Protein 2XR1 (pdb70)

Foldseek 3Di:
DVVVQVVVQVVLVVPDDPPFHFDGWFQFAQEIETEGQCVVVCVVDVVSQVVVCVVVVGHYDYAYDVVQADDVVVLVVLLCVLFDPQQAWDDWFQDLSHLAIEIEGQNQDRCCPDPSVNQVVSCVNGVRRYDYDYHFPFDQPLVVVLRVLCVVCVVVLRVLRRVLRVQQPDDDDDPDWFWWKAWQDFFLFAAQGWMWIDIPFAIEIEFGAFGAFQDRVDGGNCPDPSCPPVCRHLEYEFQAQDRRGHQCVLVSVVNPHRAAYEFAPLSLSSNLLVNQLVQVQCVVVVHDRSDDNVSSSSRSSRYDHDHAPDFGRSHNFWTWGWDFFQQWQRGTWIWIQGHPNPAIEIENPFHAQPAAPWAHHGDQEDPDHAEYEYEQAQLAPPWDADDRVVLLLVVLVVALEEAEAALTFLVVSVLQSVLVCCVVCSPVAAQEEEERNNLSSVSSCSVCLVSTDPVVSVVSSSPDPRYDYDYVVVLVVQPRHYYYWDDLQPQDGSSVVVCVPPQPDQVYEYERAADHTYRTPSVCVVVPDQDVPGGNYHYDYSHHGSSGYHNVRVLVSQLPRPPRYQEYEYGNHNNNSRQNNFVVCCPPVVRHYYTDDRRDMGIPD/DCVVVVQVVLQVVLVVQDDPPFDFDGWAQFFLEIETEGQCLLVCLVDVCSQVSSCVVVVGHYYYAYDDVPVLPVQLVVLFAAWDDWFAASQAIETEHQGQVRCDPVNQSVSCVRRVRRYDYDYHQPFDQPLVVVLRVLCVVCVVVLRVLRRVLRVQQPDDDDDPDWFWWKAWQDFFLFAAQGWMWIDIPFAIEIEFGAFGAFQDRVDGGNCPDPSCPPVCRHLEYEFQAQDRRGHQCVLVSVVNPHRAAYEFAVLRLSSNLVVNVLVQVVCVVVVHDRSDDNVSSSSRSSRYDYDHAPDWGRSHNFWTWGWHFFQQWQRGTWIWIQGHPNPAIEIENPFHAQPAAPWAHHGDQEDPDHAEYEYEQAQQFPPWDADDRVVLLLVVLVVLQQLQVLWAAEEEEAALIFQVVSVQQSVQVCCVVVSHPQAAEEEEDNNLSSVSSCSVCLVRTDPVPSVCSPRVPDPRYDYDHPPVVLVVCQVDPTYHYYYFDDLLPQDGCSVVVCVRRQPDQSYEYERQADHTYRTQNNCVVVPDQAGPCGDGGNYHYDYSHHGRSGYHNVRSLVSQQVRPPRYQEYEYGNHNNNSRASNFVVCCPPVVRHYYTDDNRDMDIPD

Secondary structure (DSSP, 8-state):
-HHHHHHHHHHHHHHSPTT-----EEEETTEEEEEES-HHHHHH-THHHHHHHHHHTS-EEEEE-GGGPPPHHHHHHHHHHHS-GGG-EEEEEE-TTTSEEEEEESSHHHHH-SSSHHHHHHHHHH-SEEEEEEPPSS--HHHHHHHHHHHHTHHHHHHHHHHHHHHHTSPP--S----EEEEEE-SSSSB--EEEEE-SS-EEEE--PPB-SS-SS----TTSTTT-SGGG--EEE--SS-HHHHTTHHHHHHTT--S-EEE-HHHHHHHHHHHHHHHHHHHHHT----S-HHHHHHHHHTEEE--TT--EEEETTEEEEEEE-SSSTT-EEEEEEETTTTEEEEE--S--SS--SS-PPPP-B-S--SEEEEE-TT-STT-----HHHHHHHHHHH--EEEE--TTTHHHHHHHHHHHHHHHTSS----EEEESSHHHHHHHHHH-GGGS-HHHHHH--TT-TTEEEE--HHHHH----EEEES-TTSSSSHHHHHHHHHSS-TT-EEEE-S---TT-HHHHHHTT--------SEEEE----S-S--HHHHHHHHHT-BS--SEEEEESS-HHHHHHHHHHHHHHH--EEEE--TT-EEE--/-TTHHHHHHHHHHHHTTSPTT-----EEEETTEEEEEES-HHHHHH-THHHHHHHHHHTS-EEEEE---HHHHHHHHHH---EEEEEE---EEEEEESSHHHH--HHHHHHHHHH-SEEEEEEPPSS--HHHHHHHHHHHHTHHHHHHHHHHHHHHHTSPP--S----EEEEEE-SSSSS--EEEEE-SS-EEEE--PPP-SS-SS----TTSTTT-SGGG--EEE--SS-HHHHTTHHHHHHTT--S-EEE-HHHHHHHHHHHHHHHHHHHHHT----S-THHHHHHHHTEEE--TT--EEEETTEEEEEEE-SSSTT-EEEEEEETTTTEEEEE--S---S--SS-PPPP-B-S--SEEEEE-TT-STT-----HHHHHHHHHHHHHHHHHTT--EEEE--TTTHHHHHHHHHHHHHHTTSS-S--EEEESSHHHHHHHHHH-GGGS-HHHHHH--GGG-TTEEEE-SHHHHHHHHHS--S-EEEES-TTSSSSHHHHHHHHHTT-TT-EEEE-S---TT-HHHHHHTT--EE---EE--SEEEE----S-S--HHHHHHHHHT-BS--SEEEEESS-HHHHHHHHHHHHHHH--EEEE--TT-EEE--

Organism: Methanosarcina mazei (strain ATCC BAA-159 / DSM 3647 / Goe1 / Go1 / JCM 11833 / OCM 88) (NCBI:txid192952)

Solvent-accessible surface area: 49130 Å² total; per-residue (Å²): 84,132,112,88,13,94,94,34,56,103,126,3,74,182,92,20,62,108,50,19,75,10,22,76,6,23,18,7,1,11,54,3,0,0,11,0,80,56,20,154,57,13,76,109,62,22,86,20,25,138,81,11,20,172,139,52,84,30,88,17,32,34,27,3,7,78,170,57,40,27,77,24,120,87,0,54,57,31,0,104,136,42,7,58,100,110,1,65,41,73,33,45,28,7,20,11,40,39,1,51,0,32,0,17,0,92,113,38,52,70,0,69,23,90,176,7,62,26,34,153,75,0,34,173,90,2,8,11,69,6,35,29,69,168,30,23,76,15,193,9,177,12,13,56,70,6,57,123,51,4,78,131,34,59,180,82,2,82,93,20,10,38,83,8,0,77,79,9,46,79,158,75,128,47,115,75,114,12,1,6,4,3,1,0,0,0,5,60,38,16,0,18,2,0,6,5,0,7,2,36,19,0,42,0,0,2,4,0,0,12,14,30,8,94,63,49,94,97,35,1,35,0,120,5,23,4,0,79,73,7,107,26,2,10,0,0,0,0,1,0,0,22,45,16,2,0,0,5,0,0,8,0,8,109,80,43,2,112,11,4,0,0,0,0,27,0,0,35,8,0,0,10,6,13,1,73,24,48,15,96,42,6,57,94,74,65,86,64,88,31,1,134,64,43,52,3,31,47,1,8,34,6,0,17,38,8,72,47,134,52,69,1,22,2,3,38,24,1,65,0,15,1,23,23,0,2,5,4,0,1,0,1,0,0,9,0,55,2,17,153,25,66,11,4,0,0,6,0,9,2,0,10,34,60,61,19,96,2,10,68,50,3,45,14,150,8,120,100,3,27,0,0,2,2,0,0,19,12,0,34,68,129,21,122,24,63,58,59,81,94,2,22,67,80,0,20,161,33,49,40,9,6,0,1,0,60,6,1,15,7,0,0,23,0,0,6,12,1,11,54,0,36,180,134,46,93,13,122,137,34,78,1,19,1,16,10,50,0,59,30,0,0,1,0,1,7,26,24,56,109,20,9,14,124,105,5,61,93,116,55,57,9,120,46,111,21,16,44,68,19,102,127,147,49,29,120,96,77,111,108,21,4,9,0,0,14,21,0,8,1,52,7,9,28,0,45,100,16,39,85,73,46,10,81,48,98,93,17,19,14,0,0,1,2,36,8,7,87,35,2,73,0,74,114,19,45,118,65,145,66,83,133,54,135,30,67,24,86,62,64,68,2,36,10,8,6,9,5,0,2,26,146,10,1,14,26,0,5,75,159,8,37,53,125,4,117,60,2,6,0,9,1,0,52,106,108,0,0,72,21,6,5,65,22,1,109,80,138,16,109,8,82,8,82,10,6,32,10,0,17,2,5,46,13,77,90,121,28,101,65,50,12,104,92,33,55,92,104,2,70,168,69,24,64,106,49,21,75,9,42,81,7,29,13,6,0,8,56,3,1,0,13,0,127,50,15,32,77,10,47,109,63,54,99,8,33,57,106,2,27,72,119,28,96,44,65,16,30,22,45,30,62,148,101,91,83,16,33,63,54,18,58,90,67,75,64,105,48,70,38,74,34,20,79,45,12,48,7,34,10,27,0,110,40,35,60,132,19,96,73,88,49,26,46,65,29,3,78,81,34,23,60,27,21,87,29,65,157,30,24,62,17,116,9,98,12,12,120,78,6,57,99,50,22,76,129,35,105,87,85,34,76,91,20,26,40,84,7,0,73,81,8,51,76,145,73,129,48,207,76,116,11,1,6,3,4,1,0,0,0,5,61,40,19,0,16,1,0,6,4,0,6,3,36,20,0,42,0,0,3,5,0,0,12,16,39,5,103,63,59,95,98,36,1,36,0,119,7,28,2,0,78,72,7,104,28,2,8,0,0,0,1,1,1,0,25,46,17,2,0,0,5,0,0,8,1,7,111,79,46,2,116,11,4,0,0,0,2,26,0,0,41,8,0,0,10,9,15,1,76,30,49,16,68,48,5,52,151,80,65,91,66,88,31,2,69,65,44,49,4,29,47,2,8,34,6,0,16,44,4,65,46,137,52,74,0,38,2,5,36,24,2,77,0,13,1,22,21,0,2,6,4,0,0,0,1,0,0,9,0,55,3,18,153,26,66,12,2,0,0,5,0,7,3,0,10,40,51,108,11,68,3,11,60,53,4,46,17,74,12,121,98,3,27,0,0,1,1,0,0,17,12,0,31,56,127,22,125,21,59,63,73,88,95,2,26,69,74,0,18,95,8,0,65,77,0,16,121,99,45,0,5,0,0,0,2,0,64,7,1,16,8,0,0,19,0,0,5,3,0,17,40,0,13,156,124,66,76,4,44,154,18,38,0,46,0,0,12,50,0,62,32,0,0,1,0,1,8,34,23,46,136,16,8,2,108,85,8,112,92,96,36,68,12,4,94,32,162,10,13,79,68,7,75,59,96,141,41,24,53,142,14,24,124,81,84,126,48,2,1,0,0,0,16,31,0,10,1,42,10,10,15,0,22,71,0,6,39,52,8,4,87,48,90,39,9,0,0,0,0,1,2,43,8,9,87,40,4,31,0,73,95,4,55,118,48,127,103,76,2,58,135,134,108,123,4,88,4,59,54,60,68,1,35,13,7,8,11,5,0,3,27,118,7,1,31,32,0,5,120,123,6,116,55,123,4,121,60,1,6,1,8,1,0,57,102,145,0,0,72,24,5,5,64,17,2,111,104,90,13,108,7,81,8,80,11,6,29,11,0,19,1,4,43,13,73

B-factor: mean 58.13, std 24.33, range [17.88, 179.25]

Radius of gyration: 37.44 Å; Cα contacts (8 Å, |Δi|>4): 2713; chains: 2; bounding box: 102×64×112 Å

GO terms:
  GO:0008270 zinc ion binding (F, IDA)
  GO:0042802 identical protein binding (F, IDA)

CATH classification: 3.30.300.230 (+3 more: 3.30.300.20, 3.60.15.10, 3.40.50.10890)

Nearest PDB structures (foldseek):
  2xr1-assembly1_B  TM=1.002E+00  e=0.000E+00  Methanosarcina mazei
  2xr1-assembly2_A  TM=9.668E-01  e=0.000E+00  Methanosarcina mazei
  6m8q-assembly1_A  TM=8.955E-01  e=3.936E-41  Homo sapiens
  6q5a-assembly1_A  TM=8.930E-01  e=1.666E-39  Cryptosporidium hominis
  8rc4-assembly1_k  TM=8.995E-01  e=3.456E-38  Homo sapiens

Structure (mmCIF, N/CA/C/O backbone):
data_2XR1
#
_entry.id   2XR1
#
_cell.length_a   77.660
_cell.length_b   97.720
_cell.length_c   90.720
_cell.angle_alpha   90.00
_cell.angle_beta   98.26
_cell.angle_gamma   90.00
#
_symmetry.space_group_name_H-M   'P 1 21 1'
#
loop_
_entity.id
_entity.type
_entity.pdbx_description
1 polymer 'CLEAVAGE AND POLYADENYLATION SPECIFICITY FACTOR 100 KD SUBUNIT'
2 non-polymer 'ZINC ION'
3 water water
#
loop_
_atom_site.group_PDB
_atom_site.id
_atom_site.type_symbol
_atom_site.label_atom_id
_atom_site.label_alt_id
_atom_site.label_comp_id
_atom_site.label_asym_id
_atom_site.label_entity_id
_atom_site.label_seq_id
_atom_site.pdbx_PDB_ins_code
_atom_site.Cartn_x
_atom_site.Cartn_y
_atom_site.Cartn_z
_atom_site.occupancy
_atom_site.B_iso_or_equiv
_atom_site.auth_seq_id
_atom_site.auth_comp_id
_atom_site.auth_asym_id
_atom_site.auth_atom_id
_atom_site.pdbx_PDB_model_num
ATOM 1 N N . ILE A 1 6 ? 10.489 19.618 -18.054 1.00 88.25 3 ILE A N 1
ATOM 2 C CA . ILE A 1 6 ? 9.690 18.464 -18.580 1.00 81.98 3 ILE A CA 1
ATOM 3 C C . ILE A 1 6 ? 9.782 18.405 -20.092 1.00 78.49 3 ILE A C 1
ATOM 4 O O . ILE A 1 6 ? 9.905 17.320 -20.661 1.00 75.57 3 ILE A O 1
ATOM 6 N N . GLU A 1 7 ? 9.697 19.579 -20.730 1.00 79.03 4 GLU A N 1
ATOM 7 C CA . GLU A 1 7 ? 9.991 19.745 -22.155 1.00 77.27 4 GLU A CA 1
ATOM 8 C C . GLU A 1 7 ? 11.200 18.900 -22.555 1.00 78.48 4 GLU A C 1
ATOM 9 O O . GLU A 1 7 ? 11.168 18.208 -23.578 1.00 75.73 4 GLU A O 1
ATOM 15 N N . ASP A 1 8 ? 12.250 18.956 -21.734 1.00 83.21 5 ASP A N 1
ATOM 16 C CA . ASP A 1 8 ? 13.512 18.251 -21.996 1.00 85.82 5 ASP A CA 1
ATOM 17 C C . ASP A 1 8 ? 13.398 16.725 -22.005 1.00 82.34 5 ASP A C 1
ATOM 18 O O . ASP A 1 8 ? 14.211 16.060 -22.649 1.00 83.88 5 ASP A O 1
ATOM 23 N N . VAL A 1 9 ? 12.442 16.170 -21.254 1.00 78.79 6 VAL A N 1
ATOM 24 C CA . VAL A 1 9 ? 12.240 14.716 -21.221 1.00 75.97 6 VAL A CA 1
ATOM 25 C C . VAL A 1 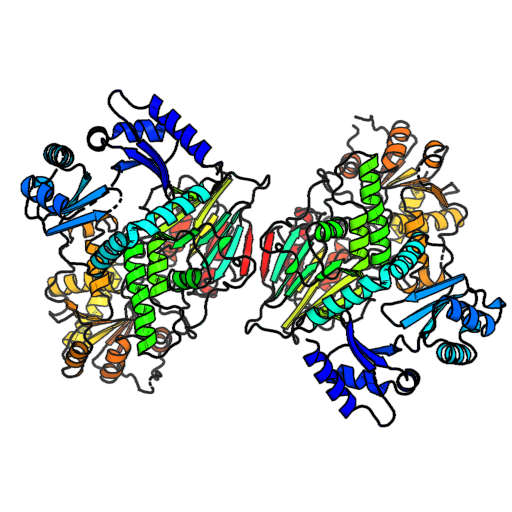9 ? 11.389 14.297 -22.414 1.00 70.66 6 VAL A C 1
ATOM 26 O O . VAL A 1 9 ? 11.465 13.153 -22.861 1.00 69.71 6 VAL A O 1
ATOM 30 N N . LEU A 1 10 ? 10.567 15.229 -22.900 1.00 67.55 7 LEU A N 1
ATOM 31 C CA . LEU A 1 10 ? 9.798 15.035 -24.109 1.00 63.12 7 LEU A CA 1
ATOM 32 C C . LEU A 1 10 ? 10.687 15.096 -25.352 1.00 64.55 7 LEU A C 1
ATOM 33 O O . LEU A 1 10 ? 10.449 14.375 -26.317 1.00 61.97 7 LEU A O 1
ATOM 38 N N . LEU A 1 11 ? 11.707 15.956 -25.330 1.00 69.23 8 LEU A N 1
ATOM 39 C CA . LEU A 1 11 ? 12.708 15.983 -26.408 1.00 72.02 8 LEU A CA 1
ATOM 40 C C . LEU A 1 11 ? 13.471 14.666 -26.432 1.00 73.67 8 LEU A C 1
ATOM 41 O O . LEU A 1 11 ? 13.655 14.055 -27.497 1.00 72.78 8 LEU A O 1
ATOM 46 N N . ASP A 1 12 ? 13.905 14.228 -25.252 1.00 76.31 9 ASP A N 1
ATOM 47 C CA . ASP A 1 12 ? 14.626 12.970 -25.151 1.00 79.11 9 ASP A CA 1
ATOM 48 C C . ASP A 1 12 ? 13.783 11.812 -25.688 1.00 74.92 9 ASP A C 1
ATOM 49 O O . ASP A 1 12 ? 14.304 10.873 -26.285 1.00 76.78 9 ASP A O 1
ATOM 54 N N . LEU A 1 13 ? 12.478 11.874 -25.510 1.00 70.30 10 LEU A N 1
ATOM 55 C CA . LEU A 1 13 ? 11.648 10.859 -26.135 1.00 67.10 10 LEU A CA 1
ATOM 56 C C . LEU A 1 13 ? 11.651 11.057 -27.656 1.00 65.83 10 LEU A C 1
ATOM 57 O O . LEU A 1 13 ? 11.941 10.121 -28.410 1.00 66.69 10 LEU A O 1
ATOM 62 N N . LYS A 1 14 ? 11.375 12.284 -28.087 1.00 64.45 11 LYS A N 1
ATOM 63 C CA . LYS A 1 14 ? 11.325 12.616 -29.504 1.00 63.93 11 LYS A CA 1
ATOM 64 C C . LYS A 1 14 ? 12.589 12.135 -30.233 1.00 68.63 11 LYS A C 1
ATOM 65 O O . LYS A 1 14 ? 12.528 11.235 -31.076 1.00 68.45 11 LYS A O 1
ATOM 71 N N . HIS A 1 15 ? 13.731 12.721 -29.881 1.00 73.58 12 HIS A N 1
ATOM 72 C CA . HIS A 1 15 ? 15.012 12.332 -30.453 1.00 78.80 12 HIS A CA 1
ATOM 73 C C . HIS A 1 15 ? 15.213 10.823 -30.414 1.00 79.98 12 HIS A C 1
ATOM 74 O O . HIS A 1 15 ? 15.797 10.262 -31.328 1.00 83.18 12 HIS A O 1
ATOM 81 N N . LYS A 1 16 ? 14.741 10.170 -29.355 1.00 78.61 13 LYS A N 1
ATOM 82 C CA . LYS A 1 16 ? 14.861 8.714 -29.236 1.00 80.38 13 LYS A CA 1
ATOM 83 C C . LYS A 1 16 ? 14.033 8.011 -30.306 1.00 77.46 13 LYS A C 1
ATOM 84 O O . LYS A 1 16 ? 14.526 7.151 -31.016 1.00 80.76 13 LYS A O 1
ATOM 90 N N . ILE A 1 17 ? 12.771 8.394 -30.420 1.00 72.15 14 ILE A N 1
ATOM 91 C CA . ILE A 1 17 ? 11.881 7.775 -31.375 1.00 69.51 14 ILE A CA 1
ATOM 92 C C . ILE A 1 17 ? 12.384 8.009 -32.783 1.00 71.59 14 ILE A C 1
ATOM 93 O O . ILE A 1 17 ? 12.251 7.135 -33.632 1.00 73.26 14 ILE A O 1
ATOM 98 N N . GLU A 1 18 ? 12.983 9.175 -33.030 1.00 72.66 15 GLU A N 1
ATOM 99 C CA . GLU A 1 18 ? 13.468 9.526 -34.372 1.00 74.81 15 GLU A CA 1
ATOM 100 C C . GLU A 1 18 ? 14.614 8.611 -34.803 1.00 80.64 15 GLU A C 1
ATOM 101 O O . GLU A 1 18 ? 14.807 8.367 -35.988 1.00 82.53 15 GLU A O 1
ATOM 107 N N . LYS A 1 19 ? 15.336 8.068 -33.827 1.00 83.99 16 LYS A N 1
ATOM 108 C CA . LYS A 1 19 ? 16.427 7.126 -34.095 1.00 90.59 16 LYS A CA 1
ATOM 109 C C . LYS A 1 19 ? 15.940 5.762 -34.610 1.00 90.79 16 LYS A C 1
ATOM 110 O O . LYS A 1 19 ? 16.653 5.096 -35.355 1.00 95.83 16 LYS A O 1
ATOM 116 N N . ASN A 1 20 ? 14.742 5.345 -34.203 1.00 85.87 17 ASN A N 1
ATOM 117 C CA . ASN A 1 20 ? 14.209 4.037 -34.621 1.00 86.54 17 ASN A CA 1
ATOM 118 C C . ASN A 1 20 ? 13.122 4.102 -35.702 1.00 82.12 17 ASN A C 1
ATOM 119 O O . ASN A 1 20 ? 12.786 3.083 -36.297 1.00 83.98 17 ASN A O 1
ATOM 124 N N . LEU A 1 21 ? 12.572 5.286 -35.965 1.00 76.42 18 LEU A N 1
ATOM 125 C CA . LEU A 1 21 ? 11.623 5.414 -37.071 1.00 72.98 18 LEU A CA 1
ATOM 126 C C . LEU A 1 21 ? 12.295 4.932 -38.369 1.00 77.18 18 LEU A C 1
ATOM 127 O O . LEU A 1 21 ? 13.508 5.087 -38.549 1.00 81.57 18 LEU A O 1
ATOM 132 N N . PRO A 1 22 ? 11.515 4.303 -39.259 1.00 76.33 19 PRO A N 1
ATOM 133 C CA . PRO A 1 22 ? 12.082 3.978 -40.558 1.00 80.86 19 PRO A CA 1
ATOM 134 C C . PRO A 1 22 ? 12.330 5.214 -41.421 1.00 79.61 19 PRO A C 1
ATOM 135 O O . PRO A 1 22 ? 11.695 6.255 -41.219 1.00 74.22 19 PRO A O 1
ATOM 139 N N . ALA A 1 23 ? 13.248 5.088 -42.376 1.00 84.90 20 ALA A N 1
ATOM 140 C CA . ALA A 1 23 ? 13.513 6.147 -43.351 1.00 85.56 20 ALA A CA 1
ATOM 141 C C . ALA A 1 23 ? 12.199 6.657 -43.937 1.00 80.72 20 ALA A C 1
ATOM 142 O O . ALA A 1 23 ? 11.280 5.878 -44.203 1.00 79.19 20 ALA A O 1
ATOM 144 N N . GLY A 1 24 ? 12.102 7.973 -44.101 1.00 78.74 21 GLY A N 1
ATOM 145 C CA . GLY A 1 24 ? 10.926 8.589 -44.711 1.00 75.08 21 GLY A CA 1
ATOM 146 C C . GLY A 1 24 ? 9.846 9.037 -43.744 1.00 68.99 21 GLY A C 1
ATOM 147 O O . GLY A 1 24 ? 9.025 9.873 -44.105 1.00 66.74 21 GLY A O 1
ATOM 148 N N . VAL A 1 25 ? 9.852 8.509 -42.519 1.00 67.28 22 VAL A N 1
ATOM 149 C CA . VAL A 1 25 ? 8.792 8.762 -41.552 1.00 62.01 22 VAL A CA 1
ATOM 150 C C . VAL A 1 25 ? 9.238 9.791 -40.496 1.00 60.67 22 VAL A C 1
ATOM 151 O O . VAL A 1 25 ? 10.262 9.627 -39.832 1.00 63.27 22 VAL A O 1
ATOM 155 N N . THR A 1 26 ? 8.470 10.860 -40.345 1.00 57.38 23 THR A N 1
ATOM 156 C CA . THR A 1 26 ? 8.857 11.917 -39.426 1.00 56.66 23 THR A CA 1
ATOM 157 C C . THR A 1 26 ? 7.740 12.227 -38.466 1.00 52.05 23 THR A C 1
ATOM 158 O O . THR A 1 26 ? 6.576 11.928 -38.714 1.00 49.84 23 THR A O 1
ATOM 162 N N . ILE A 1 27 ? 8.117 12.802 -37.338 1.00 51.93 24 ILE A N 1
ATOM 163 C CA . ILE A 1 27 ? 7.162 13.330 -36.383 1.00 48.30 24 ILE A CA 1
ATOM 164 C C . ILE A 1 27 ? 7.546 14.784 -36.115 1.00 49.86 24 ILE A C 1
ATOM 165 O O . ILE A 1 27 ? 8.708 15.170 -36.282 1.00 53.03 24 ILE A O 1
ATOM 170 N N . THR A 1 28 ? 6.563 15.582 -35.717 1.00 47.90 25 THR A N 1
ATOM 171 C CA . THR A 1 28 ? 6.801 16.957 -35.322 1.00 49.73 25 THR A CA 1
ATOM 172 C C . THR A 1 28 ? 6.934 17.004 -33.784 1.00 50.53 25 THR A C 1
ATOM 173 O O . THR A 1 28 ? 8.024 17.234 -33.283 1.00 54.47 25 THR A O 1
ATOM 177 N N . ASP A 1 29 ? 5.848 16.764 -33.041 1.00 47.77 26 ASP A N 1
ATOM 178 C CA . ASP A 1 29 ? 5.855 16.906 -31.580 1.00 48.53 26 ASP A CA 1
ATOM 179 C C . ASP A 1 29 ? 5.447 15.648 -30.847 1.00 46.07 26 ASP A C 1
ATOM 180 O O . ASP A 1 29 ? 4.721 14.808 -31.381 1.00 43.44 26 ASP A O 1
ATOM 185 N N . VAL A 1 30 ? 5.924 15.548 -29.607 1.00 47.09 27 VAL A N 1
ATOM 186 C CA . VAL A 1 30 ? 5.615 14.438 -28.725 1.00 46.28 27 VAL A CA 1
ATOM 187 C C . VAL A 1 30 ? 5.062 15.001 -27.396 1.00 46.51 27 VAL A C 1
ATOM 188 O O . VAL A 1 30 ? 5.747 15.736 -26.696 1.00 49.37 27 VAL A O 1
ATOM 192 N N . GLU A 1 31 ? 3.813 14.650 -27.088 1.00 44.27 28 GLU A N 1
ATOM 193 C CA . GLU A 1 31 ? 3.078 15.125 -25.922 1.00 44.51 28 GLU A CA 1
ATOM 194 C C . GLU A 1 31 ? 2.441 13.943 -25.200 1.00 43.45 28 GLU A C 1
ATOM 195 O O . GLU A 1 31 ? 2.007 12.982 -25.821 1.00 42.28 28 GLU A O 1
ATOM 201 N N . PHE A 1 32 ? 2.379 14.030 -23.883 1.00 45.02 29 PHE A N 1
ATOM 202 C CA . PHE A 1 32 ? 1.528 13.187 -23.080 1.00 44.94 29 PHE A CA 1
ATOM 203 C C . PHE A 1 32 ? 0.180 13.845 -23.066 1.00 44.19 29 PHE A C 1
ATOM 204 O O . PHE A 1 32 ? 0.084 14.937 -22.564 1.00 45.85 29 PHE A O 1
ATOM 212 N N . GLU A 1 33 ? -0.850 13.218 -23.611 1.00 42.86 30 GLU A N 1
ATOM 213 C CA . GLU A 1 33 ? -2.212 13.745 -23.523 1.00 43.01 30 GLU A CA 1
ATOM 214 C C . GLU A 1 33 ? -3.075 12.708 -22.823 1.00 43.97 30 GLU A C 1
ATOM 215 O O . GLU A 1 33 ? -3.311 11.635 -23.362 1.00 42.80 30 GLU A O 1
ATOM 221 N N . GLY A 1 34 ? -3.533 13.037 -21.616 1.00 46.45 31 GLY A N 1
ATOM 222 C CA . GLY A 1 34 ? -4.231 12.090 -20.771 1.00 48.69 31 GLY A CA 1
ATOM 223 C C . GLY A 1 34 ? -3.370 10.873 -20.588 1.00 49.44 31 GLY A C 1
ATOM 224 O O . GLY A 1 34 ? -2.181 10.989 -20.393 1.00 48.52 31 GLY A O 1
ATOM 225 N N . PRO A 1 35 ? -3.952 9.685 -20.678 1.00 51.66 32 PRO A N 1
ATOM 226 C CA . PRO A 1 35 ? -3.170 8.472 -20.481 1.00 53.90 32 PRO A CA 1
ATOM 227 C C . PRO A 1 35 ? -2.191 8.088 -21.593 1.00 52.13 32 PRO A C 1
ATOM 228 O O . PRO A 1 35 ? -1.379 7.189 -21.399 1.00 54.24 32 PRO A O 1
ATOM 232 N N . GLN A 1 36 ? -2.255 8.753 -22.730 1.00 49.48 33 GLN A N 1
ATOM 233 C CA . GLN A 1 36 ? -1.446 8.379 -23.865 1.00 48.49 33 GLN A CA 1
ATOM 234 C C . GLN A 1 36 ? -0.211 9.224 -24.087 1.00 47.03 33 GLN A C 1
ATOM 235 O O . GLN A 1 36 ? -0.158 10.386 -23.713 1.00 46.42 33 GLN A O 1
ATOM 241 N N . LEU A 1 37 ? 0.778 8.623 -24.738 1.00 47.49 34 LEU A N 1
ATOM 242 C CA . LEU A 1 37 ? 1.849 9.368 -25.384 1.00 46.16 34 LEU A CA 1
ATOM 243 C C . LEU A 1 37 ? 1.350 9.586 -26.799 1.00 43.67 34 LEU A C 1
ATOM 244 O O . LEU A 1 37 ? 0.867 8.649 -27.435 1.00 43.19 34 LEU A O 1
ATOM 249 N N . VAL A 1 38 ? 1.448 10.818 -27.285 1.00 42.12 35 VAL A N 1
ATOM 250 C CA . VAL A 1 38 ? 0.944 11.139 -28.609 1.00 40.54 35 VAL A CA 1
ATOM 251 C C . VAL A 1 38 ? 2.039 11.687 -29.489 1.00 40.43 35 VAL A C 1
ATOM 252 O O . VAL A 1 38 ? 2.715 12.607 -29.117 1.00 41.12 35 VAL A O 1
ATOM 256 N N . LEU A 1 39 ? 2.216 11.084 -30.650 1.00 40.89 36 LEU A N 1
ATOM 257 C CA . LEU A 1 39 ? 3.138 11.574 -31.674 1.00 41.45 36 LEU A CA 1
ATOM 258 C C . LEU A 1 39 ? 2.358 12.348 -32.712 1.00 39.91 36 LEU A C 1
ATOM 259 O O . LEU A 1 39 ? 1.444 11.792 -33.343 1.00 38.10 36 LEU A O 1
ATOM 264 N N . TYR A 1 40 ? 2.754 13.608 -32.921 1.00 40.13 37 TYR A N 1
ATOM 265 C CA . TYR A 1 40 ? 2.208 14.417 -33.998 1.00 39.63 37 TYR A CA 1
ATOM 266 C C . TYR A 1 40 ? 3.055 14.274 -35.258 1.00 41.11 37 TYR A C 1
ATOM 267 O O . TYR A 1 40 ? 4.279 14.154 -35.187 1.00 43.43 37 TYR A O 1
ATOM 276 N N . THR A 1 41 ? 2.393 14.281 -36.411 1.00 40.30 38 THR A N 1
ATOM 277 C CA . THR A 1 41 ? 3.047 14.066 -37.692 1.00 41.13 38 THR A CA 1
ATOM 278 C C . THR A 1 41 ? 2.375 14.851 -38.820 1.00 41.82 38 THR A C 1
ATOM 279 O O . THR A 1 41 ? 1.135 15.021 -38.846 1.00 39.76 38 THR A O 1
ATOM 283 N N . GLU A 1 42 ? 3.189 15.307 -39.765 1.00 44.76 39 GLU A N 1
ATOM 284 C CA . GLU A 1 42 ? 2.677 15.950 -40.973 1.00 46.43 39 GLU A CA 1
ATOM 285 C C . GLU A 1 42 ? 2.456 14.924 -42.091 1.00 47.39 39 GLU A C 1
ATOM 286 O O . GLU A 1 42 ? 2.010 15.276 -43.206 1.00 48.33 39 GLU A O 1
ATOM 292 N N . GLU A 1 43 ? 2.746 13.661 -41.780 1.00 47.60 40 GLU A N 1
ATOM 293 C CA . GLU A 1 43 ? 2.641 12.567 -42.756 1.00 49.96 40 GLU A CA 1
ATOM 294 C C . GLU A 1 43 ? 1.863 11.387 -42.183 1.00 48.30 40 GLU A C 1
ATOM 295 O O . GLU A 1 43 ? 2.337 10.261 -42.243 1.00 49.79 40 GLU A O 1
ATOM 301 N N . PRO A 1 44 ? 0.654 11.646 -41.654 1.00 45.89 41 PRO A N 1
ATOM 302 C CA . PRO A 1 44 ? -0.167 10.594 -41.073 1.00 45.67 41 PRO A CA 1
ATOM 303 C C . PRO A 1 44 ? -0.378 9.402 -41.967 1.00 48.62 41 PRO A C 1
ATOM 304 O O . PRO A 1 44 ? -0.481 8.287 -41.463 1.00 50.46 41 PRO A O 1
ATOM 308 N N . ARG A 1 45 ? -0.439 9.611 -43.274 1.00 50.78 42 ARG A N 1
ATOM 309 C CA . ARG A 1 45 ? -0.683 8.512 -44.213 1.00 54.55 42 ARG A CA 1
ATOM 310 C C . ARG A 1 45 ? 0.310 7.399 -43.985 1.00 57.04 42 ARG A C 1
ATOM 311 O O . ARG A 1 45 ? -0.056 6.217 -44.024 1.00 59.39 42 ARG A O 1
ATOM 319 N N . LYS A 1 46 ? 1.558 7.780 -43.703 1.00 57.00 43 LYS A N 1
ATOM 320 C CA . LYS A 1 46 ? 2.640 6.809 -43.510 1.00 59.83 43 LYS A CA 1
ATOM 321 C C . LYS A 1 46 ? 2.426 5.956 -42.282 1.00 59.44 43 LYS A C 1
ATOM 322 O O . LYS A 1 46 ? 2.866 4.794 -42.253 1.00 63.23 43 LYS A O 1
ATOM 328 N N . PHE A 1 47 ? 1.748 6.510 -41.275 1.00 55.52 44 PHE A N 1
ATOM 329 C CA . PHE A 1 47 ? 1.368 5.708 -40.111 1.00 55.56 44 PHE A CA 1
ATOM 330 C C . PHE A 1 47 ? 0.077 4.903 -40.328 1.00 57.73 44 PHE A C 1
ATOM 331 O O . PHE A 1 47 ? -0.158 3.916 -39.643 1.00 59.97 44 PHE A O 1
ATOM 339 N N . ALA A 1 48 ? -0.775 5.340 -41.250 1.00 58.23 45 ALA A N 1
ATOM 340 C CA . ALA A 1 48 ? -1.962 4.561 -41.603 1.00 60.99 45 ALA A CA 1
ATOM 341 C C . ALA A 1 48 ? -1.563 3.314 -42.386 1.00 66.50 45 ALA A C 1
ATOM 342 O O . ALA A 1 48 ? -2.207 2.270 -42.253 1.00 70.28 45 ALA A O 1
ATOM 344 N N . ASP A 1 49 ? -0.506 3.421 -43.197 1.00 68.21 46 ASP A N 1
ATOM 345 C CA . ASP A 1 49 ? -0.053 2.298 -44.058 1.00 74.08 46 ASP A CA 1
ATOM 346 C C . ASP A 1 49 ? 0.683 1.204 -43.292 1.00 76.84 46 ASP A C 1
ATOM 347 O O . ASP A 1 49 ? 0.462 0.031 -43.545 1.00 81.68 46 ASP A O 1
ATOM 352 N N . ASP A 1 50 ? 1.567 1.620 -42.379 1.00 74.20 47 ASP A N 1
ATOM 353 C CA . ASP A 1 50 ? 2.352 0.719 -41.524 1.00 76.78 47 ASP A CA 1
ATOM 354 C C . ASP A 1 50 ? 1.930 0.895 -40.069 1.00 72.45 47 ASP A C 1
ATOM 355 O O . ASP A 1 50 ? 2.365 1.820 -39.397 1.00 67.91 47 ASP A O 1
ATOM 360 N N . GLY A 1 51 ? 1.077 -0.007 -39.597 1.00 73.93 48 GLY A N 1
ATOM 361 C CA . GLY A 1 51 ? 0.641 0.010 -38.209 1.00 70.91 48 GLY A CA 1
ATOM 362 C C . GLY A 1 51 ? 1.724 -0.493 -37.287 1.00 71.97 48 GLY A C 1
ATOM 363 O O . GLY A 1 51 ? 1.699 -0.212 -36.114 1.00 68.95 48 GLY A O 1
ATOM 364 N N . ASN A 1 52 ? 2.683 -1.240 -37.828 1.00 76.69 49 ASN A N 1
ATOM 365 C CA . ASN A 1 52 ? 3.780 -1.808 -37.027 1.00 79.64 49 ASN A CA 1
ATOM 366 C C . ASN A 1 52 ? 4.674 -0.760 -36.366 1.00 75.40 49 ASN A C 1
ATOM 367 O O . ASN A 1 52 ? 5.366 -1.066 -35.407 1.00 77.48 49 ASN A O 1
ATOM 372 N N . ILE A 1 53 ? 4.670 0.465 -36.875 1.00 70.44 50 ILE A N 1
ATOM 373 C CA . ILE A 1 53 ? 5.544 1.486 -36.342 1.00 67.39 50 ILE A CA 1
ATOM 374 C C . ILE A 1 53 ? 5.141 1.831 -34.859 1.00 65.15 50 ILE A C 1
ATOM 375 O O . ILE A 1 53 ? 5.942 1.615 -33.933 1.00 66.82 50 ILE A O 1
ATOM 380 N N . ILE A 1 54 ? 3.911 2.343 -34.649 1.00 61.70 51 ILE A N 1
ATOM 381 C CA . ILE A 1 54 ? 3.344 2.648 -33.320 1.00 59.83 51 ILE A CA 1
ATOM 382 C C . ILE A 1 54 ? 3.163 1.450 -32.364 1.00 64.01 51 ILE A C 1
ATOM 383 O O . ILE A 1 54 ? 3.456 1.563 -31.159 1.00 63.50 51 ILE A O 1
ATOM 388 N N . ARG A 1 55 ? 2.659 0.328 -32.890 1.00 68.05 52 ARG A N 1
ATOM 389 C CA . ARG A 1 55 ? 2.358 -0.873 -32.076 1.00 72.54 52 ARG A CA 1
ATOM 390 C C . ARG A 1 55 ? 3.596 -1.445 -31.466 1.00 75.98 52 ARG A C 1
ATOM 391 O O . ARG A 1 55 ? 3.562 -2.010 -30.379 1.00 78.56 52 ARG A O 1
ATOM 399 N N . ASN A 1 56 ? 4.697 -1.310 -32.180 1.00 76.94 53 ASN A N 1
ATOM 400 C CA . ASN A 1 56 ? 5.962 -1.718 -31.631 1.00 80.88 53 ASN A CA 1
ATOM 401 C C . ASN A 1 56 ? 6.488 -0.779 -30.549 1.00 78.01 53 ASN A C 1
ATOM 402 O O . ASN A 1 56 ? 6.972 -1.260 -29.509 1.00 80.99 53 ASN A O 1
ATOM 407 N N . LEU A 1 57 ? 6.360 0.531 -30.790 1.00 73.01 54 LEU A N 1
ATOM 408 C CA . LEU A 1 57 ? 6.863 1.579 -29.893 1.00 70.84 54 LEU A CA 1
ATOM 409 C C . LEU A 1 57 ? 6.140 1.498 -28.543 1.00 70.62 54 LEU A C 1
ATOM 410 O O . LEU A 1 57 ? 6.751 1.589 -27.478 1.00 71.62 54 LEU A O 1
ATOM 415 N N . ALA A 1 58 ? 4.829 1.287 -28.616 1.00 70.05 55 ALA A N 1
ATOM 416 C CA . ALA A 1 58 ? 3.980 1.103 -27.447 1.00 70.85 55 ALA A CA 1
ATOM 417 C C . ALA A 1 58 ? 4.473 -0.040 -26.577 1.00 77.08 55 ALA A C 1
ATOM 418 O O . ALA A 1 58 ? 4.727 0.135 -25.385 1.00 78.12 55 ALA A O 1
ATOM 420 N N . LYS A 1 59 ? 4.603 -1.213 -27.186 1.00 82.26 56 LYS A N 1
ATOM 421 C CA . LYS A 1 59 ? 5.040 -2.402 -26.472 1.00 89.01 56 LYS A CA 1
ATOM 422 C C . LYS A 1 59 ? 6.468 -2.243 -25.953 1.00 90.82 56 LYS A C 1
ATOM 423 O O . LYS A 1 59 ? 6.840 -2.870 -24.944 1.00 94.97 56 LYS A O 1
ATOM 429 N N . GLU A 1 60 ? 7.258 -1.415 -26.649 1.00 88.05 57 GLU A N 1
ATOM 430 C CA . GLU A 1 60 ? 8.641 -1.127 -26.246 1.00 89.96 57 GLU A CA 1
ATOM 431 C C . GLU A 1 60 ? 8.695 -0.244 -24.994 1.00 87.65 57 GLU A C 1
ATOM 432 O O . GLU A 1 60 ? 9.453 -0.539 -24.067 1.00 91.36 57 GLU A O 1
ATOM 438 N N . LEU A 1 61 ? 7.886 0.820 -24.970 1.00 82.05 58 LEU A N 1
ATOM 439 C CA . LEU A 1 61 ? 7.849 1.771 -23.843 1.00 79.94 58 LEU A CA 1
ATOM 440 C C . LEU A 1 61 ? 6.817 1.417 -22.744 1.00 80.76 58 LEU A C 1
ATOM 441 O O . LEU A 1 61 ? 6.687 2.148 -21.761 1.00 79.97 58 LEU A O 1
ATOM 446 N N . ARG A 1 62 ? 6.086 0.312 -22.921 1.00 83.33 59 ARG A N 1
ATOM 447 C CA . ARG A 1 62 ? 5.070 -0.174 -21.955 1.00 85.39 59 ARG A CA 1
ATOM 448 C C . ARG A 1 62 ? 3.767 0.680 -21.856 1.00 81.21 59 ARG A C 1
ATOM 449 O O . ARG A 1 62 ? 2.914 0.432 -20.987 1.00 83.24 59 ARG A O 1
ATOM 451 N N . THR A 1 63 ? 3.597 1.633 -22.776 1.00 76.07 60 THR A N 1
ATOM 452 C CA . THR A 1 63 ? 2.554 2.666 -22.672 1.00 72.00 60 THR A CA 1
ATOM 453 C C . THR A 1 63 ? 1.752 2.809 -23.973 1.00 68.39 60 THR A C 1
ATOM 454 O O . THR A 1 63 ? 2.324 2.702 -25.057 1.00 67.53 60 THR A O 1
ATOM 458 N N . ARG A 1 64 ? 0.451 3.096 -23.865 1.00 66.28 61 ARG A N 1
ATOM 459 C CA . ARG A 1 64 ? -0.369 3.383 -25.048 1.00 63.15 61 ARG A CA 1
ATOM 460 C C . ARG A 1 64 ? 0.237 4.509 -25.861 1.00 58.47 61 ARG A C 1
ATOM 461 O O . ARG A 1 64 ? 0.727 5.488 -25.303 1.00 57.12 61 ARG A O 1
ATOM 469 N N . ILE A 1 65 ? 0.229 4.353 -27.183 1.00 56.49 62 ILE A N 1
ATOM 470 C CA . ILE A 1 65 ? 0.667 5.417 -28.072 1.00 51.87 62 ILE A CA 1
ATOM 471 C C . ILE A 1 65 ? -0.337 5.566 -29.174 1.00 49.64 62 ILE A C 1
ATOM 472 O O . ILE A 1 65 ? -0.752 4.590 -29.760 1.00 51.43 62 ILE A O 1
ATOM 477 N N . ALA A 1 66 ? -0.743 6.805 -29.429 1.00 46.04 63 ALA A N 1
ATOM 478 C CA . ALA A 1 66 ? -1.484 7.150 -30.622 1.00 44.45 63 ALA A CA 1
ATOM 479 C C . ALA A 1 66 ? -0.688 8.159 -31.433 1.00 42.69 63 ALA A C 1
ATOM 480 O O . ALA A 1 66 ? 0.015 9.011 -30.892 1.00 41.71 63 ALA A O 1
ATOM 482 N N . MET A 1 67 ? -0.820 8.093 -32.748 1.00 43.28 64 MET A N 1
ATOM 483 C CA . MET A 1 67 ? -0.292 9.153 -33.592 1.00 41.84 64 MET A CA 1
ATOM 484 C C . MET A 1 67 ? -1.433 10.060 -33.984 1.00 39.72 64 MET A C 1
ATOM 485 O O . MET A 1 67 ? -2.545 9.597 -34.081 1.00 39.97 64 MET A O 1
ATOM 490 N N . ARG A 1 68 ? -1.168 11.351 -34.198 1.00 38.55 65 ARG A N 1
ATOM 491 C CA . ARG A 1 68 ? -2.195 12.227 -34.767 1.00 37.81 65 ARG A CA 1
ATOM 492 C C . ARG A 1 68 ? -1.637 13.290 -35.656 1.00 37.46 65 ARG A C 1
ATOM 493 O O . ARG A 1 68 ? -0.440 13.597 -35.615 1.00 37.89 65 ARG A O 1
ATOM 501 N N . PRO A 1 69 ? -2.504 13.823 -36.520 1.00 37.15 66 PRO A N 1
ATOM 502 C CA . PRO A 1 69 ? -2.039 14.794 -37.488 1.00 37.69 66 PRO A CA 1
ATOM 503 C C . PRO A 1 69 ? -1.627 16.044 -36.819 1.00 38.24 66 PRO A C 1
ATOM 504 O O . PRO A 1 69 ? -2.309 16.482 -35.918 1.00 37.48 66 PRO A O 1
ATOM 508 N N . ASP A 1 70 ? -0.501 16.603 -37.255 1.00 40.39 67 ASP A N 1
ATOM 509 C CA . ASP A 1 70 ? -0.110 17.932 -36.858 1.00 42.04 67 ASP A CA 1
ATOM 510 C C . ASP A 1 70 ? -1.259 18.836 -37.253 1.00 42.88 67 ASP A C 1
ATOM 511 O O . ASP A 1 70 ? -1.726 18.760 -38.383 1.00 43.23 67 ASP A O 1
ATOM 516 N N . PRO A 1 71 ? -1.723 19.696 -36.331 1.00 44.07 68 PRO A N 1
ATOM 517 C CA . PRO A 1 71 ? -2.764 20.666 -36.657 1.00 45.39 68 PRO A CA 1
ATOM 518 C C . PRO A 1 71 ? -2.492 21.437 -37.936 1.00 46.85 68 PRO A C 1
ATOM 519 O O . PRO A 1 71 ? -3.427 21.808 -38.610 1.00 47.76 68 PRO A O 1
ATOM 523 N N . ARG A 1 72 ? -1.230 21.643 -38.279 1.00 47.54 69 ARG A N 1
ATOM 524 C CA . ARG A 1 72 ? -0.891 22.348 -39.508 1.00 50.23 69 ARG A CA 1
ATOM 525 C C . ARG A 1 72 ? -1.381 21.645 -40.778 1.00 48.80 69 ARG A C 1
ATOM 526 O O . ARG A 1 72 ? -1.522 22.274 -41.832 1.00 50.76 69 ARG A O 1
ATOM 534 N N . VAL A 1 73 ? -1.669 20.355 -40.675 1.00 45.60 70 VAL A N 1
ATOM 535 C CA . VAL A 1 73 ? -2.226 19.617 -41.819 1.00 45.33 70 VAL A CA 1
ATOM 536 C C . VAL A 1 73 ? -3.689 19.255 -41.607 1.00 43.65 70 VAL A C 1
ATOM 537 O O . VAL A 1 73 ? -4.230 18.399 -42.289 1.00 43.12 70 VAL A O 1
ATOM 541 N N . LEU A 1 74 ? -4.333 19.915 -40.652 1.00 43.37 71 LEU A N 1
ATOM 542 C CA . LEU A 1 74 ? -5.748 19.647 -40.363 1.00 42.36 71 LEU A CA 1
ATOM 543 C C . LEU A 1 74 ? -6.566 20.750 -40.962 1.00 44.59 71 LEU A C 1
ATOM 544 O O . LEU A 1 74 ? -6.265 21.892 -40.712 1.00 46.87 71 LEU A O 1
ATOM 549 N N . ALA A 1 75 ? -7.592 20.432 -41.746 1.00 45.41 72 ALA A N 1
ATOM 550 C CA . ALA A 1 75 ? -8.498 21.480 -42.245 1.00 47.87 72 ALA A CA 1
ATOM 551 C C . ALA A 1 75 ? -9.378 21.975 -41.102 1.00 48.32 72 ALA A C 1
ATOM 552 O O . ALA A 1 75 ? -9.551 21.303 -40.087 1.00 45.26 72 ALA A O 1
ATOM 554 N N . THR A 1 76 ? -9.891 23.183 -41.260 1.00 52.11 73 THR A N 1
ATOM 555 C CA . THR A 1 76 ? -10.847 23.730 -40.316 1.00 54.16 73 THR A CA 1
ATOM 556 C C . THR A 1 76 ? -12.124 22.924 -40.486 1.00 55.19 73 THR A C 1
ATOM 557 O O . THR A 1 76 ? -12.405 22.395 -41.559 1.00 54.27 73 THR A O 1
ATOM 561 N N . PRO A 1 77 ? -12.904 22.798 -39.419 1.00 52.06 74 PRO A N 1
ATOM 562 C CA . PRO A 1 77 ? -14.158 22.054 -39.583 1.00 52.57 74 PRO A CA 1
ATOM 563 C C . PRO A 1 77 ? -15.038 22.510 -40.749 1.00 54.25 74 PRO A C 1
ATOM 564 O O . PRO A 1 77 ? -15.589 21.675 -41.445 1.00 54.69 74 PRO A O 1
ATOM 568 N N . GLU A 1 78 ? -15.131 23.815 -40.982 1.00 56.10 75 GLU A N 1
ATOM 569 C CA . GLU A 1 78 ? -16.095 24.361 -41.948 1.00 57.94 75 GLU A CA 1
ATOM 570 C C . GLU A 1 78 ? -15.650 24.049 -43.381 1.00 58.56 75 GLU A C 1
ATOM 571 O O . GLU A 1 78 ? -16.488 23.832 -44.256 1.00 60.46 75 GLU A O 1
ATOM 577 N N . ASP A 1 79 ? -14.343 24.020 -43.617 1.00 57.85 76 ASP A N 1
ATOM 578 C CA . ASP A 1 79 ? -13.801 23.603 -44.907 1.00 58.47 76 ASP A CA 1
ATOM 579 C C . ASP A 1 79 ? -13.819 22.077 -45.070 1.00 56.95 76 ASP A C 1
ATOM 580 O O . ASP A 1 79 ? -13.905 21.569 -46.182 1.00 57.57 76 ASP A O 1
ATOM 585 N N . SER A 1 80 ? -13.732 21.354 -43.955 1.00 55.03 77 SER A N 1
ATOM 586 C CA . SER A 1 80 ? -13.848 19.892 -43.947 1.00 54.03 77 SER A CA 1
ATOM 587 C C . SER A 1 80 ? -15.256 19.423 -44.300 1.00 54.11 77 SER A C 1
ATOM 588 O O . SER A 1 80 ? -15.424 18.472 -45.081 1.00 54.09 77 SER A O 1
ATOM 591 N N . ILE A 1 81 ? -16.252 20.102 -43.711 1.00 53.88 78 ILE A N 1
ATOM 592 C CA . ILE A 1 81 ? -17.666 19.883 -44.011 1.00 54.48 78 ILE A CA 1
ATOM 593 C C . ILE A 1 81 ? -17.939 20.061 -45.494 1.00 56.36 78 ILE A C 1
ATOM 594 O O . ILE A 1 81 ? -18.629 19.229 -46.090 1.00 56.63 78 ILE A O 1
ATOM 599 N N . SER A 1 82 ? -17.358 21.112 -46.083 1.00 57.26 79 SER A N 1
ATOM 600 C CA . SER A 1 82 ? -17.555 21.403 -47.503 1.00 59.47 79 SER A CA 1
ATOM 601 C C . SER A 1 82 ? -16.801 20.416 -48.370 1.00 59.21 79 SER A C 1
ATOM 602 O O . SER A 1 82 ? -17.332 19.963 -49.368 1.00 60.92 79 SER A O 1
ATOM 605 N N . ILE A 1 83 ? -15.563 20.092 -48.011 1.00 58.06 80 ILE A N 1
ATOM 606 C CA . ILE A 1 83 ? -14.795 19.096 -48.773 1.00 58.55 80 ILE A CA 1
ATOM 607 C C . ILE A 1 83 ? -15.468 17.714 -48.709 1.00 58.70 80 ILE A C 1
ATOM 608 O O . ILE A 1 83 ? -15.583 17.025 -49.731 1.00 60.00 80 ILE A O 1
ATOM 613 N N . ILE A 1 84 ? -15.928 17.323 -47.520 1.00 57.58 81 ILE A N 1
ATOM 614 C CA . ILE A 1 84 ? -16.682 16.070 -47.373 1.00 58.16 81 ILE A CA 1
ATOM 615 C C . ILE A 1 84 ? -17.956 16.084 -48.242 1.00 60.05 81 ILE A C 1
ATOM 616 O O . ILE A 1 84 ? -18.274 15.083 -48.891 1.00 61.08 81 ILE A O 1
ATOM 621 N N . GLU A 1 85 ? -18.661 17.215 -48.266 1.00 60.80 82 GLU A N 1
ATOM 622 C CA . GLU A 1 85 ? -19.959 17.291 -48.952 1.00 63.23 82 GLU A CA 1
ATOM 623 C C . GLU A 1 85 ? -19.852 17.212 -50.462 1.00 65.24 82 GLU A C 1
ATOM 624 O O . GLU A 1 85 ? -20.791 16.744 -51.107 1.00 67.21 82 GLU A O 1
ATOM 630 N N . GLU A 1 86 ? -18.728 17.672 -51.020 1.00 65.47 83 GLU A N 1
ATOM 631 C CA . GLU A 1 86 ? -18.427 17.474 -52.460 1.00 67.71 83 GLU A CA 1
ATOM 632 C C . GLU A 1 86 ? -18.098 16.001 -52.683 1.00 67.53 83 GLU A C 1
ATOM 633 O O . GLU A 1 86 ? -18.689 15.352 -53.557 1.00 69.50 83 GLU A O 1
ATOM 639 N N . VAL A 1 87 ? -17.163 15.478 -51.881 1.00 65.45 84 VAL A N 1
ATOM 640 C CA . VAL A 1 87 ? -16.619 14.136 -52.104 1.00 65.69 84 VAL A CA 1
ATOM 641 C C . VAL A 1 87 ? -17.664 13.015 -51.956 1.00 66.42 84 VAL A C 1
ATOM 642 O O . VAL A 1 87 ? -17.642 12.040 -52.723 1.00 68.29 84 VAL A O 1
ATOM 646 N N . VAL A 1 88 ? -18.577 13.162 -50.998 1.00 65.15 85 VAL A N 1
ATOM 647 C CA . VAL A 1 88 ? -19.570 12.121 -50.713 1.00 66.32 85 VAL A CA 1
ATOM 648 C C . VAL A 1 88 ? -20.855 12.318 -51.529 1.00 68.51 85 VAL A C 1
ATOM 649 O O . VAL A 1 88 ? -21.260 13.461 -51.763 1.00 68.33 85 VAL A O 1
ATOM 653 N N . PRO A 1 89 ? -21.485 11.203 -51.980 1.00 71.18 86 PRO A N 1
ATOM 654 C CA . PRO A 1 89 ? -22.821 11.231 -52.628 1.00 73.81 86 PRO A CA 1
ATOM 655 C C . PRO A 1 89 ? -23.890 11.925 -51.782 1.00 73.76 86 PRO A C 1
ATOM 656 O O . PRO A 1 89 ? -24.026 11.614 -50.611 1.00 72.60 86 PRO A O 1
ATOM 660 N N . LYS A 1 90 ? -24.642 12.840 -52.388 1.00 75.60 87 LYS A N 1
ATOM 661 C CA . LYS A 1 90 ? -25.744 13.554 -51.717 1.00 76.46 87 LYS A CA 1
ATOM 662 C C . LYS A 1 90 ? -26.742 12.684 -50.923 1.00 77.78 87 LYS A C 1
ATOM 663 O O . LYS A 1 90 ? -27.355 13.174 -49.982 1.00 77.47 87 LYS A O 1
ATOM 665 N N . GLU A 1 91 ? -26.931 11.418 -51.305 1.00 79.84 88 GLU A N 1
ATOM 666 C CA . GLU A 1 91 ? -27.951 10.565 -50.648 1.00 81.98 88 GLU A CA 1
ATOM 667 C C . GLU A 1 91 ? -27.370 9.734 -49.506 1.00 80.11 88 GLU A C 1
ATOM 668 O O . GLU A 1 91 ? -28.062 8.866 -48.940 1.00 81.66 88 GLU A O 1
ATOM 674 N N . SER A 1 92 ? -26.098 9.983 -49.197 1.00 76.61 89 SER A N 1
ATOM 675 C CA . SER A 1 92 ? -25.488 9.484 -47.969 1.00 75.12 89 SER A CA 1
ATOM 676 C C . SER A 1 92 ? -26.245 10.025 -46.752 1.00 74.26 89 SER A C 1
ATOM 677 O O . SER A 1 92 ? -26.373 9.348 -45.723 1.00 74.00 89 SER A O 1
ATOM 680 N N . VAL A 1 93 ? -26.741 11.256 -46.903 1.00 73.71 90 VAL A N 1
ATOM 681 C CA . VAL A 1 93 ? -27.666 11.887 -45.954 1.00 73.81 90 VAL A CA 1
ATOM 682 C C . VAL A 1 93 ? -27.017 12.055 -44.594 1.00 71.28 90 VAL A C 1
ATOM 683 O O . VAL A 1 93 ? -27.395 11.394 -43.625 1.00 72.04 90 VAL A O 1
ATOM 687 N N . ILE A 1 94 ? -26.035 12.947 -44.537 1.00 68.56 91 ILE A N 1
ATOM 688 C CA . ILE A 1 94 ? -25.293 13.184 -43.316 1.00 66.50 91 ILE A CA 1
ATOM 689 C C . ILE A 1 94 ? -26.114 14.071 -42.385 1.00 67.06 91 ILE A C 1
ATOM 690 O O . ILE A 1 94 ? -26.537 15.165 -42.758 1.00 67.60 91 ILE A O 1
ATOM 695 N N . SER A 1 95 ? -26.343 13.576 -41.175 1.00 67.67 92 SER A N 1
ATOM 696 C CA . SER A 1 95 ? -27.066 14.315 -40.136 1.00 68.35 92 SER A CA 1
ATOM 697 C C . SER A 1 95 ? -26.131 15.320 -39.469 1.00 65.67 92 SER A C 1
ATOM 698 O O . SER A 1 95 ? -26.382 16.519 -39.512 1.00 66.07 92 SER A O 1
ATOM 701 N N . SER A 1 96 ? -25.041 14.835 -38.890 1.00 63.54 93 SER A N 1
ATOM 702 C CA . SER A 1 96 ? -24.168 15.689 -38.097 1.00 61.80 93 SER A CA 1
ATOM 703 C C . SER A 1 96 ? -22.684 15.418 -38.315 1.00 59.62 93 SER A C 1
ATOM 704 O O . SER A 1 96 ? -22.322 14.439 -38.956 1.00 60.00 93 SER A O 1
ATOM 707 N N . TYR A 1 97 ? -21.848 16.287 -37.742 1.00 57.72 94 TYR A N 1
ATOM 708 C CA . TYR A 1 97 ? -20.403 16.090 -37.680 1.00 56.28 94 TYR A CA 1
ATOM 709 C C . TYR A 1 97 ? -19.900 16.469 -36.285 1.00 55.94 94 TYR A C 1
ATOM 710 O O . TYR A 1 97 ? -20.418 17.396 -35.675 1.00 56.46 94 TYR A O 1
ATOM 719 N N . TYR A 1 98 ? -18.875 15.785 -35.793 1.00 55.82 95 TYR A N 1
ATOM 720 C CA . TYR A 1 98 ? -18.199 16.205 -34.568 1.00 55.82 95 TYR A CA 1
ATOM 721 C C . TYR A 1 98 ? -16.707 15.953 -34.659 1.00 55.36 95 TYR A C 1
ATOM 722 O O . TYR A 1 98 ? -16.252 14.803 -34.745 1.00 56.50 95 TYR A O 1
ATOM 731 N N . PHE A 1 99 ? -15.960 17.043 -34.607 1.00 54.57 96 PHE A N 1
ATOM 732 C CA . PHE A 1 99 ? -14.523 17.015 -34.738 1.00 54.10 96 PHE A CA 1
ATOM 733 C C . PHE A 1 99 ? -13.901 16.867 -33.355 1.00 55.10 96 PHE A C 1
ATOM 734 O O . PHE A 1 99 ? -13.657 17.861 -32.666 1.00 55.50 96 PHE A O 1
ATOM 742 N N . ASP A 1 100 ? -13.664 15.619 -32.948 1.00 56.44 97 ASP A N 1
ATOM 743 C CA . ASP A 1 100 ? -13.071 15.306 -31.651 1.00 57.29 97 ASP A CA 1
ATOM 744 C C . ASP A 1 100 ? -11.722 16.002 -31.530 1.00 56.94 97 ASP A C 1
ATOM 745 O O . ASP A 1 100 ? -10.877 15.863 -32.382 1.00 57.71 97 ASP A O 1
ATOM 750 N N . PRO A 1 101 ? -11.532 16.803 -30.496 1.00 56.66 98 PRO A N 1
ATOM 751 C CA . PRO A 1 101 ? -10.180 17.310 -30.312 1.00 56.53 98 PRO A CA 1
ATOM 752 C C . PRO A 1 101 ? -9.307 16.430 -29.419 1.00 57.40 98 PRO A C 1
ATOM 753 O O . PRO A 1 101 ? -8.137 16.749 -29.188 1.00 57.96 98 PRO A O 1
ATOM 757 N N . ASP A 1 102 ? -9.841 15.329 -28.922 1.00 57.54 99 ASP A N 1
ATOM 758 C CA . ASP A 1 102 ? -8.998 14.444 -28.159 1.00 59.70 99 ASP A CA 1
ATOM 759 C C . ASP A 1 102 ? -8.237 13.507 -29.086 1.00 60.37 99 ASP A C 1
ATOM 760 O O . ASP A 1 102 ? -7.279 12.870 -28.639 1.00 61.48 99 ASP A O 1
ATOM 765 N N . SER A 1 103 ? -8.640 13.426 -30.363 1.00 59.29 100 SER A N 1
ATOM 766 C CA . SER A 1 103 ? -8.091 12.371 -31.251 1.00 60.93 100 SER A CA 1
ATOM 767 C C . SER A 1 103 ? -7.881 12.663 -32.747 1.00 59.31 100 SER A C 1
ATOM 768 O O . SER A 1 103 ? -7.491 11.767 -33.469 1.00 61.09 100 SER A O 1
ATOM 771 N N . GLY A 1 104 ? -8.098 13.879 -33.216 1.00 56.79 101 GLY A N 1
ATOM 772 C CA . GLY A 1 104 ? -7.915 14.166 -34.634 1.00 56.19 101 GLY A CA 1
ATOM 773 C C . GLY A 1 104 ? -8.761 13.275 -35.553 1.00 56.54 101 GLY A C 1
ATOM 774 O O . GLY A 1 104 ? -8.379 12.989 -36.699 1.00 56.77 101 GLY A O 1
ATOM 775 N N . GLU A 1 105 ? -9.903 12.822 -35.033 1.00 56.43 102 GLU A N 1
ATOM 776 C CA . GLU A 1 105 ? -10.866 12.039 -35.780 1.00 56.79 102 GLU A CA 1
ATOM 777 C C . GLU A 1 105 ? -12.108 12.877 -35.921 1.00 54.04 102 GLU A C 1
ATOM 778 O O . GLU A 1 105 ? -12.405 13.677 -35.050 1.00 53.41 102 GLU A O 1
ATOM 784 N N . VAL A 1 106 ? -12.834 12.698 -37.017 1.00 53.14 103 VAL A N 1
ATOM 785 C CA . VAL A 1 106 ? -14.163 13.301 -37.180 1.00 51.51 103 VAL A CA 1
ATOM 786 C C . VAL A 1 106 ? -15.201 12.192 -37.256 1.00 52.66 103 VAL A C 1
ATOM 787 O O . VAL A 1 106 ? -15.096 11.280 -38.068 1.00 53.25 103 VAL A O 1
ATOM 791 N N . ILE A 1 107 ? -16.186 12.259 -36.369 1.00 52.87 104 ILE A N 1
ATOM 792 C CA . ILE A 1 107 ? -17.310 11.332 -36.399 1.00 54.67 104 ILE A CA 1
ATOM 793 C C . ILE A 1 107 ? -18.347 11.922 -37.320 1.00 54.27 104 ILE A C 1
ATOM 794 O O . ILE A 1 107 ? -18.761 13.058 -37.127 1.00 53.21 104 ILE A O 1
ATOM 799 N N . ILE A 1 108 ? -18.748 11.150 -38.325 1.00 55.66 105 ILE A N 1
ATOM 800 C CA . ILE A 1 108 ? -19.758 11.557 -39.288 1.00 55.89 105 ILE A CA 1
ATOM 801 C C . ILE A 1 108 ? -20.975 10.688 -39.095 1.00 58.57 105 ILE A C 1
ATOM 802 O O . ILE A 1 108 ? -20.868 9.472 -39.137 1.00 60.15 105 ILE A O 1
ATOM 807 N N . GLU A 1 109 ? -22.131 11.311 -38.884 1.00 59.78 106 GLU A N 1
ATOM 808 C CA . GLU A 1 109 ? -23.390 10.584 -38.718 1.00 62.83 106 GLU A CA 1
ATOM 809 C C . GLU A 1 109 ? -24.149 10.572 -40.032 1.00 64.02 106 GLU A C 1
ATOM 810 O O . GLU A 1 109 ? -24.510 11.632 -40.562 1.00 63.00 106 GLU A O 1
ATOM 816 N N . ALA A 1 110 ? -24.381 9.373 -40.560 1.00 66.33 107 ALA A N 1
ATOM 817 C CA . ALA A 1 110 ? -25.023 9.230 -41.864 1.00 68.22 107 ALA A CA 1
ATOM 818 C C . ALA A 1 110 ? -26.160 8.246 -41.788 1.00 71.73 107 ALA A C 1
ATOM 819 O O . ALA A 1 110 ? -26.063 7.234 -41.100 1.00 72.97 107 ALA A O 1
ATOM 821 N N . GLU A 1 111 ? -27.238 8.561 -42.500 1.00 73.78 108 GLU A N 1
ATOM 822 C CA . GLU A 1 111 ? -28.362 7.652 -42.634 1.00 77.83 108 GLU A CA 1
ATOM 823 C C . GLU A 1 111 ? -27.914 6.414 -43.404 1.00 79.40 108 GLU A C 1
ATOM 824 O O . GLU A 1 111 ? -28.257 5.302 -43.024 1.00 82.38 108 GLU A O 1
ATOM 830 N N . LYS A 1 112 ? -27.122 6.618 -44.457 1.00 78.18 109 LYS A N 1
ATOM 831 C CA . LYS A 1 112 ? -26.526 5.534 -45.247 1.00 79.69 109 LYS A CA 1
ATOM 832 C C . LYS A 1 112 ? -24.989 5.583 -45.153 1.00 76.95 109 LYS A C 1
ATOM 833 O O . LYS A 1 112 ? -24.342 6.200 -45.992 1.00 75.33 109 LYS A O 1
ATOM 839 N N . PRO A 1 113 ? -24.405 4.924 -44.133 1.00 76.94 110 PRO A N 1
ATOM 840 C CA . PRO A 1 113 ? -22.962 5.008 -43.846 1.00 74.81 110 PRO A CA 1
ATOM 841 C C . PRO A 1 113 ? -22.017 4.371 -44.862 1.00 75.73 110 PRO A C 1
ATOM 842 O O . PRO A 1 113 ? -20.860 4.769 -44.940 1.00 73.94 110 PRO A O 1
ATOM 846 N N . GLY A 1 114 ? -22.488 3.384 -45.613 1.00 79.09 111 GLY A N 1
ATOM 847 C CA . GLY A 1 114 ? -21.656 2.717 -46.603 1.00 80.52 111 GLY A CA 1
ATOM 848 C C . GLY A 1 114 ? -21.247 3.648 -47.729 1.00 78.66 111 GLY A C 1
ATOM 849 O O . GLY A 1 114 ? -20.172 3.497 -48.298 1.00 78.61 111 GLY A O 1
ATOM 850 N N . LEU A 1 115 ? -22.102 4.617 -48.046 1.00 77.47 112 LEU A N 1
ATOM 851 C CA . LEU A 1 115 ? -21.854 5.521 -49.159 1.00 76.28 112 LEU A CA 1
ATOM 852 C C . LEU A 1 115 ? -20.724 6.489 -48.852 1.00 73.05 112 LEU A C 1
ATOM 853 O O . LEU A 1 115 ? -19.984 6.899 -49.757 1.00 72.54 112 LEU A O 1
ATOM 858 N N . VAL A 1 116 ? -20.581 6.848 -47.576 1.00 70.96 113 VAL A N 1
ATOM 859 C CA . VAL A 1 116 ? -19.481 7.721 -47.154 1.00 68.13 113 VAL A CA 1
ATOM 860 C C . VAL A 1 116 ? -18.117 6.986 -47.059 1.00 68.59 113 VAL A C 1
ATOM 861 O O . VAL A 1 116 ? -17.080 7.600 -47.320 1.00 66.87 113 VAL A O 1
ATOM 865 N N . ILE A 1 117 ? -18.121 5.692 -46.711 1.00 71.03 114 ILE A N 1
ATOM 866 C CA . ILE A 1 117 ? -16.880 4.894 -46.653 1.00 72.28 114 ILE A 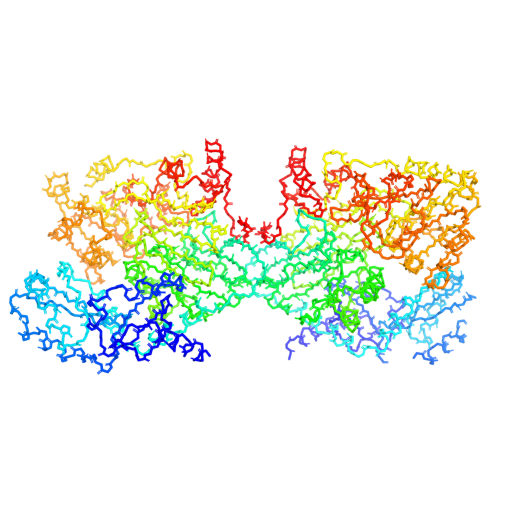CA 1
ATOM 867 C C . ILE A 1 117 ? -16.319 4.522 -48.031 1.00 74.04 114 ILE A C 1
ATOM 868 O O . ILE A 1 117 ? -15.108 4.361 -48.179 1.00 74.34 114 ILE A O 1
ATOM 873 N N . GLY A 1 118 ? -17.178 4.370 -49.034 1.00 75.61 115 GLY A N 1
ATOM 874 C CA . GLY A 1 118 ? -16.718 3.970 -50.362 1.00 77.75 115 GLY A CA 1
ATOM 875 C C . GLY A 1 118 ? -16.493 2.475 -50.464 1.00 81.87 115 GLY A C 1
ATOM 876 O O . GLY A 1 118 ? -16.840 1.727 -49.542 1.00 83.24 115 GLY A O 1
ATOM 877 N N . LYS A 1 119 ? -15.899 2.043 -51.580 1.00 84.30 116 LYS A N 1
ATOM 878 C CA . LYS A 1 119 ? -15.915 0.626 -51.970 1.00 88.79 116 LYS A CA 1
ATOM 879 C C . LYS A 1 119 ? -15.149 -0.289 -50.997 1.00 90.75 116 LYS A C 1
ATOM 880 O O . LYS A 1 119 ? -15.709 -1.293 -50.523 1.00 93.86 116 LYS A O 1
ATOM 882 N N . HIS A 1 120 ? -13.888 0.034 -50.706 1.00 89.28 117 HIS A N 1
ATOM 883 C CA . HIS A 1 120 ? -13.122 -0.722 -49.699 1.00 90.92 117 HIS A CA 1
ATOM 884 C C . HIS A 1 120 ? -12.479 0.240 -48.704 1.00 87.26 117 HIS A C 1
ATOM 885 O O . HIS A 1 120 ? -11.452 -0.065 -48.110 1.00 88.36 117 HIS A O 1
ATOM 892 N N . GLY A 1 121 ? -13.118 1.389 -48.507 1.00 83.13 118 GLY A N 1
ATOM 893 C CA . GLY A 1 121 ? -12.536 2.494 -47.768 1.00 79.43 118 GLY A CA 1
ATOM 894 C C . GLY A 1 121 ? -12.065 3.593 -48.690 1.00 77.26 118 GLY A C 1
ATOM 895 O O . GLY A 1 121 ? -11.577 4.614 -48.229 1.00 74.44 118 GLY A O 1
ATOM 896 N N . ALA A 1 122 ? -12.199 3.378 -49.996 1.00 78.85 119 ALA A N 1
ATOM 897 C CA . ALA A 1 122 ? -11.742 4.334 -50.998 1.00 77.80 119 ALA A CA 1
ATOM 898 C C . ALA A 1 122 ? -12.093 5.779 -50.637 1.00 74.36 119 ALA A C 1
ATOM 899 O O . ALA A 1 122 ? -11.217 6.648 -50.663 1.00 72.86 119 ALA A O 1
ATOM 901 N N . THR A 1 123 ? -13.363 6.031 -50.306 1.00 73.34 120 THR A N 1
ATOM 902 C CA . THR A 1 123 ? -13.851 7.407 -50.096 1.00 70.65 120 THR A CA 1
ATOM 903 C C . THR A 1 123 ? -13.395 8.026 -48.766 1.00 68.60 120 THR A C 1
ATOM 904 O O . THR A 1 123 ? -13.168 9.225 -48.673 1.00 66.38 120 THR A O 1
ATOM 908 N N . LEU A 1 124 ? -13.271 7.191 -47.748 1.00 69.65 121 LEU A N 1
ATOM 909 C CA . LEU A 1 124 ? -12.703 7.583 -46.469 1.00 68.62 121 LEU A CA 1
ATOM 910 C C . LEU A 1 124 ? -11.237 7.968 -46.615 1.00 68.69 121 LEU A C 1
ATOM 911 O O . LEU A 1 124 ? -10.711 8.802 -45.870 1.00 67.17 121 LEU A O 1
ATOM 916 N N . ARG A 1 125 ? -10.572 7.322 -47.564 1.00 71.31 122 ARG A N 1
ATOM 917 C CA . ARG A 1 125 ? -9.154 7.560 -47.842 1.00 72.25 122 ARG A CA 1
ATOM 918 C C . ARG A 1 125 ? -8.970 8.907 -48.517 1.00 69.82 122 ARG A C 1
ATOM 919 O O . ARG A 1 125 ? -8.104 9.694 -48.126 1.00 68.86 122 ARG A O 1
ATOM 927 N N . GLU A 1 126 ? -9.796 9.151 -49.531 1.00 69.27 123 GLU A N 1
ATOM 928 C CA . GLU A 1 126 ? -9.846 10.441 -50.236 1.00 67.91 123 GLU A CA 1
ATOM 929 C C . GLU A 1 126 ? -10.226 11.615 -49.307 1.00 64.75 123 GLU A C 1
ATOM 930 O O . GLU A 1 126 ? -9.739 12.733 -49.489 1.00 64.17 123 GLU A O 1
ATOM 936 N N . ILE A 1 127 ? -11.076 11.368 -48.314 1.00 63.01 124 ILE A N 1
ATOM 937 C CA . ILE A 1 127 ? -11.468 12.435 -47.406 1.00 60.43 124 ILE A CA 1
ATOM 938 C C . ILE A 1 127 ? -10.304 12.791 -46.484 1.00 59.97 124 ILE A C 1
ATOM 939 O O . ILE A 1 127 ? -9.983 13.955 -46.312 1.00 58.52 124 ILE A O 1
ATOM 944 N N . THR A 1 128 ? -9.657 11.789 -45.901 1.00 61.13 125 THR A N 1
ATOM 945 C CA . THR A 1 128 ? -8.481 12.062 -45.077 1.00 61.16 125 THR A CA 1
ATOM 946 C C . THR A 1 128 ? -7.405 12.765 -45.896 1.00 61.63 125 THR A C 1
ATOM 947 O O . THR A 1 128 ? -6.767 13.688 -45.416 1.00 60.30 125 THR A O 1
ATOM 951 N N . LYS A 1 129 ? -7.210 12.333 -47.138 1.00 63.60 126 LYS A N 1
ATOM 952 C CA . LYS A 1 129 ? -6.175 12.939 -47.991 1.00 65.10 126 LYS A CA 1
ATOM 953 C C . LYS A 1 129 ? -6.378 14.451 -48.089 1.00 63.54 126 LYS A C 1
ATOM 954 O O . LYS A 1 129 ? -5.439 15.236 -47.897 1.00 63.30 126 LYS A O 1
ATOM 960 N N . GLN A 1 130 ? -7.624 14.840 -48.354 1.00 62.21 127 GLN A N 1
ATOM 961 C CA . GLN A 1 130 ? -7.986 16.249 -48.514 1.00 61.19 127 GLN A CA 1
ATOM 962 C C . GLN A 1 130 ? -8.139 17.056 -47.215 1.00 58.94 127 GLN A C 1
ATOM 963 O O . GLN A 1 130 ? -7.933 18.272 -47.251 1.00 58.60 127 GLN A O 1
ATOM 969 N N . ILE A 1 131 ? -8.537 16.408 -46.101 1.00 57.25 128 ILE A N 1
ATOM 970 C CA . ILE A 1 131 ? -8.859 17.130 -44.848 1.00 54.84 128 ILE A CA 1
ATOM 971 C C . ILE A 1 131 ? -8.045 16.754 -43.591 1.00 55.09 128 ILE A C 1
ATOM 972 O O . ILE A 1 131 ? -8.140 17.425 -42.554 1.00 54.14 128 ILE A O 1
ATOM 977 N N . GLY A 1 132 ? -7.259 15.684 -43.666 1.00 56.78 129 GLY A N 1
ATOM 978 C CA . GLY A 1 132 ? -6.332 15.306 -42.593 1.00 57.20 129 GLY A CA 1
ATOM 979 C C . GLY A 1 132 ? -6.979 14.539 -41.463 1.00 56.61 129 GLY A C 1
ATOM 980 O O . GLY A 1 132 ? -6.479 13.492 -41.047 1.00 58.25 129 GLY A O 1
ATOM 981 N N . TRP A 1 133 ? -8.072 15.095 -40.948 1.00 54.88 130 TRP A N 1
ATOM 982 C CA . TRP A 1 133 ? -8.936 14.434 -39.972 1.00 54.22 130 TRP A CA 1
ATOM 983 C C . TRP A 1 133 ? -9.229 13.011 -40.399 1.00 55.75 130 TRP A C 1
ATOM 984 O O . TRP A 1 133 ? -9.365 12.759 -41.589 1.00 56.69 130 TRP A O 1
ATOM 995 N N . ILE A 1 134 ? -9.335 12.092 -39.439 1.00 56.70 131 ILE A N 1
ATOM 996 C CA . ILE A 1 134 ? -9.685 10.697 -39.723 1.00 58.58 131 ILE A CA 1
ATOM 997 C C . ILE A 1 134 ? -11.192 10.485 -39.551 1.00 58.02 131 ILE A C 1
ATOM 998 O O . ILE A 1 134 ? -11.704 10.640 -38.449 1.00 57.54 131 ILE A O 1
ATOM 1003 N N . PRO A 1 135 ? -11.918 10.130 -40.629 1.00 58.50 132 PRO A N 1
ATOM 1004 C CA . PRO A 1 135 ? -13.382 9.909 -40.516 1.00 58.25 132 PRO A CA 1
ATOM 1005 C C . PRO A 1 135 ? -13.806 8.566 -39.903 1.00 60.41 132 PRO A C 1
ATOM 1006 O O . PRO A 1 135 ? -13.398 7.482 -40.384 1.00 62.66 132 PRO A O 1
ATOM 1010 N N . LYS A 1 136 ? -14.625 8.641 -38.855 1.00 59.86 133 LYS A N 1
ATOM 1011 C CA . LYS A 1 136 ? -15.237 7.454 -38.248 1.00 62.04 133 LYS A CA 1
ATOM 1012 C C . LYS A 1 136 ? -16.722 7.592 -38.552 1.00 61.87 133 LYS A C 1
ATOM 1013 O O . LYS A 1 136 ? -17.388 8.476 -38.030 1.00 60.42 133 LYS A O 1
ATOM 1015 N N . VAL A 1 137 ? -17.241 6.742 -39.422 1.00 63.72 134 VAL A N 1
ATOM 1016 C CA . VAL A 1 137 ? -18.630 6.884 -39.811 1.00 64.04 134 VAL A CA 1
ATOM 1017 C C . VAL A 1 137 ? -19.522 6.014 -38.928 1.00 66.33 134 VAL A C 1
ATOM 1018 O O . VAL A 1 137 ? -19.148 4.911 -38.536 1.00 68.79 134 VAL A O 1
ATOM 1022 N N . VAL A 1 138 ? -20.700 6.546 -38.611 1.00 65.75 135 VAL A N 1
ATOM 1023 C CA . VAL A 1 138 ? -21.605 5.954 -37.638 1.00 67.58 135 VAL A CA 1
ATOM 1024 C C . VAL A 1 138 ? -23.023 6.177 -38.122 1.00 68.70 135 VAL A C 1
ATOM 1025 O O . VAL A 1 138 ? -23.316 7.195 -38.728 1.00 66.97 135 VAL A O 1
ATOM 1029 N N . ARG A 1 139 ? -23.894 5.216 -37.860 1.00 72.40 136 ARG A N 1
ATOM 1030 C CA . ARG A 1 139 ? -25.266 5.269 -38.337 1.00 74.72 136 ARG A CA 1
ATOM 1031 C C . ARG A 1 139 ? -26.035 6.287 -37.514 1.00 73.81 136 ARG A C 1
ATOM 1032 O O . ARG A 1 139 ? -25.916 6.292 -36.289 1.00 73.63 136 ARG A O 1
ATOM 1040 N N . THR A 1 140 ? -26.828 7.130 -38.182 1.00 73.88 137 THR A N 1
ATOM 1041 C CA . THR A 1 140 ? -27.538 8.225 -37.512 1.00 73.52 137 THR A CA 1
ATOM 1042 C C . THR A 1 140 ? -28.538 7.720 -36.464 1.00 76.88 137 THR A C 1
ATOM 1043 O O . THR A 1 140 ? -29.489 6.998 -36.791 1.00 80.08 137 THR A O 1
ATOM 1047 N N . PRO A 1 141 ? -28.333 8.110 -35.201 1.00 76.42 138 PRO A N 1
ATOM 1048 C CA . PRO A 1 141 ? -29.230 7.659 -34.149 1.00 79.79 138 PRO A CA 1
ATOM 1049 C C . PRO A 1 141 ? -30.688 8.109 -34.350 1.00 82.04 138 PRO A C 1
ATOM 1050 O O . PRO A 1 141 ? -30.940 9.258 -34.744 1.00 80.29 138 PRO A O 1
ATOM 1054 N N . PRO A 1 142 ? -31.640 7.198 -34.096 1.00 86.08 139 PRO A N 1
ATOM 1055 C CA . PRO A 1 142 ? -33.060 7.477 -34.313 1.00 89.14 139 PRO A CA 1
ATOM 1056 C C . PRO A 1 142 ? -33.602 8.587 -33.450 1.00 88.66 139 PRO A C 1
ATOM 1057 O O . PRO A 1 142 ? -34.292 9.473 -33.942 1.00 89.39 139 PRO A O 1
ATOM 1061 N N . ILE A 1 143 ? -33.341 8.525 -32.162 1.00 88.01 140 ILE A N 1
ATOM 1062 C CA . ILE A 1 143 ? -33.806 9.582 -31.309 1.00 87.52 140 ILE A CA 1
ATOM 1063 C C . ILE A 1 143 ? -32.708 10.612 -31.328 1.00 83.08 140 ILE A C 1
ATOM 1064 O O . ILE A 1 143 ? -31.524 10.290 -31.463 1.00 80.41 140 ILE A O 1
ATOM 1069 N N . LYS A 1 144 ? -33.107 11.863 -31.233 1.00 82.50 141 LYS A N 1
ATOM 1070 C CA . LYS A 1 144 ? -32.145 12.933 -31.215 1.00 78.68 141 LYS A CA 1
ATOM 1071 C C . LYS A 1 144 ? -31.887 13.246 -29.752 1.00 77.85 141 LYS A C 1
ATOM 1072 O O . LYS A 1 144 ? -32.820 13.570 -29.018 1.00 80.40 141 LYS A O 1
ATOM 1078 N N . SER A 1 145 ? -30.642 13.095 -29.311 1.00 74.56 142 SER A N 1
ATOM 1079 C CA . SER A 1 145 ? -30.272 13.506 -27.959 1.00 73.52 142 SER A CA 1
ATOM 1080 C C . SER A 1 145 ? -29.781 14.936 -27.961 1.00 70.51 142 SER A C 1
ATOM 1081 O O . SER A 1 145 ? -28.732 15.225 -28.480 1.00 67.47 142 SER A O 1
ATOM 1084 N N . ARG A 1 146 ? -30.553 15.815 -27.351 1.00 71.92 143 ARG A N 1
ATOM 1085 C CA . ARG A 1 146 ? -30.198 17.212 -27.208 1.00 70.49 143 ARG A CA 1
ATOM 1086 C C . ARG A 1 146 ? -28.983 17.382 -26.272 1.00 67.37 143 ARG A C 1
ATOM 1087 O O . ARG A 1 146 ? -28.207 18.327 -26.414 1.00 65.29 143 ARG A O 1
ATOM 1095 N N . THR A 1 147 ? -28.809 16.464 -25.327 1.00 67.09 144 THR A N 1
ATOM 1096 C CA . THR A 1 147 ? -27.686 16.519 -24.404 1.00 64.48 144 THR A CA 1
ATOM 1097 C C . THR A 1 147 ? -26.403 16.202 -25.134 1.00 61.05 144 THR A C 1
ATOM 1098 O O . THR A 1 147 ? -25.427 16.916 -25.004 1.00 58.78 144 THR A O 1
ATOM 1102 N N . VAL A 1 148 ? -26.400 15.118 -25.900 1.00 61.16 145 VAL A N 1
ATOM 1103 C CA . VAL A 1 148 ? -25.221 14.730 -26.663 1.00 58.96 145 VAL A CA 1
ATOM 1104 C C . VAL A 1 148 ? -24.779 15.900 -27.539 1.00 57.08 145 VAL A C 1
ATOM 1105 O O . VAL A 1 148 ? -23.595 16.227 -27.585 1.00 55.16 145 VAL A O 1
ATOM 1109 N N . LYS A 1 149 ? -25.724 16.553 -28.203 1.00 58.42 146 LYS A N 1
ATOM 1110 C CA . LYS A 1 149 ? -25.382 17.683 -29.082 1.00 57.84 146 LYS A CA 1
ATOM 1111 C C . LYS A 1 149 ? -24.859 18.883 -28.297 1.00 57.20 146 LYS A C 1
ATOM 1112 O O . LYS A 1 149 ? -23.905 19.504 -28.710 1.00 55.61 146 LYS A O 1
ATOM 1114 N N . ASN A 1 150 ? -25.470 19.208 -27.167 1.00 59.41 147 ASN A N 1
ATOM 1115 C CA . ASN A 1 150 ? -24.968 20.314 -26.338 1.00 59.72 147 ASN A CA 1
ATOM 1116 C C . ASN A 1 150 ? -23.544 20.077 -25.809 1.00 57.72 147 ASN A C 1
ATOM 1117 O O . ASN A 1 150 ? -22.731 21.000 -25.741 1.00 56.39 147 ASN A O 1
ATOM 1122 N N . ILE A 1 151 ? -23.258 18.848 -25.414 1.00 57.42 148 ILE A N 1
ATOM 1123 C CA . ILE A 1 151 ? -21.917 18.500 -24.978 1.00 56.24 148 ILE A CA 1
ATOM 1124 C C . ILE A 1 151 ? -20.907 18.673 -26.121 1.00 54.27 148 ILE A C 1
ATOM 1125 O O . ILE A 1 151 ? -19.838 19.286 -25.943 1.00 52.70 148 ILE A O 1
ATOM 1130 N N . ARG A 1 152 ? -21.237 18.145 -27.294 1.00 54.59 149 ARG A N 1
ATOM 1131 C CA . ARG A 1 152 ? -20.320 18.278 -28.460 1.00 53.31 149 ARG A CA 1
ATOM 1132 C C . ARG A 1 152 ? -20.000 19.737 -28.758 1.00 52.48 149 ARG A C 1
ATOM 1133 O O . ARG A 1 152 ? -18.843 20.104 -28.905 1.00 51.31 149 ARG A O 1
ATOM 1141 N N . GLU A 1 153 ? -21.016 20.587 -28.770 1.00 53.87 150 GLU A N 1
ATOM 1142 C CA . GLU A 1 153 ? -20.808 22.022 -29.000 1.00 54.35 150 GLU A CA 1
ATOM 1143 C C . GLU A 1 153 ? -19.973 22.711 -27.932 1.00 53.69 150 GLU A C 1
ATOM 1144 O O . GLU A 1 153 ? -19.174 23.609 -28.231 1.00 53.13 150 GLU A O 1
ATOM 1150 N N . PHE A 1 154 ? -20.189 22.302 -26.690 1.00 54.17 151 PHE A N 1
ATOM 1151 C CA . PHE A 1 154 ? -19.426 22.797 -25.546 1.00 53.70 151 PHE A CA 1
ATOM 1152 C C . PHE A 1 154 ? -17.931 22.395 -25.610 1.00 52.20 151 PHE A C 1
ATOM 1153 O O . PHE A 1 154 ? -17.044 23.194 -25.274 1.00 51.12 151 PHE A O 1
ATOM 1161 N N . MET A 1 155 ? -17.659 21.159 -26.029 1.00 51.92 152 MET A N 1
ATOM 1162 C CA . MET A 1 155 ? -16.269 20.707 -26.195 1.00 51.79 152 MET A CA 1
ATOM 1163 C C . MET A 1 155 ? -15.513 21.530 -27.284 1.00 51.24 152 MET A C 1
ATOM 1164 O O . MET A 1 155 ? -14.370 21.943 -27.097 1.00 50.96 152 MET A O 1
ATOM 1169 N N . ARG A 1 156 ? -16.166 21.772 -28.420 1.00 51.57 153 ARG A N 1
ATOM 1170 C CA . ARG A 1 156 ? -15.615 22.638 -29.459 1.00 51.42 153 ARG A CA 1
ATOM 1171 C C . ARG A 1 156 ? -15.351 24.071 -28.922 1.00 51.29 153 ARG A C 1
ATOM 1172 O O . ARG A 1 156 ? -14.293 24.650 -29.113 1.00 50.94 153 ARG A O 1
ATOM 1180 N N . ASN A 1 157 ? -16.309 24.634 -28.216 1.00 51.48 154 ASN A N 1
ATOM 1181 C CA . ASN A 1 157 ? -16.117 25.967 -27.687 1.00 52.49 154 ASN A CA 1
ATOM 1182 C C . ASN A 1 157 ? -14.981 26.114 -26.662 1.00 52.19 154 ASN A C 1
ATOM 1183 O O . ASN A 1 157 ? -14.571 27.231 -26.361 1.00 53.15 154 ASN A O 1
ATOM 1188 N N . ASN A 1 158 ? -14.488 24.994 -26.136 1.00 51.01 155 ASN A N 1
ATOM 1189 C CA . ASN A 1 158 ? -13.486 24.965 -25.072 1.00 50.46 155 ASN A CA 1
ATOM 1190 C C . ASN A 1 158 ? -12.235 24.133 -25.423 1.00 50.08 155 ASN A C 1
ATOM 1191 O O . ASN A 1 158 ? -11.531 23.645 -24.539 1.00 49.94 155 ASN A O 1
ATOM 1196 N N . LEU A 1 159 ? -11.983 23.963 -26.718 1.00 49.72 156 LEU A N 1
ATOM 1197 C CA . LEU A 1 159 ? -10.852 23.182 -27.210 1.00 50.26 156 LEU A CA 1
ATOM 1198 C C . LEU A 1 159 ? -9.475 23.563 -26.603 1.00 51.02 156 LEU A C 1
ATOM 1199 O O . LEU A 1 159 ? -8.656 22.705 -26.300 1.00 51.74 156 LEU A O 1
ATOM 1204 N N . LYS A 1 160 ? -9.204 24.834 -26.418 1.00 51.75 157 LYS A N 1
ATOM 1205 C CA . LYS A 1 160 ? -7.885 25.212 -25.921 1.00 53.01 157 LYS A CA 1
ATOM 1206 C C . LYS A 1 160 ? -7.643 24.795 -24.494 1.00 53.49 157 LYS A C 1
ATOM 1207 O O . LYS A 1 160 ? -6.561 24.330 -24.157 1.00 54.66 157 LYS A O 1
ATOM 1213 N N . GLU A 1 161 ? -8.620 25.022 -23.636 1.00 53.42 158 GLU A N 1
ATOM 1214 C CA . GLU A 1 161 ? -8.463 24.664 -22.230 1.00 54.55 158 GLU A CA 1
ATOM 1215 C C . GLU A 1 161 ? -8.389 23.150 -22.135 1.00 53.51 158 GLU A C 1
ATOM 1216 O O . GLU A 1 161 ? -7.660 22.610 -21.297 1.00 54.28 158 GLU A O 1
ATOM 1222 N N . ARG A 1 162 ? -9.139 22.478 -23.002 1.00 49.72 159 ARG A N 1
ATOM 1223 C CA . ARG A 1 162 ? -9.205 21.037 -22.994 1.00 47.63 159 ARG A CA 1
ATOM 1224 C C . ARG A 1 162 ? -7.879 20.405 -23.297 1.00 47.52 159 ARG A C 1
ATOM 1225 O O . ARG A 1 162 ? -7.440 19.511 -22.600 1.00 45.37 159 ARG A O 1
ATOM 1233 N N . LYS A 1 163 ? -7.262 20.845 -24.372 1.00 50.68 160 LYS A N 1
ATOM 1234 C CA . LYS A 1 163 ? -5.985 20.322 -24.766 1.00 51.75 160 LYS A CA 1
ATOM 1235 C C . LYS A 1 163 ? -5.011 20.542 -23.633 1.00 51.30 160 LYS A C 1
ATOM 1236 O O . LYS A 1 163 ? -4.249 19.652 -23.298 1.00 50.34 160 LYS A O 1
ATOM 1242 N N . GLU A 1 164 ? -5.066 21.704 -23.001 1.00 52.77 161 GLU A N 1
ATOM 1243 C CA . GLU A 1 164 ? -4.137 22.036 -21.917 1.00 53.45 161 GLU A CA 1
ATOM 1244 C C . GLU A 1 164 ? -4.360 21.147 -20.660 1.00 50.02 161 GLU A C 1
ATOM 1245 O O . GLU A 1 164 ? -3.403 20.698 -20.009 1.00 50.28 161 GLU A O 1
ATOM 1251 N N . ILE A 1 165 ? -5.608 20.871 -20.325 1.00 47.33 162 ILE A N 1
ATOM 1252 C CA . ILE A 1 165 ? -5.895 19.965 -19.222 1.00 44.25 162 ILE A CA 1
ATOM 1253 C C . ILE A 1 165 ? -5.418 18.525 -19.526 1.00 43.26 162 ILE A C 1
ATOM 1254 O O . ILE A 1 165 ? -4.974 17.802 -18.614 1.00 41.59 162 ILE A O 1
ATOM 1259 N N . LEU A 1 166 ? -5.536 18.094 -20.792 1.00 43.76 163 LEU A N 1
ATOM 1260 C CA . LEU A 1 166 ? -5.023 16.772 -21.165 1.00 42.88 163 LEU A CA 1
ATOM 1261 C C . LEU A 1 166 ? -3.506 16.719 -21.066 1.00 43.81 163 LEU A C 1
ATOM 1262 O O . LEU A 1 166 ? -2.928 15.694 -20.678 1.00 42.97 163 LEU A O 1
ATOM 1267 N N . LYS A 1 167 ? -2.851 17.812 -21.429 1.00 45.73 164 LYS A N 1
ATOM 1268 C CA . LYS A 1 167 ? -1.406 17.856 -21.287 1.00 47.12 164 LYS A CA 1
ATOM 1269 C C . LYS A 1 167 ? -1.043 17.702 -19.821 1.00 44.96 164 LYS A C 1
ATOM 1270 O O . LYS A 1 167 ? -0.119 16.973 -19.500 1.00 44.92 164 LYS A O 1
ATOM 1276 N N . THR A 1 168 ? -1.760 18.402 -18.947 1.00 43.29 165 THR A N 1
ATOM 1277 C CA . THR A 1 168 ? -1.357 18.495 -17.551 1.00 42.27 165 THR A CA 1
ATOM 1278 C C . THR A 1 168 ? -1.555 17.159 -16.869 1.00 38.81 165 THR A C 1
ATOM 1279 O O . THR A 1 168 ? -0.656 16.659 -16.206 1.00 38.25 165 THR A O 1
ATOM 1283 N N . VAL A 1 169 ? -2.736 16.601 -17.060 1.00 36.73 166 VAL A N 1
ATOM 1284 C CA . VAL A 1 169 ? -3.072 15.260 -16.601 1.00 34.70 166 VAL A CA 1
ATOM 1285 C C . VAL A 1 169 ? -2.102 14.216 -17.160 1.00 35.85 166 VAL A C 1
ATOM 1286 O O . VAL A 1 169 ? -1.662 13.316 -16.458 1.00 34.77 166 VAL A O 1
ATOM 1290 N N . GLY A 1 170 ? -1.758 14.350 -18.426 1.00 38.08 167 GLY A N 1
ATOM 1291 C CA . GLY A 1 170 ? -0.842 13.443 -19.044 1.00 39.91 167 GLY A CA 1
ATOM 1292 C C . GLY A 1 170 ? 0.516 13.405 -18.381 1.00 41.59 167 GLY A C 1
ATOM 1293 O O . GLY A 1 170 ? 0.976 12.337 -18.014 1.00 41.11 167 GLY A O 1
ATOM 1294 N N . ARG A 1 171 ? 1.158 14.561 -18.252 1.00 43.78 168 ARG A N 1
ATOM 1295 C CA . ARG A 1 171 ? 2.497 14.663 -17.655 1.00 46.57 168 ARG A CA 1
ATOM 1296 C C . ARG A 1 171 ? 2.549 14.149 -16.199 1.00 44.94 168 ARG A C 1
ATOM 1297 O O . ARG A 1 171 ? 3.601 13.727 -15.692 1.00 45.94 168 ARG A O 1
ATOM 1305 N N . LYS A 1 172 ? 1.410 14.211 -15.546 1.00 42.62 169 LYS A N 1
ATOM 1306 C CA . LYS A 1 172 ? 1.296 13.808 -14.176 1.00 41.90 169 LYS A CA 1
ATOM 1307 C C . LYS A 1 172 ? 1.240 12.281 -14.085 1.00 40.39 169 LYS A C 1
ATOM 1308 O O . LYS A 1 172 ? 1.893 11.688 -13.215 1.00 40.04 169 LYS A O 1
ATOM 1314 N N . ILE A 1 173 ? 0.485 11.659 -15.005 1.00 39.45 170 ILE A N 1
ATOM 1315 C CA . ILE A 1 173 ? 0.423 10.197 -15.159 1.00 37.83 170 ILE A CA 1
ATOM 1316 C C . ILE A 1 173 ? 1.790 9.586 -15.409 1.00 40.93 170 ILE A C 1
ATOM 1317 O O . ILE A 1 173 ? 2.089 8.543 -14.843 1.00 41.26 170 ILE A O 1
ATOM 1322 N N . HIS A 1 174 ? 2.622 10.263 -16.205 1.00 44.27 171 HIS A N 1
ATOM 1323 C CA . HIS A 1 174 ? 3.955 9.788 -16.606 1.00 48.08 171 HIS A CA 1
ATOM 1324 C C . HIS A 1 174 ? 5.095 10.380 -15.786 1.00 50.06 171 HIS A C 1
ATOM 1325 O O . HIS A 1 174 ? 6.241 10.365 -16.217 1.00 52.36 171 HIS A O 1
ATOM 1332 N N . ARG A 1 175 ? 4.789 10.908 -14.611 1.00 49.88 172 ARG A N 1
ATOM 1333 C CA . ARG A 1 175 ? 5.846 11.254 -13.670 1.00 52.47 172 ARG A CA 1
ATOM 1334 C C . ARG A 1 175 ? 6.507 9.936 -13.234 1.00 54.30 172 ARG A C 1
ATOM 1335 O O . ARG A 1 175 ? 5.882 8.873 -13.319 1.00 53.00 172 ARG A O 1
ATOM 1343 N N . GLU A 1 176 ? 7.747 10.003 -12.776 1.00 58.42 173 GLU A N 1
ATOM 1344 C CA . GLU A 1 176 ? 8.453 8.803 -12.350 1.00 61.34 173 GLU A CA 1
ATOM 1345 C C . GLU A 1 176 ? 8.094 8.448 -10.893 1.00 60.93 173 GLU A C 1
ATOM 1346 O O . GLU A 1 176 ? 7.688 9.336 -10.104 1.00 60.49 173 GLU A O 1
ATOM 1352 N N . CYS A 1 177 ? 8.201 7.144 -10.572 1.00 61.56 174 CYS A N 1
ATOM 1353 C CA . CYS A 1 177 ? 7.924 6.607 -9.227 1.00 60.87 174 CYS A CA 1
ATOM 1354 C C . CYS A 1 177 ? 9.009 7.095 -8.278 1.00 63.13 174 CYS A C 1
ATOM 1355 O O . CYS A 1 177 ? 10.131 7.345 -8.719 1.00 66.41 174 CYS A O 1
ATOM 1358 N N . THR A 1 178 ? 8.679 7.258 -6.996 1.00 62.04 175 THR A N 1
ATOM 1359 C CA . THR A 1 178 ? 9.648 7.778 -6.013 1.00 64.65 175 THR A CA 1
ATOM 1360 C C . THR A 1 178 ? 9.716 7.060 -4.664 1.00 64.24 175 THR A C 1
ATOM 1361 O O . THR A 1 178 ? 10.576 7.382 -3.847 1.00 66.80 175 THR A O 1
ATOM 1365 N N . SER A 1 179 ? 8.849 6.090 -4.421 1.00 61.32 176 SER A N 1
ATOM 1366 C CA . SER A 1 179 ? 8.942 5.345 -3.177 1.00 61.23 176 SER A CA 1
ATOM 1367 C C . SER A 1 179 ? 9.592 3.980 -3.356 1.00 62.41 176 SER A C 1
ATOM 1368 O O . SER A 1 179 ? 9.353 3.279 -4.338 1.00 61.62 176 SER A O 1
ATOM 1371 N N . LYS A 1 180 ? 10.400 3.617 -2.368 1.00 64.46 177 LYS A N 1
ATOM 1372 C CA . LYS A 1 180 ? 10.902 2.263 -2.219 1.00 65.93 177 LYS A CA 1
ATOM 1373 C C . LYS A 1 180 ? 9.953 1.371 -1.399 1.00 63.69 177 LYS A C 1
ATOM 1374 O O . LYS A 1 180 ? 10.357 0.288 -0.974 1.00 65.38 177 LYS A O 1
ATOM 1376 N N . ASP A 1 181 ? 8.707 1.816 -1.182 1.00 59.64 178 ASP A N 1
ATOM 1377 C CA . ASP A 1 181 ? 7.729 1.047 -0.415 1.00 57.45 178 ASP A CA 1
ATOM 1378 C C . ASP A 1 181 ? 6.683 0.567 -1.389 1.00 54.16 178 ASP A C 1
ATOM 1379 O O . ASP A 1 181 ? 6.459 1.194 -2.424 1.00 53.16 178 ASP A O 1
ATOM 1384 N N . GLN A 1 182 ? 6.046 -0.552 -1.056 1.00 52.47 179 GLN A N 1
ATOM 1385 C CA . GLN A 1 182 ? 4.852 -0.979 -1.754 1.00 49.52 179 GLN A CA 1
ATOM 1386 C C . GLN A 1 182 ? 3.781 -1.381 -0.765 1.00 46.55 179 GLN A C 1
ATOM 1387 O O . GLN A 1 182 ? 4.026 -2.104 0.213 1.00 48.79 179 GLN A O 1
ATOM 1393 N N . TRP A 1 183 ? 2.612 -0.795 -0.976 1.00 41.62 180 TRP A N 1
ATOM 1394 C CA . TRP A 1 183 ? 1.411 -1.186 -0.290 1.00 37.91 180 TRP A CA 1
ATOM 1395 C C . TRP A 1 183 ? 0.220 -0.626 -1.060 1.00 35.01 180 TRP A C 1
ATOM 1396 O O . TRP A 1 183 ? 0.324 0.333 -1.824 1.00 33.88 180 TRP A O 1
ATOM 1407 N N . VAL A 1 184 ? -0.923 -1.228 -0.801 1.00 33.52 181 VAL A N 1
ATOM 1408 C CA . VAL A 1 184 ? -2.178 -0.783 -1.313 1.00 31.32 181 VAL A CA 1
ATOM 1409 C C . VAL A 1 184 ? -3.160 -0.775 -0.138 1.00 31.11 181 VAL A C 1
ATOM 1410 O O . VAL A 1 184 ? -3.153 -1.689 0.679 1.00 31.82 181 VAL A O 1
ATOM 1414 N N . ARG A 1 185 ? -4.011 0.246 -0.085 1.00 29.84 182 ARG A N 1
ATOM 1415 C CA . ARG A 1 185 ? -5.108 0.272 0.847 1.00 29.46 182 ARG A CA 1
ATOM 1416 C C . ARG A 1 185 ? -6.327 1.050 0.325 1.00 28.35 182 ARG A C 1
ATOM 1417 O O . ARG A 1 185 ? -6.215 1.774 -0.645 1.00 27.51 182 ARG A O 1
ATOM 1425 N N . VAL A 1 186 ? -7.490 0.833 0.949 1.00 29.05 183 VAL A N 1
ATOM 1426 C CA . VAL A 1 186 ? -8.753 1.439 0.557 1.00 28.76 183 VAL A CA 1
ATOM 1427 C C . VAL A 1 186 ? -9.336 2.112 1.750 1.00 30.11 183 VAL A C 1
ATOM 1428 O O . VAL A 1 186 ? -9.493 1.461 2.804 1.00 31.41 183 VAL A O 1
ATOM 1432 N N . THR A 1 187 ? -9.620 3.413 1.628 1.00 30.62 184 THR A N 1
ATOM 1433 C CA . THR A 1 187 ? -10.343 4.153 2.675 1.00 32.23 184 THR A CA 1
ATOM 1434 C C . THR A 1 187 ? -11.765 4.404 2.193 1.00 32.11 184 THR A C 1
ATOM 1435 O O . THR A 1 187 ? -11.972 4.765 1.044 1.00 31.89 184 THR A O 1
ATOM 1439 N N . ALA A 1 188 ? -12.740 4.226 3.068 1.00 33.19 185 ALA A N 1
ATOM 1440 C CA . ALA A 1 188 ? -14.134 4.482 2.728 1.00 33.41 185 ALA A CA 1
ATOM 1441 C C . ALA A 1 188 ? -14.547 5.865 3.241 1.00 34.23 185 ALA A C 1
ATOM 1442 O O . ALA A 1 188 ? -14.315 6.192 4.389 1.00 35.08 185 ALA A O 1
ATOM 1444 N N . LEU A 1 189 ? -15.183 6.657 2.388 1.00 33.82 186 LEU A N 1
ATOM 1445 C CA . LEU A 1 189 ? -15.620 8.003 2.751 1.00 34.98 186 LEU A CA 1
ATOM 1446 C C . LEU A 1 189 ? -17.132 8.183 2.692 1.00 36.46 186 LEU A C 1
ATOM 1447 O O . LEU A 1 189 ? -17.646 9.231 3.078 1.00 38.35 186 LEU A O 1
ATOM 1452 N N . GLY A 1 190 ? -17.836 7.151 2.228 1.00 36.14 187 GLY A N 1
ATOM 1453 C CA . GLY A 1 190 ? -19.298 7.093 2.266 1.00 37.67 187 GLY A CA 1
ATOM 1454 C C . GLY A 1 190 ? -19.722 5.845 1.492 1.00 37.73 187 GLY A C 1
ATOM 1455 O O . GLY A 1 190 ? -18.925 5.313 0.726 1.00 36.48 187 GLY A O 1
ATOM 1456 N N . GLY A 1 191 ? -20.959 5.386 1.682 1.00 39.44 188 GLY A N 1
ATOM 1457 C CA . GLY A 1 191 ? -21.482 4.230 0.959 1.00 39.93 188 GLY A CA 1
ATOM 1458 C C . GLY A 1 191 ? -21.272 2.899 1.649 1.00 40.85 188 GLY A C 1
ATOM 1459 O O . GLY A 1 191 ? -21.306 1.857 1.005 1.00 40.10 188 GLY A O 1
ATOM 1460 N N . CYS A 1 192 ? -21.027 2.946 2.958 1.00 42.24 189 CYS A N 1
ATOM 1461 C CA . CYS A 1 192 ? -20.733 1.772 3.730 1.00 43.41 189 CYS A CA 1
ATOM 1462 C C . CYS A 1 192 ? -21.768 1.627 4.834 1.00 45.84 189 CYS A C 1
ATOM 1463 O O . CYS A 1 192 ? -22.055 2.566 5.578 1.00 47.25 189 CYS A O 1
ATOM 1466 N N . LYS A 1 193 ? -22.360 0.443 4.908 1.00 46.99 190 LYS A N 1
ATOM 1467 C CA . LYS A 1 193 ? -23.467 0.187 5.804 1.00 49.65 190 LYS A CA 1
ATOM 1468 C C . LYS A 1 193 ? -24.584 1.173 5.533 1.00 50.00 190 LYS A C 1
ATOM 1469 O O . LYS A 1 193 ? -25.384 1.459 6.387 1.00 52.71 190 LYS A O 1
ATOM 1475 N N . GLU A 1 194 ? -24.631 1.669 4.311 1.00 48.19 191 GLU A N 1
ATOM 1476 C CA . GLU A 1 194 ? -25.680 2.568 3.866 1.00 49.13 191 GLU A CA 1
ATOM 1477 C C . GLU A 1 194 ? -25.735 2.457 2.356 1.00 47.81 191 GLU A C 1
ATOM 1478 O O . GLU A 1 194 ? -24.774 2.041 1.712 1.00 45.38 191 GLU A O 1
ATOM 1484 N N . VAL A 1 195 ? -26.887 2.779 1.802 1.00 50.32 192 VAL A N 1
ATOM 1485 C CA . VAL A 1 195 ? -27.016 3.077 0.388 1.00 50.07 192 VAL A CA 1
ATOM 1486 C C . VAL A 1 195 ? -26.882 4.588 0.317 1.00 49.51 192 VAL A C 1
ATOM 1487 O O . VAL A 1 195 ? -27.528 5.310 1.106 1.00 53.70 192 VAL A O 1
ATOM 1491 N N . GLY A 1 196 ? -26.070 5.097 -0.586 1.00 46.57 193 GLY A N 1
ATOM 1492 C CA . GLY A 1 196 ? -25.926 6.541 -0.684 1.00 45.69 193 GLY A CA 1
ATOM 1493 C C . GLY A 1 196 ? -24.495 6.984 -0.423 1.00 43.22 193 GLY A C 1
ATOM 1494 O O . GLY A 1 196 ? -23.760 6.366 0.341 1.00 41.64 193 GLY A O 1
ATOM 1495 N N . ARG A 1 197 ? -24.137 8.056 -1.120 1.00 42.37 194 ARG A N 1
ATOM 1496 C CA . ARG A 1 197 ? -22.879 8.791 -1.036 1.00 40.50 194 ARG A CA 1
ATOM 1497 C C . ARG A 1 197 ? -21.664 7.927 -1.090 1.00 38.62 194 ARG A C 1
ATOM 1498 O O . ARG A 1 197 ? -20.692 8.192 -0.424 1.00 37.37 194 ARG A O 1
ATOM 1506 N N . SER A 1 198 ? -21.720 6.928 -1.958 1.00 38.63 195 SER A N 1
ATOM 1507 C CA . SER A 1 198 ? -20.550 6.134 -2.313 1.00 37.39 195 SER A CA 1
ATOM 1508 C C . SER A 1 198 ? -19.415 7.046 -2.634 1.00 35.97 195 SER A C 1
ATOM 1509 O O . SER A 1 198 ? -19.606 8.036 -3.331 1.00 36.31 195 SER A O 1
ATOM 1512 N N . CYS A 1 199 ? -18.234 6.684 -2.138 1.00 35.12 196 CYS A N 1
ATOM 1513 C CA . CYS A 1 199 ? -16.990 7.427 -2.347 1.00 33.66 196 CYS A CA 1
ATOM 1514 C C . CYS A 1 199 ? -15.895 6.628 -1.620 1.00 32.86 196 CYS A C 1
ATOM 1515 O O . CYS A 1 199 ? -15.994 6.437 -0.416 1.00 34.03 196 CYS A O 1
ATOM 1518 N N . PHE A 1 200 ? -14.900 6.129 -2.354 1.00 31.21 197 PHE A N 1
ATOM 1519 C CA . PHE A 1 200 ? -13.832 5.280 -1.809 1.00 30.64 197 PHE A CA 1
ATOM 1520 C C . PHE A 1 200 ? -12.475 5.810 -2.261 1.00 30.06 197 PHE A C 1
ATOM 1521 O O . PHE A 1 200 ? -12.376 6.350 -3.330 1.00 29.75 197 PHE A O 1
ATOM 1529 N N . LEU A 1 201 ? -11.436 5.683 -1.456 1.00 30.43 198 LEU A N 1
ATOM 1530 C CA . LEU A 1 201 ? -10.105 6.112 -1.878 1.00 29.81 198 LEU A CA 1
ATOM 1531 C C . LEU A 1 201 ? -9.204 4.884 -1.974 1.00 29.78 198 LEU A C 1
ATOM 1532 O O . LEU A 1 201 ? -9.053 4.131 -1.000 1.00 30.73 198 LEU A O 1
ATOM 1537 N N . LEU A 1 202 ? -8.631 4.656 -3.147 1.00 28.91 199 LEU A N 1
ATOM 1538 C CA . LEU A 1 202 ? -7.661 3.579 -3.350 1.00 28.82 199 LEU A CA 1
ATOM 1539 C C . LEU A 1 202 ? -6.332 4.270 -3.386 1.00 28.64 199 LEU A C 1
ATOM 1540 O O . LEU A 1 202 ? -6.153 5.236 -4.178 1.00 28.38 199 LEU A O 1
ATOM 1545 N N . SER A 1 203 ? -5.403 3.816 -2.549 1.00 28.35 200 SER A N 1
ATOM 1546 C CA . SER A 1 203 ? -4.140 4.507 -2.453 1.00 29.05 200 SER A CA 1
ATOM 1547 C C . SER A 1 203 ? -2.922 3.612 -2.435 1.00 29.97 200 SER A C 1
ATOM 1548 O O . SER A 1 203 ? -2.964 2.456 -2.022 1.00 30.59 200 SER A O 1
ATOM 1551 N N . THR A 1 204 ? -1.827 4.174 -2.915 1.00 30.11 201 THR A N 1
ATOM 1552 C CA . THR A 1 204 ? -0.550 3.502 -2.912 1.00 31.33 201 THR A CA 1
ATOM 1553 C C . THR A 1 204 ? 0.401 4.558 -2.464 1.00 32.03 201 THR A C 1
ATOM 1554 O O . THR A 1 204 ? -0.017 5.671 -2.251 1.00 30.93 201 THR A O 1
ATOM 1558 N N . PRO A 1 205 ? 1.681 4.223 -2.310 1.00 33.81 202 PRO A N 1
ATOM 1559 C CA . PRO A 1 205 ? 2.605 5.266 -1.929 1.00 35.75 202 PRO A CA 1
ATOM 1560 C C . PRO A 1 205 ? 2.764 6.388 -2.978 1.00 35.79 202 PRO A C 1
ATOM 1561 O O . PRO A 1 205 ? 3.173 7.466 -2.632 1.00 36.56 202 PRO A O 1
ATOM 1565 N N . GLU A 1 206 ? 2.459 6.102 -4.231 1.00 36.17 203 GLU A N 1
ATOM 1566 C CA . GLU A 1 206 ? 2.564 7.058 -5.320 1.00 37.56 203 GLU A CA 1
ATOM 1567 C C . GLU A 1 206 ? 1.228 7.660 -5.695 1.00 35.63 203 GLU A C 1
ATOM 1568 O O . GLU A 1 206 ? 1.178 8.741 -6.286 1.00 35.68 203 GLU A O 1
ATOM 1574 N N . SER A 1 207 ? 0.133 6.987 -5.359 1.00 34.15 204 SER A N 1
ATOM 1575 C CA . SER A 1 207 ? -1.117 7.349 -5.991 1.00 33.15 204 SER A CA 1
ATOM 1576 C C . SER A 1 207 ? -2.319 7.289 -5.126 1.00 31.47 204 SER A C 1
ATOM 1577 O O . SER A 1 207 ? -2.407 6.502 -4.228 1.00 31.26 204 SER A O 1
ATOM 1580 N N . ARG A 1 208 ? -3.244 8.175 -5.420 1.00 31.60 205 ARG A N 1
ATOM 1581 C CA . ARG A 1 208 ? -4.515 8.251 -4.725 1.00 31.47 205 ARG A CA 1
ATOM 1582 C C . ARG A 1 208 ? -5.570 8.378 -5.800 1.00 30.48 205 ARG A C 1
ATOM 1583 O O . ARG A 1 208 ? -5.489 9.267 -6.623 1.00 30.60 205 ARG A O 1
ATOM 1591 N N . ILE A 1 209 ? -6.509 7.438 -5.791 1.00 29.70 206 ILE A N 1
ATOM 1592 C CA . ILE A 1 209 ? -7.603 7.358 -6.735 1.00 28.82 206 ILE A CA 1
ATOM 1593 C C . ILE A 1 209 ? -8.923 7.354 -5.948 1.00 28.60 206 ILE A C 1
ATOM 1594 O O . ILE A 1 209 ? -9.105 6.615 -5.015 1.00 27.86 206 ILE A O 1
ATOM 1599 N N . LEU A 1 210 ? -9.858 8.184 -6.363 1.00 29.38 207 LEU A N 1
ATOM 1600 C CA . LEU A 1 210 ? -11.170 8.269 -5.750 1.00 29.54 207 LEU A CA 1
ATOM 1601 C C . LEU A 1 210 ? -12.149 7.489 -6.618 1.00 29.76 207 LEU A C 1
ATOM 1602 O O . LEU A 1 210 ? -12.293 7.728 -7.797 1.00 31.23 207 LEU A O 1
ATOM 1607 N N . ILE A 1 211 ? -12.798 6.504 -6.085 1.00 30.16 208 ILE A N 1
ATOM 1608 C CA . ILE A 1 211 ? -13.804 5.864 -6.863 1.00 31.31 208 ILE A CA 1
ATOM 1609 C C . ILE A 1 211 ? -15.150 6.366 -6.378 1.00 32.09 208 ILE A C 1
ATOM 1610 O O . ILE A 1 211 ? -15.472 6.190 -5.230 1.00 32.78 208 ILE A O 1
ATOM 1615 N N . ASP A 1 212 ? -15.891 7.013 -7.263 1.00 32.52 209 ASP A N 1
ATOM 1616 C CA . ASP A 1 212 ? -17.219 7.584 -6.990 1.00 34.18 209 ASP A CA 1
ATOM 1617 C C . ASP A 1 212 ? -17.210 8.758 -6.005 1.00 34.44 209 ASP A C 1
ATOM 1618 O O . ASP A 1 212 ? -16.284 8.928 -5.209 1.00 34.42 209 ASP A O 1
ATOM 1623 N N . CYS A 1 213 ? -18.242 9.589 -6.087 1.00 35.26 210 CYS A N 1
ATOM 1624 C CA . CYS A 1 213 ? -18.443 10.621 -5.099 1.00 35.96 210 CYS A CA 1
ATOM 1625 C C . CYS A 1 213 ? -19.878 11.087 -5.077 1.00 37.39 210 CYS A C 1
ATOM 1626 O O . CYS A 1 213 ? -20.195 12.153 -5.591 1.00 38.39 210 CYS A O 1
ATOM 1629 N N . GLY A 1 214 ? -20.737 10.307 -4.428 1.00 37.78 211 GLY A N 1
ATOM 1630 C CA . GLY A 1 214 ? -22.190 10.411 -4.623 1.00 38.89 211 GLY A CA 1
ATOM 1631 C C . GLY A 1 214 ? -22.892 11.346 -3.671 1.00 40.32 211 GLY A C 1
ATOM 1632 O O . GLY A 1 214 ? -22.309 11.738 -2.674 1.00 40.15 211 GLY A O 1
ATOM 1633 N N . VAL A 1 215 ? -24.148 11.685 -3.986 1.00 41.80 212 VAL A N 1
ATOM 1634 C CA . VAL A 1 215 ? -25.033 12.377 -3.055 1.00 44.28 212 VAL A CA 1
ATOM 1635 C C . VAL A 1 215 ? -25.661 11.348 -2.121 1.00 45.26 212 VAL A C 1
ATOM 1636 O O . VAL A 1 215 ? -25.671 10.171 -2.440 1.00 44.06 212 VAL A O 1
ATOM 1640 N N . ASN A 1 216 ? -26.182 11.795 -0.984 1.00 47.68 213 ASN A N 1
ATOM 1641 C CA . ASN A 1 216 ? -26.869 10.901 -0.070 1.00 50.03 213 ASN A CA 1
ATOM 1642 C C . ASN A 1 216 ? -28.252 10.588 -0.604 1.00 53.42 213 ASN A C 1
ATOM 1643 O O . ASN A 1 216 ? -28.842 11.376 -1.340 1.00 55.22 213 ASN A O 1
ATOM 1648 N N . VAL A 1 217 ? -28.722 9.401 -0.234 1.00 55.05 214 VAL A N 1
ATOM 1649 C CA . VAL A 1 217 ? -30.046 8.904 -0.526 1.00 58.22 214 VAL A CA 1
ATOM 1650 C C . VAL A 1 217 ? -30.610 8.602 0.837 1.00 60.77 214 VAL A C 1
ATOM 1651 O O . VAL A 1 217 ? -30.021 7.797 1.565 1.00 59.94 214 VAL A O 1
ATOM 1655 N N . GLY A 1 218 ? -31.707 9.253 1.214 1.00 64.24 215 GLY A N 1
ATOM 1656 C CA . GLY A 1 218 ? -32.306 9.004 2.524 1.00 67.60 215 GLY A CA 1
ATOM 1657 C C . GLY A 1 218 ? -32.941 10.232 3.154 1.00 71.11 215 GLY A C 1
ATOM 1658 O O . GLY A 1 218 ? -33.303 11.189 2.452 1.00 72.32 215 GLY A O 1
ATOM 1659 N N . SER A 1 219 ? -33.074 10.209 4.480 1.00 73.33 216 SER A N 1
ATOM 1660 C CA . SER A 1 219 ? -33.761 11.291 5.195 1.00 77.14 216 SER A CA 1
ATOM 1661 C C . SER A 1 219 ? -33.140 12.655 4.904 1.00 76.38 216 SER A C 1
ATOM 1662 O O . SER A 1 219 ? -33.851 13.605 4.520 1.00 78.61 216 SER A O 1
ATOM 1665 N N . ASP A 1 220 ? -31.818 12.744 5.069 1.00 73.34 217 ASP A N 1
ATOM 1666 C CA . ASP A 1 220 ? -31.110 14.014 4.893 1.00 72.63 217 ASP A CA 1
ATOM 1667 C C . ASP A 1 220 ? -30.357 14.064 3.567 1.00 69.37 217 ASP A C 1
ATOM 1668 O O . ASP A 1 220 ? -29.390 13.318 3.350 1.00 65.65 217 ASP A O 1
ATOM 1673 N N . GLU A 1 221 ? -30.800 14.981 2.707 1.00 70.86 218 GLU A N 1
ATOM 1674 C CA . GLU A 1 221 ? -30.240 15.152 1.361 1.00 68.69 218 GLU A CA 1
ATOM 1675 C C . GLU A 1 221 ? -28.896 15.859 1.373 1.00 65.92 218 GLU A C 1
ATOM 1676 O O . GLU A 1 221 ? -28.058 15.585 0.523 1.00 63.41 218 GLU A O 1
ATOM 1682 N N . ASN A 1 222 ? -28.694 16.766 2.325 1.00 67.23 219 ASN A N 1
ATOM 1683 C CA . ASN A 1 222 ? -27.470 17.588 2.358 1.00 65.62 219 ASN A CA 1
ATOM 1684 C C . ASN A 1 222 ? -26.196 16.786 2.668 1.00 62.11 219 ASN A C 1
ATOM 1685 O O . ASN A 1 222 ? -25.104 17.192 2.243 1.00 61.06 219 ASN A O 1
ATOM 1690 N N . MET A 1 223 ? -26.347 15.660 3.379 1.00 60.67 220 MET A N 1
ATOM 1691 C CA . MET A 1 223 ? -25.246 14.772 3.756 1.00 57.27 220 MET A CA 1
ATOM 1692 C C . MET A 1 223 ? -24.309 14.395 2.576 1.00 52.89 220 MET A C 1
ATOM 1693 O O . MET A 1 223 ? -24.726 13.901 1.531 1.00 52.18 220 MET A O 1
ATOM 1698 N N . THR A 1 224 ? -23.028 14.663 2.745 1.00 49.70 221 THR A N 1
ATOM 1699 C CA . THR A 1 224 ? -22.054 14.319 1.739 1.00 45.40 221 THR A CA 1
ATOM 1700 C C . THR A 1 224 ? -21.205 13.194 2.270 1.00 42.22 221 THR A C 1
ATOM 1701 O O . THR A 1 224 ? -21.261 12.878 3.437 1.00 42.49 221 THR A O 1
ATOM 1705 N N . PRO A 1 225 ? -20.377 12.599 1.410 1.00 39.13 222 PRO A N 1
ATOM 1706 C CA . PRO A 1 225 ? -19.251 11.817 1.934 1.00 37.33 222 PRO A CA 1
ATOM 1707 C C . PRO A 1 225 ? -18.291 12.679 2.787 1.00 37.80 222 PRO A C 1
ATOM 1708 O O . PRO A 1 225 ? -18.258 13.901 2.648 1.00 38.09 222 PRO A O 1
ATOM 1712 N N . TYR A 1 226 ? -17.529 12.037 3.654 1.00 37.73 223 TYR A N 1
ATOM 1713 C CA . TYR A 1 226 ? -16.549 12.724 4.471 1.00 39.27 223 TYR A CA 1
ATOM 1714 C C . TYR A 1 226 ? -15.374 13.201 3.603 1.00 38.17 223 TYR A C 1
ATOM 1715 O O . TYR A 1 226 ? -14.311 12.632 3.641 1.00 37.07 223 TYR A O 1
ATOM 1724 N N . LEU A 1 227 ? -15.577 14.286 2.863 1.00 39.06 224 LEU A N 1
ATOM 1725 C CA . LEU A 1 227 ? -14.544 14.833 2.010 1.00 38.80 224 LEU A CA 1
ATOM 1726 C C . LEU A 1 227 ? -13.574 15.780 2.706 1.00 40.58 224 LEU A C 1
ATOM 1727 O O . LEU A 1 227 ? -12.724 16.337 2.044 1.00 41.03 224 LEU A O 1
ATOM 1732 N N . TYR A 1 228 ? -13.673 15.998 4.005 1.00 41.82 225 TYR A N 1
ATOM 1733 C CA . TYR A 1 228 ? -12.879 17.064 4.599 1.00 43.80 225 TYR A CA 1
ATOM 1734 C C . TYR A 1 228 ? -11.715 16.501 5.433 1.00 43.42 225 TYR A C 1
ATOM 1735 O O . TYR A 1 228 ? -11.052 17.192 6.140 1.00 45.95 225 TYR A O 1
ATOM 1752 N N . VAL A 1 229 ? -11.433 15.229 5.285 1.00 41.46 226 VAL A N 1
ATOM 1753 C CA . VAL A 1 229 ? -10.453 14.536 6.122 1.00 40.79 226 VAL A CA 1
ATOM 1754 C C . VAL A 1 229 ? -9.081 14.524 5.473 1.00 40.50 226 VAL A C 1
ATOM 1755 O O . VAL A 1 229 ? -8.977 14.574 4.261 1.00 39.20 226 VAL A O 1
ATOM 1759 N N . PRO A 1 230 ? -8.017 14.386 6.276 1.00 42.37 227 PRO A N 1
ATOM 1760 C CA . PRO A 1 230 ? -6.651 14.380 5.758 1.00 42.56 227 PRO A CA 1
ATOM 1761 C C . PRO A 1 230 ? -6.389 13.479 4.523 1.00 41.27 227 PRO A C 1
ATOM 1762 O O . PRO A 1 230 ? -5.520 13.803 3.725 1.00 42.15 227 PRO A O 1
ATOM 1766 N N . GLU A 1 231 ? -7.132 12.389 4.344 1.00 40.03 228 GLU A N 1
ATOM 1767 C CA . GLU A 1 231 ? -6.898 11.461 3.241 1.00 38.83 228 GLU A CA 1
ATOM 1768 C C . GLU A 1 231 ? -7.421 12.009 1.914 1.00 39.24 228 GLU A C 1
ATOM 1769 O O . GLU A 1 231 ? -7.158 11.459 0.849 1.00 38.88 228 GLU A O 1
ATOM 1775 N N . VAL A 1 232 ? -8.225 13.047 1.959 1.00 41.28 229 VAL A N 1
ATOM 1776 C CA . VAL A 1 232 ? -8.742 13.632 0.737 1.00 41.51 229 VAL A CA 1
ATOM 1777 C C . VAL A 1 232 ? -8.321 15.105 0.539 1.00 44.21 229 VAL A C 1
ATOM 1778 O O . VAL A 1 232 ? -8.132 15.551 -0.587 1.00 43.96 229 VAL A O 1
ATOM 1782 N N . PHE A 1 233 ? -8.159 15.848 1.620 1.00 47.56 230 PHE A N 1
ATOM 1783 C CA . PHE A 1 233 ? -7.573 17.199 1.555 1.00 50.95 230 PHE A CA 1
ATOM 1784 C C . PHE A 1 233 ? -6.059 17.166 1.821 1.00 52.31 230 PHE A C 1
ATOM 1785 O O . PHE A 1 233 ? -5.648 16.692 2.881 1.00 54.07 230 PHE A O 1
ATOM 1793 N N . PRO A 1 234 ? -5.238 17.755 0.912 1.00 52.36 231 PRO A N 1
ATOM 1794 C CA . PRO A 1 234 ? -5.685 18.651 -0.165 1.00 51.22 231 PRO A CA 1
ATOM 1795 C C . PRO A 1 234 ? -6.038 17.893 -1.419 1.00 47.55 231 PRO A C 1
ATOM 1796 O O . PRO A 1 234 ? -5.348 16.960 -1.788 1.00 45.76 231 PRO A O 1
ATOM 1800 N N . LEU A 1 235 ? -7.128 18.297 -2.050 1.00 46.62 232 LEU A N 1
ATOM 1801 C CA . LEU A 1 235 ? -7.636 17.637 -3.242 1.00 44.55 232 LEU A CA 1
ATOM 1802 C C . LEU A 1 235 ? -6.677 17.533 -4.428 1.00 44.12 232 LEU A C 1
ATOM 1803 O O . LEU A 1 235 ? -6.894 16.687 -5.297 1.00 43.19 232 LEU A O 1
ATOM 1808 N N . ASN A 1 236 ? -5.645 18.365 -4.485 1.00 45.63 233 ASN A N 1
ATOM 1809 C CA . ASN A 1 236 ? -4.589 18.190 -5.494 1.00 46.47 233 ASN A CA 1
ATOM 1810 C C . ASN A 1 236 ? -3.795 16.864 -5.341 1.00 45.16 233 ASN A C 1
ATOM 1811 O O . ASN A 1 236 ? -3.191 16.351 -6.281 1.00 45.43 233 ASN A O 1
ATOM 1816 N N . GLN A 1 237 ? -3.831 16.269 -4.166 1.00 44.41 234 GLN A N 1
ATOM 1817 C CA . GLN A 1 237 ? -3.174 14.989 -3.989 1.00 43.20 234 GLN A CA 1
ATOM 1818 C C . GLN A 1 237 ? -3.890 13.842 -4.732 1.00 39.95 234 GLN A C 1
ATOM 1819 O O . GLN A 1 237 ? -3.378 12.705 -4.771 1.00 39.07 234 GLN A O 1
ATOM 1825 N N . ILE A 1 238 ? -5.067 14.122 -5.296 1.00 37.33 235 ILE A N 1
ATOM 1826 C CA . ILE A 1 238 ? -5.828 13.085 -5.947 1.00 34.75 235 ILE A CA 1
ATOM 1827 C C . ILE A 1 238 ? -5.463 12.965 -7.431 1.00 34.58 235 ILE A C 1
ATOM 1828 O O . ILE A 1 238 ? -5.705 13.881 -8.213 1.00 35.24 235 ILE A O 1
ATOM 1833 N N . ASP A 1 239 ? -4.909 11.819 -7.808 1.00 33.49 236 ASP A N 1
ATOM 1834 C CA . ASP A 1 239 ? -4.544 11.571 -9.189 1.00 34.17 236 ASP A CA 1
ATOM 1835 C C . ASP A 1 239 ? -5.748 11.501 -10.120 1.00 32.76 236 ASP A C 1
ATOM 1836 O O . ASP A 1 239 ? -5.673 12.039 -11.232 1.00 33.01 236 ASP A O 1
ATOM 1841 N N . ALA A 1 240 ? -6.834 10.841 -9.677 1.00 30.35 237 ALA A N 1
ATOM 1842 C CA . ALA A 1 240 ? -7.993 10.623 -10.532 1.00 29.70 237 ALA A CA 1
ATOM 1843 C C . ALA A 1 240 ? -9.299 10.313 -9.789 1.00 28.76 237 ALA A C 1
ATOM 1844 O O . ALA A 1 240 ? -9.287 9.818 -8.638 1.00 28.71 237 ALA A O 1
ATOM 1846 N N . VAL A 1 241 ? -10.420 10.615 -10.444 1.00 28.07 238 VAL A N 1
ATOM 1847 C CA . VAL A 1 241 ? -11.729 10.268 -9.921 1.00 27.91 238 VAL A CA 1
ATOM 1848 C C . VAL A 1 241 ? -12.289 9.285 -10.928 1.00 28.94 238 VAL A C 1
ATOM 1849 O O . VAL A 1 241 ? -12.202 9.512 -12.118 1.00 30.01 238 VAL A O 1
ATOM 1853 N N . ILE A 1 242 ? -12.792 8.152 -10.473 1.00 29.33 239 ILE A N 1
ATOM 1854 C CA . ILE A 1 242 ? -13.489 7.250 -11.360 1.00 30.48 239 ILE A CA 1
ATOM 1855 C C . ILE A 1 242 ? -14.984 7.248 -10.999 1.00 31.21 239 ILE A C 1
ATOM 1856 O O . ILE A 1 242 ? -15.349 7.165 -9.823 1.00 32.33 239 ILE A O 1
ATOM 1861 N N . VAL A 1 243 ? -15.825 7.358 -12.019 1.00 31.56 240 VAL A N 1
ATOM 1862 C CA . VAL A 1 243 ? -17.269 7.292 -11.877 1.00 31.90 240 VAL A CA 1
ATOM 1863 C C . VAL A 1 243 ? -17.777 5.993 -12.514 1.00 32.74 240 VAL A C 1
ATOM 1864 O O . VAL A 1 243 ? -17.752 5.812 -13.731 1.00 33.97 240 VAL A O 1
ATOM 1868 N N . THR A 1 244 ? -18.225 5.092 -11.676 1.00 32.75 241 THR A N 1
ATOM 1869 C CA . THR A 1 244 ? -18.586 3.747 -12.070 1.00 33.75 241 THR A CA 1
ATOM 1870 C C . THR A 1 244 ? -19.836 3.747 -12.956 1.00 35.65 241 THR A C 1
ATOM 1871 O O . THR A 1 244 ? -19.918 3.004 -13.938 1.00 37.37 241 THR A O 1
ATOM 1875 N N . HIS A 1 245 ? -20.812 4.571 -12.611 1.00 35.78 242 HIS A N 1
ATOM 1876 C CA . HIS A 1 245 ? -22.002 4.719 -13.434 1.00 37.60 242 HIS A CA 1
ATOM 1877 C C . HIS A 1 245 ? -22.714 6.023 -13.094 1.00 37.73 242 HIS A C 1
ATOM 1878 O O . HIS A 1 245 ? -22.324 6.733 -12.180 1.00 36.34 242 HIS A O 1
ATOM 1885 N N . ALA A 1 246 ? -23.749 6.348 -13.848 1.00 39.86 243 ALA A N 1
ATOM 1886 C CA . ALA A 1 246 ? -24.239 7.714 -13.887 1.00 40.72 243 ALA A CA 1
ATOM 1887 C C . ALA A 1 246 ? -25.193 8.075 -12.750 1.00 41.80 243 ALA A C 1
ATOM 1888 O O . ALA A 1 246 ? -25.577 9.227 -12.608 1.00 43.26 243 ALA A O 1
ATOM 1890 N N . HIS A 1 247 ? -25.588 7.108 -11.940 1.00 42.21 244 HIS A N 1
ATOM 1891 C CA . HIS A 1 247 ? -26.533 7.386 -10.866 1.00 43.19 244 HIS A CA 1
ATOM 1892 C C . HIS A 1 247 ? -26.011 8.470 -9.925 1.00 41.91 244 HIS A C 1
ATOM 1893 O O . HIS A 1 247 ? -24.833 8.478 -9.566 1.00 39.35 244 HIS A O 1
ATOM 1900 N N . LEU A 1 248 ? -26.915 9.350 -9.505 1.00 43.62 245 LEU A N 1
ATOM 1901 C CA . LEU A 1 248 ? -26.580 10.456 -8.614 1.00 43.40 245 LEU A CA 1
ATOM 1902 C C . LEU A 1 248 ? -25.877 10.044 -7.328 1.00 41.96 245 LEU A C 1
ATOM 1903 O O . LEU A 1 248 ? -25.041 10.780 -6.813 1.00 40.85 245 LEU A O 1
ATOM 1908 N N . ASP A 1 249 ? -26.218 8.866 -6.827 1.00 42.59 246 ASP A N 1
ATOM 1909 C CA . ASP A 1 249 ? -25.616 8.349 -5.614 1.00 41.43 246 ASP A CA 1
ATOM 1910 C C . ASP A 1 249 ? -24.231 7.849 -5.893 1.00 38.30 246 ASP A C 1
ATOM 1911 O O . ASP A 1 249 ? -23.639 7.294 -5.029 1.00 37.60 246 ASP A O 1
ATOM 1916 N N . HIS A 1 250 ? -23.685 8.084 -7.081 1.00 37.53 247 HIS A N 1
ATOM 1917 C CA . HIS A 1 250 ? -22.253 7.772 -7.361 1.00 35.03 247 HIS A CA 1
ATOM 1918 C C . HIS A 1 250 ? -21.439 8.856 -7.997 1.00 34.46 247 HIS A C 1
ATOM 1919 O O . HIS A 1 250 ? -20.216 8.802 -7.873 1.00 33.67 247 HIS A O 1
ATOM 1926 N N . GLN A 1 251 ? -22.085 9.796 -8.708 1.00 35.75 248 GLN A N 1
ATOM 1927 C CA . GLN A 1 251 ? -21.403 10.912 -9.400 1.00 34.95 248 GLN A CA 1
ATOM 1928 C C . GLN A 1 251 ? -21.861 12.286 -8.932 1.00 36.38 248 GLN A C 1
ATOM 1929 O O . GLN A 1 251 ? -21.243 13.294 -9.269 1.00 36.38 248 GLN A O 1
ATOM 1935 N N . GLY A 1 252 ? -22.957 12.337 -8.183 1.00 37.52 249 GLY A N 1
ATOM 1936 C CA . GLY A 1 252 ? -23.640 13.590 -7.950 1.00 39.25 249 GLY A CA 1
ATOM 1937 C C . GLY A 1 252 ? -22.875 14.702 -7.271 1.00 38.80 249 GLY A C 1
ATOM 1938 O O . GLY A 1 252 ? -23.280 15.846 -7.376 1.00 40.30 249 GLY A O 1
ATOM 1939 N N . LEU A 1 253 ? -21.809 14.378 -6.549 1.00 37.14 250 LEU A N 1
ATOM 1940 C CA . LEU A 1 253 ? -21.001 15.387 -5.876 1.00 37.10 250 LEU A CA 1
ATOM 1941 C C . LEU A 1 253 ? -19.632 15.488 -6.457 1.00 35.04 250 LEU A C 1
ATOM 1942 O O . LEU A 1 253 ? -18.777 16.204 -5.918 1.00 35.52 250 LEU A O 1
ATOM 1947 N N . VAL A 1 254 ? -19.402 14.807 -7.568 1.00 33.12 251 VAL A N 1
ATOM 1948 C CA . VAL A 1 254 ? -18.161 15.009 -8.289 1.00 31.27 251 VAL A CA 1
ATOM 1949 C C . VAL A 1 254 ? -17.946 16.471 -8.587 1.00 32.84 251 VAL A C 1
ATOM 1950 O O . VAL A 1 254 ? -16.855 16.930 -8.459 1.00 33.99 251 VAL A O 1
ATOM 1954 N N . PRO A 1 255 ? -18.978 17.226 -8.949 1.00 35.33 252 PRO A N 1
ATOM 1955 C CA . PRO A 1 255 ? -18.670 18.637 -9.166 1.00 37.56 252 PRO A CA 1
ATOM 1956 C C . PRO A 1 255 ? -18.304 19.399 -7.924 1.00 38.91 252 PRO A C 1
ATOM 1957 O O . PRO A 1 255 ? -17.691 20.432 -8.066 1.00 41.55 252 PRO A O 1
ATOM 1961 N N . LEU A 1 256 ? -18.656 18.904 -6.737 1.00 38.97 253 LEU A N 1
ATOM 1962 C CA . LEU A 1 256 ? -18.247 19.534 -5.468 1.00 40.11 253 LEU A CA 1
ATOM 1963 C C . LEU A 1 256 ? -16.732 19.473 -5.308 1.00 39.21 253 LEU A C 1
ATOM 1964 O O . LEU A 1 256 ? -16.137 20.400 -4.817 1.00 40.08 253 LEU A O 1
ATOM 1969 N N . LEU A 1 257 ? -16.121 18.374 -5.750 1.00 37.93 254 LEU A N 1
ATOM 1970 C CA . LEU A 1 257 ? -14.679 18.220 -5.754 1.00 37.46 254 LEU A CA 1
ATOM 1971 C C . LEU A 1 257 ? -14.026 19.393 -6.517 1.00 39.24 254 LEU A C 1
ATOM 1972 O O . LEU A 1 257 ? -13.098 20.048 -6.031 1.00 40.06 254 LEU A O 1
ATOM 1977 N N . PHE A 1 258 ? -14.564 19.699 -7.694 1.00 39.61 255 PHE A N 1
ATOM 1978 C CA . PHE A 1 258 ? -14.038 20.797 -8.464 1.00 40.69 255 PHE A CA 1
ATOM 1979 C C . PHE A 1 258 ? -14.273 22.141 -7.811 1.00 43.76 255 PHE A C 1
ATOM 1980 O O . PHE A 1 258 ? -13.437 23.045 -7.927 1.00 45.16 255 PHE A O 1
ATOM 1988 N N . LYS A 1 259 ? -15.416 22.291 -7.152 1.00 45.14 256 LYS A N 1
ATOM 1989 C CA . LYS A 1 259 ? -15.692 23.507 -6.415 1.00 48.25 256 LYS A CA 1
ATOM 1990 C C . LYS A 1 259 ? -14.612 23.732 -5.366 1.00 48.60 256 LYS A C 1
ATOM 1991 O O . LYS A 1 259 ? -14.175 24.857 -5.167 1.00 50.82 256 LYS A O 1
ATOM 1997 N N . TYR A 1 260 ? -14.188 22.645 -4.727 1.00 46.72 257 TYR A N 1
ATOM 1998 C CA . TYR A 1 260 ? -13.190 22.674 -3.669 1.00 47.24 257 TYR A CA 1
ATOM 1999 C C . TYR A 1 260 ? -11.754 22.514 -4.157 1.00 46.24 257 TYR A C 1
ATOM 2000 O O . TYR A 1 260 ? -10.900 22.160 -3.353 1.00 46.29 257 TYR A O 1
ATOM 2009 N N . GLY A 1 261 ? -11.498 22.696 -5.462 1.00 45.45 258 GLY A N 1
ATOM 2010 C CA . GLY A 1 261 ? -10.130 22.823 -6.001 1.00 45.00 258 GLY A CA 1
ATOM 2011 C C . GLY A 1 261 ? -9.475 21.586 -6.609 1.00 42.08 258 GLY A C 1
ATOM 2012 O O . GLY A 1 261 ? -8.263 21.569 -6.842 1.00 42.08 258 GLY A O 1
ATOM 2013 N N . TYR A 1 262 ? -10.247 20.540 -6.866 1.00 39.31 259 TYR A N 1
ATOM 2014 C CA . TYR A 1 262 ? -9.746 19.424 -7.674 1.00 36.94 259 TYR A CA 1
ATOM 2015 C C . TYR A 1 262 ? -9.588 19.831 -9.117 1.00 37.68 259 TYR A C 1
ATOM 2016 O O . TYR A 1 262 ? -10.434 20.519 -9.664 1.00 38.28 259 TYR A O 1
ATOM 2025 N N . GLU A 1 263 ? -8.501 19.394 -9.729 1.00 38.11 260 GLU A N 1
ATOM 2026 C CA . GLU A 1 263 ? -8.201 19.752 -11.092 1.00 40.21 260 GLU A CA 1
ATOM 2027 C C . GLU A 1 263 ? -7.648 18.608 -11.985 1.00 38.76 260 GLU A C 1
ATOM 2028 O O . GLU A 1 263 ? -7.110 18.854 -13.088 1.00 40.58 260 GLU A O 1
ATOM 2034 N N . GLY A 1 264 ? -7.809 17.381 -11.537 1.00 36.24 261 GLY A N 1
ATOM 2035 C CA . GLY A 1 264 ? -7.421 16.234 -12.319 1.00 35.45 261 GLY A CA 1
ATOM 2036 C C . GLY A 1 264 ? -8.590 15.666 -13.104 1.00 34.62 261 GLY A C 1
ATOM 2037 O O . GLY A 1 264 ? -9.648 16.274 -13.172 1.00 35.99 261 GLY A O 1
ATOM 2038 N N . PRO A 1 265 ? -8.421 14.481 -13.680 1.00 33.11 262 PRO A N 1
ATOM 2039 C CA . PRO A 1 265 ? -9.409 13.861 -14.537 1.00 32.81 262 PRO A CA 1
ATOM 2040 C C . PRO A 1 265 ? -10.526 13.148 -13.810 1.00 31.61 262 PRO A C 1
ATOM 2041 O O . PRO A 1 265 ? -10.374 12.770 -12.666 1.00 30.96 262 PRO A O 1
ATOM 2045 N N . VAL A 1 266 ? -11.649 12.971 -14.508 1.00 31.92 263 VAL A N 1
ATOM 2046 C CA . VAL A 1 266 ? -12.742 12.098 -14.082 1.00 30.29 263 VAL A CA 1
ATOM 2047 C C . VAL A 1 266 ? -12.797 11.058 -15.188 1.00 30.92 263 VAL A C 1
ATOM 2048 O O . VAL A 1 266 ? -12.909 11.445 -16.390 1.00 32.45 263 VAL A O 1
ATOM 2052 N N . TYR A 1 267 ? -12.661 9.771 -14.834 1.00 29.96 264 TYR A N 1
ATOM 2053 C CA . TYR A 1 267 ? -12.716 8.686 -15.848 1.00 30.58 264 TYR A CA 1
ATOM 2054 C C . TYR A 1 267 ? -14.003 7.906 -15.737 1.00 31.14 264 TYR A C 1
ATOM 2055 O O . TYR A 1 267 ? -14.379 7.522 -14.649 1.00 30.94 264 TYR A O 1
ATOM 2064 N N . CYS A 1 268 ? -14.667 7.665 -16.850 1.00 32.39 265 CYS A N 1
ATOM 2065 C CA . CYS A 1 268 ? -15.896 6.886 -16.882 1.00 33.83 265 CYS A CA 1
ATOM 2066 C C . CYS A 1 268 ? -16.176 6.437 -18.311 1.00 35.98 265 CYS A C 1
ATOM 2067 O O . CYS A 1 268 ? -15.465 6.852 -19.238 1.00 37.01 265 CYS A O 1
ATOM 2070 N N . THR A 1 269 ? -17.230 5.651 -18.519 1.00 37.44 266 THR A N 1
ATOM 2071 C CA . THR A 1 269 ? -17.571 5.188 -19.878 1.00 39.79 266 THR A CA 1
ATOM 2072 C C . THR A 1 269 ? -18.257 6.315 -20.656 1.00 40.45 266 THR A C 1
ATOM 2073 O O . THR A 1 269 ? -18.741 7.279 -20.053 1.00 40.80 266 THR A O 1
ATOM 2077 N N . PRO A 1 270 ? -18.297 6.224 -21.989 1.00 41.57 267 PRO A N 1
ATOM 2078 C CA . PRO A 1 270 ? -18.894 7.341 -22.739 1.00 42.54 267 PRO A CA 1
ATOM 2079 C C . PRO A 1 270 ? -20.379 7.621 -22.424 1.00 43.69 267 PRO A C 1
ATOM 2080 O O . PRO A 1 270 ? -20.788 8.780 -22.336 1.00 44.63 267 PRO A O 1
ATOM 2084 N N . PRO A 1 271 ? -21.190 6.572 -22.267 1.00 44.45 268 PRO A N 1
ATOM 2085 C CA . PRO A 1 271 ? -22.558 6.842 -21.913 1.00 45.74 268 PRO A CA 1
ATOM 2086 C C . PRO A 1 271 ? -22.700 7.441 -20.510 1.00 44.54 268 PRO A C 1
ATOM 2087 O O . PRO A 1 271 ? -23.557 8.305 -20.331 1.00 46.46 268 PRO A O 1
ATOM 2091 N N . THR A 1 272 ? -21.893 6.998 -19.542 1.00 41.91 269 THR A N 1
ATOM 2092 C CA . THR A 1 272 ? -21.884 7.605 -18.232 1.00 40.92 269 THR A CA 1
ATOM 2093 C C . THR A 1 272 ? -21.637 9.116 -18.356 1.00 42.22 269 THR A C 1
ATOM 2094 O O . THR A 1 272 ? -22.280 9.939 -17.710 1.00 43.15 269 THR A O 1
ATOM 2098 N N . ARG A 1 273 ? -20.701 9.487 -19.205 1.00 43.16 270 ARG A N 1
ATOM 2099 C CA . ARG A 1 273 ? -20.370 10.885 -19.343 1.00 43.86 270 ARG A CA 1
ATOM 2100 C C . ARG A 1 273 ? -21.631 11.681 -19.624 1.00 45.59 270 ARG A C 1
ATOM 2101 O O . ARG A 1 273 ? -21.983 12.622 -18.904 1.00 45.80 270 ARG A O 1
ATOM 2109 N N . ASP A 1 274 ? -22.349 11.239 -20.650 1.00 47.18 271 ASP A N 1
ATOM 2110 C CA . ASP A 1 274 ? -23.543 11.927 -21.130 1.00 48.99 271 ASP A CA 1
ATOM 2111 C C . ASP A 1 274 ? -24.645 11.959 -20.090 1.00 48.19 271 ASP A C 1
ATOM 2112 O O . ASP A 1 274 ? -25.299 12.969 -19.912 1.00 48.92 271 ASP A O 1
ATOM 2117 N N . LEU A 1 275 ? -24.842 10.843 -19.399 1.00 46.87 272 LEU A N 1
ATOM 2118 C CA . LEU A 1 275 ? -25.895 10.715 -18.360 1.00 46.58 272 LEU A CA 1
ATOM 2119 C C . LEU A 1 275 ? -25.574 11.536 -17.132 1.00 45.37 272 LEU A C 1
ATOM 2120 O O . LEU A 1 275 ? -26.438 12.216 -16.575 1.00 47.00 272 LEU A O 1
ATOM 2125 N N . MET A 1 276 ? -24.306 11.508 -16.750 1.00 43.49 273 MET A N 1
ATOM 2126 C CA . MET A 1 276 ? -23.808 12.319 -15.647 1.00 42.57 273 MET A CA 1
ATOM 2127 C C . MET A 1 276 ? -24.111 13.791 -15.820 1.00 44.11 273 MET A C 1
ATOM 2128 O O . MET A 1 276 ? -24.541 14.441 -14.864 1.00 45.34 273 MET A O 1
ATOM 2133 N N . VAL A 1 277 ? -23.861 14.336 -17.011 1.00 44.60 274 VAL A N 1
ATOM 2134 C CA . VAL A 1 277 ? -24.107 15.754 -17.250 1.00 45.56 274 VAL A CA 1
ATOM 2135 C C . VAL A 1 277 ? -25.587 16.022 -17.182 1.00 47.29 274 VAL A C 1
ATOM 2136 O O . VAL A 1 277 ? -26.013 16.990 -16.570 1.00 47.82 274 VAL A O 1
ATOM 2140 N N . LEU A 1 278 ? -26.370 15.150 -17.792 1.00 48.05 275 LEU A N 1
ATOM 2141 C CA . LEU A 1 278 ? -27.828 15.302 -17.780 1.00 50.81 275 LEU A CA 1
ATOM 2142 C C . LEU A 1 278 ? -28.339 15.343 -16.355 1.00 50.68 275 LEU A C 1
ATOM 2143 O O . LEU A 1 278 ? -28.988 16.303 -15.958 1.00 52.58 275 LEU A O 1
ATOM 2148 N N . LEU A 1 279 ? -28.027 14.300 -15.593 1.00 48.43 276 LEU A N 1
ATOM 2149 C CA . LEU A 1 279 ? -28.523 14.173 -14.236 1.00 49.04 276 LEU A CA 1
ATOM 2150 C C . LEU A 1 279 ? -28.011 15.232 -13.266 1.00 48.43 276 LEU A C 1
ATOM 2151 O O . LEU A 1 279 ? -28.702 15.593 -12.340 1.00 49.69 276 LEU A O 1
ATOM 2156 N N . GLN A 1 280 ? -26.790 15.714 -13.460 1.00 47.33 277 GLN A N 1
ATOM 2157 C CA . GLN A 1 280 ? -26.234 16.746 -12.590 1.00 47.19 277 GLN A CA 1
ATOM 2158 C C . GLN A 1 280 ? -26.902 18.089 -12.812 1.00 50.80 277 GLN A C 1
ATOM 2159 O O . GLN A 1 280 ? -27.238 18.765 -11.856 1.00 52.61 277 GLN A O 1
ATOM 2165 N N . LEU A 1 281 ? -27.089 18.494 -14.067 1.00 52.76 278 LEU A N 1
ATOM 2166 C CA . LEU A 1 281 ? -27.721 19.769 -14.344 1.00 55.90 278 LEU A CA 1
ATOM 2167 C C . LEU A 1 281 ? -29.116 19.710 -13.790 1.00 58.58 278 LEU A C 1
ATOM 2168 O O . LEU A 1 281 ? -29.590 20.669 -13.191 1.00 61.60 278 LEU A O 1
ATOM 2173 N N . ASP A 1 282 ? -29.767 18.566 -13.962 1.00 58.69 279 ASP A N 1
ATOM 2174 C CA . ASP A 1 282 ? -31.134 18.382 -13.479 1.00 61.35 279 ASP A CA 1
ATOM 2175 C C . ASP A 1 282 ? -31.202 18.414 -11.962 1.00 61.20 279 ASP A C 1
ATOM 2176 O O . ASP A 1 282 ? -32.078 19.034 -11.398 1.00 63.51 279 ASP A O 1
ATOM 2181 N N . TYR A 1 283 ? -30.248 17.760 -11.306 1.00 58.72 280 TYR A N 1
ATOM 2182 C CA . TYR A 1 283 ? -30.212 17.732 -9.859 1.00 59.12 280 TYR A CA 1
ATOM 2183 C C . TYR A 1 283 ? -30.281 19.161 -9.326 1.00 61.50 280 TYR A C 1
ATOM 2184 O O . TYR A 1 283 ? -31.222 19.512 -8.580 1.00 64.36 280 TYR A O 1
ATOM 2193 N N . ILE A 1 284 ? -29.328 19.999 -9.740 1.00 60.56 281 ILE A N 1
ATOM 2194 C CA . ILE A 1 284 ? -29.261 21.357 -9.190 1.00 62.74 281 ILE A CA 1
ATOM 2195 C C . ILE A 1 284 ? -30.410 22.246 -9.652 1.00 67.06 281 ILE A C 1
ATOM 2196 O O . ILE A 1 284 ? -30.778 23.193 -8.960 1.00 70.17 281 ILE A O 1
ATOM 2201 N N . ASP A 1 285 ? -30.990 21.941 -10.803 1.00 67.97 282 ASP A N 1
ATOM 2202 C CA . ASP A 1 285 ? -32.098 22.739 -11.293 1.00 72.35 282 ASP A CA 1
ATOM 2203 C C . ASP A 1 285 ? -33.339 22.478 -10.437 1.00 74.94 282 ASP A C 1
ATOM 2204 O O . ASP A 1 285 ? -33.979 23.406 -9.948 1.00 78.38 282 ASP A O 1
ATOM 2209 N N . VAL A 1 286 ? -33.657 21.202 -10.260 1.00 73.85 283 VAL A N 1
ATOM 2210 C CA . VAL A 1 286 ? -34.754 20.768 -9.388 1.00 76.35 283 VAL A CA 1
ATOM 2211 C C . VAL A 1 286 ? -34.576 21.227 -7.941 1.00 76.87 283 VAL A C 1
ATOM 2212 O O . VAL A 1 286 ? -35.526 21.617 -7.291 1.00 80.59 283 VAL A O 1
ATOM 2216 N N . ALA A 1 287 ? -33.352 21.174 -7.445 1.00 73.96 284 ALA A N 1
ATOM 2217 C CA . ALA A 1 287 ? -33.059 21.611 -6.089 1.00 74.57 284 ALA A CA 1
ATOM 2218 C C . ALA A 1 287 ? -33.387 23.082 -5.904 1.00 78.43 284 ALA A C 1
ATOM 2219 O O . ALA A 1 287 ? -33.803 23.489 -4.818 1.00 81.34 284 ALA A O 1
ATOM 2221 N N . ALA A 1 288 ? -33.219 23.875 -6.962 1.00 79.39 285 ALA A N 1
ATOM 2222 C CA . ALA A 1 288 ? -33.557 25.303 -6.924 1.00 83.35 285 ALA A CA 1
ATOM 2223 C C . ALA A 1 288 ? -35.050 25.516 -6.820 1.00 88.20 285 ALA A C 1
ATOM 2224 O O . ALA A 1 288 ? -35.495 26.295 -5.993 1.00 91.76 285 ALA A O 1
ATOM 2226 N N . LYS A 1 289 ? -35.811 24.819 -7.661 1.00 88.95 286 LYS A N 1
ATOM 2227 C CA . LYS A 1 289 ? -37.256 25.018 -7.766 1.00 93.89 286 LYS A CA 1
ATOM 2228 C C . LYS A 1 289 ? -37.973 24.519 -6.505 1.00 95.80 286 LYS A C 1
ATOM 2229 O O . LYS A 1 289 ? -38.908 25.146 -6.016 1.00 99.70 286 LYS A O 1
ATOM 2231 N N . GLU A 1 290 ? -37.502 23.396 -5.975 1.00 92.79 287 GLU A N 1
ATOM 2232 C CA . GLU A 1 290 ? -38.094 22.796 -4.784 1.00 94.65 287 GLU A CA 1
ATOM 2233 C C . GLU A 1 290 ? -37.632 23.494 -3.502 1.00 95.43 287 GLU A C 1
ATOM 2234 O O . GLU A 1 290 ? -38.293 23.407 -2.477 1.00 98.22 287 GLU A O 1
ATOM 2240 N N . GLY A 1 291 ? -36.509 24.200 -3.566 1.00 93.40 288 GLY A N 1
ATOM 2241 C CA . GLY A 1 291 ? -36.092 25.071 -2.464 1.00 94.75 288 GLY A CA 1
ATOM 2242 C C . GLY A 1 291 ? -35.176 24.415 -1.454 1.00 91.34 288 GLY A C 1
ATOM 2243 O O . GLY A 1 291 ? -35.157 24.799 -0.288 1.00 93.28 288 GLY A O 1
ATOM 2244 N N . LYS A 1 292 ? -34.400 23.439 -1.912 1.00 86.51 289 LYS A N 1
ATOM 2245 C CA . LYS A 1 292 ? -33.463 22.721 -1.060 1.00 83.14 289 LYS A CA 1
ATOM 2246 C C . LYS A 1 292 ? -32.083 23.353 -1.238 1.00 80.41 289 LYS A C 1
ATOM 2247 O O . LYS A 1 292 ? -31.948 24.330 -1.980 1.00 81.30 289 LYS A O 1
ATOM 2253 N N . LYS A 1 293 ? -31.078 22.820 -0.543 1.00 77.11 290 LYS A N 1
ATOM 2254 C CA . LYS A 1 293 ? -29.727 23.355 -0.631 1.00 74.49 290 LYS A CA 1
ATOM 2255 C C . LYS A 1 293 ? -29.122 22.914 -1.965 1.00 70.42 290 LYS A C 1
ATOM 2256 O O . LYS A 1 293 ? -29.293 21.771 -2.379 1.00 68.48 290 LYS A O 1
ATOM 2258 N N . ILE A 1 294 ? -28.412 23.838 -2.610 1.00 69.31 291 ILE A N 1
ATOM 2259 C CA . ILE A 1 294 ? -27.784 23.649 -3.916 1.00 65.71 291 ILE A CA 1
ATOM 2260 C C . ILE A 1 294 ? -26.285 23.503 -3.633 1.00 62.22 291 ILE A C 1
ATOM 2261 O O . ILE A 1 294 ? -25.658 24.444 -3.184 1.00 63.29 291 ILE A O 1
ATOM 2266 N N . PRO A 1 295 ? -25.705 22.320 -3.857 1.00 58.37 292 PRO A N 1
ATOM 2267 C CA . PRO A 1 295 ? -24.304 22.124 -3.432 1.00 55.89 292 PRO A CA 1
ATOM 2268 C C . PRO A 1 295 ? -23.252 22.775 -4.333 1.00 54.82 292 PRO A C 1
ATOM 2269 O O . PRO A 1 295 ? -22.192 23.191 -3.847 1.00 54.33 292 PRO A O 1
ATOM 2273 N N . TYR A 1 296 ? -23.543 22.849 -5.628 1.00 54.47 293 TYR A N 1
ATOM 2274 C CA . TYR A 1 296 ? -22.710 23.582 -6.574 1.00 53.92 293 TYR A CA 1
ATOM 2275 C C . TYR A 1 296 ? -23.565 24.242 -7.643 1.00 56.05 293 TYR A C 1
ATOM 2276 O O . TYR A 1 296 ? -24.746 23.896 -7.802 1.00 56.75 293 TYR A O 1
ATOM 2285 N N . GLU A 1 297 ? -22.955 25.185 -8.373 1.00 56.56 294 GLU A N 1
ATOM 2286 C CA . GLU A 1 297 ? -23.614 25.823 -9.517 1.00 58.32 294 GLU A CA 1
ATOM 2287 C C . GLU A 1 297 ? -23.303 25.084 -10.819 1.00 55.07 294 GLU A C 1
ATOM 2288 O O . GLU A 1 297 ? -22.484 24.202 -10.852 1.00 51.41 294 GLU A O 1
ATOM 2294 N N . SER A 1 298 ? -24.001 25.432 -11.887 1.00 56.76 295 SER A N 1
ATOM 2295 C CA . SER A 1 298 ? -23.872 24.730 -13.186 1.00 54.79 295 SER A CA 1
ATOM 2296 C C . SER A 1 298 ? -22.498 24.866 -13.789 1.00 52.77 295 SER A C 1
ATOM 2297 O O . SER A 1 298 ? -22.060 23.976 -14.503 1.00 50.37 295 SER A O 1
ATOM 2300 N N . GLY A 1 299 ? -21.824 25.976 -13.498 1.00 53.90 296 GLY A N 1
ATOM 2301 C CA . GLY A 1 299 ? -20.427 26.155 -13.889 1.00 52.72 296 GLY A CA 1
ATOM 2302 C C . GLY A 1 299 ? -19.490 25.039 -13.471 1.00 49.07 296 GLY A C 1
ATOM 2303 O O . GLY A 1 299 ? -18.480 24.824 -14.112 1.00 47.29 296 GLY A O 1
ATOM 2304 N N . MET A 1 300 ? -19.822 24.354 -12.385 1.00 48.21 297 MET A N 1
ATOM 2305 C CA . MET A 1 300 ? -19.018 23.238 -11.890 1.00 46.05 297 MET A CA 1
ATOM 2306 C C . MET A 1 300 ? -19.274 21.934 -12.635 1.00 43.83 297 MET A C 1
ATOM 2307 O O . MET A 1 300 ? -18.411 21.045 -12.691 1.00 40.76 297 MET A O 1
ATOM 2312 N N . VAL A 1 301 ? -20.455 21.830 -13.222 1.00 45.07 298 VAL A N 1
ATOM 2313 C CA . VAL A 1 301 ? -20.747 20.727 -14.114 1.00 43.88 298 VAL A CA 1
ATOM 2314 C C . VAL A 1 301 ? -19.967 20.930 -15.400 1.00 43.85 298 VAL A C 1
ATOM 2315 O O . VAL A 1 301 ? -19.409 19.972 -15.940 1.00 43.08 298 VAL A O 1
ATOM 2319 N N . ALA A 1 302 ? -19.903 22.163 -15.888 1.00 45.17 299 ALA A N 1
ATOM 2320 C CA . ALA A 1 302 ? -19.046 22.454 -17.029 1.00 45.48 299 ALA A CA 1
ATOM 2321 C C . ALA A 1 302 ? -17.587 22.046 -16.737 1.00 43.66 299 ALA A C 1
ATOM 2322 O O . ALA A 1 302 ? -16.934 21.386 -17.576 1.00 42.61 299 ALA A O 1
ATOM 2324 N N . LYS A 1 303 ? -17.081 22.439 -15.569 1.00 43.24 300 LYS A N 1
ATOM 2325 C CA . LYS A 1 303 ? -15.685 22.224 -15.254 1.00 42.40 300 LYS A CA 1
ATOM 2326 C C . LYS A 1 303 ? -15.438 20.750 -15.213 1.00 39.87 300 LYS A C 1
ATOM 2327 O O . LYS A 1 303 ? -14.445 20.295 -15.746 1.00 38.81 300 LYS A O 1
ATOM 2333 N N . THR A 1 304 ? -16.393 19.997 -14.663 1.00 39.29 301 THR A N 1
ATOM 2334 C CA . THR A 1 304 ? -16.279 18.545 -14.585 1.00 37.15 301 THR A CA 1
ATOM 2335 C C . THR A 1 304 ? -16.223 17.924 -15.973 1.00 37.49 301 THR A C 1
ATOM 2336 O O . THR A 1 304 ? -15.503 16.965 -16.224 1.00 36.86 301 THR A O 1
ATOM 2340 N N . LEU A 1 305 ? -17.000 18.457 -16.886 1.00 38.96 302 LEU A N 1
ATOM 2341 C CA . LEU A 1 305 ? -17.076 17.853 -18.195 1.00 39.30 302 LEU A CA 1
ATOM 2342 C C . LEU A 1 305 ? -15.777 18.114 -18.948 1.00 40.10 302 LEU A C 1
ATOM 2343 O O . LEU A 1 305 ? -15.310 17.243 -19.675 1.00 39.70 302 LEU A O 1
ATOM 2348 N N . LYS A 1 306 ? -15.188 19.301 -18.749 1.00 41.53 303 LYS A N 1
ATOM 2349 C CA . LYS A 1 306 ? -13.887 19.633 -19.342 1.00 41.66 303 LYS A CA 1
ATOM 2350 C C . LYS A 1 306 ? -12.820 18.714 -18.859 1.00 39.21 303 LYS A C 1
ATOM 2351 O O . LYS A 1 306 ? -11.840 18.544 -19.549 1.00 39.96 303 LYS A O 1
ATOM 2357 N N . HIS A 1 307 ? -12.994 18.142 -17.670 1.00 36.94 304 HIS A N 1
ATOM 2358 C CA . HIS A 1 307 ? -12.028 17.231 -17.131 1.00 34.62 304 HIS A CA 1
ATOM 2359 C C . HIS A 1 307 ? -12.391 15.762 -17.279 1.00 34.00 304 HIS A C 1
ATOM 2360 O O . HIS A 1 307 ? -11.692 14.905 -16.733 1.00 33.08 304 HIS A O 1
ATOM 2367 N N . THR A 1 308 ? -13.488 15.442 -17.968 1.00 34.80 305 THR A N 1
ATOM 2368 C CA . THR A 1 308 ? -13.913 14.061 -18.077 1.00 34.45 305 THR A CA 1
ATOM 2369 C C . THR A 1 308 ? -13.209 13.378 -19.230 1.00 34.72 305 THR A C 1
ATOM 2370 O O . THR A 1 308 ? -13.145 13.922 -20.320 1.00 36.41 305 THR A O 1
ATOM 2374 N N . ILE A 1 309 ? -12.693 12.176 -19.000 1.00 34.02 306 ILE A N 1
ATOM 2375 C CA . ILE A 1 309 ? -12.017 11.414 -20.058 1.00 35.31 306 ILE A CA 1
ATOM 2376 C C . ILE A 1 309 ? -12.647 10.040 -20.295 1.00 35.77 306 ILE A C 1
ATOM 2377 O O . ILE A 1 309 ? -12.423 9.104 -19.541 1.00 35.55 306 ILE A O 1
ATOM 2382 N N . PRO A 1 310 ? -13.450 9.901 -21.341 1.00 38.03 307 PRO A N 1
ATOM 2383 C CA . PRO A 1 310 ? -14.164 8.642 -21.474 1.00 38.55 307 PRO A CA 1
ATOM 2384 C C . PRO A 1 310 ? -13.278 7.471 -21.914 1.00 38.75 307 PRO A C 1
ATOM 2385 O O . PRO A 1 310 ? -12.383 7.653 -22.705 1.00 39.83 307 PRO A O 1
ATOM 2389 N N . LEU A 1 311 ? -13.537 6.297 -21.350 1.00 37.94 308 LEU A N 1
ATOM 2390 C CA . LEU A 1 311 ? -12.869 5.069 -21.710 1.00 38.35 308 LEU A CA 1
ATOM 2391 C C . LEU A 1 311 ? -13.893 4.009 -22.004 1.00 39.49 308 LEU A C 1
ATOM 2392 O O . LEU A 1 311 ? -14.874 3.877 -21.317 1.00 38.72 308 LEU A O 1
ATOM 2397 N N . ASP A 1 312 ? -13.661 3.245 -23.046 1.00 42.23 309 ASP A N 1
ATOM 2398 C CA . ASP A 1 312 ? -14.564 2.169 -23.387 1.00 43.82 309 ASP A CA 1
ATOM 2399 C C . ASP A 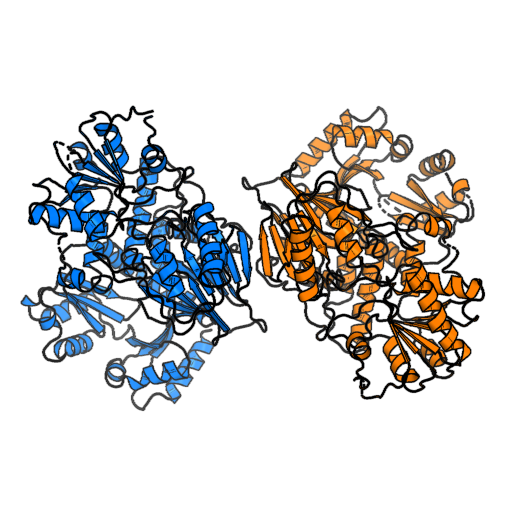1 312 ? -14.213 0.974 -22.526 1.00 43.08 309 ASP A C 1
ATOM 2400 O O . ASP A 1 312 ? -13.134 0.893 -21.990 1.00 41.97 309 ASP A O 1
ATOM 2405 N N . TYR A 1 313 ? -15.149 0.049 -22.392 1.00 44.35 310 TYR A N 1
ATOM 2406 C CA . TYR A 1 313 ? -14.876 -1.265 -21.829 1.00 44.70 310 TYR A CA 1
ATOM 2407 C C . TYR A 1 313 ? -13.647 -1.961 -22.411 1.00 46.48 310 TYR A C 1
ATOM 2408 O O . TYR A 1 313 ? -13.398 -1.907 -23.593 1.00 48.48 310 TYR A O 1
ATOM 2417 N N . GLU A 1 314 ? -12.889 -2.636 -21.570 1.00 46.78 311 GLU A N 1
ATOM 2418 C CA . GLU A 1 314 ? -11.752 -3.462 -22.001 1.00 49.83 311 GLU A CA 1
ATOM 2419 C C . GLU A 1 314 ? -10.529 -2.686 -22.493 1.00 49.87 311 GLU A C 1
ATOM 2420 O O . GLU A 1 314 ? -9.556 -3.285 -22.939 1.00 51.81 311 GLU A O 1
ATOM 2426 N N . GLU A 1 315 ? -10.579 -1.362 -22.368 1.00 48.71 312 GLU A N 1
ATOM 2427 C CA . GLU A 1 315 ? -9.484 -0.462 -22.725 1.00 48.73 312 GLU A CA 1
ATOM 2428 C C . GLU A 1 315 ? -8.565 -0.354 -21.483 1.00 45.70 312 GLU A C 1
ATOM 2429 O O . GLU A 1 315 ? -8.911 0.292 -20.524 1.00 43.86 312 GLU A O 1
ATOM 2435 N N . VAL A 1 316 ? -7.434 -1.050 -21.470 1.00 45.77 313 VAL A N 1
ATOM 2436 C CA . VAL A 1 316 ? -6.470 -0.943 -20.371 1.00 43.60 313 VAL A CA 1
ATOM 2437 C C . VAL A 1 316 ? -5.692 0.360 -20.399 1.00 42.50 313 VAL A C 1
ATOM 2438 O O . VAL A 1 316 ? -4.908 0.595 -21.307 1.00 43.63 313 VAL A O 1
ATOM 2442 N N . THR A 1 317 ? -5.826 1.136 -19.327 1.00 40.09 314 THR A N 1
ATOM 2443 C CA . THR A 1 317 ? -5.542 2.554 -19.344 1.00 38.98 314 THR A CA 1
ATOM 2444 C C . THR A 1 317 ? -4.679 2.883 -18.167 1.00 37.60 314 THR A C 1
ATOM 2445 O O . THR A 1 317 ? -5.109 2.653 -17.043 1.00 34.85 314 THR A O 1
ATOM 2449 N N . ASP A 1 318 ? -3.455 3.365 -18.414 1.00 38.89 315 ASP A N 1
ATOM 2450 C CA . ASP A 1 318 ? -2.564 3.881 -17.335 1.00 38.68 315 ASP A CA 1
ATOM 2451 C C . ASP A 1 318 ? -3.151 5.168 -16.756 1.00 36.67 315 ASP A C 1
ATOM 2452 O O . ASP A 1 318 ? -3.158 6.156 -17.458 1.00 37.86 315 ASP A O 1
ATOM 2457 N N . ILE A 1 319 ? -3.672 5.152 -15.513 1.00 34.36 316 ILE A N 1
ATOM 2458 C CA . ILE A 1 319 ? -4.228 6.362 -14.887 1.00 32.41 316 ILE A CA 1
ATOM 2459 C C . ILE A 1 319 ? -3.276 6.975 -13.866 1.00 32.16 316 ILE A C 1
ATOM 2460 O O . ILE A 1 319 ? -3.522 8.041 -13.324 1.00 30.76 316 ILE A O 1
ATOM 2465 N N . ALA A 1 320 ? -2.168 6.294 -13.624 1.00 33.25 317 ALA A N 1
ATOM 2466 C CA . ALA A 1 320 ? -1.198 6.715 -12.619 1.00 33.14 317 ALA A CA 1
ATOM 2467 C C . ALA A 1 320 ? 0.079 5.922 -12.847 1.00 34.69 317 ALA A C 1
ATOM 2468 O O . ALA A 1 320 ? 0.052 4.914 -13.545 1.00 35.07 317 ALA A O 1
ATOM 2470 N N . PRO A 1 321 ? 1.213 6.390 -12.292 1.00 36.51 318 PRO A N 1
ATOM 2471 C CA . PRO A 1 321 ? 2.484 5.730 -12.566 1.00 38.12 318 PRO A CA 1
ATOM 2472 C C . PRO A 1 321 ? 2.454 4.249 -12.265 1.00 38.08 318 PRO A C 1
ATOM 2473 O O . PRO A 1 321 ? 3.224 3.501 -12.839 1.00 39.65 318 PRO A O 1
ATOM 2477 N N . ASP A 1 322 ? 1.569 3.829 -11.363 1.00 36.71 319 ASP A N 1
ATOM 2478 C CA . ASP A 1 322 ? 1.545 2.439 -10.916 1.00 37.34 319 ASP A CA 1
ATOM 2479 C C . ASP A 1 322 ? 0.147 1.829 -10.902 1.00 35.04 319 ASP A C 1
ATOM 2480 O O . ASP A 1 322 ? -0.069 0.809 -10.271 1.00 35.04 319 ASP A O 1
ATOM 2485 N N . ILE A 1 323 ? -0.791 2.421 -11.618 1.00 33.52 320 ILE A N 1
ATOM 2486 C CA . ILE A 1 323 ? -2.147 1.895 -11.633 1.00 32.32 320 ILE A CA 1
ATOM 2487 C C . ILE A 1 323 ? -2.630 1.852 -13.071 1.00 32.78 320 ILE A C 1
ATOM 2488 O O . ILE A 1 323 ? -2.494 2.843 -13.817 1.00 32.88 320 ILE A O 1
ATOM 2493 N N . LYS A 1 324 ? -3.157 0.697 -13.472 1.00 33.35 321 LYS A N 1
ATOM 2494 C CA . LYS A 1 324 ? -3.850 0.555 -14.750 1.00 34.38 321 LYS A CA 1
ATOM 2495 C C . LYS A 1 324 ? -5.291 0.187 -14.474 1.00 33.29 321 LYS A C 1
ATOM 2496 O O . LYS A 1 324 ? -5.556 -0.698 -13.634 1.00 32.89 321 LYS A O 1
ATOM 2502 N N . LEU A 1 325 ? -6.199 0.850 -15.195 1.00 32.59 322 LEU A N 1
ATOM 2503 C CA . LEU A 1 325 ? -7.625 0.680 -15.035 1.00 32.18 322 LEU A CA 1
ATOM 2504 C C . LEU A 1 325 ? -8.287 0.049 -16.253 1.00 34.37 322 LEU A C 1
ATOM 2505 O O . LEU A 1 325 ? -8.011 0.446 -17.374 1.00 35.16 322 LEU A O 1
ATOM 2510 N N . THR A 1 326 ? -9.198 -0.893 -16.020 1.00 35.82 323 THR A N 1
ATOM 2511 C CA . THR A 1 326 ? -10.040 -1.465 -17.065 1.00 37.87 323 THR A CA 1
ATOM 2512 C C . THR A 1 326 ? -11.501 -1.549 -16.616 1.00 37.92 323 THR A C 1
ATOM 2513 O O . THR A 1 326 ? -11.836 -2.150 -15.584 1.00 37.36 323 THR A O 1
ATOM 2517 N N . PHE A 1 327 ? -12.378 -0.981 -17.424 1.00 38.60 324 PHE A N 1
ATOM 2518 C CA . PHE A 1 327 ? -13.791 -1.092 -17.203 1.00 38.83 324 PHE A CA 1
ATOM 2519 C C . PHE A 1 327 ? -14.313 -2.347 -17.894 1.00 41.92 324 PHE A C 1
ATOM 2520 O O . PHE A 1 327 ? -13.803 -2.762 -18.926 1.00 43.60 324 PHE A O 1
ATOM 2528 N N . HIS A 1 328 ? -15.345 -2.945 -17.298 1.00 42.93 325 HIS A N 1
ATOM 2529 C CA . HIS A 1 328 ? -16.063 -4.063 -17.882 1.00 45.09 325 HIS A CA 1
ATOM 2530 C C . HIS A 1 328 ? -17.542 -3.911 -17.622 1.00 45.58 325 HIS A C 1
ATOM 2531 O O . HIS A 1 328 ? -17.947 -3.163 -16.753 1.00 43.84 325 HIS A O 1
ATOM 2538 N N . ASN A 1 329 ? -18.364 -4.638 -18.364 1.00 48.71 326 ASN A N 1
ATOM 2539 C CA . ASN A 1 329 ? -19.805 -4.441 -18.293 1.00 49.70 326 ASN A CA 1
ATOM 2540 C C . ASN A 1 329 ? -20.326 -4.805 -16.941 1.00 48.86 326 ASN A C 1
ATOM 2541 O O . ASN A 1 329 ? -19.968 -5.838 -16.420 1.00 49.74 326 ASN A O 1
ATOM 2546 N N . ALA A 1 330 ? -21.172 -3.965 -16.369 1.00 47.77 327 ALA A N 1
ATOM 2547 C CA . ALA A 1 330 ? -21.683 -4.207 -15.044 1.00 47.25 327 ALA A CA 1
ATOM 2548 C C . ALA A 1 330 ? -23.108 -4.756 -15.093 1.00 50.29 327 ALA A C 1
ATOM 2549 O O . ALA A 1 330 ? -23.516 -5.489 -14.188 1.00 51.94 327 ALA A O 1
ATOM 2551 N N . GLY A 1 331 ? -23.859 -4.401 -16.130 1.00 51.95 328 GLY A N 1
ATOM 2552 C CA . GLY A 1 331 ? -25.228 -4.887 -16.313 1.00 55.20 328 GLY A CA 1
ATOM 2553 C C . GLY A 1 331 ? -26.301 -4.112 -15.562 1.00 55.34 328 GLY A C 1
ATOM 2554 O O . GLY A 1 331 ? -27.447 -4.548 -15.507 1.00 58.62 328 GLY A O 1
ATOM 2555 N N . HIS A 1 332 ? -25.940 -2.953 -15.007 1.00 52.61 329 HIS A N 1
ATOM 2556 C CA . HIS A 1 332 ? -26.805 -2.208 -14.066 1.00 52.18 329 HIS A CA 1
ATOM 2557 C C . HIS A 1 332 ? -27.565 -1.125 -14.815 1.00 52.68 329 HIS A C 1
ATOM 2558 O O . HIS A 1 332 ? -28.780 -1.144 -14.871 1.00 56.22 329 HIS A O 1
ATOM 2565 N N . ILE A 1 333 ? -26.848 -0.190 -15.413 1.00 50.03 330 ILE A N 1
ATOM 2566 C CA . ILE A 1 333 ? -27.458 0.760 -16.341 1.00 50.42 330 ILE A CA 1
ATOM 2567 C C . ILE A 1 333 ? -26.498 1.054 -17.492 1.00 49.69 330 ILE A C 1
ATOM 2568 O O . ILE A 1 333 ? -25.310 0.694 -17.461 1.00 48.20 330 ILE A O 1
ATOM 2573 N N . LEU A 1 334 ? -27.032 1.737 -18.497 1.00 50.68 331 LEU A N 1
ATOM 2574 C CA . LEU A 1 334 ? -26.301 2.049 -19.690 1.00 49.72 331 LEU A CA 1
ATOM 2575 C C . LEU A 1 334 ? -24.979 2.638 -19.280 1.00 46.35 331 LEU A C 1
ATOM 2576 O O . LEU A 1 334 ? -24.925 3.709 -18.683 1.00 45.21 331 LEU A O 1
ATOM 2581 N N . GLY A 1 335 ? -23.915 1.913 -19.601 1.00 45.65 332 GLY A N 1
ATOM 2582 C CA . GLY A 1 335 ? -22.559 2.376 -19.371 1.00 42.91 332 GLY A CA 1
ATOM 2583 C C . GLY A 1 335 ? -22.003 2.005 -18.009 1.00 40.74 332 GLY A C 1
ATOM 2584 O O . GLY A 1 335 ? -20.881 2.356 -17.699 1.00 38.91 332 GLY A O 1
ATOM 2585 N N . SER A 1 336 ? -22.766 1.273 -17.191 1.00 41.61 333 SER A N 1
ATOM 2586 C CA . SER A 1 336 ? -22.297 0.934 -15.861 1.00 40.05 333 SER A CA 1
ATOM 2587 C C . SER A 1 336 ? -21.068 0.076 -15.961 1.00 40.21 333 SER A C 1
ATOM 2588 O O . SER A 1 336 ? -20.985 -0.801 -16.820 1.00 41.61 333 SER A O 1
ATOM 2591 N N . ALA A 1 337 ? -20.097 0.343 -15.092 1.00 39.33 334 ALA A N 1
ATOM 2592 C CA . ALA A 1 337 ? -18.840 -0.372 -15.183 1.00 39.75 334 ALA A CA 1
ATOM 2593 C C . ALA A 1 337 ? -18.482 -1.098 -13.883 1.00 39.46 334 ALA A C 1
ATOM 2594 O O . ALA A 1 337 ? -18.878 -0.707 -12.800 1.00 38.54 334 ALA A O 1
ATOM 2596 N N . ILE A 1 338 ? -17.779 -2.210 -14.062 1.00 40.97 335 ILE A N 1
ATOM 2597 C CA . ILE A 1 338 ? -17.020 -2.885 -13.036 1.00 40.93 335 ILE A CA 1
ATOM 2598 C C . ILE A 1 338 ? -15.614 -2.393 -13.239 1.00 39.06 335 ILE A C 1
ATOM 2599 O O . ILE A 1 338 ? -15.143 -2.381 -14.358 1.00 40.13 335 ILE A O 1
ATOM 2604 N N . SER A 1 339 ? -14.958 -1.955 -12.175 1.00 37.38 336 SER A N 1
ATOM 2605 C CA . SER A 1 339 ? -13.660 -1.305 -12.294 1.00 35.83 336 SER A CA 1
ATOM 2606 C C . SER A 1 339 ? -12.558 -2.202 -11.796 1.00 35.10 336 SER A C 1
ATOM 2607 O O . SER A 1 339 ? -12.522 -2.573 -10.648 1.00 35.14 336 SER A O 1
ATOM 2610 N N . HIS A 1 340 ? -11.680 -2.586 -12.705 1.00 35.24 337 HIS A N 1
ATOM 2611 C CA . HIS A 1 340 ? -10.527 -3.401 -12.371 1.00 34.96 337 HIS A CA 1
ATOM 2612 C C . HIS A 1 340 ? -9.264 -2.527 -12.331 1.00 33.54 337 HIS A C 1
ATOM 2613 O O . HIS A 1 340 ? -8.950 -1.825 -13.312 1.00 32.99 337 HIS A O 1
ATOM 2620 N N . PHE A 1 341 ? -8.564 -2.582 -11.199 1.00 32.30 338 PHE A N 1
ATOM 2621 C CA . PHE A 1 341 ? -7.331 -1.848 -11.005 1.00 32.08 338 PHE A CA 1
ATOM 2622 C C . PHE A 1 341 ? -6.116 -2.784 -10.836 1.00 33.94 338 PHE A C 1
ATOM 2623 O O . PHE A 1 341 ? -6.038 -3.616 -9.916 1.00 34.43 338 PHE A O 1
ATOM 2631 N N . HIS A 1 342 ? -5.162 -2.621 -11.735 1.00 35.20 339 HIS A N 1
ATOM 2632 C CA . HIS A 1 342 ? -3.971 -3.419 -11.749 1.00 37.32 339 HIS A CA 1
ATOM 2633 C C . HIS A 1 342 ? -2.870 -2.538 -11.178 1.00 36.28 339 HIS A C 1
ATOM 2634 O O . HIS A 1 342 ? -2.491 -1.541 -11.778 1.00 35.99 339 HIS A O 1
ATOM 2641 N N . ILE A 1 343 ? -2.362 -2.913 -10.015 1.00 35.84 340 ILE A N 1
ATOM 2642 C CA . ILE A 1 343 ? -1.443 -2.071 -9.298 1.00 34.86 340 ILE A CA 1
ATOM 2643 C C . ILE A 1 343 ? -0.059 -2.622 -9.457 1.00 37.10 340 ILE A C 1
ATOM 2644 O O . ILE A 1 343 ? 0.162 -3.778 -9.219 1.00 37.48 340 ILE A O 1
ATOM 2649 N N . GLY A 1 344 ? 0.874 -1.777 -9.858 1.00 39.06 341 GLY A N 1
ATOM 2650 C CA . GLY A 1 344 ? 2.278 -2.178 -10.008 1.00 42.94 341 GLY A CA 1
ATOM 2651 C C . GLY A 1 344 ? 2.487 -3.110 -11.183 1.00 46.13 341 GLY A C 1
ATOM 2652 O O . GLY A 1 344 ? 1.656 -3.167 -12.105 1.00 45.38 341 GLY A O 1
ATOM 2653 N N . ASP A 1 345 ? 3.614 -3.820 -11.161 1.00 50.38 342 ASP A N 1
ATOM 2654 C CA . ASP A 1 345 ? 3.856 -4.911 -12.118 1.00 54.06 342 ASP A CA 1
ATOM 2655 C C . ASP A 1 345 ? 3.361 -6.143 -11.404 1.00 54.03 342 ASP A C 1
ATOM 2656 O O . ASP A 1 345 ? 4.148 -6.906 -10.826 1.00 56.87 342 ASP A O 1
ATOM 2661 N N . GLY A 1 346 ? 2.042 -6.304 -11.398 1.00 51.52 343 GLY A N 1
ATOM 2662 C CA . GLY A 1 346 ? 1.424 -7.457 -10.760 1.00 51.70 343 GLY A CA 1
ATOM 2663 C C . GLY A 1 346 ? 1.514 -7.472 -9.249 1.00 50.38 343 GLY A C 1
ATOM 2664 O O . GLY A 1 346 ? 1.470 -8.531 -8.646 1.00 52.08 343 GLY A O 1
ATOM 2665 N N . LEU A 1 347 ? 1.617 -6.312 -8.616 1.00 47.90 344 LEU A N 1
ATOM 2666 C CA . LEU A 1 347 ? 1.619 -6.284 -7.142 1.00 46.86 344 LEU A CA 1
ATOM 2667 C C . LEU A 1 347 ? 0.278 -6.724 -6.571 1.00 44.74 344 LEU A C 1
ATOM 2668 O O . LEU A 1 347 ? 0.245 -7.573 -5.678 1.00 45.60 344 LEU A O 1
ATOM 2673 N N . HIS A 1 348 ? -0.810 -6.168 -7.104 1.00 41.36 345 HIS A N 1
ATOM 2674 C CA . HIS A 1 348 ? -2.127 -6.485 -6.619 1.00 39.56 345 HIS A CA 1
ATOM 2675 C C . HIS A 1 348 ? -3.165 -6.069 -7.633 1.00 37.75 345 HIS A C 1
ATOM 2676 O O . HIS A 1 348 ? -2.967 -5.132 -8.407 1.00 35.75 345 HIS A O 1
ATOM 2683 N N . ASN A 1 349 ? -4.294 -6.771 -7.610 1.00 37.62 346 ASN A N 1
ATOM 2684 C CA . ASN A 1 349 ? -5.417 -6.431 -8.469 1.00 36.32 346 ASN A CA 1
ATOM 2685 C C . ASN A 1 349 ? -6.655 -6.378 -7.600 1.00 35.54 346 ASN A C 1
ATOM 2686 O O . ASN A 1 349 ? -6.942 -7.316 -6.889 1.00 36.03 346 ASN A O 1
ATOM 2691 N N . VAL A 1 350 ? -7.379 -5.268 -7.667 1.00 34.15 347 VAL A N 1
ATOM 2692 C CA . VAL A 1 350 ? -8.585 -5.098 -6.876 1.00 33.90 347 VAL A CA 1
ATOM 2693 C C . VAL A 1 350 ? -9.708 -4.679 -7.818 1.00 33.96 347 VAL A C 1
ATOM 2694 O O . VAL A 1 350 ? -9.524 -3.751 -8.612 1.00 33.40 347 VAL A O 1
ATOM 2698 N N . VAL A 1 351 ? -10.864 -5.342 -7.705 1.00 34.25 348 VAL A N 1
ATOM 2699 C CA . VAL A 1 351 ? -12.034 -4.937 -8.430 1.00 34.17 348 VAL A CA 1
ATOM 2700 C C . VAL A 1 351 ? -13.053 -4.225 -7.559 1.00 33.21 348 VAL A C 1
ATOM 2701 O O . VAL A 1 351 ? -13.396 -4.694 -6.473 1.00 33.62 348 VAL A O 1
ATOM 2705 N N . PHE A 1 352 ? -13.524 -3.075 -8.038 1.00 32.57 349 PHE A N 1
ATOM 2706 C CA . PHE A 1 352 ? -14.667 -2.391 -7.444 1.00 33.07 349 PHE A CA 1
ATOM 2707 C C . PHE A 1 352 ? -15.858 -2.631 -8.337 1.00 34.58 349 PHE A C 1
ATOM 2708 O O . PHE A 1 352 ? -15.851 -2.237 -9.473 1.00 35.39 349 PHE A O 1
ATOM 2716 N N . THR A 1 353 ? -16.892 -3.276 -7.838 1.00 36.35 350 THR A N 1
ATOM 2717 C CA . THR A 1 353 ? -17.945 -3.675 -8.723 1.00 38.30 350 THR A CA 1
ATOM 2718 C C . THR A 1 353 ? -18.854 -2.548 -9.091 1.00 37.78 350 THR A C 1
ATOM 2719 O O . THR A 1 353 ? -19.513 -2.631 -10.113 1.00 39.57 350 THR A O 1
ATOM 2723 N N . GLY A 1 354 ? -18.930 -1.515 -8.261 1.00 36.34 351 GLY A N 1
ATOM 2724 C CA . GLY A 1 354 ? -20.021 -0.555 -8.389 1.00 36.45 351 GLY A CA 1
ATOM 2725 C C . GLY A 1 354 ? -21.341 -1.298 -8.255 1.00 38.53 351 GLY A C 1
ATOM 2726 O O . GLY A 1 354 ? -21.413 -2.371 -7.622 1.00 39.80 351 GLY A O 1
ATOM 2727 N N . ASP A 1 355 ? -22.395 -0.747 -8.837 1.00 38.83 352 ASP A N 1
ATOM 2728 C CA . ASP A 1 355 ? -23.687 -1.433 -8.828 1.00 41.57 352 ASP A CA 1
ATOM 2729 C C . ASP A 1 355 ? -23.670 -2.367 -10.032 1.00 42.78 352 ASP A C 1
ATOM 2730 O O . ASP A 1 355 ? -23.124 -1.999 -11.083 1.00 42.66 352 ASP A O 1
ATOM 2735 N N . TYR A 1 356 ? -24.193 -3.584 -9.877 1.00 44.63 353 TYR A N 1
ATOM 2736 C CA . TYR A 1 356 ? -24.138 -4.584 -10.962 1.00 46.63 353 TYR A CA 1
ATOM 2737 C C . TYR A 1 356 ? -25.237 -5.638 -10.972 1.00 50.26 353 TYR A C 1
ATOM 2738 O O . TYR A 1 356 ? -25.919 -5.854 -9.993 1.00 52.41 353 TYR A O 1
ATOM 2747 N N . LYS A 1 357 ? -25.386 -6.321 -12.094 1.00 52.55 354 LYS A N 1
ATOM 2748 C CA . LYS A 1 357 ? -26.414 -7.356 -12.226 1.00 56.48 354 LYS A CA 1
ATOM 2749 C C . LYS A 1 357 ? -25.886 -8.580 -12.985 1.00 57.95 354 LYS A C 1
ATOM 2750 O O . LYS A 1 357 ? -25.621 -8.505 -14.160 1.00 57.29 354 LYS A O 1
ATOM 2756 N N . TYR A 1 358 ? -25.727 -9.701 -12.286 1.00 59.76 355 TYR A N 1
ATOM 2757 C CA . TYR A 1 358 ? -25.146 -10.895 -12.873 1.00 61.96 355 TYR A CA 1
ATOM 2758 C C . TYR A 1 358 ? -26.219 -11.717 -13.520 1.00 67.05 355 TYR A C 1
ATOM 2759 O O . TYR A 1 358 ? -26.446 -12.831 -13.119 1.00 69.80 355 TYR A O 1
ATOM 2768 N N . GLU A 1 359 ? -26.859 -11.162 -14.544 1.00 69.47 356 GLU A N 1
ATOM 2769 C CA . GLU A 1 359 ? -27.898 -11.853 -15.310 1.00 75.17 356 GLU A CA 1
ATOM 2770 C C . GLU A 1 359 ? -28.197 -11.017 -16.544 1.00 75.60 356 GLU A C 1
ATOM 2771 O O . GLU A 1 359 ? -28.189 -9.802 -16.463 1.00 73.16 356 GLU A O 1
ATOM 2777 N N . LYS A 1 360 ? -28.467 -11.662 -17.675 1.00 80.17 357 LYS A N 1
ATOM 2778 C CA . LYS A 1 360 ? -28.838 -10.945 -18.898 1.00 81.48 357 LYS A CA 1
ATOM 2779 C C . LYS A 1 360 ? -30.253 -10.404 -18.717 1.00 83.47 357 LYS A C 1
ATOM 2780 O O . LYS A 1 360 ? -31.158 -11.149 -18.346 1.00 87.26 357 LYS A O 1
ATOM 2782 N N . THR A 1 361 ? -30.438 -9.111 -18.959 1.00 81.34 358 THR A N 1
ATOM 2783 C CA . THR A 1 361 ? -31.738 -8.475 -18.781 1.00 82.91 358 THR A CA 1
ATOM 2784 C C . THR A 1 361 ? -32.199 -7.943 -20.120 1.00 84.75 358 THR A C 1
ATOM 2785 O O . THR A 1 361 ? -31.533 -8.133 -21.127 1.00 85.80 358 THR A O 1
ATOM 2789 N N . ARG A 1 362 ? -33.338 -7.272 -20.138 1.00 86.04 359 ARG A N 1
ATOM 2790 C CA . ARG A 1 362 ? -33.883 -6.732 -21.373 1.00 87.81 359 ARG A CA 1
ATOM 2791 C C . ARG A 1 362 ? -32.867 -5.891 -22.132 1.00 84.40 359 ARG A C 1
ATOM 2792 O O . ARG A 1 362 ? -32.822 -5.934 -23.367 1.00 86.58 359 ARG A O 1
ATOM 2800 N N . LEU A 1 363 ? -32.047 -5.139 -21.395 1.00 79.09 360 LEU A N 1
ATOM 2801 C CA . LEU A 1 363 ? -31.182 -4.130 -21.991 1.00 75.90 360 LEU A CA 1
ATOM 2802 C C . LEU A 1 363 ? -29.706 -4.506 -22.070 1.00 72.76 360 LEU A C 1
ATOM 2803 O O . LEU A 1 363 ? -29.000 -4.069 -22.999 1.00 72.10 360 LEU A O 1
ATOM 2808 N N . PHE A 1 364 ? -29.230 -5.277 -21.091 1.00 70.70 361 PHE A N 1
ATOM 2809 C CA . PHE A 1 364 ? -27.793 -5.454 -20.894 1.00 67.17 361 PHE A CA 1
ATOM 2810 C C . PHE A 1 364 ? -27.380 -6.900 -20.753 1.00 68.66 361 PHE A C 1
ATOM 2811 O O . PHE A 1 364 ? -28.215 -7.781 -20.529 1.00 71.68 361 PHE A O 1
ATOM 2819 N N . ASP A 1 365 ? -26.079 -7.134 -20.878 1.00 66.94 362 ASP A N 1
ATOM 2820 C CA . ASP A 1 365 ? -25.498 -8.456 -20.638 1.00 68.64 362 ASP A CA 1
ATOM 2821 C C . ASP A 1 365 ? -25.149 -8.557 -19.169 1.00 65.56 362 ASP A C 1
ATOM 2822 O O . ASP A 1 365 ? -25.096 -7.540 -18.477 1.00 62.46 362 ASP A O 1
ATOM 2827 N N . PRO A 1 366 ? -24.881 -9.772 -18.677 1.00 66.74 363 PRO A N 1
ATOM 2828 C CA . PRO A 1 366 ? -24.519 -9.900 -17.245 1.00 64.20 363 PRO A CA 1
ATOM 2829 C C . PRO A 1 366 ? -23.236 -9.166 -16.864 1.00 59.78 363 PRO A C 1
ATOM 2830 O O . PRO A 1 366 ? -22.353 -8.995 -17.678 1.00 59.40 363 PRO A O 1
ATOM 2834 N N . ALA A 1 367 ? -23.149 -8.739 -15.613 1.00 57.27 364 ALA A N 1
ATOM 2835 C CA . ALA A 1 367 ? -21.902 -8.216 -15.041 1.00 53.29 364 ALA A CA 1
ATOM 2836 C C . ALA A 1 367 ? -20.798 -9.195 -15.371 1.00 53.82 364 ALA A C 1
ATOM 2837 O O . ALA A 1 367 ? -21.040 -10.397 -15.482 1.00 57.89 364 ALA A O 1
ATOM 2839 N N . VAL A 1 368 ? -19.590 -8.676 -15.547 1.00 51.34 365 VAL A N 1
ATOM 2840 C CA . VAL A 1 368 ? -18.430 -9.506 -15.864 1.00 51.49 365 VAL A CA 1
ATOM 2841 C C . VAL A 1 368 ? -17.737 -9.921 -14.574 1.00 50.63 365 VAL A C 1
ATOM 2842 O O . VAL A 1 368 ? -17.598 -9.114 -13.692 1.00 48.02 365 VAL A O 1
ATOM 2846 N N . ASN A 1 369 ? -17.362 -11.190 -14.440 1.00 53.33 366 ASN A N 1
ATOM 2847 C CA . ASN A 1 369 ? -16.567 -11.631 -13.279 1.00 53.02 366 ASN A CA 1
ATOM 2848 C C . ASN A 1 369 ? -15.370 -12.503 -13.635 1.00 55.16 366 ASN A C 1
ATOM 2849 O O . ASN A 1 369 ? -14.906 -13.281 -12.788 1.00 56.61 366 ASN A O 1
ATOM 2854 N N . LYS A 1 370 ? -14.881 -12.340 -14.867 1.00 56.24 367 LYS A N 1
ATOM 2855 C CA . LYS A 1 370 ? -13.678 -13.006 -15.372 1.00 58.51 367 LYS A CA 1
ATOM 2856 C C . LYS A 1 370 ? -12.606 -11.921 -15.545 1.00 55.27 367 LYS A C 1
ATOM 2857 O O . LYS A 1 370 ? -12.854 -10.919 -16.195 1.00 54.05 367 LYS A O 1
ATOM 2863 N N . PHE A 1 371 ? -11.432 -12.083 -14.948 1.00 54.46 368 PHE A N 1
ATOM 2864 C CA . PHE A 1 371 ? -10.361 -11.084 -15.073 1.00 51.97 368 PHE A CA 1
ATOM 2865 C C . PHE A 1 371 ? -9.019 -11.791 -15.140 1.00 53.54 368 PHE A C 1
ATOM 2866 O O . PHE A 1 371 ? -8.908 -12.932 -14.762 1.00 55.79 368 PHE A O 1
ATOM 2874 N N . PRO A 1 372 ? -7.971 -11.117 -15.614 1.00 53.14 369 PRO A N 1
ATOM 2875 C CA . PRO A 1 372 ? -6.754 -11.946 -15.707 1.00 55.44 369 PRO A CA 1
ATOM 2876 C C . PRO A 1 372 ? -6.308 -12.312 -14.307 1.00 54.73 369 PRO A C 1
ATOM 2877 O O . PRO A 1 372 ? -5.888 -13.450 -14.078 1.00 57.23 369 PRO A O 1
ATOM 2881 N N . ARG A 1 373 ? -6.457 -11.363 -13.384 1.00 51.70 370 ARG A N 1
ATOM 2882 C CA . ARG A 1 373 ? -6.222 -11.592 -11.961 1.00 51.58 370 ARG A CA 1
ATOM 2883 C C . ARG A 1 373 ? -7.152 -10.738 -11.080 1.00 48.84 370 ARG A C 1
ATOM 2884 O O . ARG A 1 373 ? -7.616 -9.687 -11.507 1.00 47.78 370 ARG A O 1
ATOM 2892 N N . VAL A 1 374 ? -7.472 -11.230 -9.880 1.00 49.19 371 VAL A N 1
ATOM 2893 C CA . VAL A 1 374 ? -8.225 -10.467 -8.846 1.00 46.53 371 VAL A CA 1
ATOM 2894 C C . VAL A 1 374 ? -7.839 -10.991 -7.489 1.00 46.62 371 VAL A C 1
ATOM 2895 O O . VAL A 1 374 ? -8.042 -12.157 -7.198 1.00 49.31 371 VAL A O 1
ATOM 2899 N N . GLU A 1 375 ? -7.315 -10.148 -6.635 1.00 44.23 372 GLU A N 1
ATOM 2900 C CA . GLU A 1 375 ? -7.038 -10.602 -5.308 1.00 44.70 372 GLU A CA 1
ATOM 2901 C C . GLU A 1 375 ? -8.084 -10.096 -4.347 1.00 42.92 372 GLU A C 1
ATOM 2902 O O . GLU A 1 375 ? -8.428 -10.815 -3.424 1.00 44.07 372 GLU A O 1
ATOM 2908 N N . THR A 1 376 ? -8.605 -8.881 -4.578 1.00 40.17 373 THR A N 1
ATOM 2909 C CA . THR A 1 376 ? -9.601 -8.246 -3.706 1.00 38.90 373 THR A CA 1
ATOM 2910 C C . THR A 1 376 ? -10.853 -7.794 -4.457 1.00 38.47 373 THR A C 1
ATOM 2911 O O . THR A 1 376 ? -10.740 -7.155 -5.450 1.00 37.93 373 THR A O 1
ATOM 2915 N N . VAL A 1 377 ? -12.051 -8.068 -3.957 1.00 39.92 374 VAL A N 1
ATOM 2916 C CA . VAL A 1 377 ? -13.279 -7.534 -4.560 1.00 39.49 374 VAL A CA 1
ATOM 2917 C C . VAL A 1 377 ? -13.982 -6.673 -3.560 1.00 39.20 374 VAL A C 1
ATOM 2918 O O . VAL A 1 377 ? -14.168 -7.084 -2.430 1.00 39.02 374 VAL A O 1
ATOM 2922 N N . ILE A 1 378 ? -14.380 -5.477 -3.974 1.00 38.84 375 ILE A N 1
ATOM 2923 C CA . ILE A 1 378 ? -15.248 -4.630 -3.176 1.00 38.76 375 ILE A CA 1
ATOM 2924 C C . ILE A 1 378 ? -16.558 -4.602 -3.937 1.00 39.68 375 ILE A C 1
ATOM 2925 O O . ILE A 1 378 ? -16.618 -4.102 -5.072 1.00 39.02 375 ILE A O 1
ATOM 2930 N N . SER A 1 379 ? -17.586 -5.189 -3.328 1.00 41.56 376 SER A N 1
ATOM 2931 C CA . SER A 1 379 ? -18.858 -5.453 -3.988 1.00 42.84 376 SER A CA 1
ATOM 2932 C C . SER A 1 379 ? -19.979 -4.703 -3.340 1.00 42.62 376 SER A C 1
ATOM 2933 O O . SER A 1 379 ? -20.000 -4.539 -2.102 1.00 42.52 376 SER A O 1
ATOM 2936 N N . GLU A 1 380 ? -20.949 -4.306 -4.155 1.00 42.54 377 GLU A N 1
ATOM 2937 C CA . GLU A 1 380 ? -22.211 -3.797 -3.600 1.00 43.74 377 GLU A CA 1
ATOM 2938 C C . GLU A 1 380 ? -22.956 -4.889 -2.901 1.00 45.33 377 GLU A C 1
ATOM 2939 O O . GLU A 1 380 ? -22.689 -6.075 -3.144 1.00 46.42 377 GLU A O 1
ATOM 2945 N N . ALA A 1 381 ? -23.934 -4.483 -2.093 1.00 45.36 378 ALA A N 1
ATOM 2946 C CA . ALA A 1 381 ? -24.711 -5.413 -1.301 1.00 47.39 378 ALA A CA 1
ATOM 2947 C C . ALA A 1 381 ? -26.206 -5.057 -1.184 1.00 48.82 378 ALA A C 1
ATOM 2948 O O . ALA A 1 381 ? -26.867 -5.482 -0.202 1.00 50.38 378 ALA A O 1
ATOM 2950 N N . THR A 1 382 ? -26.751 -4.334 -2.167 1.00 47.55 379 THR A N 1
ATOM 2951 C CA . THR A 1 382 ? -28.087 -3.735 -2.008 1.00 49.36 379 THR A CA 1
ATOM 2952 C C . THR A 1 382 ? -29.145 -4.763 -1.625 1.00 53.60 379 THR A C 1
ATOM 2953 O O . THR A 1 382 ? -29.950 -4.524 -0.723 1.00 55.73 379 THR A O 1
ATOM 2957 N N . TYR A 1 383 ? -29.150 -5.900 -2.320 1.00 55.20 380 TYR A N 1
ATOM 2958 C CA . TYR A 1 383 ? -30.049 -6.990 -1.979 1.00 59.19 380 TYR A CA 1
ATOM 2959 C C . TYR A 1 383 ? -29.274 -8.070 -1.235 1.00 60.05 380 TYR A C 1
ATOM 2960 O O . TYR A 1 383 ? -29.481 -9.272 -1.443 1.00 63.24 380 TYR A O 1
ATOM 2969 N N . GLY A 1 384 ? -28.425 -7.634 -0.315 1.00 58.14 381 GLY A N 1
ATOM 2970 C CA . GLY A 1 384 ? -27.492 -8.522 0.332 1.00 58.29 381 GLY A CA 1
ATOM 2971 C C . GLY A 1 384 ? -28.088 -9.326 1.446 1.00 62.33 381 GLY A C 1
ATOM 2972 O O . GLY A 1 384 ? -27.483 -10.300 1.877 1.00 63.20 381 GLY A O 1
ATOM 2973 N N . ASN A 1 385 ? -29.265 -8.926 1.926 1.00 65.49 382 ASN A N 1
ATOM 2974 C CA . ASN A 1 385 ? -29.966 -9.668 2.982 1.00 69.85 382 ASN A CA 1
ATOM 2975 C C . ASN A 1 385 ? -30.273 -11.144 2.618 1.00 73.43 382 ASN A C 1
ATOM 2976 O O . ASN A 1 385 ? -30.533 -11.455 1.460 1.00 73.51 382 ASN A O 1
ATOM 2981 N N . ALA A 1 386 ? -30.251 -12.041 3.618 1.00 76.55 383 ALA A N 1
ATOM 2982 C CA . ALA A 1 386 ? -30.582 -13.478 3.409 1.00 80.48 383 ALA A CA 1
ATOM 2983 C C . ALA A 1 386 ? -31.934 -13.656 2.705 1.00 84.16 383 ALA A C 1
ATOM 2984 O O . ALA A 1 386 ? -32.183 -14.636 1.986 1.00 86.75 383 ALA A O 1
ATOM 2986 N N . ASN A 1 387 ? -32.770 -12.646 2.900 1.00 84.77 384 ASN A N 1
ATOM 2987 C CA . ASN A 1 387 ? -34.154 -12.627 2.506 1.00 88.75 384 ASN A CA 1
ATOM 2988 C C . ASN A 1 387 ? -34.414 -12.146 1.087 1.00 86.75 384 ASN A C 1
ATOM 2989 O O . ASN A 1 387 ? -35.494 -12.341 0.566 1.00 90.24 384 ASN A O 1
ATOM 2994 N N . ALA A 1 388 ? -33.427 -11.509 0.476 1.00 81.41 385 ALA A N 1
ATOM 2995 C CA . ALA A 1 388 ? -33.676 -10.480 -0.557 1.00 79.21 385 ALA A CA 1
ATOM 2996 C C . ALA A 1 388 ? -33.585 -10.986 -2.000 1.00 79.19 385 ALA A C 1
ATOM 2997 O O . ALA A 1 388 ? -32.810 -10.480 -2.816 1.00 74.73 385 ALA A O 1
ATOM 2999 N N . PHE A 1 389 ? -34.391 -11.992 -2.304 1.00 84.19 386 PHE A N 1
ATOM 3000 C CA . PHE A 1 389 ? -34.500 -12.474 -3.672 1.00 86.02 386 PHE A CA 1
ATOM 3001 C C . PHE A 1 389 ? -35.471 -11.556 -4.377 1.00 87.43 386 PHE A C 1
ATOM 3002 O O . PHE A 1 389 ? -36.233 -10.831 -3.732 1.00 88.51 386 PHE A O 1
ATOM 3010 N N . GLN A 1 390 ? -35.412 -11.544 -5.697 1.00 87.85 387 GLN A N 1
ATOM 3011 C CA . GLN A 1 390 ? -36.380 -10.791 -6.461 1.00 89.95 387 GLN A CA 1
ATOM 3012 C C . GLN A 1 390 ? -36.864 -11.697 -7.577 1.00 93.99 387 GLN A C 1
ATOM 3013 O O . GLN A 1 390 ? -36.166 -12.642 -7.940 1.00 94.89 387 GLN A O 1
ATOM 3019 N N . PRO A 1 391 ? -38.082 -11.456 -8.080 1.00 97.62 388 PRO A N 1
ATOM 3020 C CA . PRO A 1 391 ? -38.679 -12.364 -9.052 1.00 102.09 388 PRO A CA 1
ATOM 3021 C C . PRO A 1 391 ? -37.957 -12.408 -10.414 1.00 100.71 388 PRO A C 1
ATOM 3022 O O . PRO A 1 391 ? -37.284 -11.454 -10.801 1.00 96.05 388 PRO A O 1
ATOM 3026 N N . ALA A 1 392 ? -38.145 -13.501 -11.148 1.00 105.48 389 ALA A N 1
ATOM 3027 C CA . ALA A 1 392 ? -37.573 -13.670 -12.497 1.00 105.50 389 ALA A CA 1
ATOM 3028 C C . ALA A 1 392 ? -38.024 -12.597 -13.519 1.00 105.45 389 ALA A C 1
ATOM 3029 O O . ALA A 1 392 ? -39.154 -12.104 -13.459 1.00 108.15 389 ALA A O 1
ATOM 3031 N N . LEU A 1 393 ? -37.148 -12.249 -14.465 1.00 102.79 390 LEU A N 1
ATOM 3032 C CA . LEU A 1 393 ? -37.520 -11.289 -15.516 1.00 103.18 390 LEU A CA 1
ATOM 3033 C C . LEU A 1 393 ? -38.895 -11.600 -16.132 1.00 109.24 390 LEU A C 1
ATOM 3034 O O . LEU A 1 393 ? -39.751 -10.721 -16.199 1.00 110.70 390 LEU A O 1
ATOM 3036 N N . LYS A 1 394 ? -39.115 -12.843 -16.557 1.00 113.34 391 LYS A N 1
ATOM 3037 C CA . LYS A 1 394 ? -40.392 -13.212 -17.175 1.00 119.59 391 LYS A CA 1
ATOM 3038 C C . LYS A 1 394 ? -41.584 -13.083 -16.214 1.00 122.59 391 LYS A C 1
ATOM 3039 O O . LYS A 1 394 ? -42.643 -12.574 -16.596 1.00 126.27 391 LYS A O 1
ATOM 3041 N N . ASP A 1 395 ? -41.423 -13.565 -14.981 1.00 121.70 392 ASP A N 1
ATOM 3042 C CA . ASP A 1 395 ? -42.475 -13.458 -13.958 1.00 124.08 392 ASP A CA 1
ATOM 3043 C C . ASP A 1 395 ? -42.726 -12.020 -13.510 1.00 120.44 392 ASP A C 1
ATOM 3044 O O . ASP A 1 395 ? -43.852 -11.673 -13.152 1.00 123.66 392 ASP A O 1
ATOM 3049 N N . ALA A 1 396 ? -41.680 -11.196 -13.509 1.00 113.79 393 ALA A N 1
ATOM 3050 C CA . ALA A 1 396 ? -41.800 -9.801 -13.084 1.00 110.53 393 ALA A CA 1
ATOM 3051 C C . ALA A 1 396 ? -42.655 -9.055 -14.074 1.00 113.03 393 ALA A C 1
ATOM 3052 O O . ALA A 1 396 ? -43.498 -8.234 -13.701 1.00 114.18 393 ALA A O 1
ATOM 3054 N N . GLU A 1 397 ? -42.425 -9.362 -15.346 1.00 113.99 394 GLU A N 1
ATOM 3055 C CA . GLU A 1 397 ? -43.134 -8.733 -16.433 1.00 116.42 394 GLU A CA 1
ATOM 3056 C C . GLU A 1 397 ? -44.626 -9.040 -16.349 1.00 122.54 394 GLU A C 1
ATOM 3057 O O . GLU A 1 397 ? -45.444 -8.120 -16.361 1.00 123.53 394 GLU A O 1
ATOM 3059 N N . LYS A 1 398 ? -44.978 -10.321 -16.236 1.00 126.31 395 LYS A N 1
ATOM 3060 C CA . LYS A 1 398 ? -46.395 -10.712 -16.164 1.00 133.05 395 LYS A CA 1
ATOM 3061 C C . LYS A 1 398 ? -47.065 -10.005 -14.991 1.00 133.00 395 LYS A C 1
ATOM 3062 O O . LYS A 1 398 ? -48.187 -9.512 -15.119 1.00 136.84 395 LYS A O 1
ATOM 3065 N N . HIS A 1 399 ? -46.354 -9.929 -13.865 1.00 128.63 396 HIS A N 1
ATOM 3066 C CA . HIS A 1 399 ? -46.861 -9.237 -12.676 1.00 128.28 396 HIS A CA 1
ATOM 3067 C C . HIS A 1 399 ? -47.095 -7.751 -12.969 1.00 126.34 396 HIS A C 1
ATOM 3068 O O . HIS A 1 399 ? -48.158 -7.212 -12.662 1.00 129.73 396 HIS A O 1
ATOM 3075 N N . LEU A 1 400 ? -46.121 -7.083 -13.574 1.00 121.38 397 LEU A N 1
ATOM 3076 C CA . LEU A 1 400 ? -46.323 -5.676 -13.899 1.00 120.15 397 LEU A CA 1
ATOM 3077 C C . LEU A 1 400 ? -47.502 -5.486 -14.827 1.00 126.09 397 LEU A C 1
ATOM 3078 O O . LEU A 1 400 ? -48.255 -4.525 -14.674 1.00 127.90 397 LEU A O 1
ATOM 3083 N N . GLN A 1 401 ? -47.662 -6.399 -15.785 1.00 129.79 398 GLN A N 1
ATOM 3084 C CA . GLN A 1 401 ? -48.732 -6.286 -16.774 1.00 135.86 398 GLN A CA 1
ATOM 3085 C C . GLN A 1 401 ? -50.069 -6.412 -16.100 1.00 141.72 398 GLN A C 1
ATOM 3086 O O . GLN A 1 401 ? -50.988 -5.647 -16.394 1.00 145.17 398 GLN A O 1
ATOM 3092 N N . MET A 1 402 ? -50.170 -7.366 -15.182 1.00 143.46 399 MET A N 1
ATOM 3093 C CA . MET A 1 402 ? -51.443 -7.641 -14.511 1.00 150.05 399 MET A CA 1
ATOM 3094 C C . MET A 1 402 ? -51.852 -6.502 -13.582 1.00 148.44 399 MET A C 1
ATOM 3095 O O . MET A 1 402 ? -53.034 -6.145 -13.528 1.00 153.60 399 MET A O 1
ATOM 3100 N N . VAL A 1 403 ? -50.883 -5.917 -12.875 1.00 141.24 400 VAL A N 1
ATOM 3101 C CA . VAL A 1 403 ? -51.176 -4.771 -12.014 1.00 139.56 400 VAL A CA 1
ATOM 3102 C C . VAL A 1 403 ? -51.653 -3.572 -12.839 1.00 140.41 400 VAL A C 1
ATOM 3103 O O . VAL A 1 403 ? -52.652 -2.922 -12.500 1.00 144.53 400 VAL A O 1
ATOM 3107 N N . VAL A 1 404 ? -50.955 -3.301 -13.933 1.00 136.77 401 VAL A N 1
ATOM 3108 C CA . VAL A 1 404 ? -51.304 -2.175 -14.785 1.00 137.38 401 VAL A CA 1
ATOM 3109 C C . VAL A 1 404 ? -52.557 -2.489 -15.608 1.00 144.74 401 VAL A C 1
ATOM 3110 O O . VAL A 1 404 ? -53.545 -1.753 -15.566 1.00 148.50 401 VAL A O 1
ATOM 3114 N N . ILE A 1 413 ? -55.435 5.350 -12.632 1.00 117.82 410 ILE A N 1
ATOM 3115 C CA . ILE A 1 413 ? -54.162 5.560 -13.316 1.00 113.28 410 ILE A CA 1
ATOM 3116 C C . ILE A 1 413 ? -52.973 5.043 -12.472 1.00 107.84 410 ILE A C 1
ATOM 3117 O O . ILE A 1 413 ? -52.980 5.143 -11.235 1.00 107.06 410 ILE A O 1
ATOM 3122 N N . ALA A 1 414 ? -51.944 4.518 -13.148 1.00 104.19 411 ALA A N 1
ATOM 3123 C CA . ALA A 1 414 ? -50.849 3.820 -12.481 1.00 99.25 411 ALA A CA 1
ATOM 3124 C C . ALA A 1 414 ? -49.625 4.716 -12.421 1.00 94.91 411 ALA A C 1
ATOM 3125 O O . ALA A 1 414 ? -48.977 4.968 -13.433 1.00 93.48 411 ALA A O 1
ATOM 3127 N N . VAL A 1 415 ? -49.307 5.205 -11.232 1.00 93.36 412 VAL A N 1
ATOM 3128 C CA . VAL A 1 415 ? -48.108 6.011 -11.044 1.00 89.54 412 VAL A CA 1
ATOM 3129 C C . VAL A 1 415 ? -46.938 5.088 -10.713 1.00 85.46 412 VAL A C 1
ATOM 3130 O O . VAL A 1 415 ? -47.038 4.247 -9.817 1.00 85.56 412 VAL A O 1
ATOM 3134 N N . ILE A 1 416 ? -45.844 5.243 -11.458 1.00 82.39 413 ILE A N 1
ATOM 3135 C CA . ILE A 1 416 ? -44.653 4.424 -11.301 1.00 79.02 413 ILE A CA 1
ATOM 3136 C C . ILE A 1 416 ? -43.450 5.342 -11.115 1.00 76.08 413 ILE A C 1
ATOM 3137 O O . ILE A 1 416 ? -42.924 5.874 -12.081 1.00 74.85 413 ILE A O 1
ATOM 3142 N N . PRO A 1 417 ? -43.007 5.544 -9.869 1.00 75.53 414 PRO A N 1
ATOM 3143 C CA . PRO A 1 417 ? -41.787 6.318 -9.691 1.00 72.99 414 PRO A CA 1
ATOM 3144 C C . PRO A 1 417 ? -40.617 5.581 -10.260 1.00 70.03 414 PRO A C 1
ATOM 3145 O O . PRO A 1 417 ? -40.594 4.349 -10.211 1.00 69.90 414 PRO A O 1
ATOM 3149 N N . ALA A 1 418 ? -39.664 6.350 -10.776 1.00 68.42 415 ALA A N 1
ATOM 3150 C CA . ALA A 1 418 ? -38.522 5.828 -11.509 1.00 65.85 415 ALA A CA 1
ATOM 3151 C C . ALA A 1 418 ? -37.392 6.868 -11.524 1.00 64.01 415 ALA A C 1
ATOM 3152 O O . ALA A 1 418 ? -37.610 8.054 -11.269 1.00 64.97 415 ALA A O 1
ATOM 3154 N N . PHE A 1 419 ? -36.182 6.405 -11.803 1.00 61.85 416 PHE A N 1
ATOM 3155 C CA . PHE A 1 419 ? -35.064 7.301 -12.070 1.00 60.23 416 PHE A CA 1
ATOM 3156 C C . PHE A 1 419 ? -35.006 7.640 -13.549 1.00 59.67 416 PHE A C 1
ATOM 3157 O O . PHE A 1 419 ? -35.443 6.852 -14.369 1.00 60.11 416 PHE A O 1
ATOM 3165 N N . ALA A 1 420 ? -34.508 8.827 -13.867 1.00 59.23 417 ALA A N 1
ATOM 3166 C CA . ALA A 1 420 ? -34.335 9.235 -15.251 1.00 60.31 417 ALA A CA 1
ATOM 3167 C C . ALA A 1 420 ? -33.706 8.099 -16.054 1.00 59.44 417 ALA A C 1
ATOM 3168 O O . ALA A 1 420 ? -34.176 7.773 -17.142 1.00 61.03 417 ALA A O 1
ATOM 3170 N N . VAL A 1 421 ? -32.663 7.483 -15.496 1.00 57.73 418 VAL A N 1
ATOM 3171 C CA . VAL A 1 421 ? -32.037 6.330 -16.115 1.00 56.97 418 VAL A CA 1
ATOM 3172 C C . VAL A 1 421 ? -31.930 5.146 -15.160 1.00 57.31 418 VAL A C 1
ATOM 3173 O O . VAL A 1 421 ? -31.448 5.270 -14.035 1.00 56.95 418 VAL A O 1
ATOM 3177 N N . GLY A 1 422 ? -32.339 3.980 -15.638 1.00 59.01 419 GLY A N 1
ATOM 3178 C CA . GLY A 1 422 ? -32.360 2.789 -14.817 1.00 59.51 419 GLY A CA 1
ATOM 3179 C C . GLY A 1 422 ? -33.709 2.128 -14.900 1.00 62.12 419 GLY A C 1
ATOM 3180 O O . GLY A 1 422 ? -33.995 1.406 -15.857 1.00 64.82 419 GLY A O 1
ATOM 3181 N N . ARG A 1 423 ? -34.561 2.420 -13.931 1.00 62.14 420 ARG A N 1
ATOM 3182 C CA . ARG A 1 423 ? -35.790 1.672 -13.783 1.00 64.19 420 ARG A CA 1
ATOM 3183 C C . ARG A 1 423 ? -36.763 2.052 -14.871 1.00 65.96 420 ARG A C 1
ATOM 3184 O O . ARG A 1 423 ? -37.557 1.237 -15.311 1.00 68.51 420 ARG A O 1
ATOM 3192 N N . SER A 1 424 ? -36.686 3.298 -15.310 1.00 64.80 421 SER A N 1
ATOM 3193 C CA . SER A 1 424 ? -37.629 3.809 -16.255 1.00 66.71 421 SER A CA 1
ATOM 3194 C C . SER A 1 424 ? -37.529 3.060 -17.582 1.00 68.03 421 SER A C 1
ATOM 3195 O O . SER A 1 424 ? -38.548 2.610 -18.115 1.00 71.08 421 SER A O 1
ATOM 3198 N N . GLN A 1 425 ? -36.313 2.888 -18.090 1.00 66.07 422 GLN A N 1
ATOM 3199 C CA . GLN A 1 425 ? -36.118 2.309 -19.421 1.00 67.24 422 GLN A CA 1
ATOM 3200 C C . GLN A 1 425 ? -36.554 0.851 -19.478 1.00 69.62 422 GLN A C 1
ATOM 3201 O O . GLN A 1 425 ? -37.305 0.490 -20.375 1.00 72.90 422 GLN A O 1
ATOM 3207 N N . GLU A 1 426 ? -36.131 0.017 -18.523 1.00 69.03 423 GLU A N 1
ATOM 3208 C CA . GLU A 1 426 ? -36.619 -1.387 -18.487 1.00 72.26 423 GLU A CA 1
ATOM 3209 C C . GLU A 1 426 ? -38.155 -1.455 -18.412 1.00 74.38 423 GLU A C 1
ATOM 3210 O O . GLU A 1 426 ? -38.769 -2.279 -19.084 1.00 77.69 423 GLU A O 1
ATOM 3216 N N . VAL A 1 427 ? -38.767 -0.562 -17.639 1.00 73.07 424 VAL A N 1
ATOM 3217 C CA . VAL A 1 427 ? -40.226 -0.530 -17.533 1.00 75.86 424 VAL A CA 1
ATOM 3218 C C . VAL A 1 427 ? -40.854 -0.207 -18.888 1.00 78.57 424 VAL A C 1
ATOM 3219 O O . VAL A 1 427 ? -41.843 -0.828 -19.276 1.00 82.18 424 VAL A O 1
ATOM 3223 N N . MET A 1 428 ? -40.270 0.758 -19.596 1.00 77.17 425 MET A N 1
ATOM 3224 C CA . MET A 1 428 ? -40.791 1.198 -20.888 1.00 80.01 425 MET A CA 1
ATOM 3225 C C . MET A 1 428 ? -40.793 0.073 -21.907 1.00 82.88 425 MET A C 1
ATOM 3226 O O . MET A 1 428 ? -41.712 -0.022 -22.720 1.00 86.63 425 MET A O 1
ATOM 3231 N N . ILE A 1 429 ? -39.764 -0.771 -21.870 1.00 81.71 426 ILE A N 1
ATOM 3232 C CA . ILE A 1 429 ? -39.678 -1.890 -22.811 1.00 85.13 426 ILE A CA 1
ATOM 3233 C C . ILE A 1 429 ? -40.782 -2.909 -22.547 1.00 89.21 426 ILE A C 1
ATOM 3234 O O . ILE A 1 429 ? -41.366 -3.453 -23.480 1.00 93.96 426 ILE A O 1
ATOM 3239 N N . VAL A 1 430 ? -41.077 -3.155 -21.272 1.00 88.16 427 VAL A N 1
ATOM 3240 C CA . VAL A 1 430 ? -42.146 -4.077 -20.911 1.00 91.72 427 VAL A CA 1
ATOM 3241 C C . VAL A 1 430 ? -43.516 -3.517 -21.285 1.00 95.46 427 VAL A C 1
ATOM 3242 O O . VAL A 1 430 ? -44.351 -4.250 -21.807 1.00 99.81 427 VAL A O 1
ATOM 3246 N N . LEU A 1 431 ? -43.738 -2.226 -21.044 1.00 93.93 428 LEU A N 1
ATOM 3247 C CA . LEU A 1 431 ? -45.034 -1.605 -21.350 1.00 97.77 428 LEU A CA 1
ATOM 3248 C C . LEU A 1 431 ? -45.340 -1.569 -22.855 1.00 101.95 428 LEU A C 1
ATOM 3249 O O . LEU A 1 431 ? -46.400 -2.039 -23.278 1.00 107.37 428 LEU A O 1
ATOM 3254 N N . GLU A 1 432 ? -44.427 -1.025 -23.660 1.00 100.29 429 GLU A N 1
ATOM 3255 C CA . GLU A 1 432 ? -44.657 -0.921 -25.110 1.00 104.29 429 GLU A CA 1
ATOM 3256 C C . GLU A 1 432 ? -44.980 -2.292 -25.718 1.00 108.53 429 GLU A C 1
ATOM 3257 O O . GLU A 1 432 ? -45.886 -2.418 -26.540 1.00 113.88 429 GLU A O 1
ATOM 3259 N N . GLU A 1 433 ? -44.251 -3.317 -25.284 1.00 106.66 430 GLU A N 1
ATOM 3260 C CA . GLU A 1 433 ? -44.472 -4.679 -25.753 1.00 110.84 430 GLU A CA 1
ATOM 3261 C C . GLU A 1 433 ? -45.825 -5.174 -25.318 1.00 114.70 430 GLU A C 1
ATOM 3262 O O . GLU A 1 433 ? -46.527 -5.796 -26.103 1.00 120.77 430 GLU A O 1
ATOM 3268 N N . SER A 1 434 ? -46.187 -4.898 -24.068 1.00 111.90 431 SER A N 1
ATOM 3269 C CA . SER A 1 434 ? -47.465 -5.347 -23.522 1.00 115.64 431 SER A CA 1
ATOM 3270 C C . SER A 1 434 ? -48.616 -4.730 -24.313 1.00 120.18 431 SER A C 1
ATOM 3271 O O . SER A 1 434 ? -49.519 -5.443 -24.765 1.00 125.88 431 SER A O 1
ATOM 3274 N N . ILE A 1 435 ? -48.574 -3.412 -24.490 1.00 117.81 432 ILE A N 1
ATOM 3275 C CA . ILE A 1 435 ? -49.600 -2.725 -25.267 1.00 122.47 432 ILE A CA 1
ATOM 3276 C C . ILE A 1 435 ? -49.656 -3.257 -26.689 1.00 127.38 432 ILE A C 1
ATOM 3277 O O . ILE A 1 435 ? -50.738 -3.496 -27.219 1.00 133.54 432 ILE A O 1
ATOM 3282 N N . ARG A 1 436 ? -48.491 -3.457 -27.291 1.00 125.24 433 ARG A N 1
ATOM 3283 C CA . ARG A 1 436 ? -48.399 -3.923 -28.672 1.00 129.90 433 ARG A CA 1
ATOM 3284 C C . ARG A 1 436 ? -49.017 -5.310 -28.859 1.00 135.75 433 ARG A C 1
ATOM 3285 O O . ARG A 1 436 ? -49.767 -5.541 -29.820 1.00 142.04 433 ARG A O 1
ATOM 3293 N N . LYS A 1 437 ? -48.686 -6.226 -27.950 1.00 133.88 434 LYS A N 1
ATOM 3294 C CA . LYS A 1 437 ? -49.252 -7.577 -27.964 1.00 139.52 434 LYS A CA 1
ATOM 3295 C C . LYS A 1 437 ? -50.694 -7.572 -27.462 1.00 143.97 434 LYS A C 1
ATOM 3296 O O . LYS A 1 437 ? -51.496 -8.409 -27.856 1.00 150.75 434 LYS A O 1
ATOM 3302 N N . GLY A 1 438 ? -51.016 -6.618 -26.596 1.00 140.94 435 GLY A N 1
ATOM 3303 C CA . GLY A 1 438 ? -52.354 -6.496 -26.030 1.00 144.86 435 GLY A CA 1
ATOM 3304 C C . GLY A 1 438 ? -52.471 -7.177 -24.679 1.00 143.51 435 GLY A C 1
ATOM 3305 O O . GLY A 1 438 ? -53.469 -7.838 -24.406 1.00 148.79 435 GLY A O 1
ATOM 3306 N N . LEU A 1 439 ? -51.453 -7.017 -23.837 1.00 136.93 436 LEU A N 1
ATOM 3307 C CA . LEU A 1 439 ? -51.472 -7.562 -22.478 1.00 135.30 436 LEU A CA 1
ATOM 3308 C C . LEU A 1 439 ? -52.108 -6.558 -21.522 1.00 133.82 436 LEU A C 1
ATOM 3309 O O . LEU A 1 439 ? -52.900 -6.929 -20.659 1.00 136.24 436 LEU A O 1
ATOM 3314 N N . ILE A 1 440 ? -51.754 -5.289 -21.672 1.00 130.35 437 ILE A N 1
ATOM 3315 C CA . ILE A 1 440 ? -52.549 -4.209 -21.093 1.00 130.56 437 ILE A CA 1
ATOM 3316 C C . ILE A 1 440 ? -53.145 -3.465 -22.271 1.00 134.49 437 ILE A C 1
ATOM 3317 O O . ILE A 1 440 ? -52.422 -3.072 -23.181 1.00 132.88 437 ILE A O 1
ATOM 3322 N N . PRO A 1 441 ? -54.469 -3.281 -22.269 1.00 140.28 438 PRO A N 1
ATOM 3323 C CA . PRO A 1 441 ? -55.086 -2.922 -23.549 1.00 145.80 438 PRO A CA 1
ATOM 3324 C C . PRO A 1 441 ? -54.435 -1.738 -24.284 1.00 143.02 438 PRO A C 1
ATOM 3325 O O . PRO A 1 441 ? -54.109 -1.865 -25.473 1.00 145.11 438 PRO A O 1
ATOM 3329 N N . GLU A 1 442 ? -54.231 -0.623 -23.581 1.00 138.74 439 GLU A N 1
ATOM 3330 C CA . GLU A 1 442 ? -53.787 0.638 -24.205 1.00 136.74 439 GLU A CA 1
ATOM 3331 C C . GLU A 1 442 ? -53.727 1.729 -23.140 1.00 132.85 439 GLU A C 1
ATOM 3332 O O . GLU A 1 442 ? -54.379 1.604 -22.101 1.00 133.50 439 GLU A O 1
ATOM 3338 N N . VAL A 1 443 ? -52.930 2.771 -23.393 1.00 128.97 440 VAL A N 1
ATOM 3339 C CA . VAL A 1 443 ? -52.855 3.956 -22.523 1.00 126.02 440 VAL A CA 1
ATOM 3340 C C . VAL A 1 443 ? -51.730 4.901 -22.969 1.00 121.85 440 VAL A C 1
ATOM 3341 O O . VAL A 1 443 ? -50.691 4.439 -23.456 1.00 118.69 440 VAL A O 1
ATOM 3345 N N . PRO A 1 444 ? -51.933 6.229 -22.821 1.00 122.03 441 PRO A N 1
ATOM 3346 C CA . PRO A 1 444 ? -50.738 7.082 -22.922 1.00 117.21 441 PRO A CA 1
ATOM 3347 C C . PRO A 1 444 ? -49.791 6.876 -21.744 1.00 111.13 441 PRO A C 1
ATOM 3348 O O . PRO A 1 444 ? -50.207 7.018 -20.597 1.00 111.17 441 PRO A O 1
ATOM 3352 N N . VAL A 1 445 ? -48.534 6.546 -22.029 1.00 106.48 442 VAL A N 1
ATOM 3353 C CA . VAL A 1 445 ? -47.523 6.390 -20.993 1.00 100.63 442 VAL A CA 1
ATOM 3354 C C . VAL A 1 445 ? -46.683 7.658 -20.865 1.00 97.77 442 VAL A C 1
ATOM 3355 O O . VAL A 1 445 ? -45.688 7.823 -21.558 1.00 95.50 442 VAL A O 1
ATOM 3359 N N . TYR A 1 446 ? -47.086 8.553 -19.974 1.00 98.14 443 TYR A N 1
ATOM 3360 C CA . TYR A 1 446 ? -46.408 9.833 -19.837 1.00 96.38 443 TYR A CA 1
ATOM 3361 C C . TYR A 1 446 ? -45.057 9.634 -19.169 1.00 90.69 443 TYR A C 1
ATOM 3362 O O . TYR A 1 446 ? -44.906 8.762 -18.317 1.00 88.41 443 TYR A O 1
ATOM 3364 N N . LEU A 1 447 ? -44.076 10.434 -19.586 1.00 88.68 444 LEU A N 1
ATOM 3365 C CA . LEU A 1 447 ? -42.683 10.314 -19.133 1.00 83.56 444 LEU A CA 1
ATOM 3366 C C . LEU A 1 447 ? -42.142 11.682 -18.701 1.00 83.34 444 LEU A C 1
ATOM 3367 O O . LEU A 1 447 ? -41.913 12.541 -19.552 1.00 84.62 444 LEU A O 1
ATOM 3372 N N . ASP A 1 448 ? -41.911 11.882 -17.401 1.00 82.05 445 ASP A N 1
ATOM 3373 C CA . ASP A 1 448 ? -41.613 13.225 -16.881 1.00 82.92 445 ASP A CA 1
ATOM 3374 C C . ASP A 1 448 ? -40.285 13.267 -16.128 1.00 78.99 445 ASP A C 1
ATOM 3375 O O . ASP A 1 448 ? -39.864 12.279 -15.545 1.00 76.16 445 ASP A O 1
ATOM 3380 N N . GLY A 1 449 ? -39.627 14.418 -16.165 1.00 79.55 446 GLY A N 1
ATOM 3381 C CA . GLY A 1 449 ? -38.365 14.625 -15.453 1.00 76.73 446 GLY A CA 1
ATOM 3382 C C . GLY A 1 449 ? -37.124 13.983 -16.059 1.00 73.13 446 GLY A C 1
ATOM 3383 O O . GLY A 1 449 ? -36.410 13.270 -15.369 1.00 70.82 446 GLY A O 1
ATOM 3384 N N . MET A 1 450 ? -36.870 14.241 -17.343 1.00 73.76 447 MET A N 1
ATOM 3385 C CA . MET A 1 450 ? -35.623 13.849 -18.055 1.00 71.12 447 MET A CA 1
ATOM 3386 C C . MET A 1 450 ? -35.489 12.378 -18.412 1.00 68.63 447 MET A C 1
ATOM 3387 O O . MET A 1 450 ? -34.420 11.959 -18.865 1.00 65.82 447 MET A O 1
ATOM 3392 N N . ILE A 1 451 ? -36.557 11.600 -18.231 1.00 69.76 448 ILE A N 1
ATOM 3393 C CA . ILE A 1 451 ? -36.544 10.191 -18.639 1.00 68.60 448 ILE A CA 1
ATOM 3394 C C . ILE A 1 451 ? -36.324 10.077 -20.139 1.00 69.44 448 ILE A C 1
ATOM 3395 O O . ILE A 1 451 ? -35.468 9.306 -20.605 1.00 67.69 448 ILE A O 1
ATOM 3400 N N . TRP A 1 452 ? -37.083 10.873 -20.881 1.00 72.56 449 TRP A N 1
ATOM 3401 C CA . TRP A 1 452 ? -37.063 10.816 -22.335 1.00 74.44 449 TRP A CA 1
ATOM 3402 C C . TRP A 1 452 ? -35.711 11.182 -22.913 1.00 72.24 449 TRP A C 1
ATOM 3403 O O . TRP A 1 452 ? -35.181 10.460 -23.757 1.00 71.82 449 TRP A O 1
ATOM 3414 N N . GLU A 1 453 ? -35.160 12.305 -22.463 1.00 71.37 450 GLU A N 1
ATOM 3415 C CA . GLU A 1 453 ? -33.813 12.709 -22.875 1.00 69.43 450 GLU A CA 1
ATOM 3416 C C . GLU A 1 453 ? -32.786 11.637 -22.496 1.00 65.23 450 GLU A C 1
ATOM 3417 O O . GLU A 1 453 ? -31.854 11.384 -23.239 1.00 63.90 450 GLU A O 1
ATOM 3423 N N . ALA A 1 454 ? -32.978 10.981 -21.355 1.00 63.58 451 ALA A N 1
ATOM 3424 C CA . ALA A 1 454 ? -32.072 9.897 -20.948 1.00 60.67 451 ALA A CA 1
ATOM 3425 C C . ALA A 1 454 ? -32.145 8.738 -21.924 1.00 61.17 451 ALA A C 1
ATOM 3426 O O . ALA A 1 454 ? -31.152 8.071 -22.216 1.00 59.17 451 ALA A O 1
ATOM 3428 N N . THR A 1 455 ? -33.348 8.508 -22.425 1.00 64.00 452 THR A N 1
ATOM 3429 C CA . THR A 1 455 ? -33.591 7.402 -23.321 1.00 65.17 452 THR A CA 1
ATOM 3430 C C . THR A 1 455 ? -32.966 7.721 -24.672 1.00 66.07 452 THR A C 1
ATOM 3431 O O . THR A 1 455 ? -32.350 6.864 -25.296 1.00 66.73 452 THR A O 1
ATOM 3435 N N . ALA A 1 456 ? -33.100 8.958 -25.121 1.00 66.84 453 ALA A N 1
ATOM 3436 C CA . ALA A 1 456 ? -32.420 9.377 -26.327 1.00 67.24 453 ALA A CA 1
ATOM 3437 C C . ALA A 1 456 ? -30.930 8.980 -26.283 1.00 63.97 453 ALA A C 1
ATOM 3438 O O . ALA A 1 456 ? -30.356 8.511 -27.264 1.00 64.63 453 ALA A O 1
ATOM 3440 N N . ILE A 1 457 ? -30.301 9.150 -25.133 1.00 60.75 454 ILE A N 1
ATOM 3441 C CA . ILE A 1 457 ? -28.892 8.835 -25.011 1.00 58.00 454 ILE A CA 1
ATOM 3442 C C . ILE A 1 457 ? -28.601 7.350 -25.253 1.00 57.62 454 ILE A C 1
ATOM 3443 O O . ILE A 1 457 ? -27.552 7.002 -25.779 1.00 56.95 454 ILE A O 1
ATOM 3448 N N . HIS A 1 458 ? -29.517 6.470 -24.894 1.00 58.59 455 HIS A N 1
ATOM 3449 C CA . HIS A 1 458 ? -29.292 5.058 -25.157 1.00 59.56 455 HIS A CA 1
ATOM 3450 C C . HIS A 1 458 ? -29.092 4.821 -26.657 1.00 62.19 455 HIS A C 1
ATOM 3451 O O . HIS A 1 458 ? -28.193 4.086 -27.066 1.00 61.78 455 HIS A O 1
ATOM 3458 N N . ALA A 1 459 ? -29.920 5.480 -27.468 1.00 65.33 456 ALA A N 1
ATOM 3459 C CA . ALA A 1 459 ? -29.869 5.386 -28.938 1.00 68.30 456 ALA A CA 1
ATOM 3460 C C . ALA A 1 459 ? -28.517 5.781 -29.502 1.00 67.55 456 ALA A C 1
ATOM 3461 O O . ALA A 1 459 ? -28.166 5.339 -30.581 1.00 69.98 456 ALA A O 1
ATOM 3463 N N . THR A 1 460 ? -27.769 6.614 -28.778 1.00 65.03 457 THR A N 1
ATOM 3464 C CA . THR A 1 460 ? -26.468 7.083 -29.232 1.00 64.53 457 THR A CA 1
ATOM 3465 C C . THR A 1 460 ? -25.352 6.133 -28.831 1.00 62.80 457 THR A C 1
ATOM 3466 O O . THR A 1 460 ? -24.226 6.261 -29.316 1.00 63.48 457 THR A O 1
ATOM 3470 N N . HIS A 1 461 ? -25.641 5.186 -27.946 1.00 61.32 458 HIS A N 1
ATOM 3471 C CA . HIS A 1 461 ? -24.649 4.222 -27.556 1.00 59.56 458 HIS A CA 1
ATOM 3472 C C . HIS A 1 461 ? -25.154 2.796 -27.716 1.00 60.74 458 HIS A C 1
ATOM 3473 O O . HIS A 1 461 ? -25.377 2.105 -26.747 1.00 59.17 458 HIS A O 1
ATOM 3480 N N . PRO A 1 462 ? -25.320 2.345 -28.969 1.00 63.63 459 PRO A N 1
ATOM 3481 C CA . PRO A 1 462 ? -25.797 0.983 -29.257 1.00 65.88 459 PRO A CA 1
ATOM 3482 C C . PRO A 1 462 ? -24.839 -0.123 -28.794 1.00 65.14 459 PRO A C 1
ATOM 3483 O O . PRO A 1 462 ? -25.285 -1.208 -28.455 1.00 66.30 459 PRO A O 1
ATOM 3487 N N . GLU A 1 463 ? -23.537 0.142 -28.824 1.00 63.73 460 GLU A N 1
ATOM 3488 C CA . GLU A 1 463 ? -22.552 -0.810 -28.339 1.00 63.87 460 GLU A CA 1
ATOM 3489 C C . GLU A 1 463 ? -22.691 -1.149 -26.844 1.00 61.22 460 GLU A C 1
ATOM 3490 O O . GLU A 1 463 ? -22.177 -2.176 -26.421 1.00 61.17 460 GLU A O 1
ATOM 3493 N N . TYR A 1 464 ? -23.375 -0.302 -26.062 1.00 59.06 461 TYR A N 1
ATOM 3494 C CA . TYR A 1 464 ? -23.489 -0.491 -24.588 1.00 56.92 461 TYR A CA 1
ATOM 3495 C C . TYR A 1 464 ? -24.749 -1.236 -24.190 1.00 58.37 461 TYR A C 1
ATOM 3496 O O . TYR A 1 464 ? -24.977 -1.497 -23.003 1.00 57.31 461 TYR A O 1
ATOM 3505 N N . LEU A 1 465 ? -25.525 -1.618 -25.204 1.00 61.43 462 LEU A N 1
ATOM 3506 C CA . LEU A 1 465 ? -26.692 -2.501 -25.049 1.00 64.10 462 LEU A CA 1
ATOM 3507 C C . LEU A 1 465 ? -26.347 -3.962 -25.415 1.00 67.01 462 LEU A C 1
ATOM 3508 O O . LEU A 1 465 ? -25.347 -4.219 -26.092 1.00 68.29 462 LEU A O 1
ATOM 3513 N N . ASN A 1 466 ? -27.178 -4.914 -24.991 1.00 68.92 463 ASN A N 1
ATOM 3514 C CA . ASN A 1 466 ? -27.002 -6.308 -25.439 1.00 72.35 463 ASN A CA 1
ATOM 3515 C C . ASN A 1 466 ? -27.383 -6.478 -26.907 1.00 75.99 463 ASN A C 1
ATOM 3516 O O . ASN A 1 466 ? -28.017 -5.608 -27.492 1.00 75.85 463 ASN A O 1
ATOM 3521 N N . ASN A 1 467 ? -26.987 -7.599 -27.493 1.00 79.93 464 ASN A N 1
ATOM 3522 C CA . ASN A 1 467 ? -27.283 -7.895 -28.902 1.00 84.75 464 ASN A CA 1
ATOM 3523 C C . ASN A 1 467 ? -28.727 -7.667 -29.334 1.00 87.15 464 ASN A C 1
ATOM 3524 O O . ASN A 1 467 ? -28.971 -7.107 -30.390 1.00 88.58 464 ASN A O 1
ATOM 3529 N N . ASP A 1 468 ? -29.679 -8.109 -28.526 1.00 88.16 465 ASP A N 1
ATOM 3530 C CA . ASP A 1 468 ? -31.076 -8.074 -28.942 1.00 91.56 465 ASP A CA 1
ATOM 3531 C C . ASP A 1 468 ? -31.617 -6.655 -29.008 1.00 89.07 465 ASP A C 1
ATOM 3532 O O . ASP A 1 468 ? -32.364 -6.321 -29.934 1.00 92.29 465 ASP A O 1
ATOM 3537 N N . LEU A 1 469 ? -31.254 -5.819 -28.036 1.00 83.90 466 LEU A N 1
ATOM 3538 C CA . LEU A 1 469 ? -31.759 -4.455 -28.040 1.00 81.70 466 LEU A CA 1
A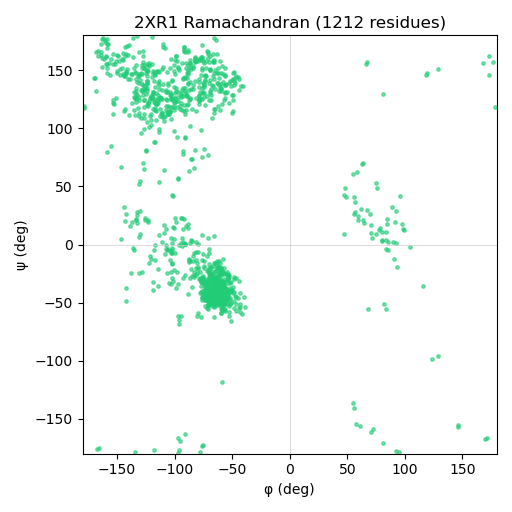TOM 3539 C C . LEU A 1 469 ? -31.046 -3.681 -29.137 1.00 81.53 466 LEU A C 1
ATOM 3540 O O . LEU A 1 469 ? -31.670 -2.934 -29.889 1.00 83.05 466 LEU A O 1
ATOM 3545 N N . ARG A 1 470 ? -29.740 -3.896 -29.235 1.00 80.31 467 ARG A N 1
ATOM 3546 C CA . ARG A 1 470 ? -28.926 -3.372 -30.331 1.00 80.97 467 ARG A CA 1
ATOM 3547 C C . ARG A 1 470 ? -29.688 -3.528 -31.669 1.00 86.17 467 ARG A C 1
ATOM 3548 O O . ARG A 1 470 ? -29.992 -2.530 -32.324 1.00 87.14 467 ARG A O 1
ATOM 3552 N N . LYS A 1 471 ? -30.040 -4.752 -32.057 1.00 90.26 468 LYS A N 1
ATOM 3553 C CA . LYS A 1 471 ? -30.745 -4.952 -33.330 1.00 95.79 468 LYS A CA 1
ATOM 3554 C C . LYS A 1 471 ? -32.098 -4.240 -33.331 1.00 97.02 468 LYS A C 1
ATOM 3555 O O . LYS A 1 471 ? -32.542 -3.763 -34.368 1.00 100.31 468 LYS A O 1
ATOM 3557 N N . LEU A 1 472 ? -32.753 -4.154 -32.176 1.00 95.11 469 LEU A N 1
ATOM 3558 C CA . LEU A 1 472 ? -34.069 -3.506 -32.115 1.00 96.65 469 LEU A CA 1
ATOM 3559 C C . LEU A 1 472 ? -34.024 -1.986 -32.365 1.00 94.80 469 LEU A C 1
ATOM 3560 O O . LEU A 1 472 ? -34.842 -1.471 -33.119 1.00 97.71 469 LEU A O 1
ATOM 3565 N N . ILE A 1 473 ? -33.092 -1.269 -31.739 1.00 90.20 470 ILE A N 1
ATOM 3566 C CA . ILE A 1 473 ? -33.006 0.187 -31.941 1.00 88.82 470 ILE A CA 1
ATOM 3567 C C . ILE A 1 473 ? -32.343 0.515 -33.282 1.00 91.28 470 ILE A C 1
ATOM 3568 O O . ILE A 1 473 ? -33.009 0.867 -34.255 1.00 96.17 470 ILE A O 1
ATOM 3573 N N . PRO A 1 480 ? -38.555 -0.169 -29.982 1.00 95.60 477 PRO A N 1
ATOM 3574 C CA . PRO A 1 480 ? -39.422 -0.053 -28.813 1.00 94.82 477 PRO A CA 1
ATOM 3575 C C . PRO A 1 480 ? -39.692 1.383 -28.408 1.00 93.42 477 PRO A C 1
ATOM 3576 O O . PRO A 1 480 ? -40.855 1.785 -28.331 1.00 96.31 477 PRO A O 1
ATOM 3580 N N . PHE A 1 481 ? -38.624 2.153 -28.181 1.00 89.40 478 PHE A N 1
ATOM 3581 C CA . PHE A 1 481 ? -38.748 3.515 -27.650 1.00 87.71 478 PHE A CA 1
ATOM 3582 C C . PHE A 1 481 ? -39.479 4.523 -28.568 1.00 91.85 478 PHE A C 1
ATOM 3583 O O . PHE A 1 481 ? -39.908 5.580 -28.105 1.00 92.18 478 PHE A O 1
ATOM 3591 N N . LEU A 1 482 ? -39.647 4.214 -29.852 1.00 95.81 479 LEU A N 1
ATOM 3592 C CA . LEU A 1 482 ? -40.364 5.130 -30.734 1.00 100.29 479 LEU A CA 1
ATOM 3593 C C . LEU A 1 482 ? -41.847 4.811 -30.868 1.00 105.19 479 LEU A C 1
ATOM 3594 O O . LEU A 1 482 ? -42.466 5.218 -31.848 1.00 109.62 479 LEU A O 1
ATOM 3599 N N . SER A 1 483 ? -42.420 4.108 -29.894 1.00 104.59 480 SER A N 1
ATOM 3600 C CA . SER A 1 483 ? -43.842 3.817 -29.927 1.00 109.53 480 SER A CA 1
ATOM 3601 C C . SER A 1 483 ? -44.607 5.116 -29.774 1.00 111.65 480 SER A C 1
ATOM 3602 O O . SER A 1 483 ? -44.156 6.028 -29.047 1.00 107.72 480 SER A O 1
ATOM 3605 N N . GLU A 1 484 ? -45.751 5.173 -30.479 1.00 117.89 481 GLU A N 1
ATOM 3606 C CA . GLU A 1 484 ? -46.705 6.274 -30.410 1.00 121.20 481 GLU A CA 1
ATOM 3607 C C . GLU A 1 484 ? -47.191 6.504 -28.977 1.00 118.87 481 GLU A C 1
ATOM 3608 O O . GLU A 1 484 ? -47.511 7.631 -28.610 1.00 119.52 481 GLU A O 1
ATOM 3610 N N . CYS A 1 485 ? -47.220 5.439 -28.174 1.00 116.55 482 CYS A N 1
ATOM 3611 C CA . CYS A 1 485 ? -47.669 5.500 -26.772 1.00 114.58 482 CYS A CA 1
ATOM 3612 C C . CYS A 1 485 ? -46.946 6.548 -25.899 1.00 109.40 482 CYS A C 1
ATOM 3613 O O . CYS A 1 485 ? -47.606 7.329 -25.206 1.00 110.46 482 CYS A O 1
ATOM 3616 N N . PHE A 1 486 ? -45.608 6.581 -25.946 1.00 104.12 483 PHE A N 1
ATOM 3617 C CA . PHE A 1 486 ? -44.835 7.428 -25.035 1.00 98.92 483 PHE A CA 1
ATOM 3618 C C . PHE A 1 486 ? -45.023 8.896 -25.348 1.00 100.73 483 PHE A C 1
ATOM 3619 O O . PHE A 1 486 ? -44.919 9.315 -26.511 1.00 103.34 483 PHE A O 1
ATOM 3627 N N . LYS A 1 487 ? -45.323 9.670 -24.310 1.00 99.90 484 LYS A N 1
ATOM 3628 C CA . LYS A 1 487 ? -45.561 11.099 -24.453 1.00 102.38 484 LYS A CA 1
ATOM 3629 C C . LYS A 1 487 ? -44.692 11.803 -23.425 1.00 98.21 484 LYS A C 1
ATOM 3630 O O . LYS A 1 487 ? -44.953 11.702 -22.227 1.00 96.80 484 LYS A O 1
ATOM 3632 N N . PRO A 1 488 ? -43.635 12.496 -23.879 1.00 96.77 485 PRO A N 1
ATOM 3633 C CA . PRO A 1 488 ? -42.810 13.181 -22.896 1.00 93.50 485 PRO A CA 1
ATOM 3634 C C . PRO A 1 488 ? -43.461 14.449 -22.371 1.00 97.00 485 PRO A C 1
ATOM 3635 O O . PRO A 1 488 ? -44.369 15.000 -22.998 1.00 102.10 485 PRO A O 1
ATOM 3639 N N . VAL A 1 489 ? -42.987 14.897 -21.219 1.00 95.08 486 VAL A N 1
ATOM 3640 C CA . VAL A 1 489 ? -43.445 16.129 -20.597 1.00 98.43 486 VAL A CA 1
ATOM 3641 C C . VAL A 1 489 ? -42.321 16.659 -19.732 1.00 96.07 486 VAL A C 1
ATOM 3642 O O . VAL A 1 489 ? -41.822 15.934 -18.868 1.00 92.84 486 VAL A O 1
ATOM 3646 N N . ASP A 1 490 ? -41.894 17.898 -19.960 1.00 98.52 487 ASP A N 1
ATOM 3647 C CA . ASP A 1 490 ? -40.944 18.532 -19.039 1.00 96.84 487 ASP A CA 1
ATOM 3648 C C . ASP A 1 490 ? -41.181 20.039 -18.931 1.00 101.45 487 ASP A C 1
ATOM 3649 O O . ASP A 1 490 ? -40.862 20.649 -17.906 1.00 101.56 487 ASP A O 1
ATOM 3654 N N . HIS A 1 492 ? -43.409 22.269 -17.843 1.00 112.37 489 HIS A N 1
ATOM 3655 C CA . HIS A 1 492 ? -44.373 22.524 -16.766 1.00 115.36 489 HIS A CA 1
ATOM 3656 C C . HIS A 1 492 ? -45.809 22.653 -17.292 1.00 120.61 489 HIS A C 1
ATOM 3657 O O . HIS A 1 492 ? -46.752 22.174 -16.656 1.00 121.76 489 HIS A O 1
ATOM 3664 N N . GLU A 1 493 ? -45.975 23.297 -18.444 1.00 123.96 490 GLU A N 1
ATOM 3665 C CA . GLU A 1 493 ? -47.301 23.433 -19.053 1.00 129.59 490 GLU A CA 1
ATOM 3666 C C . GLU A 1 493 ? -47.940 22.051 -19.262 1.00 127.47 490 GLU A C 1
ATOM 3667 O O . GLU A 1 493 ? -49.142 21.875 -19.052 1.00 131.10 490 GLU A O 1
ATOM 3673 N N . ALA A 1 494 ? -47.124 21.076 -19.671 1.00 121.84 491 ALA A N 1
ATOM 3674 C CA . ALA A 1 494 ? -47.603 19.715 -19.933 1.00 119.86 491 ALA A CA 1
ATOM 3675 C C . ALA A 1 494 ? -48.025 19.035 -18.643 1.00 117.78 491 ALA A C 1
ATOM 3676 O O . ALA A 1 494 ? -49.065 18.372 -18.592 1.00 119.92 491 ALA A O 1
ATOM 3678 N N . ARG A 1 495 ? -47.206 19.210 -17.609 1.00 113.84 492 ARG A N 1
ATOM 3679 C CA . ARG A 1 495 ? -47.493 18.672 -16.283 1.00 112.07 492 ARG A CA 1
ATOM 3680 C C . ARG A 1 495 ? -48.913 19.000 -15.842 1.00 117.45 492 ARG A C 1
ATOM 3681 O O . ARG A 1 495 ? -49.640 18.111 -15.401 1.00 117.45 492 ARG A O 1
ATOM 3683 N N . GLN A 1 496 ? -49.305 20.266 -15.977 1.00 122.19 493 GLN A N 1
ATOM 3684 C CA . GLN A 1 496 ? -50.607 20.719 -15.490 1.00 128.06 493 GLN A CA 1
ATOM 3685 C C . GLN A 1 496 ? -51.769 20.001 -16.185 1.00 131.04 493 GLN A C 1
ATOM 3686 O O . GLN A 1 496 ? -52.802 19.762 -15.563 1.00 134.06 493 GLN A O 1
ATOM 3692 N N . LYS A 1 497 ? -51.591 19.650 -17.463 1.00 130.56 494 LYS A N 1
ATOM 3693 C CA . LYS A 1 497 ? -52.651 18.997 -18.253 1.00 133.82 494 LYS A CA 1
ATOM 3694 C C . LYS A 1 497 ? -52.945 17.583 -17.743 1.00 130.37 494 LYS A C 1
ATOM 3695 O O . LYS A 1 497 ? -54.077 17.104 -17.847 1.00 134.06 494 LYS A O 1
ATOM 3697 N N . ILE A 1 498 ? -51.926 16.921 -17.202 1.00 123.17 495 ILE A N 1
ATOM 3698 C CA . ILE A 1 498 ? -52.125 15.641 -16.534 1.00 120.21 495 ILE A CA 1
ATOM 3699 C C . ILE A 1 498 ? -52.917 15.864 -15.246 1.00 122.31 495 ILE A C 1
ATOM 3700 O O . ILE A 1 498 ? -53.963 15.256 -15.042 1.00 124.76 495 ILE A O 1
ATOM 3702 N N . GLN A 1 503 ? -57.464 11.420 -16.294 1.00 137.12 500 GLN A N 1
ATOM 3703 C CA . GLN A 1 503 ? -57.837 10.525 -17.375 1.00 139.37 500 GLN A CA 1
ATOM 3704 C C . GLN A 1 503 ? -56.940 9.292 -17.323 1.00 133.88 500 GLN A C 1
ATOM 3705 O O . GLN A 1 503 ? -55.717 9.440 -17.275 1.00 128.53 500 GLN A O 1
ATOM 3707 N N . PRO A 1 504 ? -57.525 8.074 -17.344 1.00 135.72 501 PRO A N 1
ATOM 3708 C CA . PRO A 1 504 ? -56.731 6.855 -17.115 1.00 130.92 501 PRO A CA 1
ATOM 3709 C C . PRO A 1 504 ? -55.462 6.804 -17.959 1.00 126.37 501 PRO A C 1
ATOM 3710 O O . PRO A 1 504 ? -55.518 7.001 -19.174 1.00 128.74 501 PRO A O 1
ATOM 3714 N N . CYS A 1 505 ? -54.330 6.551 -17.319 1.00 120.36 502 CYS A N 1
ATOM 3715 C CA . CYS A 1 505 ? -53.049 6.584 -18.012 1.00 116.15 502 CYS A CA 1
ATOM 3716 C C . CYS A 1 505 ? -51.966 5.968 -17.138 1.00 110.08 502 CYS A C 1
ATOM 3717 O O . CYS A 1 505 ? -52.253 5.457 -16.058 1.00 110.12 502 CYS A O 1
ATOM 3720 N N . VAL A 1 506 ? -50.727 6.005 -17.609 1.00 105.34 503 VAL A N 1
ATOM 3721 C CA . VAL A 1 506 ? -49.578 5.592 -16.809 1.00 99.56 503 VAL A CA 1
ATOM 3722 C C . VAL A 1 506 ? -48.593 6.750 -16.755 1.00 96.32 503 VAL A C 1
ATOM 3723 O O . VAL A 1 506 ? -48.396 7.441 -17.756 1.00 97.32 503 VAL A O 1
ATOM 3727 N N . ILE A 1 507 ? -47.985 6.960 -15.589 1.00 93.02 504 ILE A N 1
ATOM 3728 C CA . ILE A 1 507 ? -47.009 8.024 -15.406 1.00 90.03 504 ILE A CA 1
ATOM 3729 C C . ILE A 1 507 ? -45.713 7.465 -14.837 1.00 85.38 504 ILE A C 1
ATOM 3730 O O . ILE A 1 507 ? -45.653 7.063 -13.672 1.00 84.29 504 ILE A O 1
ATOM 3735 N N . LEU A 1 508 ? -44.672 7.437 -15.663 1.00 83.05 505 LEU A N 1
ATOM 3736 C CA . LEU A 1 508 ? -43.308 7.257 -15.168 1.00 78.67 505 LEU A CA 1
ATOM 3737 C C . LEU A 1 508 ? -42.813 8.624 -14.817 1.00 77.72 505 LEU A C 1
ATOM 3738 O O . LEU A 1 508 ? -42.874 9.527 -15.630 1.00 79.47 505 LEU A O 1
ATOM 3743 N N . ALA A 1 509 ? -42.359 8.798 -13.590 1.00 76.20 506 ALA A N 1
ATOM 3744 C CA . ALA A 1 509 ? -41.956 10.115 -13.131 1.00 76.40 506 ALA A CA 1
ATOM 3745 C C . ALA A 1 509 ? -40.886 10.041 -12.066 1.00 73.77 506 ALA A C 1
ATOM 3746 O O . ALA A 1 509 ? -40.768 9.070 -11.318 1.00 72.53 506 ALA A O 1
ATOM 3748 N N . THR A 1 510 ? -40.138 11.127 -11.996 1.00 73.48 507 THR A N 1
ATOM 3749 C CA . THR A 1 510 ? -38.927 11.226 -11.209 1.00 70.99 507 THR A CA 1
ATOM 3750 C C . THR A 1 510 ? -39.252 11.957 -9.889 1.00 72.91 507 THR A C 1
ATOM 3751 O O . THR A 1 510 ? -40.117 12.824 -9.886 1.00 76.32 507 THR A O 1
ATOM 3755 N N . SER A 1 511 ? -38.601 11.630 -8.767 1.00 71.72 508 SER A N 1
ATOM 3756 C CA . SER A 1 511 ? -37.465 10.706 -8.686 1.00 68.51 508 SER A CA 1
ATOM 3757 C C . SER A 1 511 ? -37.888 9.364 -8.142 1.00 68.13 508 SER A C 1
ATOM 3758 O O . SER A 1 511 ? -38.899 9.243 -7.483 1.00 70.59 508 SER A O 1
ATOM 3761 N N . GLY A 1 512 ? -37.069 8.360 -8.411 1.00 66.17 509 GLY A N 1
ATOM 3762 C CA . GLY A 1 512 ? -37.412 6.955 -8.188 1.00 66.12 509 GLY A CA 1
ATOM 3763 C C . GLY A 1 512 ? -37.711 6.475 -6.787 1.00 67.00 509 GLY A C 1
ATOM 3764 O O . GLY A 1 512 ? -38.237 5.366 -6.632 1.00 67.89 509 GLY A O 1
ATOM 3765 N N . MET A 1 513 ? -37.375 7.278 -5.773 1.00 67.55 510 MET A N 1
ATOM 3766 C CA . MET A 1 513 ? -37.721 6.961 -4.376 1.00 69.19 510 MET A CA 1
ATOM 3767 C C . MET A 1 513 ? -38.536 8.079 -3.711 1.00 71.99 510 MET A C 1
ATOM 3768 O O . MET A 1 513 ? -38.627 8.157 -2.472 1.00 74.03 510 MET A O 1
ATOM 3773 N N . MET A 1 514 ? -39.138 8.922 -4.551 1.00 72.53 511 MET A N 1
ATOM 3774 C CA . MET A 1 514 ? -40.093 9.939 -4.136 1.00 75.53 511 MET A CA 1
ATOM 3775 C C . MET A 1 514 ? -39.547 10.998 -3.191 1.00 76.63 511 MET A C 1
ATOM 3776 O O . MET A 1 514 ? -40.295 11.543 -2.388 1.00 79.68 511 MET A O 1
ATOM 3781 N N . ASN A 1 515 ? -38.262 11.328 -3.298 1.00 74.73 512 ASN A N 1
ATOM 3782 C CA . ASN A 1 515 ? -37.732 12.432 -2.479 1.00 76.95 512 ASN A CA 1
ATOM 3783 C C . ASN A 1 515 ? -37.973 13.820 -3.098 1.00 78.88 512 ASN A C 1
ATOM 3784 O O . ASN A 1 515 ? -37.786 14.845 -2.447 1.00 81.26 512 ASN A O 1
ATOM 3789 N N . GLY A 1 516 ? -38.429 13.840 -4.347 1.00 78.54 513 GLY A N 1
ATOM 3790 C CA . GLY A 1 516 ? -38.863 15.070 -5.012 1.00 80.72 513 GLY A CA 1
ATOM 3791 C C . GLY A 1 516 ? -39.138 14.849 -6.489 1.00 79.14 513 GLY A C 1
ATOM 3792 O O . GLY A 1 516 ? -39.247 13.715 -6.960 1.00 76.59 513 GLY A O 1
ATOM 3793 N N . GLY A 1 517 ? -39.258 15.945 -7.217 1.00 80.97 514 GLY A N 1
ATOM 3794 C CA . GLY A 1 517 ? -39.469 15.882 -8.640 1.00 80.59 514 GLY A CA 1
ATOM 3795 C C . GLY A 1 517 ? -40.943 15.889 -8.969 1.00 83.82 514 GLY A C 1
ATOM 3796 O O . GLY A 1 517 ? -41.785 15.982 -8.069 1.00 86.27 514 GLY A O 1
ATOM 3797 N N . PRO A 1 518 ? -41.266 15.778 -10.269 1.00 83.95 515 PRO A N 1
ATOM 3798 C CA . PRO A 1 518 ? -42.660 15.836 -10.724 1.00 87.55 515 PRO A CA 1
ATOM 3799 C C . PRO A 1 518 ? -43.569 14.737 -10.161 1.00 87.67 515 PRO A C 1
ATOM 3800 O O . PRO A 1 518 ? -44.777 14.939 -10.063 1.00 91.71 515 PRO A O 1
ATOM 3804 N N . VAL A 1 519 ? -43.011 13.599 -9.770 1.00 83.89 516 VAL A N 1
ATOM 3805 C CA . VAL A 1 519 ? -43.840 12.529 -9.239 1.00 84.42 516 VAL A CA 1
ATOM 3806 C C . VAL A 1 519 ? -44.585 12.974 -7.969 1.00 87.69 516 VAL A C 1
ATOM 3807 O O . VAL A 1 519 ? -45.660 12.444 -7.649 1.00 89.32 516 VAL A O 1
ATOM 3811 N N . MET A 1 520 ? -44.018 13.953 -7.264 1.00 88.39 517 MET A N 1
ATOM 3812 C CA . MET A 1 520 ? -44.680 14.551 -6.101 1.00 92.40 517 MET A CA 1
ATOM 3813 C C . MET A 1 520 ? -45.868 15.454 -6.480 1.00 97.20 517 MET A C 1
ATOM 3814 O O . MET A 1 520 ? -46.840 15.546 -5.720 1.00 100.50 517 MET A O 1
ATOM 3819 N N . GLU A 1 521 ? -45.806 16.109 -7.639 1.00 97.73 518 GLU A N 1
ATOM 3820 C CA . GLU A 1 521 ? -46.982 16.826 -8.155 1.00 102.95 518 GLU A CA 1
ATOM 3821 C C . GLU A 1 521 ? -48.080 15.817 -8.497 1.00 103.94 518 GLU A C 1
ATOM 3822 O O . GLU A 1 521 ? -49.218 15.959 -8.036 1.00 108.02 518 GLU A O 1
ATOM 3828 N N . TYR A 1 522 ? -47.724 14.792 -9.276 1.00 100.47 519 TYR A N 1
ATOM 3829 C CA . TYR A 1 522 ? -48.666 13.733 -9.665 1.00 101.50 519 TYR A CA 1
ATOM 3830 C C . TYR A 1 522 ? -49.290 13.066 -8.444 1.00 102.56 519 TYR A C 1
ATOM 3831 O O . TYR A 1 522 ? -50.476 12.745 -8.429 1.00 106.52 519 TYR A O 1
ATOM 3833 N N . PHE A 1 523 ? -48.475 12.882 -7.413 1.00 99.73 520 PHE A N 1
ATOM 3834 C CA . PHE A 1 523 ? -48.890 12.223 -6.179 1.00 100.23 520 PHE A CA 1
ATOM 3835 C C . PHE A 1 523 ? -49.766 13.155 -5.364 1.00 105.00 520 PHE A C 1
ATOM 3836 O O . PHE A 1 523 ? -50.798 12.732 -4.852 1.00 108.20 520 PHE A O 1
ATOM 3844 N N . LYS A 1 524 ? -49.362 14.421 -5.248 1.00 106.00 521 LYS A N 1
ATOM 3845 C CA . LYS A 1 524 ? -50.133 15.406 -4.478 1.00 111.10 521 LYS A CA 1
ATOM 3846 C C . LYS A 1 524 ? -51.589 15.458 -4.940 1.00 116.04 521 LYS A C 1
ATOM 3847 O O . LYS A 1 524 ? -52.481 15.775 -4.150 1.00 120.63 521 LYS A O 1
ATOM 3849 N N . ALA A 1 525 ? -51.820 15.116 -6.210 1.00 115.63 522 ALA A N 1
ATOM 3850 C CA . ALA A 1 525 ? -53.142 15.207 -6.820 1.00 120.64 522 ALA A CA 1
ATOM 3851 C C . ALA A 1 525 ? -53.888 13.870 -6.940 1.00 120.87 522 ALA A C 1
ATOM 3852 O O . ALA A 1 525 ? -55.116 13.854 -6.872 1.00 125.85 522 ALA A O 1
ATOM 3854 N N . PHE A 1 526 ? -53.172 12.758 -7.113 1.00 116.12 523 PHE A N 1
ATOM 3855 C CA . PHE A 1 526 ? -53.830 11.466 -7.377 1.00 116.68 523 PHE A CA 1
ATOM 3856 C C . PHE A 1 526 ? -53.922 10.507 -6.185 1.00 116.19 523 PHE A C 1
ATOM 3857 O O . PHE A 1 526 ? -54.517 9.433 -6.294 1.00 116.94 523 PHE A O 1
ATOM 3865 N N . ALA A 1 527 ? -53.349 10.893 -5.052 1.00 115.39 524 ALA A N 1
ATOM 3866 C CA . ALA A 1 527 ? -53.289 10.012 -3.886 1.00 115.07 524 ALA A CA 1
ATOM 3867 C C . ALA A 1 527 ? -54.648 9.794 -3.204 1.00 120.72 524 ALA A C 1
ATOM 3868 O O . ALA A 1 527 ? -54.837 8.798 -2.510 1.00 121.32 524 ALA A O 1
ATOM 3870 N N . GLU A 1 528 ? -55.591 10.710 -3.410 1.00 125.66 525 GLU A N 1
ATOM 3871 C CA . GLU A 1 528 ? -56.886 10.652 -2.718 1.00 131.38 525 GLU A CA 1
ATOM 3872 C C . GLU A 1 528 ? -57.852 9.577 -3.239 1.00 133.74 525 GLU A C 1
ATOM 3873 O O . GLU A 1 528 ? -58.555 8.956 -2.436 1.00 136.81 525 GLU A O 1
ATOM 3875 N N . ASP A 1 529 ? -57.912 9.367 -4.559 1.00 132.83 526 ASP A N 1
ATOM 3876 C CA . ASP A 1 529 ? -58.848 8.383 -5.127 1.00 135.37 526 ASP A CA 1
ATOM 3877 C C . ASP A 1 529 ? -58.281 6.968 -4.965 1.00 131.53 526 ASP A C 1
ATOM 3878 O O . ASP A 1 529 ? -57.201 6.683 -5.465 1.00 126.09 526 ASP A O 1
ATOM 3880 N N . PRO A 1 530 ? -59.012 6.075 -4.259 1.00 134.46 527 PRO A N 1
ATOM 3881 C CA . PRO A 1 530 ? -58.533 4.702 -4.064 1.00 131.86 527 PRO A CA 1
ATOM 3882 C C . PRO A 1 530 ? -58.461 3.902 -5.362 1.00 131.00 527 PRO A C 1
ATOM 3883 O O . PRO A 1 530 ? -57.807 2.860 -5.408 1.00 128.49 527 PRO A O 1
ATOM 3887 N N . ARG A 1 531 ? -59.129 4.394 -6.401 1.00 133.54 528 ARG A N 1
ATOM 3888 C CA . ARG A 1 531 ? -59.100 3.766 -7.710 1.00 133.29 528 ARG A CA 1
ATOM 3889 C C . ARG A 1 531 ? -57.666 3.625 -8.240 1.00 126.68 528 ARG A C 1
ATOM 3890 O O . ARG A 1 531 ? -57.358 2.651 -8.924 1.00 125.33 528 ARG A O 1
ATOM 3892 N N . ASN A 1 532 ? -56.802 4.577 -7.875 1.00 122.77 529 ASN A N 1
ATOM 3893 C CA . ASN A 1 532 ? -55.439 4.703 -8.421 1.00 117.05 529 ASN A CA 1
ATOM 3894 C C . ASN A 1 532 ? -54.366 3.869 -7.732 1.00 112.97 529 ASN A C 1
ATOM 3895 O O . ASN A 1 532 ? -54.438 3.639 -6.522 1.00 113.66 529 ASN A O 1
ATOM 3900 N N . THR A 1 533 ? -53.338 3.482 -8.494 1.00 109.28 530 THR A N 1
ATOM 3901 C CA . THR A 1 533 ? -52.303 2.568 -8.007 1.00 105.59 530 THR A CA 1
ATOM 3902 C C . THR A 1 533 ? -50.921 3.204 -8.036 1.00 100.51 530 THR A C 1
ATOM 3903 O O . THR A 1 533 ? -50.590 3.950 -8.945 1.00 99.53 530 THR A O 1
ATOM 3907 N N . LEU A 1 534 ? -50.106 2.870 -7.049 1.00 97.87 531 LEU A N 1
ATOM 3908 C CA . LEU A 1 534 ? -48.736 3.370 -6.962 1.00 93.32 531 LEU A CA 1
ATOM 3909 C C . LEU A 1 534 ? -47.800 2.174 -7.079 1.00 90.52 531 LEU A C 1
ATOM 3910 O O . LEU A 1 534 ? -47.791 1.298 -6.220 1.00 91.11 531 LEU A O 1
ATOM 3915 N N . VAL A 1 535 ? -47.011 2.131 -8.140 1.00 87.98 532 VAL A N 1
ATOM 3916 C CA . VAL A 1 535 ? -46.213 0.940 -8.431 1.00 86.29 532 VAL A CA 1
ATOM 3917 C C . VAL A 1 535 ? -44.726 1.130 -8.107 1.00 81.86 532 VAL A C 1
ATOM 3918 O O . VAL A 1 535 ? -44.052 1.902 -8.764 1.00 80.13 532 VAL A O 1
ATOM 3922 N N . PHE A 1 536 ? -44.227 0.424 -7.099 1.00 81.17 533 PHE A N 1
ATOM 3923 C CA . PHE A 1 536 ? -42.795 0.433 -6.777 1.00 77.99 533 PHE A CA 1
ATOM 3924 C C . PHE A 1 536 ? -42.070 -0.644 -7.565 1.00 76.80 533 PHE A C 1
ATOM 3925 O O . PHE A 1 536 ? -42.385 -1.827 -7.446 1.00 78.78 533 PHE A O 1
ATOM 3933 N N . VAL A 1 537 ? -41.098 -0.233 -8.374 1.00 74.07 534 VAL A N 1
ATOM 3934 C CA . VAL A 1 537 ? -40.461 -1.157 -9.300 1.00 73.32 534 VAL A CA 1
ATOM 3935 C C . VAL A 1 537 ? -39.052 -1.548 -8.871 1.00 71.31 534 VAL A C 1
ATOM 3936 O O . VAL A 1 537 ? -38.414 -2.389 -9.516 1.00 71.67 534 VAL A O 1
ATOM 3940 N N . GLY A 1 538 ? -38.563 -0.942 -7.791 1.00 70.10 535 GLY A N 1
ATOM 3941 C CA . GLY A 1 538 ? -37.229 -1.252 -7.269 1.00 68.10 535 GLY A CA 1
ATOM 3942 C C . GLY A 1 538 ? -37.165 -0.867 -5.816 1.00 68.30 535 GLY A C 1
ATOM 3943 O O . GLY A 1 538 ? -38.108 -0.250 -5.325 1.00 70.20 535 GLY A O 1
ATOM 3944 N N . TYR A 1 539 ? -36.078 -1.220 -5.123 1.00 66.90 536 TYR A N 1
ATOM 3945 C CA . TYR A 1 539 ? -35.979 -0.920 -3.687 1.00 67.54 536 TYR A CA 1
ATOM 3946 C C . TYR A 1 539 ? -36.097 0.576 -3.413 1.00 66.37 536 TYR A C 1
ATOM 3947 O O . TYR A 1 539 ? -35.801 1.425 -4.271 1.00 64.12 536 TYR A O 1
ATOM 3956 N N . GLN A 1 540 ? -36.568 0.865 -2.210 1.00 68.01 537 GLN A N 1
ATOM 3957 C CA . GLN A 1 540 ? -36.645 2.212 -1.669 1.00 68.16 537 GLN A CA 1
ATOM 3958 C C . GLN A 1 540 ? -35.731 2.210 -0.446 1.00 68.39 537 GLN A C 1
ATOM 3959 O O . GLN A 1 540 ? -35.904 1.373 0.433 1.00 69.76 537 GLN A O 1
ATOM 3965 N N . ALA A 1 541 ? -34.771 3.131 -0.396 1.00 66.91 538 ALA A N 1
ATOM 3966 C CA . ALA A 1 541 ? -33.806 3.170 0.696 1.00 68.07 538 ALA A CA 1
ATOM 3967 C C . ALA A 1 541 ? -34.396 3.713 2.005 1.00 71.62 538 ALA A C 1
ATOM 3968 O O . ALA A 1 541 ? -35.386 4.452 2.015 1.00 72.69 538 ALA A O 1
ATOM 3970 N N . ASP A 1 542 ? -33.769 3.324 3.111 1.00 73.80 539 ASP A N 1
ATOM 3971 C CA . ASP A 1 542 ? -34.018 3.930 4.410 1.00 77.56 539 ASP A CA 1
ATOM 3972 C C . ASP A 1 542 ? -34.166 5.452 4.305 1.00 77.58 539 ASP A C 1
ATOM 3973 O O . ASP A 1 542 ? -33.382 6.132 3.611 1.00 75.57 539 ASP A O 1
ATOM 3978 N N . GLY A 1 543 ? -35.165 5.976 5.008 1.00 80.09 540 GLY A N 1
ATOM 3979 C CA . GLY A 1 543 ? -35.336 7.415 5.146 1.00 81.17 540 GLY A CA 1
ATOM 3980 C C . GLY A 1 543 ? -36.057 8.099 4.002 1.00 79.36 540 GLY A C 1
ATOM 3981 O O . GLY A 1 543 ? -36.319 9.301 4.061 1.00 81.18 540 GLY A O 1
ATOM 3982 N N . THR A 1 544 ? -36.394 7.355 2.961 1.00 76.39 541 THR A N 1
ATOM 3983 C CA . THR A 1 544 ? -37.095 7.964 1.849 1.00 75.29 541 THR A CA 1
ATOM 3984 C C . THR A 1 544 ? -38.607 7.964 2.087 1.00 78.12 541 THR A C 1
ATOM 3985 O O . THR A 1 544 ? -39.147 7.165 2.858 1.00 79.68 541 THR A O 1
ATOM 3989 N N . ILE A 1 545 ? -39.275 8.897 1.427 1.00 78.97 542 ILE A N 1
ATOM 3990 C CA . ILE A 1 545 ? -40.716 8.935 1.406 1.00 81.53 542 ILE A CA 1
ATOM 3991 C C . ILE A 1 545 ? -41.234 7.624 0.827 1.00 80.33 542 ILE A C 1
ATOM 3992 O O . ILE A 1 545 ? -42.092 6.986 1.413 1.00 83.11 542 ILE A O 1
ATOM 3997 N N . GLY A 1 546 ? -40.695 7.201 -0.300 1.00 76.93 543 GLY A N 1
ATOM 3998 C CA . GLY A 1 546 ? -41.126 5.953 -0.902 1.00 76.40 543 GLY A CA 1
ATOM 3999 C C . GLY A 1 546 ? -41.032 4.763 0.030 1.00 77.07 543 GLY A C 1
ATOM 4000 O O . GLY A 1 546 ? -41.883 3.882 0.004 1.00 78.48 543 GLY A O 1
ATOM 4001 N N . ARG A 1 547 ? -39.986 4.720 0.842 1.00 76.36 544 ARG A N 1
ATOM 4002 C CA . ARG A 1 547 ? -39.826 3.636 1.795 1.00 77.80 544 ARG A CA 1
ATOM 4003 C C . ARG A 1 547 ? -40.906 3.691 2.857 1.00 81.57 544 ARG A C 1
ATOM 4004 O O . ARG A 1 547 ? -41.528 2.684 3.164 1.00 83.49 544 ARG A O 1
ATOM 4012 N N . ARG A 1 548 ? -41.130 4.876 3.407 1.00 83.36 545 ARG A N 1
ATOM 4013 C CA . ARG A 1 548 ? -42.205 5.096 4.374 1.00 87.68 545 ARG A CA 1
ATOM 4014 C C . ARG A 1 548 ? -43.571 4.634 3.834 1.00 89.15 545 ARG A C 1
ATOM 4015 O O . ARG A 1 548 ? -44.285 3.870 4.483 1.00 91.83 545 ARG A O 1
ATOM 4023 N N . ILE A 1 549 ? -43.921 5.080 2.640 1.00 87.82 546 ILE A N 1
ATOM 4024 C CA . ILE A 1 549 ? -45.145 4.628 1.987 1.00 89.86 546 ILE A CA 1
ATOM 4025 C C . ILE A 1 549 ? -45.156 3.109 1.810 1.00 90.32 546 ILE A C 1
ATOM 4026 O O . ILE A 1 549 ? -46.109 2.424 2.215 1.00 93.64 546 ILE A O 1
ATOM 4031 N N . GLN A 1 550 ? -44.075 2.596 1.231 1.00 87.76 547 GLN A N 1
ATOM 4032 C CA . GLN A 1 550 ? -43.916 1.171 0.931 1.00 88.12 547 GLN A CA 1
ATOM 4033 C C . GLN A 1 550 ? -44.054 0.280 2.160 1.00 90.88 547 GLN A C 1
ATOM 4034 O O . GLN A 1 550 ? -44.386 -0.902 2.035 1.00 92.31 547 GLN A O 1
ATOM 4040 N N . LYS A 1 551 ? -43.791 0.845 3.337 1.00 92.29 548 LYS A N 1
ATOM 4041 C CA . LYS A 1 551 ? -44.052 0.155 4.602 1.00 95.83 548 LYS A CA 1
ATOM 4042 C C . LYS A 1 551 ? -45.524 0.210 5.026 1.00 100.06 548 LYS A C 1
ATOM 4043 O O . LYS A 1 551 ? -45.874 -0.308 6.083 1.00 103.11 548 LYS A O 1
ATOM 4049 N N . GLY A 1 552 ? -46.381 0.838 4.230 1.00 100.73 549 GLY A N 1
ATOM 4050 C CA . GLY A 1 552 ? -47.811 0.878 4.548 1.00 105.50 549 GLY A CA 1
ATOM 4051 C C . GLY A 1 552 ? -48.206 1.987 5.516 1.00 108.43 549 GLY A C 1
ATOM 4052 O O . GLY A 1 552 ? -49.246 1.897 6.185 1.00 112.55 549 GLY A O 1
ATOM 4053 N N . TRP A 1 553 ? -47.373 3.027 5.607 1.00 106.64 550 TRP A N 1
ATOM 4054 C CA . TRP A 1 553 ? -47.807 4.285 6.208 1.00 109.37 550 TRP A CA 1
ATOM 4055 C C . TRP A 1 553 ? -48.856 4.969 5.315 1.00 111.33 550 TRP A C 1
ATOM 4056 O O . TRP A 1 553 ? -48.698 5.044 4.091 1.00 108.60 550 TRP A O 1
ATOM 4067 N N . LYS A 1 554 ? -49.929 5.439 5.959 1.00 116.64 551 LYS A N 1
ATOM 4068 C CA . LYS A 1 554 ? -51.094 6.031 5.295 1.00 119.92 551 LYS A CA 1
ATOM 4069 C C . LYS A 1 554 ? -51.169 7.557 5.479 1.00 122.25 551 LYS A C 1
ATOM 4070 O O . LYS A 1 554 ? -52.061 8.208 4.929 1.00 124.84 551 LYS A O 1
ATOM 4072 N N . GLU A 1 555 ? -50.245 8.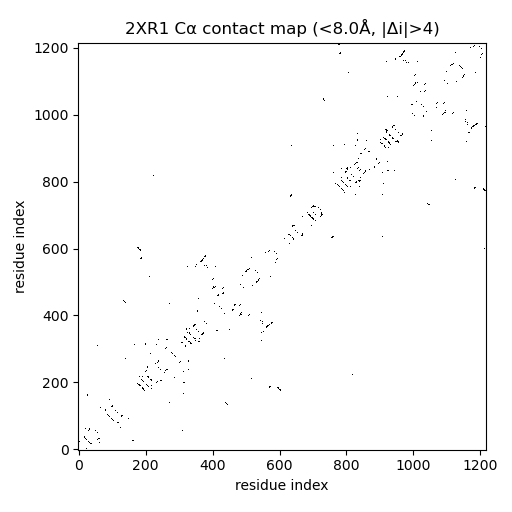114 6.265 1.00 122.22 552 GLU A N 1
ATOM 4073 C CA . GLU A 1 555 ? -50.133 9.562 6.466 1.00 124.28 552 GLU A CA 1
ATOM 4074 C C . GLU A 1 555 ? -48.863 10.088 5.794 1.00 120.13 552 GLU A C 1
ATOM 4075 O O . GLU A 1 555 ? -47.765 9.579 6.024 1.00 116.76 552 GLU A O 1
ATOM 4077 N N . MET A 1 567 ? -49.828 16.533 6.561 1.00 128.67 564 MET A N 1
ATOM 4078 C CA . MET A 1 567 ? -49.665 15.213 5.976 1.00 123.71 564 MET A CA 1
ATOM 4079 C C . MET A 1 567 ? -50.824 14.901 5.026 1.00 124.71 564 MET A C 1
ATOM 4080 O O . MET A 1 567 ? -51.943 15.400 5.212 1.00 129.62 564 MET A O 1
ATOM 4082 N N . LEU A 1 568 ? -50.544 14.075 4.014 1.00 102.86 565 LEU A N 1
ATOM 4083 C CA . LEU A 1 568 ? -51.536 13.689 2.996 1.00 105.77 565 LEU A CA 1
ATOM 4084 C C . LEU A 1 568 ? -52.214 12.330 3.292 1.00 108.24 565 LEU A C 1
ATOM 4085 O O . LEU A 1 568 ? -51.536 11.326 3.499 1.00 105.82 565 LEU A O 1
ATOM 4087 N N . LYS A 1 569 ? -53.548 12.300 3.314 1.00 113.46 566 LYS A N 1
ATOM 4088 C CA . LYS A 1 569 ? -54.301 11.043 3.559 1.00 116.49 566 LYS A CA 1
ATOM 4089 C C . LYS A 1 569 ? -54.173 10.092 2.356 1.00 115.40 566 LYS A C 1
ATOM 4090 O O . LYS A 1 569 ? -54.515 10.464 1.230 1.00 115.90 566 LYS A O 1
ATOM 4094 N N . MET A 1 570 ? -53.698 8.869 2.605 1.00 114.10 567 MET A N 1
ATOM 4095 C CA . MET A 1 570 ? -53.151 8.014 1.542 1.00 111.48 567 MET A CA 1
ATOM 4096 C C . MET A 1 570 ? -53.945 6.741 1.237 1.00 114.46 567 MET A C 1
ATOM 4097 O O . MET A 1 570 ? -53.375 5.648 1.227 1.00 112.46 567 MET A O 1
ATOM 4099 N N . ASN A 1 571 ? -55.243 6.885 0.964 1.00 119.24 568 ASN A N 1
ATOM 4100 C CA . ASN A 1 571 ? -56.069 5.766 0.487 1.00 122.59 568 ASN A CA 1
ATOM 4101 C C . ASN A 1 571 ? -55.875 5.598 -1.023 1.00 121.30 568 ASN A C 1
ATOM 4102 O O . ASN A 1 571 ? -56.671 6.084 -1.817 1.00 123.95 568 ASN A O 1
ATOM 4104 N N . MET A 1 572 ? -54.787 4.934 -1.406 1.00 117.72 569 MET A N 1
ATOM 4105 C CA . MET A 1 572 ? -54.436 4.712 -2.819 1.00 116.17 569 MET A CA 1
ATOM 4106 C C . MET A 1 572 ? -53.642 3.416 -2.936 1.00 113.99 569 MET A C 1
ATOM 4107 O O . MET A 1 572 ? -52.641 3.248 -2.244 1.00 110.55 569 MET A O 1
ATOM 4109 N N . GLU A 1 573 ? -54.087 2.502 -3.805 1.00 116.06 570 GLU A N 1
ATOM 4110 C CA . GLU A 1 573 ? -53.484 1.165 -3.881 1.00 114.49 570 GLU A CA 1
ATOM 4111 C C . GLU A 1 573 ? -51.979 1.259 -4.045 1.00 108.24 570 GLU A C 1
ATOM 4112 O O . GLU A 1 573 ? -51.471 2.107 -4.780 1.00 105.94 570 GLU A O 1
ATOM 4118 N N . VAL A 1 574 ? -51.284 0.384 -3.329 1.00 105.63 571 VAL A N 1
ATOM 4119 C CA . VAL A 1 574 ? -49.837 0.303 -3.362 1.00 99.94 571 VAL A CA 1
ATOM 4120 C C . VAL A 1 574 ? -49.460 -1.119 -3.737 1.00 99.27 571 VAL A C 1
ATOM 4121 O O . VAL A 1 574 ? -49.831 -2.053 -3.051 1.00 101.24 571 VAL A O 1
ATOM 4125 N N . GLN A 1 575 ? -48.742 -1.287 -4.836 1.00 96.70 572 GLN A N 1
ATOM 4126 C CA . GLN A 1 575 ? -48.203 -2.594 -5.196 1.00 96.26 572 GLN A CA 1
ATOM 4127 C C . GLN A 1 575 ? -46.690 -2.484 -5.376 1.00 91.41 572 GLN A C 1
ATOM 4128 O O . GLN A 1 575 ? -46.175 -1.464 -5.832 1.00 88.77 572 GLN A O 1
ATOM 4134 N N . VAL A 1 576 ? -45.999 -3.551 -4.991 1.00 90.52 573 VAL A N 1
ATOM 4135 C CA . VAL A 1 576 ? -44.552 -3.640 -5.059 1.00 86.41 573 VAL A CA 1
ATOM 4136 C C . VAL A 1 576 ? -44.218 -4.705 -6.108 1.00 86.96 573 VAL A C 1
ATOM 4137 O O . VAL A 1 576 ? -44.604 -5.863 -5.966 1.00 90.07 573 VAL A O 1
ATOM 4141 N N . VAL A 1 577 ? -43.556 -4.306 -7.184 1.00 84.90 574 VAL A N 1
ATOM 4142 C CA . VAL A 1 577 ? -43.129 -5.246 -8.209 1.00 85.18 574 VAL A CA 1
ATOM 4143 C C . VAL A 1 577 ? -41.649 -5.036 -8.342 1.00 81.85 574 VAL A C 1
ATOM 4144 O O . VAL A 1 577 ? -41.192 -4.304 -9.209 1.00 80.02 574 VAL A O 1
ATOM 4148 N N . ASP A 1 578 ? -40.904 -5.654 -7.435 1.00 81.82 575 ASP A N 1
ATOM 4149 C CA . ASP A 1 578 ? -39.481 -5.348 -7.255 1.00 78.61 575 ASP A CA 1
ATOM 4150 C C . ASP A 1 578 ? -38.700 -6.188 -8.250 1.00 77.82 575 ASP A C 1
ATOM 4151 O O . ASP A 1 578 ? -38.082 -7.173 -7.893 1.00 78.21 575 ASP A O 1
ATOM 4156 N N . GLY A 1 579 ? -38.769 -5.815 -9.517 1.00 77.65 576 GLY A N 1
ATOM 4157 C CA . GLY A 1 579 ? -38.099 -6.574 -10.571 1.00 77.20 576 GLY A CA 1
ATOM 4158 C C . GLY A 1 579 ? -37.259 -5.731 -11.511 1.00 74.38 576 GLY A C 1
ATOM 4159 O O . GLY A 1 579 ? -36.740 -6.246 -12.494 1.00 75.06 576 GLY A O 1
ATOM 4160 N N . PHE A 1 580 ? -37.105 -4.440 -11.229 1.00 71.71 577 PHE A N 1
ATOM 4161 C CA . PHE A 1 580 ? -36.496 -3.540 -12.206 1.00 69.37 577 PHE A CA 1
ATOM 4162 C C . PHE A 1 580 ? -35.460 -2.640 -11.597 1.00 65.26 577 PHE A C 1
ATOM 4163 O O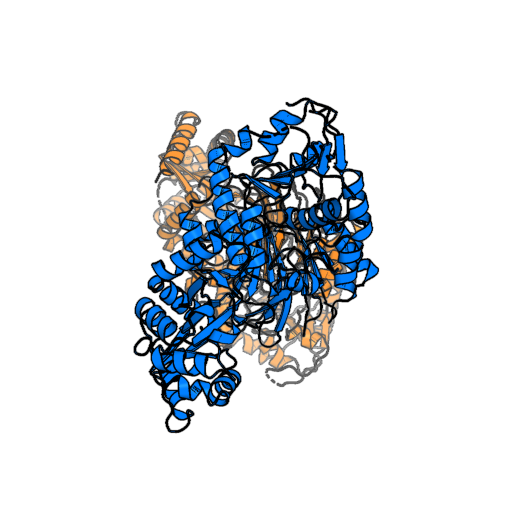 . PHE A 1 580 ? -35.132 -1.602 -12.142 1.00 63.48 577 PHE A O 1
ATOM 4171 N N . SER A 1 581 ? -34.935 -3.047 -10.460 1.00 63.88 578 SER A N 1
ATOM 4172 C CA . SER A 1 581 ? -33.990 -2.225 -9.745 1.00 60.72 578 SER A CA 1
ATOM 4173 C C . SER A 1 581 ? -32.695 -2.120 -10.503 1.00 57.87 578 SER A C 1
ATOM 4174 O O . SER A 1 581 ? -31.979 -1.134 -10.339 1.00 55.78 578 SER A O 1
ATOM 4177 N N . GLY A 1 582 ? -32.391 -3.132 -11.321 1.00 58.61 579 GLY A N 1
ATOM 4178 C CA . GLY A 1 582 ? -31.100 -3.214 -12.011 1.00 56.18 579 GLY A CA 1
ATOM 4179 C C . GLY A 1 582 ? -29.956 -3.734 -11.143 1.00 54.29 579 GLY A C 1
ATOM 4180 O O . GLY A 1 582 ? -28.816 -3.667 -11.554 1.00 52.17 579 GLY A O 1
ATOM 4181 N N . HIS A 1 583 ? -30.263 -4.257 -9.949 1.00 54.86 580 HIS A N 1
ATOM 4182 C CA . HIS A 1 583 ? -29.280 -4.901 -9.069 1.00 53.75 580 HIS A CA 1
ATOM 4183 C C . HIS A 1 583 ? -29.411 -6.412 -9.010 1.00 55.80 580 HIS A C 1
ATOM 4184 O O . HIS A 1 583 ? -30.514 -6.954 -9.066 1.00 58.63 580 HIS A O 1
ATOM 4191 N N . SER A 1 584 ? -28.284 -7.084 -8.813 1.00 54.93 581 SER A N 1
ATOM 4192 C CA . SER A 1 584 ? -28.294 -8.501 -8.497 1.00 56.94 581 SER A CA 1
ATOM 4193 C C . SER A 1 584 ? -29.058 -8.747 -7.220 1.00 58.42 581 SER A C 1
ATOM 4194 O O . SER A 1 584 ? -28.849 -8.037 -6.239 1.00 57.29 581 SER A O 1
ATOM 4197 N N . ASP A 1 585 ? -29.930 -9.754 -7.214 1.00 61.79 582 ASP A N 1
ATOM 4198 C CA . ASP A 1 585 ? -30.584 -10.176 -5.967 1.00 63.56 582 ASP A CA 1
ATOM 4199 C C . ASP A 1 585 ? -29.629 -11.016 -5.121 1.00 62.86 582 ASP A C 1
ATOM 4200 O O . ASP A 1 585 ? -28.488 -11.247 -5.498 1.00 60.73 582 ASP A O 1
ATOM 4205 N N . ARG A 1 586 ? -30.105 -11.489 -3.981 1.00 64.64 583 ARG A N 1
ATOM 4206 C CA . ARG A 1 586 ? -29.235 -12.203 -3.060 1.00 65.07 583 ARG A CA 1
ATOM 4207 C C . ARG A 1 586 ? -28.576 -13.406 -3.729 1.00 66.65 583 ARG A C 1
ATOM 4208 O O . ARG A 1 586 ? -27.374 -13.611 -3.570 1.00 65.32 583 ARG A O 1
ATOM 4216 N N . ARG A 1 587 ? -29.355 -14.201 -4.463 1.00 70.03 584 ARG A N 1
ATOM 4217 C CA . ARG A 1 587 ? -28.801 -15.342 -5.208 1.00 72.18 584 ARG A CA 1
ATOM 4218 C C . ARG A 1 587 ? -27.711 -14.893 -6.169 1.00 69.74 584 ARG A C 1
ATOM 4219 O O . ARG A 1 587 ? -26.656 -15.522 -6.271 1.00 69.57 584 ARG A O 1
ATOM 4227 N N . GLN A 1 588 ? -27.985 -13.797 -6.870 1.00 68.24 585 GLN A N 1
ATOM 4228 C CA . GLN A 1 588 ? -27.116 -13.324 -7.949 1.00 66.23 585 GLN A CA 1
ATOM 4229 C C . GLN A 1 588 ? -25.832 -12.738 -7.416 1.00 63.07 585 GLN A C 1
ATOM 4230 O O . GLN A 1 588 ? -24.789 -12.929 -8.025 1.00 62.55 585 GLN A O 1
ATOM 4236 N N . LEU A 1 589 ? -25.909 -12.046 -6.284 1.00 61.39 586 LEU A N 1
ATOM 4237 C CA . LEU A 1 589 ? -24.719 -11.565 -5.599 1.00 58.95 586 LEU A CA 1
ATOM 4238 C C . LEU A 1 589 ? -23.789 -12.719 -5.266 1.00 60.20 586 LEU A C 1
ATOM 4239 O O . LEU A 1 589 ? -22.589 -12.636 -5.542 1.00 57.92 586 LEU A O 1
ATOM 4244 N N . MET A 1 590 ? -24.355 -13.785 -4.680 1.00 63.18 587 MET A N 1
ATOM 4245 C CA . MET A 1 590 ? -23.591 -14.970 -4.296 1.00 65.25 587 MET A CA 1
ATOM 4246 C C . MET A 1 590 ? -23.015 -15.649 -5.518 1.00 65.92 587 MET A C 1
ATOM 4247 O O . MET A 1 590 ? -21.874 -16.090 -5.492 1.00 66.14 587 MET A O 1
ATOM 4252 N N . GLU A 1 591 ? -23.791 -15.732 -6.590 1.00 66.78 588 GLU A N 1
ATOM 4253 C CA . GLU A 1 591 ? -23.323 -16.438 -7.789 1.00 67.78 588 GLU A CA 1
ATOM 4254 C C . GLU A 1 591 ? -22.135 -15.679 -8.395 1.00 64.50 588 GLU A C 1
ATOM 4255 O O . GLU A 1 591 ? -21.154 -16.286 -8.832 1.00 64.75 588 GLU A O 1
ATOM 4257 N N . TYR A 1 592 ? -22.212 -14.349 -8.372 1.00 61.19 589 TYR A N 1
ATOM 4258 C CA . TYR A 1 592 ? -21.176 -13.487 -8.939 1.00 58.32 589 TYR A CA 1
ATOM 4259 C C . TYR A 1 592 ? -19.796 -13.781 -8.366 1.00 57.62 589 TYR A C 1
ATOM 4260 O O . TYR A 1 592 ? -18.817 -13.866 -9.097 1.00 57.01 589 TYR A O 1
ATOM 4269 N N . VAL A 1 593 ? -19.732 -13.914 -7.046 1.00 57.62 590 VAL A N 1
ATOM 4270 C CA . VAL A 1 593 ? -18.489 -14.183 -6.351 1.00 57.02 590 VAL A CA 1
ATOM 4271 C C . VAL A 1 593 ? -18.120 -15.629 -6.540 1.00 60.42 590 VAL A C 1
ATOM 4272 O O . VAL A 1 593 ? -16.973 -15.943 -6.844 1.00 60.43 590 VAL A O 1
ATOM 4276 N N . LYS A 1 594 ? -19.103 -16.513 -6.361 1.00 63.60 591 LYS A N 1
ATOM 4277 C CA . LYS A 1 594 ? -18.886 -17.952 -6.451 1.00 67.12 591 LYS A CA 1
ATOM 4278 C C . LYS A 1 594 ? -18.222 -18.340 -7.779 1.00 67.90 591 LYS A C 1
ATOM 4279 O O . LYS A 1 594 ? -17.469 -19.309 -7.836 1.00 70.02 591 LYS A O 1
ATOM 4283 N N . ARG A 1 595 ? -18.491 -17.589 -8.843 1.00 66.78 592 ARG A N 1
ATOM 4284 C CA . ARG A 1 595 ? -18.027 -17.983 -10.182 1.00 67.99 592 ARG A CA 1
ATOM 4285 C C . ARG A 1 595 ? -16.952 -17.062 -10.709 1.00 65.04 592 ARG A C 1
ATOM 4286 O O . ARG A 1 595 ? -16.478 -17.226 -11.846 1.00 65.85 592 ARG A O 1
ATOM 4294 N N . MET A 1 596 ? -16.574 -16.090 -9.896 1.00 61.47 593 MET A N 1
ATOM 4295 C CA . MET A 1 596 ? -15.508 -15.197 -10.269 1.00 59.20 593 MET A CA 1
ATOM 4296 C C . MET A 1 596 ? -14.263 -16.001 -10.591 1.00 60.67 593 MET A C 1
ATOM 4297 O O . MET A 1 596 ? -13.938 -16.969 -9.894 1.00 61.97 593 MET A O 1
ATOM 4302 N N . GLN A 1 597 ? -13.592 -15.613 -11.669 1.00 60.18 594 GLN A N 1
ATOM 4303 C CA . GLN A 1 597 ? -12.321 -16.228 -12.055 1.00 61.68 594 GLN A CA 1
ATOM 4304 C C . GLN A 1 597 ? -11.300 -15.090 -12.238 1.00 59.15 594 GLN A C 1
ATOM 4305 O O . GLN A 1 597 ? -11.587 -14.113 -12.908 1.00 57.47 594 GLN A O 1
ATOM 4307 N N . PRO A 1 598 ? -10.128 -15.189 -11.595 1.00 59.20 595 PRO A N 1
ATOM 4308 C CA . PRO A 1 598 ? -9.792 -16.181 -10.583 1.00 61.33 595 PRO A CA 1
ATOM 4309 C C . PRO A 1 598 ? -10.654 -15.952 -9.355 1.00 60.83 595 PRO A C 1
ATOM 4310 O O . PRO A 1 598 ? -11.440 -15.012 -9.341 1.00 59.19 595 PRO A O 1
ATOM 4314 N N . ARG A 1 599 ? -10.513 -16.807 -8.351 1.00 62.75 596 ARG A N 1
ATOM 4315 C CA . ARG A 1 599 ? -11.167 -16.604 -7.063 1.00 62.53 596 ARG A CA 1
ATOM 4316 C C . ARG A 1 599 ? -10.403 -15.516 -6.287 1.00 59.59 596 ARG A C 1
ATOM 4317 O O . ARG A 1 599 ? -9.174 -15.509 -6.261 1.00 60.21 596 ARG A O 1
ATOM 4325 N N . PRO A 1 600 ? -11.120 -14.566 -5.690 1.00 56.52 597 PRO A N 1
ATOM 4326 C CA . PRO A 1 600 ? -10.411 -13.554 -4.926 1.00 54.30 597 PRO A CA 1
ATOM 4327 C C . PRO A 1 600 ? -10.066 -14.043 -3.538 1.00 55.12 597 PRO A C 1
ATOM 4328 O O . PRO A 1 600 ? -10.704 -14.927 -3.039 1.00 57.35 597 PRO A O 1
ATOM 4332 N N . GLU A 1 601 ? -9.069 -13.440 -2.925 1.00 54.04 598 GLU A N 1
ATOM 4333 C CA . GLU A 1 601 ? -8.655 -13.788 -1.604 1.00 55.40 598 GLU A CA 1
ATOM 4334 C C . GLU A 1 601 ? -9.445 -13.027 -0.539 1.00 53.32 598 GLU A C 1
ATOM 4335 O O . GLU A 1 601 ? -9.597 -13.511 0.574 1.00 55.09 598 GLU A O 1
ATOM 4341 N N . ARG A 1 602 ? -9.919 -11.827 -0.852 1.00 50.44 599 ARG A N 1
ATOM 4342 C CA . ARG A 1 602 ? -10.803 -11.094 0.061 1.00 49.36 599 ARG A CA 1
ATOM 4343 C C . ARG A 1 602 ? -11.935 -10.445 -0.695 1.00 46.85 599 ARG A C 1
ATOM 4344 O O . ARG A 1 602 ? -11.761 -9.982 -1.815 1.00 44.95 599 ARG A O 1
ATOM 4352 N N . VAL A 1 603 ? -13.089 -10.368 -0.052 1.00 46.43 600 VAL A N 1
ATOM 4353 C CA . VAL A 1 603 ? -14.103 -9.452 -0.523 1.00 44.85 600 VAL A CA 1
ATOM 4354 C C . VAL A 1 603 ? -14.594 -8.561 0.597 1.00 44.39 600 VAL A C 1
ATOM 4355 O O . VAL A 1 603 ? -14.511 -8.909 1.774 1.00 45.68 600 VAL A O 1
ATOM 4359 N N . PHE A 1 604 ? -15.042 -7.375 0.204 1.00 42.66 601 PHE A N 1
ATOM 4360 C CA . PHE A 1 604 ? -15.576 -6.401 1.124 1.00 42.25 601 PHE A CA 1
ATOM 4361 C C . PHE A 1 604 ? -16.903 -5.928 0.609 1.00 42.75 601 PHE A C 1
ATOM 4362 O O . PHE A 1 604 ? -17.087 -5.815 -0.593 1.00 42.77 601 PHE A O 1
ATOM 4370 N N . THR A 1 605 ? -17.826 -5.596 1.511 1.00 43.93 602 THR A N 1
ATOM 4371 C CA . THR A 1 605 ? -19.169 -5.252 1.066 1.00 44.20 602 THR A CA 1
ATOM 4372 C C . THR A 1 605 ? -19.541 -3.835 1.445 1.00 43.08 602 THR A C 1
ATOM 4373 O O . THR A 1 605 ? -19.079 -3.322 2.441 1.00 43.32 602 THR A O 1
ATOM 4377 N N . GLU A 1 606 ? -20.376 -3.221 0.614 1.00 43.45 603 GLU A N 1
ATOM 4378 C CA . GLU A 1 606 ? -20.797 -1.828 0.746 1.00 43.08 603 GLU A CA 1
ATOM 4379 C C . GLU A 1 606 ? -22.099 -1.629 -0.024 1.00 43.09 603 GLU A C 1
ATOM 4380 O O . GLU A 1 606 ? -22.585 -2.554 -0.638 1.00 45.03 603 GLU A O 1
ATOM 4386 N N . HIS A 1 607 ? -22.684 -0.448 0.025 1.00 42.24 604 HIS A N 1
ATOM 4387 C CA . HIS A 1 607 ? -23.888 -0.157 -0.738 1.00 42.65 604 HIS A CA 1
ATOM 4388 C C . HIS A 1 607 ? -25.063 -1.102 -0.396 1.00 45.74 604 HIS A C 1
ATOM 4389 O O . HIS A 1 607 ? -25.564 -1.869 -1.217 1.00 46.87 604 HIS A O 1
ATOM 4396 N N . GLY A 1 608 ? -25.480 -1.038 0.854 1.00 47.40 605 GLY A N 1
ATOM 4397 C CA . GLY A 1 608 ? -26.623 -1.750 1.331 1.00 50.32 605 GLY A CA 1
ATOM 4398 C C . GLY A 1 608 ? -26.902 -1.174 2.700 1.00 52.05 605 GLY A C 1
ATOM 4399 O O . GLY A 1 608 ? -26.051 -0.485 3.255 1.00 50.48 605 GLY A O 1
ATOM 4400 N N . ASP A 1 609 ? -28.084 -1.436 3.259 1.00 55.49 606 ASP A N 1
ATOM 4401 C CA . ASP A 1 609 ? -28.330 -1.026 4.629 1.00 57.24 606 ASP A CA 1
ATOM 4402 C C . ASP A 1 609 ? -27.485 -1.937 5.506 1.00 57.33 606 ASP A C 1
ATOM 4403 O O . ASP A 1 609 ? -27.061 -3.004 5.054 1.00 57.49 606 ASP A O 1
ATOM 4408 N N . GLU A 1 610 ? -27.223 -1.512 6.739 1.00 57.63 607 GLU A N 1
ATOM 4409 C CA . GLU A 1 610 ? -26.272 -2.220 7.608 1.00 58.04 607 GLU A CA 1
ATOM 4410 C C . GLU A 1 610 ? -26.425 -3.753 7.599 1.00 59.35 607 GLU A C 1
ATOM 4411 O O . GLU A 1 610 ? -25.463 -4.477 7.363 1.00 58.74 607 GLU A O 1
ATOM 4417 N N . LYS A 1 611 ? -27.626 -4.245 7.872 1.00 61.41 608 LYS A N 1
ATOM 4418 C CA . LYS A 1 611 ? -27.847 -5.692 7.900 1.00 63.40 608 LYS A CA 1
ATOM 4419 C C . LYS A 1 611 ? -27.530 -6.329 6.535 1.00 61.60 608 LYS A C 1
ATOM 4420 O O . LYS A 1 611 ? -27.007 -7.437 6.455 1.00 61.83 608 LYS A O 1
ATOM 4424 N N . ALA A 1 612 ? -27.821 -5.627 5.453 1.00 59.65 609 ALA A N 1
ATOM 4425 C CA . ALA A 1 612 ? -27.534 -6.182 4.137 1.00 58.39 609 ALA A CA 1
ATOM 4426 C C . ALA A 1 612 ? -26.021 -6.434 3.972 1.00 56.31 609 ALA A C 1
ATOM 4427 O O . ALA A 1 612 ? -25.601 -7.541 3.611 1.00 56.84 609 ALA A O 1
ATOM 4429 N N . CYS A 1 613 ? -25.203 -5.433 4.279 1.00 53.99 610 CYS A N 1
ATOM 4430 C CA . CYS A 1 613 ? -23.770 -5.566 4.097 1.00 52.91 610 CYS A CA 1
ATOM 4431 C C . CYS A 1 613 ? -23.175 -6.651 4.967 1.00 53.68 610 CYS A C 1
ATOM 4432 O O . CYS A 1 613 ? -22.379 -7.451 4.503 1.00 53.64 610 CYS A O 1
ATOM 4435 N N . VAL A 1 614 ? -23.565 -6.676 6.232 1.00 54.88 611 VAL A N 1
ATOM 4436 C CA . VAL A 1 614 ? -23.030 -7.653 7.175 1.00 55.91 611 VAL A CA 1
ATOM 4437 C C . VAL A 1 614 ? -23.491 -9.080 6.843 1.00 58.46 611 VAL A C 1
ATOM 4438 O O . VAL A 1 614 ? -22.722 -10.035 7.004 1.00 59.13 611 VAL A O 1
ATOM 4442 N N . ASP A 1 615 ? -24.731 -9.219 6.374 1.00 59.76 612 ASP A N 1
ATOM 4443 C CA . ASP A 1 615 ? -25.311 -10.533 6.086 1.00 62.48 612 ASP A CA 1
ATOM 4444 C C . ASP A 1 615 ? -24.596 -11.167 4.917 1.00 61.53 612 ASP A C 1
ATOM 4445 O O . ASP A 1 615 ? -24.133 -12.307 4.983 1.00 62.98 612 ASP A O 1
ATOM 4447 N N . LEU A 1 616 ? -24.489 -10.403 3.842 1.00 59.12 613 LEU A N 1
ATOM 4448 C CA . LEU A 1 616 ? -23.838 -10.888 2.650 1.00 58.11 613 LEU A CA 1
ATOM 4449 C C . LEU A 1 616 ? -22.393 -11.265 2.955 1.00 57.30 613 LEU A C 1
ATOM 4450 O O . LEU A 1 616 ? -21.914 -12.289 2.486 1.00 58.37 613 LEU A O 1
ATOM 4455 N N . ALA A 1 617 ? -21.710 -10.451 3.756 1.00 55.88 614 ALA A N 1
ATOM 4456 C CA . ALA A 1 617 ? -20.291 -10.680 4.026 1.00 55.27 614 ALA A CA 1
ATOM 4457 C C . ALA A 1 617 ? -20.135 -12.045 4.661 1.00 57.86 614 ALA A C 1
ATOM 4458 O O . ALA A 1 617 ? -19.468 -12.915 4.121 1.00 58.63 614 ALA A O 1
ATOM 4460 N N . SER A 1 618 ? -20.783 -12.242 5.795 1.00 59.86 615 SER A N 1
ATOM 4461 C CA . SER A 1 618 ? -20.626 -13.478 6.525 1.00 62.78 615 SER A CA 1
ATOM 4462 C C . SER A 1 618 ? -21.171 -14.676 5.743 1.00 64.98 615 SER A C 1
ATOM 4463 O O . SER A 1 618 ? -20.704 -15.810 5.922 1.00 67.48 615 SER A O 1
ATOM 4466 N N . SER A 1 619 ? -22.154 -14.445 4.885 1.00 64.55 616 SER A N 1
ATOM 4467 C CA . SER A 1 619 ? -22.604 -15.515 3.994 1.00 66.57 616 SER A CA 1
ATOM 4468 C C . SER A 1 619 ? -21.535 -15.969 2.983 1.00 66.31 616 SER A C 1
ATOM 4469 O O . SER A 1 619 ? -21.425 -17.153 2.692 1.00 69.20 616 SER A O 1
ATOM 4472 N N . VAL A 1 620 ? -20.736 -15.043 2.467 1.00 63.58 617 VAL A N 1
ATOM 4473 C CA . VAL A 1 620 ? -19.638 -15.411 1.574 1.00 63.18 617 VAL A CA 1
ATOM 4474 C C . VAL A 1 620 ? -18.492 -16.122 2.313 1.00 64.50 617 VAL A C 1
ATOM 4475 O O . VAL A 1 620 ? -17.875 -17.039 1.765 1.00 65.62 617 VAL A O 1
ATOM 4479 N N . TYR A 1 621 ? -18.206 -15.689 3.542 1.00 64.84 618 TYR A N 1
ATOM 4480 C CA . TYR A 1 621 ? -17.192 -16.346 4.361 1.00 66.95 618 TYR A CA 1
ATOM 4481 C C . TYR A 1 621 ? -17.645 -17.777 4.619 1.00 70.97 618 TYR A C 1
ATOM 4482 O O . TYR A 1 621 ? -16.852 -18.706 4.510 1.00 73.28 618 TYR A O 1
ATOM 4491 N N . LYS A 1 622 ? -18.920 -17.957 4.967 1.00 72.61 619 LYS A N 1
ATOM 4492 C CA . LYS A 1 622 ? -19.421 -19.270 5.356 1.00 76.48 619 LYS A CA 1
ATOM 4493 C C . LYS A 1 622 ? -19.539 -20.212 4.162 1.00 78.11 619 LYS A C 1
ATOM 4494 O O . LYS A 1 622 ? -18.993 -21.312 4.187 1.00 80.20 619 LYS A O 1
ATOM 4496 N N . LYS A 1 623 ? -20.251 -19.796 3.123 1.00 77.14 620 LYS A N 1
ATOM 4497 C CA . LYS A 1 623 ? -20.501 -20.698 1.994 1.00 79.43 620 LYS A CA 1
ATOM 4498 C C . LYS A 1 623 ? -19.249 -20.932 1.134 1.00 78.49 620 LYS A C 1
ATOM 4499 O O . LYS A 1 623 ? -18.950 -22.076 0.753 1.00 80.47 620 LYS A O 1
ATOM 4505 N N . LEU A 1 624 ? -18.530 -19.852 0.829 1.00 75.03 621 LEU A N 1
ATOM 4506 C CA . LEU A 1 624 ? -17.470 -19.913 -0.163 1.00 74.14 621 LEU A CA 1
ATOM 4507 C C . LEU A 1 624 ? -16.070 -19.950 0.417 1.00 73.67 621 LEU A C 1
ATOM 4508 O O . LEU A 1 624 ? -15.099 -20.121 -0.334 1.00 73.83 621 LEU A O 1
ATOM 4513 N N . LYS A 1 625 ? -15.963 -19.771 1.733 1.00 73.29 622 LYS A N 1
ATOM 4514 C CA . LYS A 1 625 ? -14.683 -19.811 2.440 1.00 72.85 622 LYS A CA 1
ATOM 4515 C C . LYS A 1 625 ? -13.724 -18.700 2.036 1.00 69.46 622 LYS A C 1
ATOM 4516 O O . LYS A 1 625 ? -12.533 -18.800 2.308 1.00 69.84 622 LYS A O 1
ATOM 4519 N N . ILE A 1 626 ? -14.236 -17.636 1.416 1.00 66.93 623 ILE A N 1
ATOM 4520 C CA . ILE A 1 626 ? -13.427 -16.455 1.104 1.00 63.62 623 ILE A CA 1
ATOM 4521 C C . ILE A 1 626 ? -13.567 -15.466 2.244 1.00 62.07 623 ILE A C 1
ATOM 4522 O O . ILE A 1 626 ? -14.694 -15.121 2.605 1.00 61.08 623 ILE A O 1
ATOM 4527 N N . GLU A 1 627 ? -12.446 -15.002 2.797 1.00 61.61 624 GLU A N 1
ATOM 4528 C CA . GLU A 1 627 ? -12.491 -14.045 3.888 1.00 61.03 624 GLU A CA 1
ATOM 4529 C C . GLU A 1 627 ? -13.234 -12.803 3.423 1.00 58.79 624 GLU A C 1
ATOM 4530 O O . GLU A 1 627 ? -12.838 -12.167 2.450 1.00 56.85 624 GLU A O 1
ATOM 4536 N N . THR A 1 628 ? -14.325 -12.455 4.087 1.00 59.39 625 THR A N 1
ATOM 4537 C CA . THR A 1 628 ? -15.033 -11.245 3.712 1.00 58.16 625 THR A CA 1
ATOM 4538 C C . THR A 1 628 ? -15.668 -10.508 4.892 1.00 57.56 625 THR A C 1
ATOM 4539 O O . THR A 1 628 ? -16.031 -11.105 5.870 1.00 60.55 625 THR A O 1
ATOM 4543 N N . ARG A 1 629 ? -15.811 -9.196 4.750 1.00 55.15 626 ARG A N 1
ATOM 4544 C CA . ARG A 1 629 ? -16.204 -8.317 5.837 1.00 54.51 626 ARG A CA 1
ATOM 4545 C C . ARG A 1 629 ? -16.781 -7.032 5.266 1.00 51.04 626 ARG A C 1
ATOM 4546 O O . ARG A 1 629 ? -16.339 -6.587 4.221 1.00 48.60 626 ARG A O 1
ATOM 4554 N N . ALA A 1 630 ? -17.749 -6.444 5.973 1.00 50.31 627 ALA A N 1
ATOM 4555 C CA . ALA A 1 630 ? -18.359 -5.162 5.585 1.00 47.81 627 ALA A CA 1
ATOM 4556 C C . ALA A 1 630 ? -17.472 -3.975 5.971 1.00 45.45 627 ALA A C 1
ATOM 4557 O O . ALA A 1 630 ? -16.835 -3.958 7.024 1.00 45.70 627 ALA A O 1
ATOM 4559 N N . LEU A 1 631 ? -17.445 -2.984 5.101 1.00 43.16 628 LEU A N 1
ATOM 4560 C CA . LEU A 1 631 ? -16.663 -1.785 5.331 1.00 41.22 628 LEU A CA 1
ATOM 4561 C C . LEU A 1 631 ? -17.441 -0.842 6.218 1.00 41.13 628 LEU A C 1
ATOM 4562 O O . LEU A 1 631 ? -18.647 -0.949 6.308 1.00 41.96 628 LEU A O 1
ATOM 4567 N N . THR A 1 632 ? -16.728 0.065 6.878 1.00 40.43 629 THR A N 1
ATOM 4568 C CA . THR A 1 632 ? -17.315 1.136 7.701 1.00 40.36 629 THR A CA 1
ATOM 4569 C C . THR A 1 632 ? -16.791 2.465 7.180 1.00 37.66 629 THR A C 1
ATOM 4570 O O . THR A 1 632 ? -15.643 2.556 6.803 1.00 35.96 629 THR A O 1
ATOM 4574 N N . ASN A 1 633 ? -17.644 3.492 7.143 1.00 37.20 630 ASN A N 1
ATOM 4575 C CA . ASN A 1 633 ? -17.199 4.797 6.707 1.00 34.85 630 ASN A CA 1
ATOM 4576 C C . ASN A 1 633 ? -16.085 5.242 7.625 1.00 34.49 630 ASN A C 1
ATOM 4577 O O . ASN A 1 633 ? -16.173 5.110 8.859 1.00 35.28 630 ASN A O 1
ATOM 4582 N N . LEU A 1 634 ? -15.025 5.735 6.989 1.00 33.66 631 LEU A N 1
ATOM 4583 C CA . LEU A 1 634 ? -13.812 6.301 7.614 1.00 33.88 631 LEU A CA 1
ATOM 4584 C C . LEU A 1 634 ? -12.794 5.286 8.104 1.00 34.57 631 LEU A C 1
ATOM 4585 O O . LEU A 1 634 ? -11.800 5.694 8.658 1.00 35.37 631 LEU A O 1
ATOM 4590 N N . GLU A 1 635 ? -13.018 3.989 7.880 1.00 35.79 632 GLU A N 1
ATOM 4591 C CA . GLU A 1 635 ? -12.013 2.958 8.136 1.00 36.98 632 GLU A CA 1
ATOM 4592 C C . GLU A 1 635 ? -11.139 2.819 6.898 1.00 36.31 632 GLU A C 1
ATOM 4593 O O . GLU A 1 635 ? -11.560 3.167 5.787 1.00 36.75 632 GLU A O 1
ATOM 4599 N N . THR A 1 636 ? -9.892 2.393 7.069 1.00 36.58 633 THR A N 1
ATOM 4600 C CA . THR A 1 636 ? -9.035 2.120 5.928 1.00 35.88 633 THR A CA 1
ATOM 4601 C C . THR A 1 636 ? -8.585 0.731 6.130 1.00 36.76 633 THR A C 1
ATOM 4602 O O . THR A 1 636 ? -8.186 0.395 7.220 1.00 38.39 633 THR A O 1
ATOM 4606 N N . VAL A 1 637 ? -8.645 -0.058 5.073 1.00 36.77 634 VAL A N 1
ATOM 4607 C CA . VAL A 1 637 ? -8.241 -1.462 5.072 1.00 37.79 634 VAL A CA 1
ATOM 4608 C C . VAL A 1 637 ? -7.002 -1.625 4.158 1.00 37.31 634 VAL A C 1
ATOM 4609 O O . VAL A 1 637 ? -6.917 -1.014 3.101 1.00 34.30 634 VAL A O 1
ATOM 4613 N N . ARG A 1 638 ? -6.053 -2.450 4.580 1.00 38.54 635 ARG A N 1
ATOM 4614 C CA . ARG A 1 638 ? -4.867 -2.671 3.816 1.00 38.84 635 ARG A CA 1
ATOM 4615 C C . ARG A 1 638 ? -4.992 -3.960 3.034 1.00 40.49 635 ARG A C 1
ATOM 4616 O O . ARG A 1 638 ? -5.235 -5.034 3.605 1.00 42.07 635 ARG A O 1
ATOM 4624 N N . LEU A 1 639 ? -4.780 -3.849 1.725 1.00 40.75 636 LEU A N 1
ATOM 4625 C CA . LEU A 1 639 ? -4.882 -4.958 0.802 1.00 42.28 636 LEU A CA 1
ATOM 4626 C C . LEU A 1 639 ? -3.548 -5.681 0.594 1.00 44.91 636 LEU A C 1
ATOM 4627 O O . LEU A 1 639 ? -3.527 -6.856 0.251 1.00 46.95 636 LEU A O 1
ATOM 4632 N N . LEU A 1 640 ? -2.451 -4.955 0.796 1.00 45.85 637 LEU A N 1
ATOM 4633 C CA . LEU A 1 640 ? -1.093 -5.430 0.560 1.00 47.80 637 LEU A CA 1
ATOM 4634 C C . LEU A 1 640 ? -0.119 -4.518 1.357 1.00 48.02 637 LEU A C 1
ATOM 4635 O O . LEU A 1 640 ? 0.922 -4.917 1.895 1.00 49.72 637 LEU A O 1
ATOM 4641 N N . MET B 1 4 ? -5.940 39.500 17.191 1.00 127.88 1 MET B N 1
ATOM 4642 C CA . MET B 1 4 ? -6.105 38.139 17.773 1.00 116.81 1 MET B CA 1
ATOM 4643 C C . MET B 1 4 ? -7.332 38.106 18.702 1.00 114.70 1 MET B C 1
ATOM 4644 O O . MET B 1 4 ? -7.258 38.556 19.850 1.00 110.62 1 MET B O 1
ATOM 4646 N N . PRO B 1 5 ? -8.473 37.589 18.203 1.00 118.34 2 PRO B N 1
ATOM 4647 C CA . PRO B 1 5 ? -9.700 37.400 19.006 1.00 117.38 2 PRO B CA 1
ATOM 4648 C C . PRO B 1 5 ? -9.639 36.376 20.155 1.00 105.60 2 PRO B C 1
ATOM 4649 O O . PRO B 1 5 ? -10.678 36.074 20.753 1.00 105.81 2 PRO B O 1
ATOM 4653 N N . ILE B 1 6 ? -8.447 35.843 20.439 1.00 96.65 3 ILE B N 1
ATOM 4654 C CA . ILE B 1 6 ? -8.188 35.003 21.611 1.00 86.68 3 ILE B CA 1
ATOM 4655 C C . ILE B 1 6 ? -7.874 35.873 22.839 1.00 83.32 3 ILE B C 1
ATOM 4656 O O . ILE B 1 6 ? -8.240 35.526 23.964 1.00 78.56 3 ILE B O 1
ATOM 4661 N N . GLU B 1 7 ? -7.177 36.985 22.609 1.00 86.31 4 GLU B N 1
ATOM 4662 C CA . GLU B 1 7 ? -6.999 38.028 23.608 1.00 85.94 4 GLU B CA 1
ATOM 4663 C C . GLU B 1 7 ? -8.313 38.323 24.346 1.00 87.81 4 GLU B C 1
ATOM 4664 O O . GLU B 1 7 ? -8.321 38.539 25.562 1.00 83.86 4 GLU B O 1
ATOM 4670 N N . ASP B 1 8 ? -9.411 38.358 23.587 1.00 94.97 5 ASP B N 1
ATOM 4671 C CA . ASP B 1 8 ? -10.738 38.716 24.106 1.00 99.73 5 ASP B CA 1
ATOM 4672 C C . ASP B 1 8 ? -11.353 37.673 25.030 1.00 93.50 5 ASP B C 1
ATOM 4673 O O . ASP B 1 8 ? -12.228 38.006 25.830 1.00 96.25 5 ASP B O 1
ATOM 4675 N N . VAL B 1 9 ? -10.927 36.418 24.904 1.00 86.60 6 VAL B N 1
ATOM 4676 C CA . VAL B 1 9 ? -11.385 35.362 25.816 1.00 81.43 6 VAL B CA 1
ATOM 4677 C C . VAL B 1 9 ? -10.533 35.357 27.074 1.00 73.22 6 VAL B C 1
ATOM 4678 O O . VAL B 1 9 ? -11.002 34.937 28.124 1.00 71.03 6 VAL B O 1
ATOM 4682 N N . LEU B 1 10 ? -9.283 35.813 26.944 1.00 69.68 7 LEU B N 1
ATOM 4683 C CA . LEU B 1 10 ? -8.386 36.006 28.082 1.00 63.52 7 LEU B CA 1
ATOM 4684 C C . LEU B 1 10 ? -8.805 37.221 28.921 1.00 66.25 7 LEU B C 1
ATOM 4685 O O . LEU B 1 10 ? -8.645 37.198 30.143 1.00 62.40 7 LEU B O 1
ATOM 4690 N N . LEU B 1 11 ? -9.321 38.275 28.285 1.00 73.57 8 LEU B N 1
ATOM 4691 C CA . LEU B 1 11 ? -9.902 39.396 29.033 1.00 77.93 8 LEU B CA 1
ATOM 4692 C C . LEU B 1 11 ? -11.138 38.958 29.818 1.00 78.91 8 LEU B C 1
ATOM 4693 O O . LEU B 1 11 ? -11.267 39.247 31.003 1.00 76.88 8 LEU B O 1
ATOM 4698 N N . ASP B 1 12 ? -12.042 38.256 29.153 1.00 83.13 9 ASP B N 1
ATOM 4699 C CA . ASP B 1 12 ? -13.222 37.717 29.814 1.00 85.72 9 ASP B CA 1
ATOM 4700 C C . ASP B 1 12 ? -12.813 36.853 31.014 1.00 77.50 9 ASP B C 1
ATOM 4701 O O . ASP B 1 12 ? -13.456 36.878 32.058 1.00 78.55 9 ASP B O 1
ATOM 4706 N N . LEU B 1 13 ? -11.731 36.099 30.869 1.00 70.65 10 LEU B N 1
ATOM 4707 C CA . LEU B 1 13 ? -11.250 35.272 31.961 1.00 64.50 10 LEU B CA 1
ATOM 4708 C C . LEU B 1 13 ? -10.624 36.129 33.047 1.00 61.65 10 LEU B C 1
ATOM 4709 O O . LEU B 1 13 ? -10.817 35.857 34.246 1.00 60.37 10 LEU B O 1
ATOM 4714 N N . LYS B 1 14 ? -9.890 37.168 32.651 1.00 61.75 11 LYS B N 1
ATOM 4715 C CA . LYS B 1 14 ? -9.284 38.045 33.640 1.00 59.73 11 LYS B CA 1
ATOM 4716 C C . LYS B 1 14 ? -10.388 38.628 34.502 1.00 63.71 11 LYS B C 1
ATOM 4717 O O . LYS B 1 14 ? -10.376 38.473 35.720 1.00 61.47 11 LYS B O 1
ATOM 4723 N N . HIS B 1 15 ? -11.384 39.234 33.876 1.00 70.79 12 HIS B N 1
ATOM 4724 C CA . HIS B 1 15 ? -12.417 39.898 34.651 1.00 76.20 12 HIS B CA 1
ATOM 4725 C C . HIS B 1 15 ? -13.221 38.959 35.545 1.00 75.91 12 HIS B C 1
ATOM 4726 O O . HIS B 1 15 ? -13.489 39.284 36.692 1.00 76.31 12 HIS B O 1
ATOM 4733 N N . LYS B 1 16 ? -13.582 37.797 35.022 1.00 76.55 13 LYS B N 1
ATOM 4734 C CA . LYS B 1 16 ? -14.195 36.728 35.814 1.00 77.06 13 LYS B CA 1
ATOM 4735 C C . LYS B 1 16 ? -13.418 36.469 37.100 1.00 70.89 13 LYS B C 1
ATOM 4736 O O . LYS B 1 16 ? -13.975 36.471 38.188 1.00 73.23 13 LYS B O 1
ATOM 4742 N N . ILE B 1 17 ? -12.123 36.216 36.955 1.00 64.49 14 ILE B N 1
ATOM 4743 C CA . ILE B 1 17 ? -11.240 35.950 38.085 1.00 59.65 14 ILE B CA 1
ATOM 4744 C C . ILE B 1 17 ? -11.243 37.100 39.090 1.00 60.19 14 ILE B C 1
ATOM 4745 O O . ILE B 1 17 ? -11.432 36.898 40.285 1.00 60.46 14 ILE B O 1
ATOM 4750 N N . GLU B 1 18 ? -11.050 38.310 38.588 1.00 61.13 15 GLU B N 1
ATOM 4751 C CA . GLU B 1 18 ? -10.882 39.468 39.446 1.00 61.77 15 GLU B CA 1
ATOM 4752 C C . GLU B 1 18 ? -12.055 39.712 40.389 1.00 66.13 15 GLU B C 1
ATOM 4753 O O . GLU B 1 18 ? -11.843 40.143 41.520 1.00 64.76 15 GLU B O 1
ATOM 4759 N N . LYS B 1 19 ? -13.271 39.413 39.938 1.00 71.57 16 LYS B N 1
ATOM 4760 C CA . LYS B 1 19 ? -14.438 39.486 40.827 1.00 77.29 16 LYS B CA 1
ATOM 4761 C C . LYS B 1 19 ? -14.682 38.210 41.649 1.00 76.27 16 LYS B C 1
ATOM 4762 O O . LYS B 1 19 ? -15.677 38.118 42.350 1.00 81.66 16 LYS B O 1
ATOM 4768 N N . ASN B 1 20 ? -13.794 37.222 41.551 1.00 70.52 17 ASN B N 1
ATOM 4769 C CA . ASN B 1 20 ? -13.833 36.080 42.467 1.00 70.28 17 ASN B CA 1
ATOM 4770 C C . ASN B 1 20 ? -12.780 36.171 43.549 1.00 65.35 17 ASN B C 1
ATOM 4771 O O . ASN B 1 20 ? -12.897 35.489 44.560 1.00 67.94 17 ASN B O 1
ATOM 4776 N N . LEU B 1 21 ? -11.773 37.024 43.349 1.00 59.96 18 LEU B N 1
ATOM 4777 C CA . LEU B 1 21 ? -10.628 37.122 44.260 1.00 55.42 18 LEU B CA 1
ATOM 4778 C C . LEU B 1 21 ? -11.008 37.811 45.570 1.00 57.05 18 LEU B C 1
ATOM 4779 O O . LEU B 1 21 ? -11.782 38.751 45.575 1.00 59.73 18 LEU B O 1
ATOM 4784 N N . PRO B 1 22 ? -10.475 37.327 46.697 1.00 56.33 19 PRO B N 1
ATOM 4785 C CA . PRO B 1 22 ? -10.671 38.057 47.949 1.00 57.70 19 PRO B CA 1
ATOM 4786 C C . PRO B 1 22 ? -9.975 39.414 47.934 1.00 54.25 19 PRO B C 1
ATOM 4787 O O . PRO B 1 22 ? -9.084 39.632 47.138 1.00 50.49 19 PRO B O 1
ATOM 4791 N N . ALA B 1 23 ? -10.429 40.319 48.790 1.00 56.46 20 ALA B N 1
ATOM 4792 C CA . ALA B 1 23 ? -9.816 41.619 48.972 1.00 54.95 20 ALA B CA 1
ATOM 4793 C C . ALA B 1 23 ? -8.343 41.440 49.189 1.00 51.81 20 ALA B C 1
ATOM 4794 O O . ALA B 1 23 ? -7.919 40.520 49.862 1.00 51.43 20 ALA B O 1
ATOM 4796 N N . GLY B 1 24 ? -7.561 42.340 48.619 1.00 50.83 21 GLY B N 1
ATOM 4797 C CA . GLY B 1 24 ? -6.128 42.362 48.837 1.00 49.80 21 GLY B CA 1
ATOM 4798 C C . GLY B 1 24 ? -5.344 41.539 47.846 1.00 47.91 21 GLY B C 1
ATOM 4799 O O . GLY B 1 24 ? -4.129 41.637 47.786 1.00 48.59 21 GLY B O 1
ATOM 4800 N N . VAL B 1 25 ? -6.012 40.705 47.076 1.00 46.63 22 VAL B N 1
ATOM 4801 C CA . VAL B 1 25 ? -5.311 39.841 46.173 1.00 45.33 22 VAL B CA 1
ATOM 4802 C C . VAL B 1 25 ? -5.505 40.315 44.744 1.00 44.71 22 VAL B C 1
ATOM 4803 O O . VAL B 1 25 ? -6.638 40.468 44.277 1.00 45.90 22 VAL B O 1
ATOM 4807 N N . THR B 1 26 ? -4.394 40.538 44.049 1.00 44.26 23 THR B N 1
ATOM 4808 C CA . THR B 1 26 ? -4.456 41.005 42.670 1.00 44.66 23 THR B CA 1
ATOM 4809 C C . THR B 1 26 ? -3.712 40.114 41.715 1.00 43.10 23 THR B C 1
ATOM 4810 O O . THR B 1 26 ? -2.799 39.398 42.101 1.00 43.16 23 THR B O 1
ATOM 4814 N N . ILE B 1 27 ? -4.128 40.155 40.459 1.00 43.41 24 ILE B N 1
ATOM 4815 C CA . ILE B 1 27 ? -3.374 39.545 39.366 1.00 42.59 24 ILE B CA 1
ATOM 4816 C C . ILE B 1 27 ? -3.062 40.627 38.352 1.00 45.63 24 ILE B C 1
ATOM 4817 O O . ILE B 1 27 ? -3.752 41.643 38.301 1.00 47.94 24 ILE B O 1
ATOM 4822 N N . THR B 1 28 ? -2.010 40.402 37.573 1.00 46.94 25 THR B N 1
ATOM 4823 C CA . THR B 1 28 ? -1.632 41.291 36.476 1.00 51.43 25 THR B CA 1
ATOM 4824 C C . THR B 1 28 ? -2.207 40.755 35.156 1.00 52.17 25 THR B C 1
ATOM 4825 O O . THR B 1 28 ? -3.057 41.400 34.552 1.00 55.94 25 THR B O 1
ATOM 4829 N N . ASP B 1 29 ? -1.751 39.587 34.719 1.00 50.03 26 ASP B N 1
ATOM 4830 C CA . ASP B 1 29 ? -2.166 39.021 33.431 1.00 50.75 26 ASP B CA 1
ATOM 4831 C C . ASP B 1 29 ? -2.681 37.598 33.595 1.00 46.26 26 ASP B C 1
ATOM 4832 O O . ASP B 1 29 ? -2.429 36.907 34.605 1.00 42.84 26 ASP B O 1
ATOM 4837 N N . VAL B 1 30 ? -3.403 37.194 32.554 1.00 46.65 27 VAL B N 1
ATOM 4838 C CA . VAL B 1 30 ? -3.962 35.871 32.402 1.00 44.21 27 VAL B CA 1
ATOM 4839 C C . VAL B 1 30 ? -3.597 35.368 30.978 1.00 45.51 27 VAL B C 1
ATOM 4840 O O . VAL B 1 30 ? -3.841 36.050 29.980 1.00 49.19 27 VAL B O 1
ATOM 4844 N N . GLU B 1 31 ? -2.953 34.202 30.917 1.00 43.49 28 GLU B N 1
ATOM 4845 C CA . GLU B 1 31 ? -2.468 33.578 29.683 1.00 44.31 28 GLU B CA 1
ATOM 4846 C C . GLU B 1 31 ? -2.685 32.080 29.711 1.00 41.82 28 GLU B C 1
ATOM 4847 O O . GLU B 1 31 ? -2.519 31.460 30.711 1.00 40.54 28 GLU B O 1
ATOM 4853 N N . PHE B 1 32 ? -3.032 31.512 28.580 1.00 42.76 29 PHE B N 1
ATOM 4854 C CA . PHE B 1 32 ? -3.001 30.089 28.368 1.00 42.15 29 PHE B CA 1
ATOM 4855 C C . PHE B 1 32 ? -1.566 29.696 28.039 1.00 42.80 29 PHE B C 1
ATOM 4856 O O . PHE B 1 32 ? -1.045 30.129 27.030 1.00 43.87 29 PHE B O 1
ATOM 4864 N N . GLU B 1 33 ? -0.914 28.908 28.900 1.00 43.00 30 GLU B N 1
ATOM 4865 C CA . GLU B 1 33 ? 0.442 28.440 28.606 1.00 45.46 30 GLU B CA 1
ATOM 4866 C C . GLU B 1 33 ? 0.437 26.936 28.586 1.00 46.43 30 GLU B C 1
ATOM 4867 O O . GLU B 1 33 ? 0.300 26.284 29.615 1.00 46.89 30 GLU B O 1
ATOM 4873 N N . GLY B 1 34 ? 0.550 26.383 27.389 1.00 47.53 31 GLY B N 1
ATOM 4874 C CA . GLY B 1 34 ? 0.312 24.970 27.197 1.00 49.63 31 GLY B CA 1
ATOM 4875 C C . GLY B 1 34 ? -1.078 24.631 27.710 1.00 48.60 31 GLY B C 1
ATOM 4876 O O . GLY B 1 34 ? -2.025 25.427 27.563 1.00 44.97 31 GLY B O 1
ATOM 4877 N N . PRO B 1 35 ? -1.205 23.460 28.359 1.00 52.36 32 PRO B N 1
ATOM 4878 C CA . PRO B 1 35 ? -2.485 23.020 28.869 1.00 53.55 32 PRO B CA 1
ATOM 4879 C C . PRO B 1 35 ? -3.120 23.955 29.898 1.00 51.87 32 PRO B C 1
ATOM 4880 O O . PRO B 1 35 ? -4.319 23.911 30.036 1.00 52.93 32 PRO B O 1
ATOM 4884 N N . GLN B 1 36 ? -2.336 24.805 30.571 1.00 50.60 33 GLN B N 1
ATOM 4885 C CA . GLN B 1 36 ? -2.795 25.546 31.748 1.00 49.78 33 GLN B CA 1
ATOM 4886 C C . GLN B 1 36 ? -3.276 26.965 31.473 1.00 46.08 33 GLN B C 1
ATOM 4887 O O . GLN B 1 36 ? -2.775 27.655 30.597 1.00 44.68 33 GLN B O 1
ATOM 4893 N N . LEU B 1 37 ? -4.208 27.420 32.293 1.00 46.09 34 LEU B N 1
ATOM 4894 C CA . LEU B 1 37 ? -4.512 28.837 32.404 1.00 43.65 34 LEU B CA 1
ATOM 4895 C C . LEU B 1 37 ? -3.602 29.334 33.477 1.00 42.53 34 LEU B C 1
ATOM 4896 O O . LEU B 1 37 ? -3.552 28.732 34.544 1.00 43.60 34 LEU B O 1
ATOM 4901 N N . VAL B 1 38 ? -2.861 30.400 33.208 1.00 41.28 35 VAL B N 1
ATOM 4902 C CA . VAL B 1 38 ? -1.867 30.885 34.144 1.00 41.76 35 VAL B CA 1
ATOM 4903 C C . VAL B 1 38 ? -2.171 32.309 34.546 1.00 40.92 35 VAL B C 1
ATOM 4904 O O . VAL B 1 38 ? -2.317 33.152 33.682 1.00 41.13 35 VAL B O 1
ATOM 4908 N N . LEU B 1 39 ? -2.256 32.561 35.858 1.00 41.40 36 LEU B N 1
ATOM 4909 C CA . LEU B 1 39 ? -2.420 33.910 36.437 1.00 40.81 36 LEU B CA 1
ATOM 4910 C C . LEU B 1 39 ? -1.070 34.458 36.854 1.00 41.82 36 LEU B C 1
ATOM 4911 O O . LEU B 1 39 ? -0.399 33.874 37.686 1.00 42.51 36 LEU B O 1
ATOM 4916 N N . TYR B 1 40 ? -0.712 35.616 36.332 1.00 42.65 37 TYR B N 1
ATOM 4917 C CA . TYR B 1 40 ? 0.451 36.324 36.819 1.00 45.47 37 TYR B CA 1
ATOM 4918 C C . TYR B 1 40 ? 0.092 37.273 37.965 1.00 45.39 37 TYR B C 1
ATOM 4919 O O . TYR B 1 40 ? -0.971 37.872 37.953 1.00 44.69 37 TYR B O 1
ATOM 4928 N N . THR B 1 41 ? 0.980 37.401 38.952 1.00 47.01 38 THR B N 1
ATOM 4929 C CA . THR B 1 41 ? 0.724 38.221 40.122 1.00 46.36 38 THR B CA 1
ATOM 4930 C C . THR B 1 41 ? 1.997 38.889 40.594 1.00 51.09 38 THR B C 1
ATOM 4931 O O . THR B 1 41 ? 3.071 38.308 40.485 1.00 53.61 38 THR B O 1
ATOM 4935 N N . GLU B 1 42 ? 1.872 40.102 41.139 1.00 53.02 39 GLU B N 1
ATOM 4936 C CA . GLU B 1 42 ? 2.992 40.781 41.812 1.00 58.58 39 GLU B CA 1
ATOM 4937 C C . GLU B 1 42 ? 2.988 40.488 43.304 1.00 59.00 39 GLU B C 1
ATOM 4938 O O . GLU B 1 42 ? 3.833 40.983 44.036 1.00 63.58 39 GLU B O 1
ATOM 4944 N N . GLU B 1 43 ? 2.050 39.658 43.743 1.00 55.60 40 GLU B N 1
ATOM 4945 C CA . GLU B 1 43 ? 1.915 39.301 45.139 1.00 57.36 40 GLU B CA 1
ATOM 4946 C C . GLU B 1 43 ? 1.820 37.774 45.327 1.00 57.31 40 GLU B C 1
ATOM 4947 O O . GLU B 1 43 ? 0.905 37.250 45.965 1.00 55.61 40 GLU B O 1
ATOM 4953 N N . PRO B 1 44 ? 2.795 37.049 44.795 1.00 60.42 41 PRO B N 1
ATOM 4954 C CA . PRO B 1 44 ? 2.748 35.600 44.908 1.00 62.42 41 PRO B CA 1
ATOM 4955 C C . PRO B 1 44 ? 2.609 35.090 46.344 1.00 66.30 41 PRO B C 1
ATOM 4956 O O . PRO B 1 44 ? 2.047 34.023 46.553 1.00 67.48 41 PRO B O 1
ATOM 4960 N N . ARG B 1 45 ? 3.143 35.821 47.313 1.00 69.98 42 ARG B N 1
ATOM 4961 C CA . ARG B 1 45 ? 3.097 35.363 48.708 1.00 75.30 42 ARG B CA 1
ATOM 4962 C C . ARG B 1 45 ? 1.659 35.058 49.110 1.00 71.81 42 ARG B C 1
ATOM 4963 O O . ARG B 1 45 ? 1.382 34.081 49.785 1.00 75.78 42 ARG B O 1
ATOM 4965 N N . LYS B 1 46 ? 0.746 35.897 48.642 1.00 65.73 43 LYS B N 1
ATOM 4966 C CA . LYS B 1 46 ? -0.663 35.786 48.984 1.00 63.12 43 LYS B CA 1
ATOM 4967 C C . LYS B 1 46 ? -1.293 34.510 48.446 1.00 63.08 43 LYS B C 1
ATOM 4968 O O . LYS B 1 46 ? -2.239 33.994 49.027 1.00 65.02 43 LYS B O 1
ATOM 4974 N N . PHE B 1 47 ? -0.774 34.004 47.336 1.00 61.95 44 PHE B N 1
ATOM 4975 C CA . PHE B 1 47 ? -1.242 32.738 46.800 1.00 62.74 44 PHE B CA 1
ATOM 4976 C C . PHE B 1 47 ? -0.524 31.554 47.433 1.00 71.06 44 PHE B C 1
ATOM 4977 O O . PHE B 1 47 ? -1.010 30.416 47.361 1.00 74.53 44 PHE B O 1
ATOM 4985 N N . ALA B 1 48 ? 0.649 31.796 48.013 1.00 76.13 45 ALA B N 1
ATOM 4986 C CA . ALA B 1 48 ? 1.375 30.749 48.737 1.00 85.82 45 ALA B CA 1
ATOM 4987 C C . ALA B 1 48 ? 0.724 30.487 50.089 1.00 90.99 45 ALA B C 1
ATOM 4988 O O . ALA B 1 48 ? 0.753 29.365 50.596 1.00 99.22 45 ALA B O 1
ATOM 4990 N N . ASP B 1 49 ? 0.144 31.533 50.668 1.00 87.50 46 ASP B N 1
ATOM 4991 C CA . ASP B 1 49 ? -0.493 31.444 51.988 1.00 92.46 46 ASP B CA 1
ATOM 4992 C C . ASP B 1 49 ? -1.859 30.741 51.924 1.00 92.20 46 ASP B C 1
ATOM 4993 O O . ASP B 1 49 ? -2.168 29.894 52.773 1.00 100.02 46 ASP B O 1
ATOM 4998 N N . ASP B 1 50 ? -2.666 31.124 50.929 1.00 84.31 47 ASP B N 1
ATOM 4999 C CA . ASP B 1 50 ? -4.029 30.604 50.763 1.00 84.44 47 ASP B CA 1
ATOM 5000 C C . ASP B 1 50 ? -4.107 29.766 49.492 1.00 81.87 47 ASP B C 1
ATOM 5001 O O . ASP B 1 50 ? -4.296 30.307 48.386 1.00 74.29 47 ASP B O 1
ATOM 5006 N N . GLY B 1 51 ? -3.982 28.446 49.657 1.00 88.19 48 GLY B N 1
ATOM 5007 C CA . GLY B 1 51 ? -4.077 27.533 48.506 1.00 87.16 48 GLY B CA 1
ATOM 5008 C C . GLY B 1 51 ? -5.505 27.361 48.009 1.00 84.99 48 GLY B C 1
ATOM 5009 O O . GLY B 1 51 ? -5.732 26.859 46.901 1.00 82.24 48 GLY B O 1
ATOM 5010 N N . ASN B 1 52 ? -6.465 27.797 48.831 1.00 86.54 49 ASN B N 1
ATOM 5011 C CA . ASN B 1 52 ? -7.884 27.755 48.469 1.00 86.77 49 ASN B CA 1
ATOM 5012 C C . ASN B 1 52 ? -8.333 28.708 47.374 1.00 78.42 49 ASN B C 1
ATOM 5013 O O . ASN B 1 52 ? -9.372 28.451 46.747 1.00 80.04 49 ASN B O 1
ATOM 5018 N N . ILE B 1 53 ? -7.562 29.767 47.121 1.00 81.19 50 ILE B N 1
ATOM 5019 C CA . ILE B 1 53 ? -7.921 30.734 46.098 1.00 81.25 50 ILE B CA 1
ATOM 5020 C C . ILE B 1 53 ? -7.886 30.013 44.800 1.00 79.41 50 ILE B C 1
ATOM 5021 O O . ILE B 1 53 ? -8.865 30.018 44.061 1.00 80.23 50 ILE B O 1
ATOM 5026 N N . ILE B 1 54 ? -6.776 29.335 44.555 1.00 77.08 51 ILE B N 1
ATOM 5027 C CA . ILE B 1 54 ? -6.665 28.568 43.330 1.00 75.43 51 ILE B CA 1
ATOM 5028 C C . ILE B 1 54 ? -7.747 27.474 43.306 1.00 75.67 51 ILE B C 1
ATOM 5029 O O . ILE B 1 54 ? -8.336 27.223 42.263 1.00 75.62 51 ILE B O 1
ATOM 5034 N N . ARG B 1 55 ? -8.040 26.863 44.455 1.00 76.60 52 ARG B N 1
ATOM 5035 C CA . ARG B 1 55 ? -9.147 25.911 44.552 1.00 77.80 52 ARG B CA 1
ATOM 5036 C C . ARG B 1 55 ? -10.472 26.585 44.192 1.00 79.85 52 ARG B C 1
ATOM 5037 O O . ARG B 1 55 ? -11.149 26.166 43.253 1.00 79.45 52 ARG B O 1
ATOM 5039 N N . ASN B 1 56 ? -10.816 27.635 44.938 1.00 82.03 53 ASN B N 1
ATOM 5040 C CA . ASN B 1 56 ? -12.015 28.442 44.674 1.00 84.65 53 ASN B CA 1
ATOM 5041 C C . ASN B 1 56 ? -12.019 29.090 43.284 1.00 84.64 53 ASN B C 1
ATOM 5042 O O . ASN B 1 56 ? -13.085 29.412 42.761 1.00 86.02 53 ASN B O 1
ATOM 5047 N N . LEU B 1 57 ? -10.843 29.274 42.687 1.00 83.56 54 LEU B N 1
ATOM 5048 C CA . LEU B 1 57 ? -10.747 29.793 41.313 1.00 83.92 54 LEU B CA 1
ATOM 5049 C C . LEU B 1 57 ? -10.985 28.712 40.269 1.00 83.40 54 LEU B C 1
ATOM 5050 O O . LEU B 1 57 ? -11.929 28.813 39.485 1.00 84.92 54 LEU B O 1
ATOM 5055 N N . ALA B 1 58 ? -10.139 27.685 40.250 1.00 81.92 55 ALA B N 1
ATOM 5056 C CA . ALA B 1 58 ? -10.337 26.548 39.342 1.00 81.86 55 ALA B CA 1
ATOM 5057 C C . ALA B 1 58 ? -11.795 26.037 39.419 1.00 84.71 55 ALA B C 1
ATOM 5058 O O . ALA B 1 58 ? -12.413 25.740 38.388 1.00 86.01 55 ALA B O 1
ATOM 5060 N N . LYS B 1 59 ? -12.348 25.976 40.634 1.00 86.30 56 LYS B N 1
ATOM 5061 C CA . LYS B 1 59 ? -13.723 25.536 40.838 1.00 88.84 56 LYS B CA 1
ATOM 5062 C C . LYS B 1 59 ? -14.733 26.296 39.966 1.00 91.26 56 LYS B C 1
ATOM 5063 O O . LYS B 1 59 ? -15.404 25.687 39.135 1.00 92.53 56 LYS B O 1
ATOM 5065 N N . GLU B 1 60 ? -14.844 27.611 40.136 1.00 92.51 57 GLU B N 1
ATOM 5066 C CA . GLU B 1 60 ? -15.820 28.398 39.357 1.00 94.89 57 GLU B CA 1
ATOM 5067 C C . GLU B 1 60 ? -15.467 28.537 37.856 1.00 94.46 57 GLU B C 1
ATOM 5068 O O . GLU B 1 60 ? -16.340 28.885 37.054 1.00 96.60 57 GLU B O 1
ATOM 5074 N N . LEU B 1 61 ? -14.210 28.255 37.487 1.00 91.85 58 LEU B N 1
ATOM 5075 C CA . LEU B 1 61 ? -13.743 28.306 36.082 1.00 91.25 58 LEU B CA 1
ATOM 5076 C C . LEU B 1 61 ? -13.684 26.934 35.386 1.00 90.40 58 LEU B C 1
ATOM 5077 O O . LEU B 1 61 ? -13.398 26.867 34.183 1.00 90.14 58 LEU B O 1
ATOM 5082 N N . ARG B 1 62 ? -13.914 25.857 36.146 1.00 89.96 59 ARG B N 1
ATOM 5083 C CA . ARG B 1 62 ? -13.886 24.480 35.630 1.00 89.19 59 ARG B CA 1
ATOM 5084 C C . ARG B 1 62 ? -12.641 24.181 34.780 1.00 86.89 59 ARG B C 1
ATOM 5085 O O . ARG B 1 62 ? -12.757 23.631 33.680 1.00 87.81 59 ARG B O 1
ATOM 5087 N N . THR B 1 63 ? -11.459 24.534 35.283 1.00 84.35 60 THR B N 1
ATOM 5088 C CA . THR B 1 63 ? -10.207 24.247 34.561 1.00 82.06 60 THR B CA 1
ATOM 5089 C C . THR B 1 63 ? -8.971 24.239 35.463 1.00 79.53 60 THR B C 1
ATOM 5090 O O . THR B 1 63 ? -9.042 24.623 36.635 1.00 79.79 60 THR B O 1
ATOM 5094 N N . ARG B 1 64 ? -7.855 23.771 34.899 1.00 77.13 61 ARG B N 1
ATOM 5095 C CA . ARG B 1 64 ? -6.557 23.803 35.575 1.00 74.84 61 ARG B CA 1
ATOM 5096 C C . ARG B 1 64 ? -5.963 25.211 35.472 1.00 73.93 61 ARG B C 1
ATOM 5097 O O . ARG B 1 64 ? -5.844 25.774 34.373 1.00 73.81 61 ARG B O 1
ATOM 5105 N N . ILE B 1 65 ? -5.581 25.747 36.632 1.00 72.54 62 ILE B N 1
ATOM 5106 C CA . ILE B 1 65 ? -5.026 27.089 36.765 1.00 71.97 62 ILE B CA 1
ATOM 5107 C C . ILE B 1 65 ? -3.812 27.052 37.673 1.00 69.92 62 ILE B C 1
ATOM 5108 O O . ILE B 1 65 ? -3.870 26.458 38.732 1.00 69.33 62 ILE B O 1
ATOM 5113 N N . ALA B 1 66 ? -2.718 27.668 37.235 1.00 68.91 63 ALA B N 1
ATOM 5114 C CA . ALA B 1 66 ? -1.546 27.917 38.071 1.00 68.15 63 ALA B CA 1
ATOM 5115 C C . ALA B 1 66 ? -1.344 29.446 38.207 1.00 70.18 63 ALA B C 1
ATOM 5116 O O . ALA B 1 66 ? -1.622 30.223 37.285 1.00 71.11 63 ALA B O 1
ATOM 5118 N N . MET B 1 67 ? -0.869 29.885 39.358 1.00 71.09 64 MET B N 1
ATOM 5119 C CA . MET B 1 67 ? -0.448 31.261 39.476 1.00 73.18 64 MET B CA 1
ATOM 5120 C C . MET B 1 67 ? 1.064 31.275 39.282 1.00 71.89 64 MET B C 1
ATOM 5121 O O . MET B 1 67 ? 1.710 30.275 39.522 1.00 69.93 64 MET B O 1
ATOM 5126 N N . ARG B 1 68 ? 1.626 32.378 38.809 1.00 73.19 65 ARG B N 1
ATOM 5127 C CA . ARG B 1 68 ? 3.064 32.552 38.893 1.00 73.38 65 ARG B CA 1
ATOM 5128 C C . ARG B 1 68 ? 3.533 34.000 39.059 1.00 75.89 65 ARG B C 1
ATOM 5129 O O . ARG B 1 68 ? 2.811 34.945 38.748 1.00 77.61 65 ARG B O 1
ATOM 5137 N N . PRO B 1 69 ? 4.753 34.169 39.582 1.00 76.13 66 PRO B N 1
ATOM 5138 C CA . PRO B 1 69 ? 5.213 35.495 39.895 1.00 79.07 66 PRO B CA 1
ATOM 5139 C C . PRO B 1 69 ? 5.405 36.332 38.642 1.00 80.88 66 PRO B C 1
ATOM 5140 O O . PRO B 1 69 ? 5.944 35.859 37.643 1.00 79.41 66 PRO B O 1
ATOM 5144 N N . ASP B 1 70 ? 4.954 37.571 38.697 1.00 84.22 67 ASP B N 1
ATOM 5145 C CA . ASP B 1 70 ? 5.285 38.509 37.662 1.00 87.04 67 ASP B CA 1
ATOM 5146 C C . ASP B 1 70 ? 6.807 38.565 37.578 1.00 87.99 67 ASP B C 1
ATOM 5147 O O . ASP B 1 70 ? 7.482 38.786 38.600 1.00 89.06 67 ASP B O 1
ATOM 5152 N N . PRO B 1 71 ? 7.359 38.351 36.365 1.00 87.90 68 PRO B N 1
ATOM 5153 C CA . PRO B 1 71 ? 8.809 38.484 36.167 1.00 88.58 68 PRO B CA 1
ATOM 5154 C C . PRO B 1 71 ? 9.374 39.737 36.835 1.00 92.01 68 PRO B C 1
ATOM 5155 O O . PRO B 1 71 ? 10.318 39.627 37.609 1.00 92.46 68 PRO B O 1
ATOM 5159 N N . PRO B 1 77 ? 18.249 35.230 39.504 1.00 87.91 74 PRO B N 1
ATOM 5160 C CA . PRO B 1 77 ? 18.509 33.965 40.244 1.00 86.00 74 PRO B CA 1
ATOM 5161 C C . PRO B 1 77 ? 19.704 34.001 41.218 1.00 88.89 74 PRO B C 1
ATOM 5162 O O . PRO B 1 77 ? 19.623 33.416 42.307 1.00 88.59 74 PRO B O 1
ATOM 5166 N N . GLU B 1 78 ? 20.785 34.694 40.835 1.00 92.24 75 GLU B N 1
ATOM 5167 C CA . GLU B 1 78 ? 22.033 34.698 41.620 1.00 94.86 75 GLU B CA 1
ATOM 5168 C C . GLU B 1 78 ? 21.919 35.567 42.884 1.00 98.34 75 GLU B C 1
ATOM 5169 O O . GLU B 1 78 ? 22.614 35.330 43.878 1.00 100.61 75 GLU B O 1
ATOM 5171 N N . ASP B 1 79 ? 21.053 36.575 42.840 1.00 99.31 76 ASP B N 1
ATOM 5172 C CA . ASP B 1 79 ? 20.698 37.330 44.046 1.00 102.11 76 ASP B CA 1
ATOM 5173 C C . ASP B 1 79 ? 19.592 36.607 44.854 1.00 99.06 76 ASP B C 1
ATOM 5174 O O . ASP B 1 79 ? 19.512 36.745 46.078 1.00 101.09 76 ASP B O 1
ATOM 5176 N N . SER B 1 80 ? 18.748 35.837 44.176 1.00 94.41 77 SER B N 1
ATOM 5177 C CA . SER B 1 80 ? 17.749 35.034 44.872 1.00 91.76 77 SER B CA 1
ATOM 5178 C C . SER B 1 80 ? 18.429 33.942 45.699 1.00 90.75 77 SER B C 1
ATOM 5179 O O . SER B 1 80 ? 18.091 33.739 46.875 1.00 91.34 77 SER B O 1
ATOM 5181 N N . ILE B 1 81 ? 19.384 33.251 45.071 1.00 89.09 78 ILE B N 1
ATOM 5182 C CA . ILE B 1 81 ? 20.166 32.198 45.731 1.00 88.65 78 ILE B CA 1
ATOM 5183 C C . ILE B 1 81 ? 20.830 32.705 47.003 1.00 92.88 78 ILE B C 1
ATOM 5184 O O . ILE B 1 81 ? 20.883 31.980 48.012 1.00 92.89 78 ILE B O 1
ATOM 5186 N N . SER B 1 82 ? 21.337 33.945 46.935 1.00 96.50 79 SER B N 1
ATOM 5187 C CA . SER B 1 82 ? 22.020 34.591 48.045 1.00 101.08 79 SER B CA 1
ATOM 5188 C C . SER B 1 82 ? 21.040 35.105 49.106 1.00 102.64 79 SER B C 1
ATOM 5189 O O . SER B 1 82 ? 21.302 34.992 50.305 1.00 105.26 79 SER B O 1
ATOM 5191 N N . ILE B 1 83 ? 19.918 35.675 48.680 1.00 101.58 80 ILE B N 1
ATOM 5192 C CA . ILE B 1 83 ? 18.890 36.103 49.640 1.00 102.88 80 ILE B CA 1
ATOM 5193 C C . ILE B 1 83 ? 18.258 34.886 50.338 1.00 100.41 80 ILE B C 1
ATOM 5194 O O . ILE B 1 83 ? 18.023 34.918 51.556 1.00 102.60 80 ILE B O 1
ATOM 5196 N N . ILE B 1 84 ? 18.006 33.819 49.580 1.00 96.11 81 ILE B N 1
ATOM 5197 C CA . ILE B 1 84 ? 17.497 32.585 50.166 1.00 94.21 81 ILE B CA 1
ATOM 5198 C C . ILE B 1 84 ? 18.495 32.000 51.169 1.00 96.58 81 ILE B C 1
ATOM 5199 O O . ILE B 1 84 ? 18.102 31.578 52.261 1.00 97.51 81 ILE B O 1
ATOM 5201 N N . GLU B 1 85 ? 19.779 31.998 50.808 1.00 98.05 82 GLU B N 1
ATOM 5202 C CA . GLU B 1 85 ? 20.809 31.344 51.620 1.00 100.25 82 GLU B CA 1
ATOM 5203 C C . GLU B 1 85 ? 21.041 32.050 52.960 1.00 105.32 82 GLU B C 1
ATOM 5204 O O . GLU B 1 85 ? 21.408 31.393 53.943 1.00 107.10 82 GLU B O 1
ATOM 5206 N N . GLU B 1 86 ? 20.824 33.369 53.006 1.00 108.12 83 GLU B N 1
ATOM 5207 C CA . GLU B 1 86 ? 20.829 34.100 54.275 1.00 112.98 83 GLU B CA 1
ATOM 5208 C C . GLU B 1 86 ? 19.573 33.715 55.068 1.00 111.93 83 GLU B C 1
ATOM 5209 O O . GLU B 1 86 ? 19.665 33.281 56.224 1.00 114.17 83 GLU B O 1
ATOM 5211 N N . VAL B 1 87 ? 18.411 33.836 54.425 1.00 108.44 84 VAL B N 1
ATOM 5212 C CA . VAL B 1 87 ? 17.134 33.675 55.113 1.00 107.65 84 VAL B CA 1
ATOM 5213 C C . VAL B 1 87 ? 16.936 32.278 55.705 1.00 105.79 84 VAL B C 1
ATOM 5214 O O . VAL B 1 87 ? 16.374 32.135 56.796 1.00 107.64 84 VAL B O 1
ATOM 5216 N N . VAL B 1 88 ? 17.408 31.258 55.000 1.00 102.33 85 VAL B N 1
ATOM 5217 C CA . VAL B 1 88 ? 17.202 29.879 55.426 1.00 100.69 85 VAL B CA 1
ATOM 5218 C C . VAL B 1 88 ? 18.350 29.385 56.307 1.00 103.59 85 VAL B C 1
ATOM 5219 O O . VAL B 1 88 ? 19.501 29.786 56.134 1.00 105.41 85 VAL B O 1
ATOM 5221 N N . SER B 1 92 ? 20.216 22.351 58.073 1.00 103.75 89 SER B N 1
ATOM 5222 C CA . SER B 1 92 ? 19.287 21.903 57.029 1.00 99.17 89 SER B CA 1
ATOM 5223 C C . SER B 1 92 ? 20.046 21.189 55.913 1.00 96.09 89 SER B C 1
ATOM 5224 O O . SER B 1 92 ? 19.537 20.247 55.303 1.00 92.87 89 SER B O 1
ATOM 5227 N N . VAL B 1 93 ? 21.253 21.676 55.637 1.00 97.07 90 VAL B N 1
ATOM 5228 C CA . VAL B 1 93 ? 22.194 21.028 54.719 1.00 95.08 90 VAL B CA 1
ATOM 5229 C C . VAL B 1 93 ? 21.647 20.982 53.295 1.00 90.38 90 VAL B C 1
ATOM 5230 O O . VAL B 1 93 ? 21.299 19.922 52.781 1.00 87.76 90 VAL B O 1
ATOM 5234 N N . ILE B 1 94 ? 21.581 22.147 52.661 1.00 89.85 91 ILE B N 1
ATOM 5235 C CA . ILE B 1 94 ? 21.052 22.240 51.298 1.00 86.19 91 ILE B CA 1
ATOM 5236 C C . ILE B 1 94 ? 22.122 21.798 50.294 1.00 85.26 91 ILE B C 1
ATOM 5237 O O . ILE B 1 94 ? 23.232 22.326 50.269 1.00 87.70 91 ILE B O 1
ATOM 5242 N N . SER B 1 95 ? 21.786 20.814 49.481 1.00 82.35 92 SER B N 1
ATOM 5243 C CA . SER B 1 95 ? 22.673 20.347 48.437 1.00 81.26 92 SER B CA 1
ATOM 5244 C C . SER B 1 95 ? 22.635 21.336 47.270 1.00 79.90 92 SER B C 1
ATOM 5245 O O . SER B 1 95 ? 23.648 21.964 46.990 1.00 81.53 92 SER B O 1
ATOM 5248 N N . SER B 1 96 ? 21.466 21.503 46.636 1.00 77.30 93 SER B N 1
ATOM 5249 C CA . SER B 1 96 ? 21.333 22.290 45.400 1.00 76.01 93 SER B CA 1
ATOM 5250 C C . SER B 1 96 ? 20.157 23.284 45.413 1.00 75.90 93 SER B C 1
ATOM 5251 O O . SER B 1 96 ? 19.440 23.391 46.412 1.00 77.19 93 SER B O 1
ATOM 5254 N N . TYR B 1 97 ? 20.004 24.033 44.310 1.00 74.73 94 TYR B N 1
ATOM 5255 C CA . TYR B 1 97 ? 18.814 24.858 44.031 1.00 74.02 94 TYR B CA 1
ATOM 5256 C C . TYR B 1 97 ? 18.505 24.826 42.535 1.00 72.24 94 TYR B C 1
ATOM 5257 O O . TYR B 1 97 ? 19.427 24.773 41.737 1.00 72.50 94 TYR B O 1
ATOM 5266 N N . TYR B 1 98 ? 17.229 24.879 42.153 1.00 71.09 95 TYR B N 1
ATOM 5267 C CA . TYR B 1 98 ? 16.855 25.025 40.742 1.00 69.95 95 TYR B CA 1
ATOM 5268 C C . TYR B 1 98 ? 15.623 25.895 40.559 1.00 70.40 95 TYR B C 1
ATOM 5269 O O . TYR B 1 98 ? 14.510 25.526 40.945 1.00 69.74 95 TYR B O 1
ATOM 5278 N N . PHE B 1 99 ? 15.841 27.032 39.907 1.00 72.03 96 PHE B N 1
ATOM 5279 C CA . PHE B 1 99 ? 14.834 28.060 39.722 1.00 72.52 96 PHE B CA 1
ATOM 5280 C C . PHE B 1 99 ? 14.087 27.802 38.391 1.00 71.49 96 PHE B C 1
ATOM 5281 O O . PHE B 1 99 ? 14.518 28.228 37.312 1.00 72.21 96 PHE B O 1
ATOM 5289 N N . ASP B 1 100 ? 12.977 27.063 38.490 1.00 70.37 97 ASP B N 1
ATOM 5290 C CA . ASP B 1 100 ? 12.165 26.638 37.330 1.00 68.86 97 ASP B CA 1
ATOM 5291 C C . ASP B 1 100 ? 11.654 27.836 36.538 1.00 70.32 97 ASP B C 1
ATOM 5292 O O . ASP B 1 100 ? 11.311 28.869 37.119 1.00 72.95 97 ASP B O 1
ATOM 5297 N N . SER B 1 103 ? 8.190 28.621 36.060 1.00 67.67 100 SER B N 1
ATOM 5298 C CA . SER B 1 103 ? 7.058 28.665 37.002 1.00 68.00 100 SER B CA 1
ATOM 5299 C C . SER B 1 103 ? 7.345 29.423 38.302 1.00 69.01 100 SER B C 1
ATOM 5300 O O . SER B 1 103 ? 6.538 29.403 39.225 1.00 69.52 100 SER B O 1
ATOM 5303 N N . GLY B 1 104 ? 8.472 30.106 38.382 1.00 69.94 101 GLY B N 1
ATOM 5304 C CA . GLY B 1 104 ? 8.798 30.865 39.581 1.00 71.62 101 GLY B CA 1
ATOM 5305 C C . GLY B 1 104 ? 8.808 30.028 40.848 1.00 70.84 101 GLY B C 1
ATOM 5306 O O . GLY B 1 104 ? 8.415 30.512 41.903 1.00 72.35 101 GLY B O 1
ATOM 5307 N N . GLU B 1 105 ? 9.267 28.776 40.744 1.00 68.56 102 GLU B N 1
ATOM 5308 C CA . GLU B 1 105 ? 9.488 27.901 41.915 1.00 67.64 102 GLU B CA 1
ATOM 5309 C C . GLU B 1 105 ? 11.000 27.814 42.199 1.00 67.83 102 GLU B C 1
ATOM 5310 O O . GLU B 1 105 ? 11.809 28.027 41.290 1.00 67.84 102 GLU B O 1
ATOM 5316 N N . VAL B 1 106 ? 11.380 27.579 43.461 1.00 68.36 103 VAL B N 1
ATOM 5317 C CA . VAL B 1 106 ? 12.745 27.151 43.787 1.00 68.11 103 VAL B CA 1
ATOM 5318 C C . VAL B 1 106 ? 12.728 25.772 44.456 1.00 66.95 103 VAL B C 1
ATOM 5319 O O . VAL B 1 106 ? 12.177 25.602 45.544 1.00 67.30 103 VAL B O 1
ATOM 5323 N N . ILE B 1 107 ? 13.340 24.796 43.782 1.00 65.29 104 ILE B N 1
ATOM 5324 C CA . ILE B 1 107 ? 13.537 23.479 44.336 1.00 64.67 104 ILE B CA 1
ATOM 5325 C C . ILE B 1 107 ? 14.751 23.538 45.233 1.00 66.42 104 ILE B C 1
ATOM 5326 O O . ILE B 1 107 ? 15.794 23.969 44.801 1.00 67.03 104 ILE B O 1
ATOM 5331 N N . ILE B 1 108 ? 14.601 23.112 46.478 1.00 67.68 105 ILE B N 1
ATOM 5332 C CA . ILE B 1 108 ? 15.690 23.052 47.433 1.00 70.01 105 ILE B CA 1
ATOM 5333 C C . ILE B 1 108 ? 15.934 21.588 47.756 1.00 69.95 105 ILE B C 1
ATOM 5334 O O . ILE B 1 108 ? 15.004 20.872 48.103 1.00 69.11 105 ILE B O 1
ATOM 5339 N N . GLU B 1 109 ? 17.183 21.147 47.651 1.00 71.07 106 GLU B N 1
ATOM 5340 C CA . GLU B 1 109 ? 17.533 19.784 48.000 1.00 71.64 106 GLU B CA 1
ATOM 5341 C C . GLU B 1 109 ? 18.137 19.798 49.373 1.00 74.60 106 GLU B C 1
ATOM 5342 O O . GLU B 1 109 ? 19.108 20.471 49.576 1.00 76.40 106 GLU B O 1
ATOM 5348 N N . ALA B 1 110 ? 17.564 19.049 50.306 1.00 75.66 107 ALA B N 1
ATOM 5349 C CA . ALA B 1 110 ? 18.055 19.011 51.669 1.00 79.32 107 ALA B CA 1
ATOM 5350 C C . ALA B 1 110 ? 18.153 17.584 52.172 1.00 80.19 107 ALA B C 1
ATOM 5351 O O . ALA B 1 110 ? 17.304 16.752 51.871 1.00 78.30 107 ALA B O 1
ATOM 5353 N N . GLU B 1 111 ? 19.192 17.311 52.952 1.00 83.33 108 GLU B N 1
ATOM 5354 C CA . GLU B 1 111 ? 19.346 16.010 53.616 1.00 85.19 108 GLU B CA 1
ATOM 5355 C C . GLU B 1 111 ? 18.229 15.808 54.672 1.00 86.66 108 GLU B C 1
ATOM 5356 O O . GLU B 1 111 ? 17.683 14.708 54.820 1.00 86.53 108 GLU B O 1
ATOM 5362 N N . LYS B 1 112 ? 17.891 16.878 55.386 1.00 88.49 109 LYS B N 1
ATOM 5363 C CA . LYS B 1 112 ? 16.776 16.873 56.337 1.00 90.15 109 LYS B CA 1
ATOM 5364 C C . LYS B 1 112 ? 15.703 17.886 55.904 1.00 88.35 109 LYS B C 1
ATOM 5365 O O . LYS B 1 112 ? 15.738 19.048 56.328 1.00 90.02 109 LYS B O 1
ATOM 5367 N N . PRO B 1 113 ? 14.743 17.452 55.063 1.00 85.08 110 PRO B N 1
ATOM 5368 C CA . PRO B 1 113 ? 13.771 18.374 54.461 1.00 83.22 110 PRO B CA 1
ATOM 5369 C C . PRO B 1 113 ? 12.740 18.983 55.414 1.00 85.29 110 PRO B C 1
ATOM 5370 O O . PRO B 1 113 ? 12.189 20.053 55.121 1.00 84.68 110 PRO B O 1
ATOM 5374 N N . GLY B 1 114 ? 12.463 18.309 56.525 1.00 87.85 111 GLY B N 1
ATOM 5375 C CA . GLY B 1 114 ? 11.486 18.810 57.484 1.00 90.20 111 GLY B CA 1
ATOM 5376 C C . GLY B 1 114 ? 11.919 20.111 58.141 1.00 92.84 111 GLY B C 1
ATOM 5377 O O . GLY B 1 114 ? 11.081 20.954 58.499 1.00 93.82 111 GLY B O 1
ATOM 5378 N N . LEU B 1 115 ? 13.233 20.277 58.289 1.00 94.27 112 LEU B N 1
ATOM 5379 C CA . LEU B 1 115 ? 13.792 21.442 58.979 1.00 97.30 112 LEU B CA 1
ATOM 5380 C C . LEU B 1 115 ? 13.633 22.712 58.153 1.00 95.53 112 LEU B C 1
ATOM 5381 O O . LEU B 1 115 ? 13.446 23.799 58.711 1.00 97.88 112 LEU B O 1
ATOM 5386 N N . VAL B 1 116 ? 13.686 22.569 56.831 1.00 91.51 113 VAL B N 1
ATOM 5387 C CA . VAL B 1 116 ? 13.471 23.710 55.948 1.00 89.92 113 VAL B CA 1
ATOM 5388 C C . VAL B 1 116 ? 11.967 24.097 55.813 1.00 88.93 113 VAL B C 1
ATOM 5389 O O . VAL B 1 116 ? 11.646 25.280 55.657 1.00 89.28 113 VAL B O 1
ATOM 5393 N N . ILE B 1 117 ? 11.050 23.130 55.903 1.00 87.93 114 ILE B N 1
ATOM 5394 C CA . ILE B 1 117 ? 9.607 23.438 55.865 1.00 87.32 114 ILE B CA 1
ATOM 5395 C C . ILE B 1 117 ? 9.165 24.035 57.209 1.00 90.94 114 ILE B C 1
ATOM 5396 O O . ILE B 1 117 ? 8.255 24.861 57.275 1.00 91.35 114 ILE B O 1
ATOM 5401 N N . GLY B 1 121 ? 4.490 24.751 58.016 1.00 92.54 118 GLY B N 1
ATOM 5402 C CA . GLY B 1 121 ? 4.815 25.535 56.834 1.00 90.11 118 GLY B CA 1
ATOM 5403 C C . GLY B 1 121 ? 5.328 26.917 57.195 1.00 92.33 118 GLY B C 1
ATOM 5404 O O . GLY B 1 121 ? 5.646 27.721 56.307 1.00 90.96 118 GLY B O 1
ATOM 5405 N N . ALA B 1 122 ? 5.418 27.186 58.499 1.00 95.90 119 ALA B N 1
ATOM 5406 C CA . ALA B 1 122 ? 5.876 28.478 59.017 1.00 98.81 119 ALA B CA 1
ATOM 5407 C C . ALA B 1 122 ? 7.099 29.040 58.279 1.00 98.31 119 ALA B C 1
ATOM 5408 O O . ALA B 1 122 ? 7.070 30.177 57.789 1.00 98.34 119 ALA B O 1
ATOM 5410 N N . THR B 1 123 ? 8.157 28.228 58.188 1.00 97.95 120 THR B N 1
ATOM 5411 C CA . THR B 1 123 ? 9.453 28.667 57.644 1.00 97.96 120 THR B CA 1
ATOM 5412 C C . THR B 1 123 ? 9.431 28.861 56.118 1.00 94.75 120 THR B C 1
ATOM 5413 O O . THR B 1 123 ? 10.104 29.775 55.597 1.00 95.07 120 THR B O 1
ATOM 5415 N N . LEU B 1 124 ? 8.669 28.009 55.418 1.00 91.87 121 LEU B N 1
ATOM 5416 C CA . LEU B 1 124 ? 8.444 28.151 53.969 1.00 89.12 121 LEU B CA 1
ATOM 5417 C C . LEU B 1 124 ? 7.660 29.428 53.663 1.00 89.96 121 LEU B C 1
ATOM 5418 O O . LEU B 1 124 ? 7.851 30.061 52.607 1.00 88.79 121 LEU B O 1
ATOM 5420 N N . ARG B 1 125 ? 6.783 29.797 54.600 1.00 92.33 122 ARG B N 1
ATOM 5421 C CA . ARG B 1 125 ? 5.963 30.999 54.474 1.00 93.47 122 ARG B CA 1
ATOM 5422 C C . ARG B 1 125 ? 6.862 32.227 54.581 1.00 95.63 122 ARG B C 1
ATOM 5423 O O . ARG B 1 125 ? 6.825 33.117 53.714 1.00 95.13 122 ARG B O 1
ATOM 5425 N N . GLU B 1 126 ? 7.685 32.247 55.635 1.00 97.98 123 GLU B N 1
ATOM 5426 C CA . GLU B 1 126 ? 8.670 33.317 55.855 1.00 100.42 123 GLU B CA 1
ATOM 5427 C C . GLU B 1 126 ? 9.681 33.440 54.713 1.00 98.39 123 GLU B C 1
ATOM 5428 O O . GLU B 1 126 ? 10.143 34.546 54.435 1.00 100.24 123 GLU B O 1
ATOM 5430 N N . ILE B 1 127 ? 10.014 32.318 54.059 1.00 94.73 124 ILE B N 1
ATOM 5431 C CA . ILE B 1 127 ? 10.979 32.326 52.955 1.00 92.91 124 ILE B CA 1
ATOM 5432 C C . ILE B 1 127 ? 10.378 32.970 51.707 1.00 91.26 124 ILE B C 1
ATOM 5433 O O . ILE B 1 127 ? 11.027 33.799 51.047 1.00 91.81 124 ILE B O 1
ATOM 5435 N N . THR B 1 128 ? 9.141 32.590 51.385 1.00 89.30 125 THR B N 1
ATOM 5436 C CA . THR B 1 128 ? 8.414 33.232 50.282 1.00 88.08 125 THR B CA 1
ATOM 5437 C C . THR B 1 128 ? 8.208 34.735 50.574 1.00 91.12 125 THR B C 1
ATOM 5438 O O . THR B 1 128 ? 8.410 35.573 49.686 1.00 90.92 125 THR B O 1
ATOM 5440 N N . LYS B 1 129 ? 7.842 35.070 51.814 1.00 93.82 126 LYS B N 1
ATOM 5441 C CA . LYS B 1 129 ? 7.600 36.475 52.182 1.00 97.67 126 LYS B CA 1
ATOM 5442 C C . LYS B 1 129 ? 8.798 37.325 51.770 1.00 99.55 126 LYS B C 1
ATOM 5443 O O . LYS B 1 129 ? 8.651 38.322 51.065 1.00 100.29 126 LYS B O 1
ATOM 5445 N N . GLN B 1 130 ? 9.984 36.877 52.173 1.00 100.07 127 GLN B N 1
ATOM 5446 C CA . GLN B 1 130 ? 11.214 37.611 51.934 1.00 102.19 127 GLN B CA 1
ATOM 5447 C C . GLN B 1 130 ? 11.770 37.478 50.497 1.00 99.38 127 GLN B C 1
ATOM 5448 O O . GLN B 1 130 ? 12.414 38.415 50.014 1.00 101.56 127 GLN B O 1
ATOM 5450 N N . ILE B 1 131 ? 11.536 36.354 49.815 1.00 94.83 128 ILE B N 1
ATOM 5451 C CA . ILE B 1 131 ? 12.168 36.117 48.494 1.00 92.34 128 ILE B CA 1
ATOM 5452 C C . ILE B 1 131 ? 11.216 35.996 47.305 1.00 89.59 128 ILE B C 1
ATOM 5453 O O . ILE B 1 131 ? 11.669 36.045 46.160 1.00 88.42 128 ILE B O 1
ATOM 5455 N N . GLY B 1 132 ? 9.915 35.837 47.566 1.00 88.86 129 GLY B N 1
ATOM 5456 C CA . GLY B 1 132 ? 8.897 35.784 46.502 1.00 86.83 129 GLY B CA 1
ATOM 5457 C C . GLY B 1 132 ? 8.733 34.398 45.879 1.00 83.05 129 GLY B C 1
ATOM 5458 O O . GLY B 1 132 ? 7.624 33.848 45.837 1.00 81.50 129 GLY B O 1
ATOM 5459 N N . TRP B 1 133 ? 9.843 33.853 45.387 1.00 81.69 130 TRP B N 1
ATOM 5460 C CA . TRP B 1 133 ? 9.913 32.481 44.886 1.00 78.34 130 TRP B CA 1
ATOM 5461 C C . TRP B 1 133 ? 9.192 31.523 45.815 1.00 77.47 130 TRP B C 1
ATOM 5462 O O . TRP B 1 133 ? 9.282 31.671 47.038 1.00 79.51 130 TRP B O 1
ATOM 5473 N N . ILE B 1 134 ? 8.513 30.528 45.246 1.00 74.75 131 ILE B N 1
ATOM 5474 C CA . ILE B 1 134 ? 7.835 29.515 46.056 1.00 74.14 131 ILE B CA 1
ATOM 5475 C C . ILE B 1 134 ? 8.759 28.316 46.297 1.00 72.83 131 ILE B C 1
ATOM 5476 O O . ILE B 1 134 ? 9.200 27.681 45.345 1.00 70.58 131 ILE B O 1
ATOM 5481 N N . PRO B 1 135 ? 9.064 28.008 47.569 1.00 74.29 132 PRO B N 1
ATOM 5482 C CA . PRO B 1 135 ? 9.930 26.867 47.848 1.00 73.49 132 PRO B CA 1
ATOM 5483 C C . PRO B 1 135 ? 9.238 25.495 47.782 1.00 71.40 132 PRO B C 1
ATOM 5484 O O . PRO B 1 135 ? 8.189 25.276 48.385 1.00 71.60 132 PRO B O 1
ATOM 5488 N N . LYS B 1 136 ? 9.841 24.591 47.018 1.00 69.39 133 LYS B N 1
ATOM 5489 C CA . LYS B 1 136 ? 9.438 23.202 46.975 1.00 67.63 133 LYS B CA 1
ATOM 5490 C C . LYS B 1 136 ? 10.617 22.422 47.503 1.00 67.97 133 LYS B C 1
ATOM 5491 O O . LYS B 1 136 ? 11.631 22.312 46.840 1.00 67.26 133 LYS B O 1
ATOM 5497 N N . VAL B 1 137 ? 10.503 21.894 48.710 1.00 69.57 134 VAL B N 1
ATOM 5498 C CA . VAL B 1 137 ? 11.635 21.221 49.316 1.00 70.34 134 VAL B CA 1
ATOM 5499 C C . VAL B 1 137 ? 11.577 19.738 49.015 1.00 68.83 134 VAL B C 1
ATOM 5500 O O . VAL B 1 137 ? 10.499 19.140 48.991 1.00 68.47 134 VAL B O 1
ATOM 5504 N N . VAL B 1 138 ? 12.750 19.156 48.794 1.00 68.25 135 VAL B N 1
ATOM 5505 C CA . VAL B 1 138 ? 12.880 17.797 48.304 1.00 66.63 135 VAL B CA 1
ATOM 5506 C C . VAL B 1 138 ? 14.076 17.167 49.001 1.00 68.44 135 VAL B C 1
ATOM 5507 O O . VAL B 1 138 ? 15.021 17.852 49.335 1.00 69.88 135 VAL B O 1
ATOM 5511 N N . ARG B 1 139 ? 14.015 15.865 49.236 1.00 69.02 136 ARG B N 1
ATOM 5512 C CA . ARG B 1 139 ? 15.072 15.152 49.918 1.00 71.32 136 ARG B CA 1
ATOM 5513 C C . ARG B 1 139 ? 16.254 14.982 48.970 1.00 70.05 136 ARG B C 1
ATOM 5514 O O . ARG B 1 139 ? 16.065 14.669 47.812 1.00 67.20 136 ARG B O 1
ATOM 5522 N N . THR B 1 140 ? 17.468 15.195 49.479 1.00 72.54 137 THR B N 1
ATOM 5523 C CA . THR B 1 140 ? 18.677 15.175 48.654 1.00 72.17 137 THR B CA 1
ATOM 5524 C C . THR B 1 140 ? 18.947 13.801 48.086 1.00 71.54 137 THR B C 1
ATOM 5525 O O . THR B 1 140 ? 19.204 12.859 48.839 1.00 73.04 137 THR B O 1
ATOM 5529 N N . PRO B 1 141 ? 18.910 13.685 46.752 1.00 69.45 138 PRO B N 1
ATOM 5530 C CA . PRO B 1 141 ? 19.127 12.404 46.118 1.00 68.70 138 PRO B CA 1
ATOM 5531 C C . PRO B 1 141 ? 20.493 11.826 46.431 1.00 70.38 138 PRO B C 1
ATOM 5532 O O . PRO B 1 141 ? 21.489 12.544 46.353 1.00 70.83 138 PRO B O 1
ATOM 5536 N N . PRO B 1 142 ? 20.535 10.528 46.774 1.00 71.23 139 PRO B N 1
ATOM 5537 C CA . PRO B 1 142 ? 21.799 9.854 47.078 1.00 72.99 139 PRO B CA 1
ATOM 5538 C C . PRO B 1 142 ? 22.767 9.947 45.897 1.00 71.31 139 PRO B C 1
ATOM 5539 O O . PRO B 1 142 ? 23.992 10.043 46.101 1.00 73.11 139 PRO B O 1
ATOM 5543 N N . ILE B 1 143 ? 22.191 9.977 44.689 1.00 68.02 140 ILE B N 1
ATOM 5544 C CA . ILE B 1 143 ? 22.930 9.960 43.420 1.00 66.44 140 ILE B CA 1
ATOM 5545 C C . ILE B 1 143 ? 22.662 11.240 42.619 1.00 64.73 140 ILE B C 1
ATOM 5546 O O . ILE B 1 143 ? 21.538 11.722 42.578 1.00 63.68 140 ILE B O 1
ATOM 5551 N N . LYS B 1 144 ? 23.694 11.772 41.974 1.00 64.57 141 LYS B N 1
ATOM 5552 C CA . LYS B 1 144 ? 23.592 13.017 41.213 1.00 63.71 141 LYS B CA 1
ATOM 5553 C C . LYS B 1 144 ? 23.305 12.657 39.740 1.00 60.95 141 LYS B C 1
ATOM 5554 O O . LYS B 1 144 ? 24.079 11.931 39.105 1.00 60.66 141 LYS B O 1
ATOM 5557 N N . SER B 1 145 ? 22.200 13.159 39.197 1.00 58.76 142 SER B N 1
ATOM 5558 C CA . SER B 1 145 ? 21.954 13.006 37.786 1.00 56.34 142 SER B CA 1
ATOM 5559 C C . SER B 1 145 ? 22.503 14.178 37.021 1.00 56.28 142 SER B C 1
ATOM 5560 O O . SER B 1 145 ? 22.031 15.312 37.171 1.00 56.18 142 SER B O 1
ATOM 5563 N N . ARG B 1 146 ? 23.500 13.888 36.192 1.00 56.20 143 ARG B N 1
ATOM 5564 C CA . ARG B 1 146 ? 24.123 14.890 35.339 1.00 56.67 143 ARG B CA 1
ATOM 5565 C C . ARG B 1 146 ? 23.163 15.321 34.223 1.00 54.24 143 ARG B C 1
ATOM 5566 O O . ARG B 1 146 ? 23.231 16.460 33.743 1.00 54.71 143 ARG B O 1
ATOM 5570 N N . THR B 1 147 ? 22.256 14.428 33.833 1.00 51.67 144 THR B N 1
ATOM 5571 C CA . THR B 1 147 ? 21.253 14.750 32.823 1.00 49.79 144 THR B CA 1
ATOM 5572 C C . THR B 1 147 ? 20.209 15.711 33.361 1.00 49.23 144 THR B C 1
ATOM 5573 O O . THR B 1 147 ? 19.870 16.686 32.718 1.00 49.22 144 THR B O 1
ATOM 5577 N N . VAL B 1 148 ? 19.696 15.432 34.545 1.00 49.04 145 VAL B N 1
ATOM 5578 C CA . VAL B 1 148 ? 18.704 16.308 35.145 1.00 49.54 145 VAL B CA 1
ATOM 5579 C C . VAL B 1 148 ? 19.215 17.729 35.264 1.00 51.21 145 VAL B C 1
ATOM 5580 O O . VAL B 1 148 ? 18.472 18.652 34.982 1.00 51.18 145 VAL B O 1
ATOM 5584 N N . LYS B 1 149 ? 20.476 17.882 35.670 1.00 53.10 146 LYS B N 1
ATOM 5585 C CA . LYS B 1 149 ? 21.110 19.188 35.801 1.00 55.74 146 LYS B CA 1
ATOM 5586 C C . LYS B 1 149 ? 21.319 19.871 34.449 1.00 56.09 146 LYS B C 1
ATOM 5587 O O . LYS B 1 149 ? 21.066 21.064 34.336 1.00 57.47 146 LYS B O 1
ATOM 5593 N N . ASN B 1 150 ? 21.765 19.133 33.435 1.00 55.94 147 ASN B N 1
ATOM 5594 C CA . ASN B 1 150 ? 21.984 19.716 32.098 1.00 57.00 147 ASN B CA 1
ATOM 5595 C C . ASN B 1 150 ? 20.687 20.232 31.486 1.00 56.34 147 ASN B C 1
ATOM 5596 O O . ASN B 1 150 ? 20.670 21.327 30.899 1.00 56.97 147 ASN B O 1
ATOM 5601 N N . ILE B 1 151 ? 19.615 19.445 31.635 1.00 54.26 148 ILE B N 1
ATOM 5602 C CA . ILE B 1 151 ? 18.285 19.865 31.192 1.00 53.96 148 ILE B CA 1
ATOM 5603 C C . ILE B 1 151 ? 17.817 21.149 31.909 1.00 55.36 148 ILE B C 1
ATOM 5604 O O . ILE B 1 151 ? 17.334 22.094 31.283 1.00 55.76 148 ILE B O 1
ATOM 5609 N N . ARG B 1 152 ? 17.978 21.194 33.219 1.00 56.11 149 ARG B N 1
ATOM 5610 C CA . ARG B 1 152 ? 17.581 22.386 33.954 1.00 58.10 149 ARG B CA 1
ATOM 5611 C C . ARG B 1 152 ? 18.299 23.632 33.471 1.00 59.83 149 ARG B C 1
ATOM 5612 O O . ARG B 1 152 ? 17.651 24.632 33.270 1.00 60.45 149 ARG B O 1
ATOM 5620 N N . GLU B 1 153 ? 19.618 23.550 33.275 1.00 61.07 150 GLU B N 1
ATOM 5621 C CA . GLU B 1 153 ? 20.403 24.667 32.731 1.00 63.73 150 GLU B CA 1
ATOM 5622 C C . GLU B 1 153 ? 19.971 25.036 31.321 1.00 63.41 150 GLU B C 1
ATOM 5623 O O . GLU B 1 153 ? 19.894 26.207 30.992 1.00 65.72 150 GLU B O 1
ATOM 5629 N N . PHE B 1 154 ? 19.694 24.031 30.494 1.00 61.41 151 PHE B N 1
ATOM 5630 C CA . PHE B 1 154 ? 19.228 24.233 29.125 1.00 60.96 151 PHE B CA 1
ATOM 5631 C C . PHE B 1 154 ? 17.864 24.945 29.066 1.00 60.93 151 PHE B C 1
ATOM 5632 O O . PHE B 1 154 ? 17.636 25.786 28.202 1.00 61.86 151 PHE B O 1
ATOM 5640 N N . MET B 1 155 ? 16.967 24.611 29.979 1.00 60.04 152 MET B N 1
ATOM 5641 C CA . MET B 1 155 ? 15.679 25.303 30.073 1.00 61.21 152 MET B CA 1
ATOM 5642 C C . MET B 1 155 ? 15.802 26.779 30.484 1.00 63.85 152 MET B C 1
ATOM 5643 O O . MET B 1 155 ? 15.081 27.603 29.951 1.00 65.29 152 MET B O 1
ATOM 5648 N N . ARG B 1 156 ? 16.690 27.094 31.430 1.00 65.22 153 ARG B N 1
ATOM 5649 C CA . ARG B 1 156 ? 17.010 28.488 31.796 1.00 68.59 153 ARG B CA 1
ATOM 5650 C C . ARG B 1 156 ? 17.609 29.275 30.632 1.00 69.80 153 ARG B C 1
ATOM 5651 O O . ARG B 1 156 ? 17.212 30.403 30.390 1.00 71.77 153 ARG B O 1
ATOM 5655 N N . ASN B 1 157 ? 18.556 28.672 29.915 1.00 68.78 154 ASN B N 1
ATOM 5656 C CA . ASN B 1 157 ? 19.176 29.321 28.768 1.00 70.67 154 ASN B CA 1
ATOM 5657 C C . ASN B 1 157 ? 18.217 29.636 27.618 1.00 70.52 154 ASN B C 1
ATOM 5658 O O . ASN B 1 157 ? 18.540 30.477 26.764 1.00 73.02 154 ASN B O 1
ATOM 5663 N N . ASN B 1 158 ? 17.047 28.981 27.618 1.00 67.76 155 ASN B N 1
ATOM 5664 C CA . ASN B 1 158 ? 16.066 29.061 26.534 1.00 67.20 155 ASN B CA 1
ATOM 5665 C C . ASN B 1 158 ? 14.673 29.542 26.993 1.00 67.24 155 ASN B C 1
ATOM 5666 O O . ASN B 1 158 ? 13.677 29.339 26.306 1.00 66.19 155 ASN B O 1
ATOM 5671 N N . LEU B 1 159 ? 14.616 30.210 28.137 1.00 68.34 156 LEU B N 1
ATOM 5672 C CA . LEU B 1 159 ? 13.364 30.696 28.692 1.00 69.33 156 LEU B CA 1
ATOM 5673 C C . LEU B 1 159 ? 12.505 31.533 27.725 1.00 71.35 156 LEU B C 1
ATOM 5674 O O . LEU B 1 159 ? 11.300 31.376 27.738 1.00 70.84 156 LEU B O 1
ATOM 5679 N N . LYS B 1 160 ? 13.092 32.424 26.912 1.00 73.99 157 LYS B N 1
ATOM 5680 C CA . LYS B 1 160 ? 12.289 33.286 26.020 1.00 76.31 157 LYS B CA 1
ATOM 5681 C C . LYS B 1 160 ? 11.545 32.488 24.954 1.00 74.88 157 LYS B C 1
ATOM 5682 O O . LYS B 1 160 ? 10.347 32.682 24.768 1.00 75.19 157 LYS B O 1
ATOM 5684 N N . GLU B 1 161 ? 12.245 31.586 24.270 1.00 73.57 158 GLU B N 1
ATOM 5685 C CA . GLU B 1 161 ? 11.607 30.766 23.230 1.00 72.96 158 GLU B CA 1
ATOM 5686 C C . GLU B 1 161 ? 10.546 29.852 23.832 1.00 69.27 158 GLU B C 1
ATOM 5687 O O . GLU B 1 161 ? 9.474 29.677 23.270 1.00 68.66 158 GLU B O 1
ATOM 5693 N N . ARG B 1 162 ? 10.863 29.312 25.001 1.00 51.17 159 ARG B N 1
ATOM 5694 C CA . ARG B 1 162 ? 9.982 28.409 25.742 1.00 48.38 159 ARG B CA 1
ATOM 5695 C C . ARG B 1 162 ? 8.642 29.048 26.079 1.00 48.58 159 ARG B C 1
ATOM 5696 O O . ARG B 1 162 ? 7.595 28.472 25.815 1.00 45.93 159 ARG B O 1
ATOM 5704 N N . LYS B 1 163 ? 8.686 30.234 26.679 1.00 51.61 160 LYS B N 1
ATOM 5705 C CA . LYS B 1 163 ? 7.476 30.985 26.981 1.00 53.14 160 LYS B CA 1
ATOM 5706 C C . LYS B 1 163 ? 6.662 31.222 25.706 1.00 53.33 160 LYS B C 1
ATOM 5707 O O . LYS B 1 163 ? 5.438 31.107 25.705 1.00 52.28 160 LYS B O 1
ATOM 5713 N N . GLU B 1 164 ? 7.345 31.503 24.609 1.00 55.03 161 GLU B N 1
ATOM 5714 C CA . GLU B 1 164 ? 6.658 31.762 23.360 1.00 56.41 161 GLU B CA 1
ATOM 5715 C C . GLU B 1 164 ? 6.031 30.521 22.764 1.00 53.18 161 GLU B C 1
ATOM 5716 O O . GLU B 1 164 ? 4.932 30.590 22.225 1.00 53.87 161 GLU B O 1
ATOM 5722 N N . ILE B 1 165 ? 6.716 29.384 22.864 1.00 50.46 162 ILE B N 1
ATOM 5723 C CA . ILE B 1 165 ? 6.169 28.117 22.411 1.00 47.06 162 ILE B CA 1
ATOM 5724 C C . ILE B 1 165 ? 4.976 27.717 23.273 1.00 45.72 162 ILE B C 1
ATOM 5725 O O . ILE B 1 165 ? 4.032 27.145 22.758 1.00 44.94 162 ILE B O 1
ATOM 5730 N N . LEU B 1 166 ? 5.015 27.970 24.582 1.00 45.57 163 LEU B N 1
ATOM 5731 C CA . LEU B 1 166 ? 3.860 27.679 25.432 1.00 44.07 163 LEU B CA 1
ATOM 5732 C C . LEU B 1 166 ? 2.665 28.542 25.043 1.00 45.42 163 LEU B C 1
ATOM 5733 O O . LEU B 1 166 ? 1.536 28.052 25.028 1.00 44.62 163 LEU B O 1
ATOM 5738 N N . LYS B 1 167 ? 2.897 29.806 24.714 1.00 47.73 164 LYS B N 1
ATOM 5739 C CA . LYS B 1 167 ? 1.800 30.674 24.322 1.00 49.43 164 LYS B CA 1
ATOM 5740 C C . LYS B 1 167 ? 1.147 30.191 23.049 1.00 48.12 164 LYS B C 1
ATOM 5741 O O . LYS B 1 167 ? -0.067 30.310 22.894 1.00 48.25 164 LYS B O 1
ATOM 5747 N N . THR B 1 168 ? 1.952 29.679 22.124 1.00 46.84 165 THR B N 1
ATOM 5748 C CA . THR B 1 168 ? 1.440 29.302 20.798 1.00 46.31 165 THR B CA 1
ATOM 5749 C C . THR B 1 168 ? 0.614 28.030 20.920 1.00 42.53 165 THR B C 1
ATOM 5750 O O . THR B 1 168 ? -0.493 27.929 20.412 1.00 42.15 165 THR B O 1
ATOM 5754 N N . VAL B 1 169 ? 1.183 27.069 21.611 1.00 39.98 166 VAL B N 1
ATOM 5755 C CA . VAL B 1 169 ? 0.519 25.809 21.911 1.00 37.55 166 VAL B CA 1
ATOM 5756 C C . VAL B 1 169 ? -0.772 26.049 22.678 1.00 38.04 166 VAL B C 1
ATOM 5757 O O . VAL B 1 169 ? -1.796 25.424 22.388 1.00 36.47 166 VAL B O 1
ATOM 5761 N N . GLY B 1 170 ? -0.700 26.964 23.654 1.00 40.27 167 GLY B N 1
ATOM 5762 C CA . GLY B 1 170 ? -1.836 27.303 24.498 1.00 41.32 167 GLY B CA 1
ATOM 5763 C C . GLY B 1 170 ? -3.025 27.797 23.702 1.00 43.45 167 GLY B C 1
ATOM 5764 O O . GLY B 1 170 ? -4.105 27.212 23.812 1.00 42.10 167 GLY B O 1
ATOM 5765 N N . ARG B 1 171 ? -2.808 28.837 22.883 1.00 46.23 168 ARG B N 1
ATOM 5766 C CA . ARG B 1 171 ? -3.857 29.431 22.039 1.00 49.35 168 ARG B CA 1
ATOM 5767 C C . ARG B 1 171 ? -4.455 28.440 21.021 1.00 48.13 168 ARG B C 1
ATOM 5768 O O . ARG B 1 171 ? -5.607 28.531 20.630 1.00 49.31 168 ARG B O 1
ATOM 5776 N N . LYS B 1 172 ? -3.667 27.484 20.592 1.00 46.29 169 LYS B N 1
ATOM 5777 C CA . LYS B 1 172 ? -4.141 26.476 19.671 1.00 45.44 169 LYS B CA 1
ATOM 5778 C C . LYS B 1 172 ? -5.085 25.478 20.405 1.00 43.07 169 LYS B C 1
ATOM 5779 O O . LYS B 1 172 ? -6.141 25.068 19.882 1.00 42.55 169 LYS B O 1
ATOM 5785 N N . ILE B 1 173 ? -4.705 25.097 21.626 1.00 41.33 170 ILE B N 1
ATOM 5786 C CA . ILE B 1 173 ? -5.562 24.262 22.462 1.00 39.27 170 ILE B CA 1
ATOM 5787 C C . ILE B 1 173 ? -6.943 24.916 22.646 1.00 42.17 170 ILE B C 1
ATOM 5788 O O . ILE B 1 173 ? -7.972 24.247 22.589 1.00 41.99 170 ILE B O 1
ATOM 5793 N N . HIS B 1 174 ? -6.959 26.225 22.841 1.00 45.50 171 HIS B N 1
ATOM 5794 C CA . HIS B 1 174 ? -8.194 26.929 23.155 1.00 49.09 171 HIS B CA 1
ATOM 5795 C C . HIS B 1 174 ? -8.811 27.619 21.958 1.00 51.69 171 HIS B C 1
ATOM 5796 O O . HIS B 1 174 ? -9.581 28.545 22.118 1.00 54.38 171 HIS B O 1
ATOM 5803 N N . ARG B 1 175 ? -8.484 27.169 20.757 1.00 51.92 172 ARG B N 1
ATOM 5804 C CA . ARG B 1 175 ? -9.235 27.563 19.589 1.00 54.86 172 ARG B CA 1
ATOM 5805 C C . ARG B 1 175 ? -10.627 26.961 19.745 1.00 56.40 172 ARG B C 1
ATOM 5806 O O . ARG B 1 175 ? -10.817 25.982 20.493 1.00 54.49 172 ARG B O 1
ATOM 5814 N N . GLU B 1 176 ? -11.601 27.549 19.062 1.00 60.72 173 GLU B N 1
ATOM 5815 C CA . GLU B 1 176 ? -12.982 27.054 19.124 1.00 63.09 173 GLU B CA 1
ATOM 5816 C C . GLU B 1 176 ? -13.224 25.900 18.130 1.00 62.66 173 GLU B C 1
ATOM 5817 O O . GLU B 1 176 ? -12.541 25.785 17.110 1.00 62.80 173 GLU B O 1
ATOM 5823 N N . CYS B 1 177 ? -14.168 25.021 18.475 1.00 62.99 174 CYS B N 1
ATOM 5824 C CA . CYS B 1 177 ? -14.550 23.873 17.643 1.00 62.13 174 CYS B CA 1
ATOM 5825 C C . CYS B 1 177 ? -15.268 24.415 16.410 1.00 65.02 174 CYS B C 1
ATOM 5826 O O . CYS B 1 177 ? -15.887 25.480 16.477 1.00 68.04 174 CYS B O 1
ATOM 5829 N N . THR B 1 178 ? -15.164 23.701 15.285 1.00 64.54 175 THR B N 1
ATOM 5830 C CA . THR B 1 178 ? -15.762 24.149 13.996 1.00 67.27 175 THR B CA 1
ATOM 5831 C C . THR B 1 178 ? -16.498 23.074 13.167 1.00 66.67 175 THR B C 1
ATOM 5832 O O . THR B 1 178 ? -17.055 23.394 12.114 1.00 69.15 175 THR B O 1
ATOM 5836 N N . SER B 1 179 ? -16.506 21.820 13.615 1.00 63.34 176 SER B N 1
ATOM 5837 C CA . SER B 1 179 ? -17.267 20.804 12.909 1.00 63.00 176 SER B CA 1
ATOM 5838 C C . SER B 1 179 ? -18.577 20.494 13.609 1.00 63.50 176 SER B C 1
ATOM 5839 O O . SER B 1 179 ? -18.649 20.408 14.843 1.00 62.17 176 SER B O 1
ATOM 5842 N N . LYS B 1 180 ? -19.603 20.299 12.792 1.00 65.42 177 LYS B N 1
ATOM 5843 C CA . LYS B 1 180 ? -20.873 19.763 13.249 1.00 66.48 177 LYS B CA 1
ATOM 5844 C C . LYS B 1 180 ? -20.906 18.225 13.101 1.00 63.85 177 LYS B C 1
ATOM 5845 O O . LYS B 1 180 ? -22.001 17.650 13.048 1.00 65.07 177 LYS B O 1
ATOM 5851 N N . ASP B 1 181 ? -19.723 17.573 13.032 1.00 59.96 178 ASP B N 1
ATOM 5852 C CA . ASP B 1 181 ? -19.616 16.106 12.924 1.00 57.28 178 ASP B CA 1
ATOM 5853 C C . ASP B 1 181 ? -18.942 15.608 14.168 1.00 53.78 178 ASP B C 1
ATOM 5854 O O . ASP B 1 181 ? -18.057 16.272 14.730 1.00 52.91 178 ASP B O 1
ATOM 5859 N N . GLN B 1 182 ? -19.290 14.400 14.580 1.00 51.33 179 GLN B N 1
ATOM 5860 C CA . GLN B 1 182 ? -18.503 13.757 15.588 1.00 47.86 179 GLN B CA 1
ATOM 5861 C C . GLN B 1 182 ? -18.156 12.376 15.107 1.00 44.80 179 GLN B C 1
ATOM 5862 O O . GLN B 1 182 ? -19.002 11.684 14.520 1.00 46.62 179 GLN B O 1
ATOM 5868 N N . TRP B 1 183 ? -16.867 12.052 15.260 1.00 39.73 180 TRP B N 1
ATOM 5869 C CA . TRP B 1 183 ? -16.332 10.728 15.082 1.00 35.69 180 TRP B CA 1
ATOM 5870 C C . TRP B 1 183 ? -14.951 10.672 15.725 1.00 33.22 180 TRP B C 1
ATOM 5871 O O . TRP B 1 183 ? -14.349 11.711 16.048 1.00 32.99 180 TRP B O 1
ATOM 5882 N N . VAL B 1 184 ? -14.486 9.457 15.952 1.00 30.60 181 VAL B N 1
ATOM 5883 C CA . VAL B 1 184 ? -13.163 9.224 16.446 1.00 28.61 181 VAL B CA 1
ATOM 5884 C C . VAL B 1 184 ? -12.598 8.024 15.678 1.00 28.19 181 VAL B C 1
ATOM 5885 O O . VAL B 1 184 ? -13.320 7.087 15.364 1.00 28.42 181 VAL B O 1
ATOM 5889 N N . ARG B 1 185 ? -11.313 8.069 15.357 1.00 27.30 182 ARG B N 1
ATOM 5890 C CA . ARG B 1 185 ? -10.652 6.949 14.734 1.00 26.63 182 ARG B CA 1
ATOM 5891 C C . ARG B 1 185 ? -9.182 6.870 15.050 1.00 25.35 182 ARG B C 1
ATOM 5892 O O . ARG B 1 185 ? -8.586 7.822 15.432 1.00 25.12 182 ARG B O 1
ATOM 5900 N N . VAL B 1 186 ? -8.615 5.692 14.910 1.00 25.83 183 VAL B N 1
ATOM 5901 C CA . VAL B 1 186 ? -7.193 5.453 15.131 1.00 25.43 183 VAL B CA 1
ATOM 5902 C C . VAL B 1 186 ? -6.553 4.882 13.871 1.00 26.96 183 VAL B C 1
ATOM 5903 O O . VAL B 1 186 ? -7.039 3.861 13.367 1.00 27.41 183 VAL B O 1
ATOM 5907 N N . THR B 1 187 ? -5.503 5.540 13.355 1.00 28.16 184 THR B N 1
ATOM 5908 C CA . THR B 1 187 ? -4.710 5.034 12.231 1.00 29.83 184 THR B CA 1
ATOM 5909 C C . THR B 1 187 ? -3.400 4.547 12.800 1.00 29.19 184 THR B C 1
ATOM 5910 O O . THR B 1 187 ? -2.859 5.182 13.687 1.00 28.53 184 THR B O 1
ATOM 5914 N N . ALA B 1 188 ? -2.907 3.407 12.313 1.00 29.92 185 ALA B N 1
ATOM 5915 C CA . ALA B 1 188 ? -1.634 2.839 12.788 1.00 29.41 185 ALA B CA 1
ATOM 5916 C C . ALA B 1 188 ? -0.524 3.192 11.803 1.00 30.90 185 ALA B C 1
ATOM 5917 O O . ALA B 1 188 ? -0.680 3.002 10.586 1.00 32.55 185 ALA B O 1
ATOM 5919 N N . LEU B 1 189 ? 0.587 3.704 12.310 1.00 29.93 186 LEU B N 1
ATOM 5920 C CA . LEU B 1 189 ? 1.679 4.035 11.449 1.00 31.99 186 LEU B CA 1
ATOM 5921 C C . LEU B 1 189 ? 2.950 3.222 11.720 1.00 32.45 186 LEU B C 1
ATOM 5922 O O . LEU B 1 189 ? 3.960 3.415 11.050 1.00 34.83 186 LEU B O 1
ATOM 5927 N N . GLY B 1 190 ? 2.893 2.341 12.703 1.00 31.14 187 GLY B N 1
ATOM 5928 C CA . GLY B 1 190 ? 3.954 1.407 13.005 1.00 31.71 187 GLY B CA 1
ATOM 5929 C C . GLY B 1 190 ? 3.647 0.792 14.352 1.00 30.43 187 GLY B C 1
ATOM 5930 O O . GLY B 1 190 ? 2.962 1.393 15.132 1.00 29.53 187 GLY B O 1
ATOM 5931 N N . GLY B 1 191 ? 4.171 -0.388 14.631 1.00 30.96 188 GLY B N 1
ATOM 5932 C CA . GLY B 1 191 ? 3.959 -1.031 15.920 1.00 30.44 188 GLY B CA 1
ATOM 5933 C C . GLY B 1 191 ? 2.841 -2.069 15.914 1.00 30.79 188 GLY B C 1
ATOM 5934 O O . GLY B 1 191 ? 2.354 -2.483 16.978 1.00 29.14 188 GLY B O 1
ATOM 5935 N N . CYS B 1 192 ? 2.464 -2.515 14.716 1.00 32.52 189 CYS B N 1
ATOM 5936 C CA . CYS B 1 192 ? 1.361 -3.442 14.565 1.00 33.37 189 CYS B CA 1
ATOM 5937 C C . CYS B 1 192 ? 1.850 -4.724 13.928 1.00 34.67 189 CYS B C 1
ATOM 5938 O O . CYS B 1 192 ? 2.499 -4.715 12.879 1.00 36.22 189 CYS B O 1
ATOM 5941 N N . LYS B 1 193 ? 1.550 -5.831 14.596 1.00 34.45 190 LYS B N 1
ATOM 5942 C CA . LYS B 1 193 ? 2.028 -7.156 14.172 1.00 36.08 190 LYS B CA 1
ATOM 5943 C C . LYS B 1 193 ? 3.545 -7.173 14.140 1.00 36.37 190 LYS B C 1
ATOM 5944 O O . LYS B 1 193 ? 4.151 -7.963 13.428 1.00 38.57 190 LYS B O 1
ATOM 5950 N N . GLU B 1 194 ? 4.141 -6.279 14.932 1.00 34.73 191 GLU B N 1
ATOM 5951 C CA . GLU B 1 194 ? 5.599 -6.186 15.093 1.00 35.27 191 GLU B CA 1
ATOM 5952 C C . GLU B 1 194 ? 5.871 -5.544 16.470 1.00 33.63 191 GLU B C 1
ATOM 5953 O O . GLU B 1 194 ? 5.012 -4.937 17.084 1.00 31.30 191 GLU B O 1
ATOM 5959 N N . VAL B 1 195 ? 7.067 -5.753 16.964 1.00 35.02 192 VAL B N 1
ATOM 5960 C CA . VAL B 1 195 ? 7.593 -4.963 18.062 1.00 34.72 192 VAL B CA 1
ATOM 5961 C C . VAL B 1 195 ? 8.453 -3.955 17.384 1.00 35.26 192 VAL B C 1
ATOM 5962 O O . VAL B 1 195 ? 9.184 -4.309 16.469 1.00 40.42 192 VAL B O 1
ATOM 5966 N N . GLY B 1 196 ? 8.373 -2.700 17.749 1.00 33.65 193 GLY B N 1
ATOM 5967 C CA . GLY B 1 196 ? 9.176 -1.711 17.064 1.00 33.65 193 GLY B CA 1
ATOM 5968 C C . GLY B 1 196 ? 8.341 -0.662 16.368 1.00 32.57 193 GLY B C 1
ATOM 5969 O O . GLY B 1 196 ? 7.260 -0.948 15.899 1.00 31.01 193 GLY B O 1
ATOM 5970 N N . ARG B 1 197 ? 8.887 0.559 16.357 1.00 32.48 194 ARG B N 1
ATOM 5971 C CA . ARG B 1 197 ? 8.372 1.741 15.688 1.00 32.38 194 ARG B CA 1
ATOM 5972 C C . ARG B 1 197 ? 6.891 2.012 15.907 1.00 31.10 194 ARG B C 1
ATOM 5973 O O . ARG B 1 197 ? 6.189 2.380 14.982 1.00 30.96 194 ARG B O 1
ATOM 5981 N N . SER B 1 198 ? 6.455 1.844 17.152 1.00 29.77 195 SER B N 1
ATOM 5982 C CA . SER B 1 198 ? 5.172 2.256 17.609 1.00 28.84 195 SER B CA 1
ATOM 5983 C C . SER B 1 198 ? 4.946 3.691 17.229 1.00 29.19 195 SER B C 1
ATOM 5984 O O . SER B 1 198 ? 5.848 4.551 17.386 1.00 29.47 195 SER B O 1
ATOM 5987 N N . CYS B 1 199 ? 3.729 3.949 16.744 1.00 28.72 196 CYS B N 1
ATOM 5988 C CA . CYS B 1 199 ? 3.320 5.270 16.292 1.00 28.94 196 CYS B CA 1
ATOM 5989 C C . CYS B 1 199 ? 1.848 5.179 15.843 1.00 28.33 196 CYS B C 1
ATOM 5990 O O . CYS B 1 199 ? 1.530 4.384 14.963 1.00 29.43 196 CYS B O 1
ATOM 5993 N N . PHE B 1 200 ? 0.956 5.929 16.484 1.00 26.54 197 PHE B N 1
ATOM 5994 C CA . PHE B 1 200 ? -0.472 5.809 16.249 1.00 26.38 197 PHE B CA 1
ATOM 5995 C C . PHE B 1 200 ? -1.076 7.195 16.094 1.00 27.17 197 PHE B C 1
ATOM 5996 O O . PHE B 1 200 ? -0.638 8.183 16.699 1.00 26.61 197 PHE B O 1
ATOM 6004 N N . LEU B 1 201 ? -2.113 7.302 15.294 1.00 28.42 198 LEU B N 1
ATOM 6005 C CA . LEU B 1 201 ? -2.781 8.603 15.161 1.00 28.73 198 LEU B CA 1
ATOM 6006 C C . LEU B 1 201 ? -4.176 8.459 15.695 1.00 27.94 198 LEU B C 1
ATOM 6007 O O . LEU B 1 201 ? -4.867 7.608 15.235 1.00 28.99 198 LEU B O 1
ATOM 6012 N N . LEU B 1 202 ? -4.553 9.254 16.694 1.00 26.91 199 LEU B N 1
ATOM 6013 C CA . LEU B 1 202 ? -5.926 9.332 17.183 1.00 26.59 199 LEU B CA 1
ATOM 6014 C C . LEU B 1 202 ? -6.472 10.607 16.606 1.00 27.33 199 LEU B C 1
ATOM 6015 O O . LEU B 1 202 ? -5.837 11.626 16.704 1.00 27.60 199 LEU B O 1
ATOM 6020 N N . SER B 1 203 ? -7.638 10.562 15.978 1.00 27.67 200 SER B N 1
ATOM 6021 C CA . SER B 1 203 ? -8.105 11.729 15.290 1.00 28.99 200 SER B CA 1
ATOM 6022 C C . SER B 1 203 ? -9.597 11.905 15.451 1.00 29.94 200 SER B C 1
ATOM 6023 O O . SER B 1 203 ? -10.348 10.929 15.669 1.00 29.39 200 SER B O 1
ATOM 6026 N N . THR B 1 204 ? -9.995 13.183 15.396 1.00 30.55 201 THR B N 1
ATOM 6027 C CA . THR B 1 204 ? -11.385 13.572 15.451 1.00 31.63 201 THR B CA 1
ATOM 6028 C C . THR B 1 204 ? -11.517 14.591 14.353 1.00 33.26 201 THR B C 1
ATOM 6029 O O . THR B 1 204 ? -10.568 14.850 13.655 1.00 32.61 201 THR B O 1
ATOM 6033 N N . PRO B 1 205 ? -12.705 15.150 14.180 1.00 35.17 202 PRO B N 1
ATOM 6034 C CA . PRO B 1 205 ? -12.811 16.177 13.155 1.00 37.49 202 PRO B CA 1
ATOM 6035 C C . PRO B 1 205 ? -12.003 17.432 13.455 1.00 38.33 202 PRO B C 1
ATOM 6036 O O . PRO B 1 205 ? -11.656 18.177 12.521 1.00 39.78 202 PRO B O 1
ATOM 6040 N N . GLU B 1 206 ? -11.710 17.675 14.735 1.00 38.31 203 GLU B N 1
ATOM 6041 C CA . GLU B 1 206 ? -10.992 18.897 15.146 1.00 39.92 203 GLU B CA 1
ATOM 6042 C C . GLU B 1 206 ? -9.525 18.599 15.441 1.00 38.24 203 GLU B C 1
ATOM 6043 O O . GLU B 1 206 ? -8.726 19.503 15.551 1.00 39.16 203 GLU B O 1
ATOM 6049 N N . SER B 1 207 ? -9.154 17.345 15.609 1.00 36.03 204 SER B N 1
ATOM 6050 C CA . SER B 1 207 ? -7.905 17.099 16.247 1.00 34.89 204 SER B CA 1
ATOM 6051 C C . SER B 1 207 ? -7.219 15.837 15.799 1.00 33.41 204 SER B C 1
ATOM 6052 O O . SER B 1 207 ? -7.855 14.850 15.438 1.00 32.59 204 SER B O 1
ATOM 6055 N N . ARG B 1 208 ? -5.897 15.910 15.841 1.00 33.45 205 ARG B N 1
ATOM 6056 C CA . ARG B 1 208 ? -5.032 14.828 15.449 1.00 32.94 205 ARG B CA 1
ATOM 6057 C C . ARG B 1 208 ? -3.943 14.738 16.478 1.00 31.48 205 ARG B C 1
ATOM 6058 O O . ARG B 1 208 ? -3.287 15.730 16.772 1.00 32.22 205 ARG B O 1
ATOM 6066 N N . ILE B 1 209 ? -3.847 13.572 17.096 1.00 29.67 206 ILE B N 1
ATOM 6067 C CA . ILE B 1 209 ? -2.952 13.321 18.192 1.00 28.29 206 ILE B CA 1
ATOM 6068 C C . ILE B 1 209 ? -2.133 12.153 17.751 1.00 27.42 206 ILE B C 1
ATOM 6069 O O . ILE B 1 209 ? -2.667 11.189 17.253 1.00 25.84 206 ILE B O 1
ATOM 6074 N N . LEU B 1 210 ? -0.834 12.261 17.964 1.00 27.84 207 LEU B N 1
ATOM 6075 C CA . LEU B 1 210 ? 0.098 11.202 17.656 1.00 28.51 207 LEU B CA 1
ATOM 6076 C C . LEU B 1 210 ? 0.539 10.556 18.951 1.00 27.57 207 LEU B C 1
ATOM 6077 O O . LEU B 1 210 ? 1.083 11.242 19.803 1.00 28.56 207 LEU B O 1
ATOM 6082 N N . ILE B 1 211 ? 0.281 9.259 19.125 1.00 27.09 208 ILE B N 1
ATOM 6083 C CA . ILE B 1 211 ? 0.786 8.570 20.278 1.00 26.46 208 ILE B CA 1
ATOM 6084 C C . ILE B 1 211 ? 2.025 7.774 19.855 1.00 27.21 208 ILE B C 1
ATOM 6085 O O . ILE B 1 211 ? 1.938 6.872 19.022 1.00 27.47 208 ILE B O 1
ATOM 6090 N N . ASP B 1 212 ? 3.161 8.128 20.458 1.00 27.35 209 ASP B N 1
ATOM 6091 C CA . ASP B 1 212 ? 4.467 7.510 20.220 1.00 28.65 209 ASP B CA 1
ATOM 6092 C C . ASP B 1 212 ? 4.996 7.766 18.795 1.00 29.95 209 ASP B C 1
ATOM 6093 O O . ASP B 1 212 ? 4.244 8.057 17.870 1.00 30.90 209 ASP B O 1
ATOM 6098 N N . CYS B 1 213 ? 6.315 7.698 18.655 1.00 30.51 210 CYS B N 1
ATOM 6099 C CA . CYS B 1 213 ? 6.949 7.678 17.398 1.00 31.61 210 CYS B CA 1
ATOM 6100 C C . CYS B 1 213 ? 8.307 7.021 17.500 1.00 32.29 210 CYS B C 1
ATOM 6101 O O . CYS B 1 213 ? 9.298 7.718 17.608 1.00 33.01 210 CYS B O 1
ATOM 6104 N N . GLY B 1 214 ? 8.345 5.677 17.415 1.00 31.78 211 GLY B N 1
ATOM 6105 C CA . GLY B 1 214 ? 9.531 4.905 17.777 1.00 31.80 211 GLY B CA 1
ATOM 6106 C C . GLY B 1 214 ? 10.507 4.592 16.679 1.00 33.42 211 GLY B C 1
ATOM 6107 O O . GLY B 1 214 ? 10.213 4.802 15.517 1.00 34.57 211 GLY B O 1
ATOM 6108 N N . VAL B 1 215 ? 11.678 4.081 17.054 1.00 33.95 212 VAL B N 1
ATOM 6109 C CA . VAL B 1 215 ? 12.616 3.501 16.108 1.00 36.20 212 VAL B CA 1
ATOM 6110 C C . VAL B 1 215 ? 12.270 2.050 15.914 1.00 36.31 212 VAL B C 1
ATOM 6111 O O . VAL B 1 215 ? 11.643 1.463 16.761 1.00 34.81 212 VAL B O 1
ATOM 6115 N N . ASN B 1 216 ? 12.692 1.454 14.811 1.00 38.82 213 ASN B N 1
ATOM 6116 C CA . ASN B 1 216 ? 12.502 0.030 14.646 1.00 40.18 213 ASN B CA 1
ATOM 6117 C C . ASN B 1 216 ? 13.468 -0.756 15.551 1.00 42.12 213 ASN B C 1
ATOM 6118 O O . ASN B 1 216 ? 14.579 -0.298 15.886 1.00 43.81 213 ASN B O 1
ATOM 6123 N N . VAL B 1 217 ? 13.011 -1.950 15.908 1.00 42.64 214 VAL B N 1
ATOM 6124 C CA . VAL B 1 217 ? 13.757 -2.960 16.642 1.00 43.90 214 VAL B CA 1
ATOM 6125 C C . VAL B 1 217 ? 13.699 -4.162 15.736 1.00 45.59 214 VAL B C 1
ATOM 6126 O O . VAL B 1 217 ? 12.604 -4.610 15.407 1.00 44.64 214 VAL B O 1
ATOM 6130 N N . GLY B 1 218 ? 14.847 -4.681 15.324 1.00 48.71 215 GLY B N 1
ATOM 6131 C CA . GLY B 1 218 ? 14.890 -5.856 14.436 1.00 51.23 215 GLY B CA 1
ATOM 6132 C C . GLY B 1 218 ? 16.057 -5.839 13.466 1.00 55.05 215 GLY B C 1
ATOM 6133 O O . GLY B 1 218 ? 17.100 -5.215 13.745 1.00 56.33 215 GLY B O 1
ATOM 6134 N N . SER B 1 219 ? 15.891 -6.542 12.334 1.00 57.52 216 SER B N 1
ATOM 6135 C CA . SER B 1 219 ? 16.955 -6.689 11.327 1.00 60.98 216 SER B CA 1
ATOM 6136 C C . SER B 1 219 ? 17.395 -5.338 10.775 1.00 61.63 216 SER B C 1
ATOM 6137 O O . SER B 1 219 ? 18.593 -5.040 10.778 1.00 63.62 216 SER B O 1
ATOM 6140 N N . ASP B 1 220 ? 16.431 -4.520 10.326 1.00 60.18 217 ASP B N 1
ATOM 6141 C CA . ASP B 1 220 ? 16.746 -3.216 9.725 1.00 60.75 217 ASP B CA 1
ATOM 6142 C C . ASP B 1 220 ? 16.436 -2.069 10.663 1.00 58.15 217 ASP B C 1
ATOM 6143 O O . ASP B 1 220 ? 15.272 -1.815 10.961 1.00 54.75 217 ASP B O 1
ATOM 6148 N N . GLU B 1 221 ? 17.501 -1.362 11.061 1.00 59.64 218 GLU B N 1
ATOM 6149 C CA . GLU B 1 221 ? 17.446 -0.239 12.022 1.00 57.89 218 GLU B CA 1
ATOM 6150 C C . GLU B 1 221 ? 16.931 1.037 11.406 1.00 56.88 218 GLU B C 1
ATOM 6151 O O . GLU B 1 221 ? 16.313 1.834 12.089 1.00 55.35 218 GLU B O 1
ATOM 6157 N N . ASN B 1 222 ? 17.187 1.242 10.123 1.00 58.84 219 ASN B N 1
ATOM 6158 C CA . ASN B 1 222 ? 16.753 2.466 9.454 1.00 58.63 219 ASN B CA 1
ATOM 6159 C C . ASN B 1 222 ? 15.215 2.600 9.398 1.00 55.62 219 ASN B C 1
ATOM 6160 O O . ASN B 1 222 ? 14.717 3.700 9.416 1.00 55.50 219 ASN B O 1
ATOM 6165 N N . MET B 1 223 ? 14.485 1.486 9.363 1.00 53.80 220 MET B N 1
ATOM 6166 C CA . MET B 1 223 ? 13.005 1.464 9.199 1.00 51.21 220 MET B CA 1
ATOM 6167 C C . MET B 1 223 ? 12.224 2.348 10.186 1.00 46.98 220 MET B C 1
ATOM 6168 O O . MET B 1 223 ? 12.304 2.205 11.387 1.00 45.57 220 MET B O 1
ATOM 6173 N N . THR B 1 224 ? 11.459 3.273 9.645 1.00 45.09 221 THR B N 1
ATOM 6174 C CA . THR B 1 224 ? 10.719 4.210 10.435 1.00 41.36 221 THR B CA 1
ATOM 6175 C C . THR B 1 224 ? 9.243 3.866 10.363 1.00 38.28 221 THR B C 1
ATOM 6176 O O . THR B 1 224 ? 8.834 3.042 9.573 1.00 38.39 221 THR B O 1
ATOM 6180 N N . PRO B 1 225 ? 8.432 4.486 11.206 1.00 35.23 222 PRO B N 1
ATOM 6181 C CA . PRO B 1 225 ? 7.003 4.415 10.956 1.00 34.17 222 PRO B CA 1
ATOM 6182 C C . PRO B 1 225 ? 6.654 5.089 9.608 1.00 35.85 222 PRO B C 1
ATOM 6183 O O . PRO B 1 225 ? 7.481 5.820 9.049 1.00 36.19 222 PRO B O 1
ATOM 6187 N N . TYR B 1 226 ? 5.459 4.812 9.088 1.00 35.81 223 TYR B N 1
ATOM 6188 C CA . TYR B 1 226 ? 5.023 5.432 7.843 1.00 38.36 223 TYR B CA 1
ATOM 6189 C C . TYR B 1 226 ? 4.603 6.889 8.093 1.00 38.18 223 TYR B C 1
ATOM 6190 O O . TYR B 1 226 ? 3.421 7.218 8.114 1.00 37.30 223 TYR B O 1
ATOM 6199 N N . LEU B 1 227 ? 5.588 7.760 8.269 1.00 39.45 224 LEU B N 1
ATOM 6200 C CA . LEU B 1 227 ? 5.322 9.155 8.576 1.00 39.48 224 LEU B CA 1
ATOM 6201 C C . LEU B 1 227 ? 4.983 9.987 7.333 1.00 42.22 224 LEU B C 1
ATOM 6202 O O . LEU B 1 227 ? 4.593 11.139 7.501 1.00 42.86 224 LEU B O 1
ATOM 6207 N N . TYR B 1 228 ? 5.085 9.438 6.118 1.00 43.41 225 TYR B N 1
ATOM 6208 C CA . TYR B 1 228 ? 5.048 10.279 4.909 1.00 46.08 225 TYR B CA 1
ATOM 6209 C C . TYR B 1 228 ? 3.657 10.261 4.227 1.00 46.06 225 TYR B C 1
ATOM 6210 O O . TYR B 1 228 ? 3.505 10.724 3.101 1.00 49.37 225 TYR B O 1
ATOM 6227 N N . VAL B 1 229 ? 2.647 9.770 4.930 1.00 43.37 226 VAL B N 1
ATOM 6228 C CA . VAL B 1 229 ? 1.323 9.520 4.377 1.00 43.01 226 VAL B CA 1
ATOM 6229 C C . VAL B 1 229 ? 0.368 10.632 4.664 1.00 43.15 226 VAL B C 1
ATOM 6230 O O . VAL B 1 229 ? 0.542 11.334 5.627 1.00 42.06 226 VAL B O 1
ATOM 6234 N N . PRO B 1 230 ? -0.702 10.759 3.870 1.00 45.28 227 PRO B N 1
ATOM 6235 C CA . PRO B 1 230 ? -1.592 11.916 3.982 1.00 46.42 227 PRO B CA 1
ATOM 6236 C C . PRO B 1 230 ? -2.162 12.179 5.360 1.00 44.71 227 PRO B C 1
ATOM 6237 O O . PRO B 1 230 ? -2.497 13.299 5.646 1.00 46.23 227 PRO B O 1
ATOM 6241 N N . GLU B 1 231 ? -2.242 11.169 6.197 1.00 43.02 228 GLU B N 1
ATOM 6242 C CA . GLU B 1 231 ? -2.786 11.300 7.549 1.00 41.79 228 GLU B CA 1
ATOM 6243 C C . GLU B 1 231 ? -1.873 11.996 8.501 1.00 41.81 228 GLU B C 1
ATOM 6244 O O . GLU B 1 231 ? -2.309 12.370 9.563 1.00 41.28 228 GLU B O 1
ATOM 6250 N N . VAL B 1 232 ? -0.592 12.083 8.172 1.00 44.11 229 VAL B N 1
ATOM 6251 C CA . VAL B 1 232 ? 0.388 12.703 9.049 1.00 44.22 229 VAL B CA 1
ATOM 6252 C C . VAL B 1 232 ? 0.982 13.972 8.443 1.00 47.58 229 VAL B C 1
ATOM 6253 O O . VAL B 1 232 ? 1.280 14.898 9.182 1.00 47.14 229 VAL B O 1
ATOM 6257 N N . PHE B 1 233 ? 1.172 13.994 7.119 1.00 51.39 230 PHE B N 1
ATOM 6258 C CA . PHE B 1 233 ? 1.646 15.185 6.412 1.00 55.29 230 PHE B CA 1
ATOM 6259 C C . PHE B 1 233 ? 0.421 15.996 5.988 1.00 56.84 230 PHE B C 1
ATOM 6260 O O . PHE B 1 233 ? -0.471 15.436 5.368 1.00 58.35 230 PHE B O 1
ATOM 6268 N N . PRO B 1 234 ? 0.396 17.325 6.281 1.00 57.36 231 PRO B N 1
ATOM 6269 C CA . PRO B 1 234 ? 1.521 18.099 6.810 1.00 56.24 231 PRO B CA 1
ATOM 6270 C C . PRO B 1 234 ? 1.523 18.027 8.323 1.00 52.20 231 PRO B C 1
ATOM 6271 O O . PRO B 1 234 ? 0.479 18.119 8.936 1.00 50.08 231 PRO B O 1
ATOM 6275 N N . LEU B 1 235 ? 2.710 17.885 8.889 1.00 50.84 232 LEU B N 1
ATOM 6276 C CA . LEU B 1 235 ? 2.903 17.774 10.311 1.00 48.67 232 LEU B CA 1
ATOM 6277 C C . LEU B 1 235 ? 2.288 18.895 11.151 1.00 48.53 232 LEU B C 1
ATOM 6278 O O . LEU B 1 235 ? 1.877 18.658 12.297 1.00 47.08 232 LEU B O 1
ATOM 6283 N N . ASN B 1 236 ? 2.164 20.095 10.607 1.00 50.75 233 ASN B N 1
ATOM 6284 C CA . ASN B 1 236 ? 1.473 21.161 11.348 1.00 51.56 233 ASN B CA 1
ATOM 6285 C C . ASN B 1 236 ? 0.001 20.828 11.695 1.00 50.17 233 ASN B C 1
ATOM 6286 O O . ASN B 1 236 ? -0.581 21.402 12.613 1.00 49.93 233 ASN B O 1
ATOM 6291 N N . GLN B 1 237 ? -0.598 19.878 10.977 1.00 49.61 234 GLN B N 1
ATOM 6292 C CA . GLN B 1 237 ? -1.951 19.403 11.315 1.00 48.02 234 GLN B CA 1
ATOM 6293 C C . GLN B 1 237 ? -1.976 18.585 12.623 1.00 44.14 234 GLN B C 1
ATOM 6294 O O . GLN B 1 237 ? -3.051 18.139 13.031 1.00 43.00 234 GLN B O 1
ATOM 6300 N N . ILE B 1 238 ? -0.813 18.339 13.240 1.00 41.17 235 ILE B N 1
ATOM 6301 C CA . ILE B 1 238 ? -0.779 17.541 14.443 1.00 37.67 235 ILE B CA 1
ATOM 6302 C C . ILE B 1 238 ? -0.837 18.403 15.712 1.00 37.35 235 ILE B C 1
ATOM 6303 O O . ILE B 1 238 ? 0.092 19.120 16.022 1.00 37.98 235 ILE B O 1
ATOM 6308 N N . ASP B 1 239 ? -1.909 18.253 16.483 1.00 36.19 236 ASP B N 1
ATOM 6309 C CA . ASP B 1 239 ? -2.086 18.989 17.711 1.00 36.41 236 ASP B CA 1
ATOM 6310 C C . ASP B 1 239 ? -1.078 18.626 18.810 1.00 34.18 236 ASP B C 1
ATOM 6311 O O . ASP B 1 239 ? -0.619 19.513 19.560 1.00 34.25 236 ASP B O 1
ATOM 6316 N N . ALA B 1 240 ? -0.729 17.342 18.916 1.00 31.54 237 ALA B N 1
ATOM 6317 C CA . ALA B 1 240 ? 0.195 16.900 19.973 1.00 29.79 237 ALA B CA 1
ATOM 6318 C C . ALA B 1 240 ? 0.836 15.562 19.707 1.00 28.24 237 ALA B C 1
ATOM 6319 O O . ALA B 1 240 ? 0.370 14.781 18.925 1.00 28.37 237 ALA B O 1
ATOM 6321 N N . VAL B 1 241 ? 1.946 15.325 20.368 1.00 27.64 238 VAL B N 1
ATOM 6322 C CA . VAL B 1 241 ? 2.591 14.038 20.368 1.00 26.64 238 VAL B CA 1
ATOM 6323 C C . VAL B 1 241 ? 2.587 13.592 21.819 1.00 26.61 238 VAL B C 1
ATOM 6324 O O . VAL B 1 241 ? 2.939 14.367 22.698 1.00 26.99 238 VAL B O 1
ATOM 6328 N N . ILE B 1 242 ? 2.133 12.364 22.074 1.00 26.22 239 ILE B N 1
ATOM 6329 C CA . ILE B 1 242 ? 2.249 11.792 23.393 1.00 26.05 239 ILE B CA 1
ATOM 6330 C C . ILE B 1 242 ? 3.328 10.716 23.397 1.00 25.91 239 ILE B C 1
ATOM 6331 O O . ILE B 1 242 ? 3.351 9.860 22.545 1.00 27.67 239 ILE B O 1
ATOM 6336 N N . VAL B 1 243 ? 4.224 10.762 24.358 1.00 25.46 240 VAL B N 1
ATOM 6337 C CA . VAL B 1 243 ? 5.224 9.726 24.535 1.00 24.73 240 VAL B CA 1
ATOM 6338 C C . VAL B 1 243 ? 4.805 8.930 25.779 1.00 24.41 240 VAL B C 1
ATOM 6339 O O . VAL B 1 243 ? 4.711 9.464 26.894 1.00 24.73 240 VAL B O 1
ATOM 6343 N N . THR B 1 244 ? 4.558 7.647 25.582 1.00 23.60 241 THR B N 1
ATOM 6344 C CA . THR B 1 244 ? 4.024 6.811 26.632 1.00 23.22 241 THR B CA 1
ATOM 6345 C C . THR B 1 244 ? 5.104 6.422 27.641 1.00 24.17 241 THR B C 1
ATOM 6346 O O . THR B 1 244 ? 4.820 6.325 28.830 1.00 24.93 241 THR B O 1
ATOM 6350 N N . HIS B 1 245 ? 6.332 6.198 27.168 1.00 24.23 242 HIS B N 1
ATOM 6351 C CA . HIS B 1 245 ? 7.454 5.933 28.060 1.00 24.43 242 HIS B CA 1
ATOM 6352 C C . HIS B 1 245 ? 8.745 6.108 27.276 1.00 25.07 242 HIS B C 1
ATOM 6353 O O . HIS B 1 245 ? 8.715 6.295 26.071 1.00 24.33 242 HIS B O 1
ATOM 6360 N N . ALA B 1 246 ? 9.872 6.047 27.978 1.00 26.13 243 ALA B N 1
ATOM 6361 C CA . ALA B 1 246 ? 11.134 6.530 27.433 1.00 27.77 243 ALA B CA 1
ATOM 6362 C C . ALA B 1 246 ? 11.819 5.599 26.482 1.00 28.55 243 ALA B C 1
ATOM 6363 O O . ALA B 1 246 ? 12.794 5.986 25.896 1.00 30.53 243 ALA B O 1
ATOM 6365 N N . HIS B 1 247 ? 11.315 4.382 26.299 1.00 28.27 244 HIS B N 1
ATOM 6366 C CA . HIS B 1 247 ? 12.009 3.428 25.442 1.00 28.99 244 HIS B CA 1
ATOM 6367 C C . HIS B 1 247 ? 12.162 3.950 24.009 1.00 29.07 244 HIS B C 1
ATOM 6368 O O . HIS B 1 247 ? 11.250 4.543 23.450 1.00 27.41 244 HIS B O 1
ATOM 6375 N N . LEU B 1 248 ? 13.337 3.719 23.442 1.00 30.78 245 LEU B N 1
ATOM 6376 C CA . LEU B 1 248 ? 13.629 4.153 22.091 1.00 31.73 245 LEU B CA 1
ATOM 6377 C C . LEU B 1 248 ? 12.559 3.740 21.084 1.00 31.02 245 LEU B C 1
ATOM 6378 O O . LEU B 1 248 ? 12.191 4.536 20.247 1.00 31.18 245 LEU B O 1
ATOM 6383 N N . ASP B 1 249 ? 12.012 2.530 21.222 1.00 30.94 246 ASP B N 1
ATOM 6384 C CA . ASP B 1 249 ? 11.011 2.012 20.295 1.00 29.86 246 ASP B CA 1
ATOM 6385 C C . ASP B 1 249 ? 9.697 2.736 20.471 1.00 27.64 246 ASP B C 1
ATOM 6386 O O . ASP B 1 249 ? 8.733 2.313 19.884 1.00 27.09 246 ASP B O 1
ATOM 6391 N N . HIS B 1 250 ? 9.643 3.773 21.319 1.00 26.86 247 HIS B N 1
ATOM 6392 C CA . HIS B 1 250 ? 8.450 4.624 21.466 1.00 25.78 247 HIS B CA 1
ATOM 6393 C C . HIS B 1 250 ? 8.635 6.167 21.341 1.00 26.62 247 HIS B C 1
ATOM 6394 O O . HIS B 1 250 ? 7.651 6.896 21.112 1.00 26.22 247 HIS B O 1
ATOM 6401 N N . GLN B 1 251 ? 9.857 6.652 21.585 1.00 27.76 248 GLN B N 1
ATOM 6402 C CA . GLN B 1 251 ? 10.204 8.072 21.507 1.00 28.03 248 GLN B CA 1
ATOM 6403 C C . GLN B 1 251 ? 11.341 8.360 20.509 1.00 29.74 248 GLN B C 1
ATOM 6404 O O . GLN B 1 251 ? 11.551 9.500 20.085 1.00 30.55 248 GLN B O 1
ATOM 6410 N N . GLY B 1 252 ? 12.060 7.329 20.107 1.00 30.07 249 GLY B N 1
ATOM 6411 C CA . GLY B 1 252 ? 13.295 7.538 19.376 1.00 32.43 249 GLY B CA 1
ATOM 6412 C C . GLY B 1 252 ? 13.278 8.373 18.104 1.00 33.24 249 GLY B C 1
ATOM 6413 O O . GLY B 1 252 ? 14.293 8.921 17.726 1.00 34.63 249 GLY B O 1
ATOM 6414 N N . LEU B 1 253 ? 12.138 8.447 17.425 1.00 32.55 250 LEU B N 1
ATOM 6415 C CA . LEU B 1 253 ? 12.025 9.259 16.231 1.00 33.63 250 LEU B CA 1
ATOM 6416 C C . LEU B 1 253 ? 11.168 10.505 16.442 1.00 32.30 250 LEU B C 1
ATOM 6417 O O . LEU B 1 253 ? 10.914 11.259 15.497 1.00 33.99 250 LEU B O 1
ATOM 6422 N N . VAL B 1 254 ? 10.813 10.804 17.678 1.00 29.81 251 VAL B N 1
ATOM 6423 C CA . VAL B 1 254 ? 10.128 12.042 17.925 1.00 29.01 251 VAL B CA 1
ATOM 6424 C C . VAL B 1 254 ? 10.936 13.245 17.425 1.00 32.04 251 VAL B C 1
ATOM 6425 O O . VAL B 1 254 ? 10.351 14.182 16.902 1.00 33.69 251 VAL B O 1
ATOM 6429 N N . PRO B 1 255 ? 12.266 13.229 17.559 1.00 33.41 252 PRO B N 1
ATOM 6430 C CA . PRO B 1 255 ? 12.956 14.349 16.990 1.00 36.05 252 PRO B CA 1
ATOM 6431 C C . PRO B 1 255 ? 12.889 14.410 15.470 1.00 38.39 252 PRO B C 1
ATOM 6432 O O . PRO B 1 255 ? 13.076 15.489 14.919 1.00 41.49 252 PRO B O 1
ATOM 6436 N N . LEU B 1 256 ? 12.650 13.296 14.784 1.00 38.01 253 LEU B N 1
ATOM 6437 C CA . LEU B 1 256 ? 12.539 13.332 13.325 1.00 39.96 253 LEU B CA 1
ATOM 6438 C C . LEU B 1 256 ? 11.297 14.132 12.926 1.00 40.18 253 LEU B C 1
ATOM 6439 O O . LEU B 1 256 ? 11.284 14.817 11.912 1.00 40.78 253 LEU B O 1
ATOM 6444 N N . LEU B 1 257 ? 10.237 14.033 13.744 1.00 38.81 254 LEU B N 1
ATOM 6445 C CA . LEU B 1 257 ? 9.037 14.861 13.542 1.00 38.98 254 LEU B CA 1
ATOM 6446 C C . LEU B 1 257 ? 9.412 16.329 13.494 1.00 40.90 254 LEU B C 1
ATOM 6447 O O . LEU B 1 257 ? 8.961 17.061 12.614 1.00 42.79 254 LEU B O 1
ATOM 6452 N N . PHE B 1 258 ? 10.260 16.758 14.413 1.00 41.06 255 PHE B N 1
ATOM 6453 C CA . PHE B 1 258 ? 10.692 18.156 14.413 1.00 43.07 255 PHE B CA 1
ATOM 6454 C C . PHE B 1 258 ? 11.575 18.494 13.191 1.00 46.24 255 PHE B C 1
ATOM 6455 O O . PHE B 1 258 ? 11.456 19.565 12.588 1.00 47.89 255 PHE B O 1
ATOM 6463 N N . LYS B 1 259 ? 12.438 17.565 12.816 1.00 47.07 256 LYS B N 1
ATOM 6464 C CA . LYS B 1 259 ? 13.269 17.772 11.657 1.00 50.60 256 LYS B CA 1
ATOM 6465 C C . LYS B 1 259 ? 12.406 18.058 10.434 1.00 51.60 256 LYS B C 1
ATOM 6466 O O . LYS B 1 259 ? 12.776 18.843 9.573 1.00 54.57 256 LYS B O 1
ATOM 6472 N N . TYR B 1 260 ? 11.262 17.406 10.375 1.00 49.73 257 TYR B N 1
ATOM 6473 C CA . TYR B 1 260 ? 10.340 17.524 9.267 1.00 50.65 257 TYR B CA 1
ATOM 6474 C C . TYR B 1 260 ? 9.272 18.596 9.459 1.00 50.24 257 TYR B C 1
ATOM 6475 O O . TYR B 1 260 ? 8.275 18.591 8.731 1.00 51.02 257 TYR B O 1
ATOM 6484 N N . GLY B 1 261 ? 9.438 19.478 10.444 1.00 49.41 258 GLY B N 1
ATOM 6485 C CA . GLY B 1 261 ? 8.592 20.683 10.565 1.00 49.53 258 GLY B CA 1
ATOM 6486 C C . GLY B 1 261 ? 7.424 20.674 11.552 1.00 46.76 258 GLY B C 1
ATOM 6487 O O . GLY B 1 261 ? 6.568 21.544 11.492 1.00 47.17 258 GLY 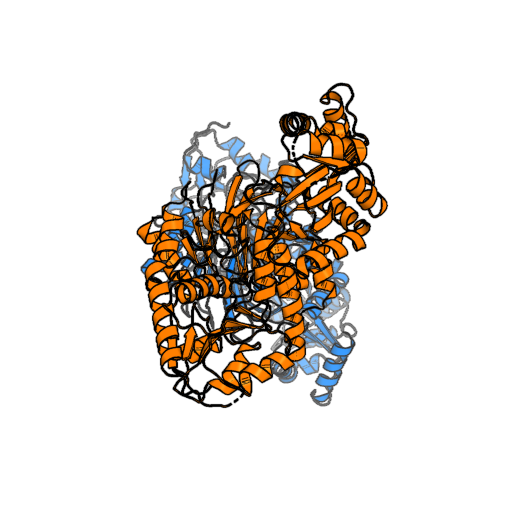B O 1
ATOM 6488 N N . TYR B 1 262 ? 7.368 19.682 12.438 1.00 43.69 259 TYR B N 1
ATOM 6489 C CA . TYR B 1 262 ? 6.445 19.703 13.559 1.00 40.90 259 TYR B CA 1
ATOM 6490 C C . TYR B 1 262 ? 6.888 20.776 14.526 1.00 41.87 259 TYR B C 1
ATOM 6491 O O . TYR B 1 262 ? 8.096 20.969 14.749 1.00 42.38 259 TYR B O 1
ATOM 6500 N N . GLU B 1 263 ? 5.910 21.470 15.100 1.00 42.28 260 GLU B N 1
ATOM 6501 C CA . GLU B 1 263 ? 6.184 22.569 16.029 1.00 44.21 260 GLU B CA 1
ATOM 6502 C C . GLU B 1 263 ? 5.200 22.675 17.221 1.00 42.55 260 GLU B C 1
ATOM 6503 O O . GLU B 1 263 ? 5.083 23.724 17.859 1.00 44.10 260 GLU B O 1
ATOM 6509 N N . GLY B 1 264 ? 4.505 21.577 17.514 1.00 40.00 261 GLY B N 1
ATOM 6510 C CA . GLY B 1 264 ? 3.628 21.502 18.660 1.00 38.52 261 GLY B CA 1
ATOM 6511 C C . GLY B 1 264 ? 4.323 20.831 19.861 1.00 37.04 261 GLY B C 1
ATOM 6512 O O . GLY B 1 264 ? 5.545 20.646 19.875 1.00 37.54 261 GLY B O 1
ATOM 6513 N N . PRO B 1 265 ? 3.532 20.460 20.878 1.00 34.83 262 PRO B N 1
ATOM 6514 C CA . PRO B 1 265 ? 4.029 19.923 22.106 1.00 33.19 262 PRO B CA 1
ATOM 6515 C C . PRO B 1 265 ? 4.240 18.415 22.080 1.00 31.68 262 PRO B C 1
ATOM 6516 O O . PRO B 1 265 ? 3.622 17.705 21.287 1.00 31.16 262 PRO B O 1
ATOM 6520 N N . VAL B 1 266 ? 5.124 17.947 22.962 1.00 30.67 263 VAL B N 1
ATOM 6521 C CA . VAL B 1 266 ? 5.310 16.549 23.236 1.00 28.29 263 VAL B CA 1
ATOM 6522 C C . VAL B 1 266 ? 4.921 16.385 24.696 1.00 27.81 263 VAL B C 1
ATOM 6523 O O . VAL B 1 266 ? 5.501 17.057 25.561 1.00 28.99 263 VAL B O 1
ATOM 6527 N N . TYR B 1 267 ? 3.934 15.538 24.989 1.00 26.73 264 TYR B N 1
ATOM 6528 C CA . TYR B 1 267 ? 3.445 15.370 26.381 1.00 25.92 264 TYR B CA 1
ATOM 6529 C C . TYR B 1 267 ? 3.914 14.025 26.881 1.00 25.35 264 TYR B C 1
ATOM 6530 O O . TYR B 1 267 ? 3.740 13.032 26.185 1.00 24.07 264 TYR B O 1
ATOM 6539 N N . CYS B 1 268 ? 4.510 14.019 28.087 1.00 26.04 265 CYS B N 1
ATOM 6540 C CA . CYS B 1 268 ? 4.962 12.795 28.744 1.00 25.91 265 CYS B CA 1
ATOM 6541 C C . CYS B 1 268 ? 5.138 13.044 30.217 1.00 26.56 265 CYS B C 1
ATOM 6542 O O . CYS B 1 268 ? 4.938 14.132 30.658 1.00 27.50 265 CYS B O 1
ATOM 6545 N N . THR B 1 269 ? 5.473 12.006 30.984 1.00 27.08 266 THR B N 1
ATOM 6546 C CA . THR B 1 269 ? 5.671 12.168 32.449 1.00 28.23 266 THR B CA 1
ATOM 6547 C C . THR B 1 269 ? 6.999 12.831 32.682 1.00 28.30 266 THR B C 1
ATOM 6548 O O . THR B 1 269 ? 7.814 12.856 31.797 1.00 29.33 266 THR B O 1
ATOM 6552 N N . PRO B 1 270 ? 7.213 13.407 33.850 1.00 28.93 267 PRO B N 1
ATOM 6553 C CA . PRO B 1 270 ? 8.547 14.039 34.091 1.00 29.64 267 PRO B CA 1
ATOM 6554 C C . PRO B 1 270 ? 9.748 13.102 33.961 1.00 29.89 267 PRO B C 1
ATOM 6555 O O . PRO B 1 270 ? 10.765 13.488 33.398 1.00 31.93 267 PRO B O 1
ATOM 6559 N N . PRO B 1 271 ? 9.668 11.886 34.499 1.00 29.34 268 PRO B N 1
ATOM 6560 C CA . PRO B 1 271 ? 10.806 11.003 34.332 1.00 30.11 268 PRO B CA 1
ATOM 6561 C C . PRO B 1 271 ? 11.010 10.577 32.875 1.00 29.69 268 PRO B C 1
ATOM 6562 O O . PRO B 1 271 ? 12.150 10.427 32.428 1.00 31.42 268 PRO B O 1
ATOM 6566 N N . THR B 1 272 ? 9.934 10.369 32.144 1.00 27.75 269 THR B N 1
ATOM 6567 C CA . THR B 1 272 ? 10.061 10.097 30.743 1.00 28.25 269 THR B CA 1
ATOM 6568 C C . THR B 1 272 ? 10.875 11.185 30.077 1.00 30.81 269 THR B C 1
ATOM 6569 O O . THR B 1 272 ? 11.723 10.929 29.245 1.00 32.54 269 THR B O 1
ATOM 6573 N N . ARG B 1 273 ? 10.588 12.420 30.423 1.00 32.57 270 ARG B N 1
ATOM 6574 C CA . ARG B 1 273 ? 11.239 13.522 29.780 1.00 34.47 270 ARG B CA 1
ATOM 6575 C C . ARG B 1 273 ? 12.743 13.360 29.918 1.00 35.58 270 ARG B C 1
ATOM 6576 O O . ARG B 1 273 ? 13.482 13.414 28.943 1.00 36.38 270 ARG B O 1
ATOM 6584 N N . ASP B 1 274 ? 13.181 13.128 31.146 1.00 35.54 271 ASP B N 1
ATOM 6585 C CA . ASP B 1 274 ? 14.616 13.038 31.427 1.00 36.98 271 ASP B CA 1
ATOM 6586 C C . ASP B 1 274 ? 15.286 11.846 30.731 1.00 36.04 271 ASP B C 1
ATOM 6587 O O . ASP B 1 274 ? 16.400 11.988 30.177 1.00 36.72 271 ASP B O 1
ATOM 6592 N N . LEU B 1 275 ? 14.595 10.687 30.728 1.00 33.44 272 LEU B N 1
ATOM 6593 C CA . LEU B 1 275 ? 15.122 9.475 30.125 1.00 32.36 272 LEU B CA 1
ATOM 6594 C C . LEU B 1 275 ? 15.191 9.639 28.626 1.00 32.75 272 LEU B C 1
ATOM 6595 O O . LEU B 1 275 ? 16.192 9.292 28.028 1.00 34.49 272 LEU B O 1
ATOM 6600 N N . MET B 1 276 ? 14.154 10.216 28.036 1.00 31.97 273 MET B N 1
ATOM 6601 C CA . MET B 1 276 ? 14.060 10.415 26.607 1.00 32.54 273 MET B CA 1
ATOM 6602 C C . MET B 1 276 ? 15.257 11.225 26.088 1.00 34.99 273 MET B C 1
ATOM 6603 O O . MET B 1 276 ? 15.852 10.894 25.058 1.00 36.29 273 MET B O 1
ATOM 6608 N N . VAL B 1 277 ? 15.604 12.303 26.787 1.00 35.47 274 VAL B N 1
ATOM 6609 C CA . VAL B 1 277 ? 16.757 13.096 26.377 1.00 37.24 274 VAL B CA 1
ATOM 6610 C C . VAL B 1 277 ? 18.041 12.256 26.458 1.00 37.87 274 VAL B C 1
ATOM 6611 O O . VAL B 1 277 ? 18.881 12.273 25.550 1.00 38.66 274 VAL B O 1
ATOM 6615 N N . LEU B 1 278 ? 18.175 11.518 27.549 1.00 37.22 275 LEU B N 1
ATOM 6616 C CA . LEU B 1 278 ? 19.359 10.677 27.762 1.00 38.54 275 LEU B CA 1
ATOM 6617 C C . LEU B 1 278 ? 19.499 9.655 26.665 1.00 38.52 275 LEU B C 1
ATOM 6618 O O . LEU B 1 278 ? 20.559 9.540 26.029 1.00 40.48 275 LEU B O 1
ATOM 6623 N N . LEU B 1 279 ? 18.428 8.903 26.443 1.00 35.99 276 LEU B N 1
ATOM 6624 C CA . LEU B 1 279 ? 18.477 7.850 25.448 1.00 36.48 276 LEU B CA 1
ATOM 6625 C C . LEU B 1 279 ? 18.606 8.382 24.034 1.00 37.20 276 LEU B C 1
ATOM 6626 O O . LEU B 1 279 ? 19.252 7.763 23.230 1.00 38.44 276 LEU B O 1
ATOM 6631 N N . GLN B 1 280 ? 17.990 9.508 23.728 1.00 37.04 277 GLN B N 1
ATOM 6632 C CA . GLN B 1 280 ? 18.086 10.063 22.392 1.00 38.44 277 GLN B CA 1
ATOM 6633 C C . GLN B 1 280 ? 19.505 10.517 22.071 1.00 42.12 277 GLN B C 1
ATOM 6634 O O . GLN B 1 280 ? 20.068 10.136 21.036 1.00 43.83 277 GLN B O 1
ATOM 6640 N N . LEU B 1 281 ? 20.100 11.320 22.947 1.00 43.87 278 LEU B N 1
ATOM 6641 C CA . LEU B 1 281 ? 21.465 11.807 22.690 1.00 47.22 278 LEU B CA 1
ATOM 6642 C C . LEU B 1 281 ? 22.391 10.637 22.553 1.00 48.44 278 LEU B C 1
ATOM 6643 O O . LEU B 1 281 ? 23.309 10.679 21.765 1.00 51.67 278 LEU B O 1
ATOM 6648 N N . ASP B 1 282 ? 22.152 9.592 23.328 1.00 47.17 279 ASP B N 1
ATOM 6649 C CA . ASP B 1 282 ? 22.977 8.407 23.258 1.00 48.76 279 ASP B CA 1
ATOM 6650 C C . ASP B 1 282 ? 22.744 7.628 21.976 1.00 48.86 279 ASP B C 1
ATOM 6651 O O . ASP B 1 282 ? 23.654 7.039 21.436 1.00 51.15 279 ASP B O 1
ATOM 6656 N N . TYR B 1 283 ? 21.519 7.595 21.502 1.00 47.22 280 TYR B N 1
ATOM 6657 C CA . TYR B 1 283 ? 21.209 6.864 20.295 1.00 48.16 280 TYR B CA 1
ATOM 6658 C C . TYR B 1 283 ? 22.045 7.390 19.172 1.00 51.15 280 TYR B C 1
ATOM 6659 O O . TYR B 1 283 ? 22.789 6.624 18.549 1.00 53.74 280 TYR B O 1
ATOM 6668 N N . ILE B 1 284 ? 21.969 8.698 18.933 1.00 51.65 281 ILE B N 1
ATOM 6669 C CA . ILE B 1 284 ? 22.670 9.294 17.798 1.00 54.35 281 ILE B CA 1
ATOM 6670 C C . ILE B 1 284 ? 24.182 9.357 17.972 1.00 58.25 281 ILE B C 1
ATOM 6671 O O . ILE B 1 284 ? 24.918 9.438 16.971 1.00 61.64 281 ILE B O 1
ATOM 6676 N N . ASP B 1 285 ? 24.655 9.331 19.218 1.00 58.20 282 ASP B N 1
ATOM 6677 C CA . ASP B 1 285 ? 26.087 9.330 19.486 1.00 61.37 282 ASP B CA 1
ATOM 6678 C C . ASP B 1 285 ? 26.670 7.974 19.151 1.00 62.92 282 ASP B C 1
ATOM 6679 O O . ASP B 1 285 ? 27.634 7.865 18.390 1.00 66.40 282 ASP B O 1
ATOM 6684 N N . VAL B 1 286 ? 26.082 6.925 19.706 1.00 61.07 283 VAL B N 1
ATOM 6685 C CA . VAL B 1 286 ? 26.483 5.553 19.368 1.00 62.43 283 VAL B CA 1
ATOM 6686 C C . VAL B 1 286 ? 26.347 5.285 17.876 1.00 63.62 283 VAL B C 1
ATOM 6687 O O . VAL B 1 286 ? 27.232 4.693 17.288 1.00 66.96 283 VAL B O 1
ATOM 6691 N N . ALA B 1 287 ? 25.267 5.754 17.260 1.00 61.75 284 ALA B N 1
ATOM 6692 C CA . ALA B 1 287 ? 25.069 5.546 15.825 1.00 63.34 284 ALA B CA 1
ATOM 6693 C C . ALA B 1 287 ? 26.224 6.102 14.985 1.00 67.46 284 ALA B C 1
ATOM 6694 O O . ALA B 1 287 ? 26.569 5.537 13.949 1.00 70.19 284 ALA B O 1
ATOM 6696 N N . ALA B 1 288 ? 26.829 7.195 15.446 1.00 68.82 285 ALA B N 1
ATOM 6697 C CA . ALA B 1 288 ? 27.968 7.808 14.763 1.00 72.91 285 ALA B CA 1
ATOM 6698 C C . ALA B 1 288 ? 29.228 6.957 14.878 1.00 76.53 285 ALA B C 1
ATOM 6699 O O . ALA B 1 288 ? 29.989 6.838 13.917 1.00 80.12 285 ALA B O 1
ATOM 6701 N N . LYS B 1 289 ? 29.466 6.401 16.068 1.00 76.09 286 LYS B N 1
ATOM 6702 C CA . LYS B 1 289 ? 30.715 5.668 16.341 1.00 79.59 286 LYS B CA 1
ATOM 6703 C C . LYS B 1 289 ? 30.687 4.320 15.640 1.00 80.52 286 LYS B C 1
ATOM 6704 O O . LYS B 1 289 ? 31.696 3.844 15.126 1.00 83.60 286 LYS B O 1
ATOM 6710 N N . GLU B 1 290 ? 29.518 3.695 15.655 1.00 77.45 287 GLU B N 1
ATOM 6711 C CA . GLU B 1 290 ? 29.364 2.374 15.068 1.00 78.60 287 GLU B CA 1
ATOM 6712 C C . GLU B 1 290 ? 29.220 2.459 13.557 1.00 80.31 287 GLU B C 1
ATOM 6713 O O . GLU B 1 290 ? 29.438 1.467 12.865 1.00 82.44 287 GLU B O 1
ATOM 6719 N N . GLY B 1 291 ? 28.867 3.639 13.047 1.00 79.84 288 GLY B N 1
ATOM 6720 C CA . GLY B 1 291 ? 28.874 3.896 11.597 1.00 82.00 288 GLY B CA 1
ATOM 6721 C C . GLY B 1 291 ? 27.559 3.550 10.894 1.00 79.45 288 GLY B C 1
ATOM 6722 O O . GLY B 1 291 ? 27.556 3.138 9.721 1.00 81.70 288 GLY B O 1
ATOM 6723 N N . LYS B 1 292 ? 26.447 3.721 11.601 1.00 74.77 289 LYS B N 1
ATOM 6724 C CA . LYS B 1 292 ? 25.132 3.477 11.032 1.00 72.36 289 LYS B CA 1
ATOM 6725 C C . LYS B 1 292 ? 24.545 4.802 10.542 1.00 71.31 289 LYS B C 1
ATOM 6726 O O . LYS B 1 292 ? 25.220 5.822 10.592 1.00 72.71 289 LYS B O 1
ATOM 6732 N N . LYS B 1 293 ? 23.304 4.786 10.045 1.00 68.99 290 LYS B N 1
ATOM 6733 C CA . LYS B 1 293 ? 22.631 6.026 9.613 1.00 67.43 290 LYS B CA 1
ATOM 6734 C C . LYS B 1 293 ? 22.119 6.740 10.848 1.00 63.45 290 LYS B C 1
ATOM 6735 O O . LYS B 1 293 ? 21.624 6.103 11.773 1.00 60.82 290 LYS B O 1
ATOM 6737 N N . ILE B 1 294 ? 22.274 8.062 10.828 1.00 63.22 291 ILE B N 1
ATOM 6738 C CA . ILE B 1 294 ? 21.986 8.983 11.924 1.00 60.00 291 ILE B CA 1
ATOM 6739 C C . ILE B 1 294 ? 20.739 9.703 11.467 1.00 57.70 291 ILE B C 1
ATOM 6740 O O . ILE B 1 294 ? 20.800 10.460 10.523 1.00 59.30 291 ILE B O 1
ATOM 6745 N N . PRO B 1 295 ? 19.588 9.459 12.108 1.00 54.27 292 PRO B N 1
ATOM 6746 C CA . PRO B 1 295 ? 18.338 10.024 11.549 1.00 52.89 292 PRO B CA 1
ATOM 6747 C C . PRO B 1 295 ? 18.167 11.540 11.756 1.00 52.62 292 PRO B C 1
ATOM 6748 O O . PRO B 1 295 ? 17.651 12.211 10.873 1.00 53.40 292 PRO B O 1
ATOM 6752 N N . TYR B 1 296 ? 18.628 12.057 12.891 1.00 51.77 293 TYR B N 1
ATOM 6753 C CA . TYR B 1 296 ? 18.624 13.495 13.160 1.00 51.99 293 TYR B CA 1
ATOM 6754 C C . TYR B 1 296 ? 19.879 13.922 13.910 1.00 53.44 293 TYR B C 1
ATOM 6755 O O . TYR B 1 296 ? 20.594 13.076 14.441 1.00 53.63 293 TYR B O 1
ATOM 6764 N N . GLU B 1 297 ? 20.154 15.229 13.934 1.00 54.64 294 GLU B N 1
ATOM 6765 C CA . GLU B 1 297 ? 21.281 15.770 14.718 1.00 56.12 294 GLU B CA 1
ATOM 6766 C C . GLU B 1 297 ? 20.845 16.195 16.149 1.00 53.05 294 GLU B C 1
ATOM 6767 O O . GLU B 1 297 ? 19.647 16.267 16.438 1.00 49.93 294 GLU B O 1
ATOM 6769 N N . SER B 1 298 ? 21.816 16.450 17.028 1.00 53.58 295 SER B N 1
ATOM 6770 C CA . SER B 1 298 ? 21.542 16.747 18.437 1.00 51.59 295 SER B CA 1
ATOM 6771 C C . SER B 1 298 ? 20.703 17.997 18.615 1.00 50.69 295 SER B C 1
ATOM 6772 O O . SER B 1 298 ? 19.912 18.089 19.560 1.00 48.58 295 SER B O 1
ATOM 6775 N N . GLY B 1 299 ? 20.820 18.930 17.684 1.00 52.55 296 GLY B N 1
ATOM 6776 C CA . GLY B 1 299 ? 19.941 20.096 17.658 1.00 52.09 296 GLY B CA 1
ATOM 6777 C C . GLY B 1 299 ? 18.447 19.794 17.664 1.00 49.11 296 GLY B C 1
ATOM 6778 O O . GLY B 1 299 ? 17.653 20.583 18.165 1.00 47.93 296 GLY B O 1
ATOM 6779 N N . MET B 1 300 ? 18.048 18.647 17.122 1.00 48.02 297 MET B N 1
ATOM 6780 C CA . MET B 1 300 ? 16.642 18.275 17.115 1.00 45.67 297 MET B CA 1
ATOM 6781 C C . MET B 1 300 ? 16.195 17.683 18.419 1.00 42.75 297 MET B C 1
ATOM 6782 O O . MET B 1 300 ? 15.006 17.635 18.684 1.00 40.14 297 MET B O 1
ATOM 6787 N N . VAL B 1 301 ? 17.137 17.188 19.220 1.00 43.38 298 VAL B N 1
ATOM 6788 C CA . VAL B 1 301 ? 16.822 16.750 20.590 1.00 41.38 298 VAL B CA 1
ATOM 6789 C C . VAL B 1 301 ? 16.559 18.015 21.415 1.00 41.36 298 VAL B C 1
ATOM 6790 O O . VAL B 1 301 ? 15.595 18.090 22.135 1.00 40.58 298 VAL B O 1
ATOM 6794 N N . ALA B 1 302 ? 17.376 19.034 21.243 1.00 43.33 299 ALA B N 1
ATOM 6795 C CA . ALA B 1 302 ? 17.124 20.316 21.903 1.00 44.05 299 ALA B CA 1
ATOM 6796 C C . ALA B 1 302 ? 15.737 20.885 21.573 1.00 43.04 299 ALA B C 1
ATOM 6797 O O . ALA B 1 302 ? 14.978 21.334 22.464 1.00 41.62 299 ALA B O 1
ATOM 6799 N N . LYS B 1 303 ? 15.399 20.846 20.293 1.00 43.49 300 LYS B N 1
ATOM 6800 C CA . LYS B 1 303 ? 14.123 21.355 19.848 1.00 43.30 300 LYS B CA 1
ATOM 6801 C C . LYS B 1 303 ? 12.966 20.555 20.438 1.00 40.40 300 LYS B C 1
ATOM 6802 O O . LYS B 1 303 ? 11.937 21.131 20.783 1.00 39.80 300 LYS B O 1
ATOM 6808 N N . THR B 1 304 ? 13.124 19.234 20.553 1.00 38.66 301 THR B N 1
ATOM 6809 C CA . THR B 1 304 ? 12.092 18.413 21.135 1.00 36.18 301 THR B CA 1
ATOM 6810 C C . THR B 1 304 ? 11.910 18.735 22.616 1.00 36.39 301 THR B C 1
ATOM 6811 O O . THR B 1 304 ? 10.769 18.687 23.126 1.00 35.46 301 THR B O 1
ATOM 6815 N N . LEU B 1 305 ? 13.018 18.999 23.317 1.00 36.88 302 LEU B N 1
ATOM 6816 C CA . LEU B 1 305 ? 12.940 19.273 24.743 1.00 36.57 302 LEU B CA 1
ATOM 6817 C C . LEU B 1 305 ? 12.264 20.628 24.990 1.00 38.04 302 LEU B C 1
ATOM 6818 O O . LEU B 1 305 ? 11.513 20.775 25.934 1.00 37.36 302 LEU B O 1
ATOM 6823 N N . LYS B 1 306 ? 12.533 21.618 24.140 1.00 40.23 303 LYS B N 1
ATOM 6824 C CA . LYS B 1 306 ? 11.892 22.938 24.246 1.00 41.09 303 LYS B CA 1
ATOM 6825 C C . LYS B 1 306 ? 10.401 22.824 24.044 1.00 39.15 303 LYS B C 1
ATOM 6826 O O . LYS B 1 306 ? 9.639 23.693 24.457 1.00 39.74 303 LYS B O 1
ATOM 6832 N N . HIS B 1 307 ? 9.974 21.757 23.381 1.00 37.05 304 HIS B N 1
ATOM 6833 C CA . HIS B 1 307 ? 8.554 21.535 23.166 1.00 34.95 304 HIS B CA 1
ATOM 6834 C C . HIS B 1 307 ? 7.991 20.486 24.074 1.00 32.91 304 HIS B C 1
ATOM 6835 O O . HIS B 1 307 ? 6.836 20.116 23.915 1.00 32.40 304 HIS B O 1
ATOM 6842 N N . THR B 1 308 ? 8.757 19.972 25.020 1.00 32.56 305 THR B N 1
ATOM 6843 C CA . THR B 1 308 ? 8.199 18.957 25.880 1.00 31.71 305 THR B CA 1
ATOM 6844 C C . THR B 1 308 ? 7.483 19.584 27.087 1.00 31.83 305 THR B C 1
ATOM 6845 O O . THR B 1 308 ? 8.033 20.457 27.772 1.00 32.21 305 THR B O 1
ATOM 6849 N N . ILE B 1 309 ? 6.270 19.089 27.357 1.00 30.75 306 ILE B N 1
ATOM 6850 C CA . ILE B 1 309 ? 5.479 19.520 28.507 1.00 31.28 306 ILE B CA 1
ATOM 6851 C C . ILE B 1 309 ? 5.156 18.347 29.434 1.00 30.13 306 ILE B C 1
ATOM 6852 O O . ILE B 1 309 ? 4.314 17.521 29.147 1.00 29.82 306 ILE B O 1
ATOM 6857 N N . PRO B 1 310 ? 5.855 18.240 30.544 1.00 31.69 307 PRO B N 1
ATOM 6858 C CA . PRO B 1 310 ? 5.591 17.083 31.399 1.00 30.37 307 PRO B CA 1
ATOM 6859 C C . PRO B 1 310 ? 4.296 17.190 32.124 1.00 30.05 307 PRO B C 1
ATOM 6860 O O . PRO B 1 310 ? 3.952 18.269 32.520 1.00 31.74 307 PRO B O 1
ATOM 6864 N N . LEU B 1 311 ? 3.618 16.066 32.329 1.00 28.58 308 LEU B N 1
ATOM 6865 C CA . LEU B 1 311 ? 2.422 15.975 33.131 1.00 28.17 308 LEU B CA 1
ATOM 6866 C C . LEU B 1 311 ? 2.565 14.849 34.089 1.00 28.06 308 LEU B C 1
ATOM 6867 O O . LEU B 1 311 ? 3.028 13.766 33.715 1.00 27.55 308 LEU B O 1
ATOM 6872 N N . ASP B 1 312 ? 2.127 15.052 35.320 1.00 29.64 309 ASP B N 1
ATOM 6873 C CA . ASP B 1 312 ? 2.121 13.984 36.302 1.00 29.64 309 ASP B CA 1
ATOM 6874 C C . ASP B 1 312 ? 0.923 13.036 36.119 1.00 28.89 309 ASP B C 1
ATOM 6875 O O . ASP B 1 312 ? -0.119 13.392 35.515 1.00 28.08 309 ASP B O 1
ATOM 6880 N N . TYR B 1 313 ? 1.070 11.814 36.642 1.00 28.45 310 TYR B N 1
ATOM 6881 C CA . TYR B 1 313 ? -0.059 10.909 36.722 1.00 27.88 310 TYR B CA 1
ATOM 6882 C C . TYR B 1 313 ? -1.293 11.619 37.310 1.00 30.03 310 TYR B C 1
ATOM 6883 O O . TYR B 1 313 ? -1.177 12.444 38.257 1.00 30.97 310 TYR B O 1
ATOM 6892 N N . GLU B 1 314 ? -2.463 11.254 36.770 1.00 30.47 311 GLU B N 1
ATOM 6893 C CA . GLU B 1 314 ? -3.773 11.661 37.313 1.00 33.01 311 GLU B CA 1
ATOM 6894 C C . GLU B 1 314 ? -4.129 13.139 37.141 1.00 33.92 311 GLU B C 1
ATOM 6895 O O . GLU B 1 314 ? -5.036 13.639 37.772 1.00 35.97 311 GLU B O 1
ATOM 6901 N N . GLU B 1 315 ? -3.431 13.816 36.257 1.00 33.34 312 GLU B N 1
ATOM 6902 C CA . GLU B 1 315 ? -3.580 15.234 36.068 1.00 34.39 312 GLU B CA 1
ATOM 6903 C C . GLU B 1 315 ? -4.275 15.363 34.711 1.00 33.09 312 GLU B C 1
ATOM 6904 O O . GLU B 1 315 ? -3.651 15.093 33.677 1.00 30.36 312 GLU B O 1
ATOM 6910 N N . VAL B 1 316 ? -5.574 15.712 34.752 1.00 33.42 313 VAL B N 1
ATOM 6911 C CA . VAL B 1 316 ? -6.426 15.812 33.582 1.00 32.89 313 VAL B CA 1
ATOM 6912 C C . VAL B 1 316 ? -6.120 17.077 32.824 1.00 33.35 313 VAL B C 1
ATOM 6913 O O . VAL B 1 316 ? -6.235 18.151 33.371 1.00 35.01 313 VAL B O 1
ATOM 6917 N N . THR B 1 317 ? -5.812 16.942 31.543 1.00 31.79 314 THR B N 1
ATOM 6918 C CA . THR B 1 317 ? -5.133 17.990 30.799 1.00 32.07 314 THR B CA 1
ATOM 6919 C C . THR B 1 317 ? -5.793 18.173 29.439 1.00 31.71 314 THR B C 1
ATOM 6920 O O . THR B 1 317 ? -5.832 17.242 28.639 1.00 28.20 314 THR B O 1
ATOM 6924 N N . ASP B 1 318 ? -6.371 19.359 29.220 1.00 33.78 315 ASP B N 1
ATOM 6925 C CA . ASP B 1 318 ? -6.894 19.719 27.909 1.00 34.80 315 ASP B CA 1
ATOM 6926 C C . ASP B 1 318 ? -5.692 19.810 26.957 1.00 33.72 315 ASP B C 1
ATOM 6927 O O . ASP B 1 318 ? -4.845 20.671 27.139 1.00 34.82 315 ASP B O 1
ATOM 6932 N N . ILE B 1 319 ? -5.602 18.901 25.981 1.00 31.52 316 ILE B N 1
ATOM 6933 C CA . ILE B 1 319 ? -4.571 18.976 24.962 1.00 30.78 316 ILE B CA 1
ATOM 6934 C C . ILE B 1 319 ? -5.083 19.446 23.594 1.00 31.56 316 ILE B C 1
ATOM 6935 O O . ILE B 1 319 ? -4.303 19.626 22.668 1.00 30.70 316 ILE B O 1
ATOM 6940 N N . ALA B 1 320 ? -6.396 19.639 23.494 1.00 32.37 317 ALA B N 1
ATOM 6941 C CA . ALA B 1 320 ? -7.046 20.024 22.265 1.00 32.88 317 ALA B CA 1
ATOM 6942 C C . ALA B 1 320 ? -8.464 20.482 22.576 1.00 34.29 317 ALA B C 1
ATOM 6943 O O . ALA B 1 320 ? -8.964 20.311 23.672 1.00 33.71 317 ALA B O 1
ATOM 6945 N N . PRO B 1 321 ? -9.117 21.124 21.614 1.00 36.67 318 PRO B N 1
ATOM 6946 C CA . PRO B 1 321 ? -10.433 21.665 21.944 1.00 38.55 318 PRO B CA 1
ATOM 6947 C C . PRO B 1 321 ? -11.437 20.584 22.383 1.00 37.73 318 PRO B C 1
ATOM 6948 O O . PRO B 1 321 ? -12.439 20.893 22.984 1.00 38.91 318 PRO B O 1
ATOM 6952 N N . ASP B 1 322 ? -11.176 19.327 22.059 1.00 35.71 319 ASP B N 1
ATOM 6953 C CA . ASP B 1 322 ? -12.131 18.278 22.361 1.00 35.48 319 ASP B CA 1
ATOM 6954 C C . ASP B 1 322 ? -11.481 17.039 22.916 1.00 32.74 319 ASP B C 1
ATOM 6955 O O . ASP B 1 322 ? -12.083 15.984 22.892 1.00 32.13 319 ASP B O 1
ATOM 6960 N N . ILE B 1 323 ? -10.260 17.158 23.423 1.00 31.23 320 ILE B N 1
ATOM 6961 C CA . ILE B 1 323 ? -9.571 16.008 23.971 1.00 29.36 320 ILE B CA 1
ATOM 6962 C C . ILE B 1 323 ? -8.902 16.338 25.289 1.00 28.75 320 ILE B C 1
ATOM 6963 O O . ILE B 1 323 ? -8.170 17.310 25.361 1.00 29.18 320 ILE B O 1
ATOM 6968 N N . LYS B 1 324 ? -9.202 15.539 26.312 1.00 27.98 321 LYS B N 1
ATOM 6969 C CA . LYS B 1 324 ? -8.542 15.638 27.603 1.00 28.66 321 LYS B CA 1
ATOM 6970 C C . LYS B 1 324 ? -7.745 14.384 27.827 1.00 26.70 321 LYS B C 1
ATOM 6971 O O . LYS B 1 324 ? -8.255 13.298 27.627 1.00 26.31 321 LYS B O 1
ATOM 6977 N N . LEU B 1 325 ? -6.515 14.543 28.269 1.00 26.06 322 LEU B N 1
ATOM 6978 C CA . LEU B 1 325 ? -5.580 13.437 28.494 1.00 24.85 322 LEU B CA 1
ATOM 6979 C C . LEU B 1 325 ? -5.258 13.304 29.976 1.00 25.59 322 LEU B C 1
ATOM 6980 O O . LEU B 1 325 ? -5.095 14.314 30.676 1.00 25.70 322 LEU B O 1
ATOM 6985 N N . THR B 1 326 ? -5.200 12.045 30.439 1.00 26.11 323 THR B N 1
ATOM 6986 C CA . THR B 1 326 ? -4.748 11.701 31.798 1.00 26.46 323 THR B CA 1
ATOM 6987 C C . THR B 1 326 ? -3.768 10.544 31.750 1.00 25.65 323 THR B C 1
ATOM 6988 O O . THR B 1 326 ? -4.091 9.464 31.226 1.00 24.94 323 THR B O 1
ATOM 6992 N N . PHE B 1 327 ? -2.595 10.734 32.329 1.00 25.49 324 PHE B N 1
ATOM 6993 C CA . PHE B 1 327 ? -1.663 9.622 32.428 1.00 25.18 324 PHE B CA 1
ATOM 6994 C C . PHE B 1 327 ? -1.888 8.846 33.718 1.00 26.44 324 PHE B C 1
ATOM 6995 O O . PHE B 1 327 ? -2.269 9.426 34.737 1.00 28.18 324 PHE B O 1
ATOM 7003 N N . HIS B 1 328 ? -1.652 7.533 33.683 1.00 26.27 325 HIS B N 1
ATOM 7004 C CA . HIS B 1 328 ? -1.730 6.698 34.880 1.00 26.51 325 HIS B CA 1
ATOM 7005 C C . HIS B 1 328 ? -0.537 5.745 34.899 1.00 26.04 325 HIS B C 1
ATOM 7006 O O . HIS B 1 328 ? 0.057 5.471 33.880 1.00 24.71 325 HIS B O 1
ATOM 7013 N N . ASN B 1 329 ? -0.229 5.187 36.064 1.00 27.44 326 ASN B N 1
ATOM 7014 C CA . ASN B 1 329 ? 0.894 4.293 36.184 1.00 27.55 326 ASN B CA 1
ATOM 7015 C C . ASN B 1 329 ? 0.785 3.061 35.276 1.00 26.44 326 ASN B C 1
ATOM 7016 O O . ASN B 1 329 ? -0.233 2.400 35.241 1.00 26.24 326 ASN B O 1
ATOM 7021 N N . ALA B 1 330 ? 1.846 2.744 34.548 1.00 25.85 327 ALA B N 1
ATOM 7022 C CA . ALA B 1 330 ? 1.808 1.574 33.641 1.00 25.07 327 ALA B CA 1
ATOM 7023 C C . ALA B 1 330 ? 2.554 0.401 34.241 1.00 26.15 327 ALA B C 1
ATOM 7024 O O . ALA B 1 330 ? 2.326 -0.714 33.837 1.00 26.91 327 ALA B O 1
ATOM 7026 N N . GLY B 1 331 ? 3.488 0.665 35.158 1.00 27.15 328 GLY B N 1
ATOM 7027 C CA . GLY B 1 331 ? 4.273 -0.379 35.800 1.00 27.98 328 GLY B CA 1
ATOM 7028 C C . GLY B 1 331 ? 5.398 -0.955 34.964 1.00 28.36 328 GLY B C 1
ATOM 7029 O O . GLY B 1 331 ? 5.979 -1.965 35.338 1.00 30.37 328 GLY B O 1
ATOM 7030 N N . HIS B 1 332 ? 5.757 -0.316 33.849 1.00 27.53 329 HIS B N 1
ATOM 7031 C CA . HIS B 1 332 ? 6.708 -0.894 32.899 1.00 27.16 329 HIS B CA 1
ATOM 7032 C C . HIS B 1 332 ? 8.113 -0.382 33.201 1.00 27.92 329 HIS B C 1
ATOM 7033 O O . HIS B 1 332 ? 9.001 -1.157 33.480 1.00 30.32 329 HIS B O 1
ATOM 7040 N N . ILE B 1 333 ? 8.325 0.927 33.110 1.00 26.98 330 ILE B N 1
ATOM 7041 C CA . ILE B 1 333 ? 9.586 1.535 33.495 1.00 26.95 330 ILE B CA 1
ATOM 7042 C C . ILE B 1 333 ? 9.257 2.836 34.165 1.00 26.92 330 ILE B C 1
ATOM 7043 O O . ILE B 1 333 ? 8.107 3.243 34.150 1.00 26.69 330 ILE B O 1
ATOM 7048 N N . LEU B 1 334 ? 10.267 3.450 34.762 1.00 27.31 331 LEU B N 1
ATOM 7049 C CA . LEU B 1 334 ? 10.138 4.691 35.467 1.00 27.15 331 LEU B CA 1
ATOM 7050 C C . LEU B 1 334 ? 9.432 5.666 34.624 1.00 25.80 331 LEU B C 1
ATOM 7051 O O . LEU B 1 334 ? 9.954 6.089 33.625 1.00 26.77 331 LEU B O 1
ATOM 7056 N N . GLY B 1 335 ? 8.233 6.039 35.034 1.00 25.55 332 GLY B N 1
ATOM 7057 C CA . GLY B 1 335 ? 7.485 7.115 34.374 1.00 24.69 332 GLY B CA 1
ATOM 7058 C C . GLY B 1 335 ? 6.568 6.625 33.304 1.00 22.78 332 GLY B C 1
ATOM 7059 O O . GLY B 1 335 ? 5.923 7.441 32.667 1.00 22.35 332 GLY B O 1
ATOM 7060 N N . SER B 1 336 ? 6.514 5.313 33.095 1.00 22.54 333 SER B N 1
ATOM 7061 C CA . SER B 1 336 ? 5.668 4.734 32.030 1.00 21.74 333 SER B CA 1
ATOM 7062 C C . SER B 1 336 ? 4.210 5.049 32.296 1.00 21.99 333 SER B C 1
ATOM 7063 O O . SER B 1 336 ? 3.732 5.012 33.416 1.00 22.59 333 SER B O 1
ATOM 7066 N N . ALA B 1 337 ? 3.487 5.389 31.266 1.00 22.84 334 ALA B N 1
ATOM 7067 C CA . ALA B 1 337 ? 2.119 5.826 31.474 1.00 23.84 334 ALA B CA 1
ATOM 7068 C C . ALA B 1 337 ? 1.173 5.034 30.626 1.00 23.55 334 ALA B C 1
ATOM 7069 O O . ALA B 1 337 ? 1.523 4.473 29.616 1.00 23.83 334 ALA B O 1
ATOM 7071 N N . ILE B 1 338 ? -0.019 4.941 31.133 1.00 24.63 335 ILE B N 1
ATOM 7072 C CA . ILE B 1 338 ? -1.180 4.509 30.408 1.00 25.14 335 ILE B CA 1
ATOM 7073 C C . ILE B 1 338 ? -1.897 5.814 30.056 1.00 24.54 335 ILE B C 1
ATOM 7074 O O . ILE B 1 338 ? -2.067 6.694 30.867 1.00 25.76 335 ILE B O 1
ATOM 7079 N N . SER B 1 339 ? -2.350 5.931 28.844 1.00 24.37 336 SER B N 1
ATOM 7080 C CA . SER B 1 339 ? -2.863 7.182 28.369 1.00 24.12 336 SER B CA 1
ATOM 7081 C C . SER B 1 339 ? -4.350 7.097 28.172 1.00 23.50 336 SER B C 1
ATOM 7082 O O . SER B 1 339 ? -4.798 6.356 27.337 1.00 24.25 336 SER B O 1
ATOM 7085 N N . HIS B 1 340 ? -5.098 7.823 28.978 1.00 22.66 337 HIS B N 1
ATOM 7086 C CA . HIS B 1 340 ? -6.530 7.904 28.825 1.00 23.22 337 HIS B CA 1
ATOM 7087 C C . HIS B 1 340 ? -6.950 9.207 28.105 1.00 23.51 337 HIS B C 1
ATOM 7088 O O . HIS B 1 340 ? -6.590 10.312 28.536 1.00 24.00 337 HIS B O 1
ATOM 7095 N N . PHE B 1 341 ? -7.713 9.071 27.036 1.00 23.01 338 PHE B N 1
ATOM 7096 C CA . PHE B 1 341 ? -8.195 10.202 26.259 1.00 24.02 338 PHE B CA 1
ATOM 7097 C C . PHE B 1 341 ? -9.696 10.296 26.314 1.00 25.42 338 PHE B C 1
ATOM 7098 O O . PHE B 1 341 ? -10.404 9.364 25.887 1.00 25.57 338 PHE B O 1
ATOM 7106 N N . HIS B 1 342 ? -10.161 11.432 26.806 1.00 26.72 339 HIS B N 1
ATOM 7107 C CA . HIS B 1 342 ? -11.579 11.711 27.029 1.00 29.02 339 HIS B CA 1
ATOM 7108 C C . HIS B 1 342 ? -11.932 12.653 25.919 1.00 29.57 339 HIS B C 1
ATOM 7109 O O . HIS B 1 342 ? -11.380 13.752 25.858 1.00 30.21 339 HIS B O 1
ATOM 7116 N N . ILE B 1 343 ? -12.791 12.203 25.005 1.00 29.55 340 ILE B N 1
ATOM 7117 C CA . ILE B 1 343 ? -13.099 12.943 23.787 1.00 29.41 340 ILE B CA 1
ATOM 7118 C C . ILE B 1 343 ? -14.457 13.554 23.852 1.00 31.48 340 ILE B C 1
ATOM 7119 O O . ILE B 1 343 ? -15.444 12.879 24.078 1.00 30.86 340 ILE B O 1
ATOM 7124 N N . GLY B 1 344 ? -14.508 14.861 23.651 1.00 34.63 341 GLY B N 1
ATOM 7125 C CA . GLY B 1 344 ? -15.765 15.617 23.715 1.00 38.33 341 GLY B CA 1
ATOM 7126 C C . GLY B 1 344 ? -16.298 15.783 25.122 1.00 40.29 341 GLY B C 1
ATOM 7127 O O . GLY B 1 344 ? -15.554 15.699 26.074 1.00 39.19 341 GLY B O 1
ATOM 7128 N N . ASP B 1 345 ? -17.592 16.049 25.243 1.00 44.27 342 ASP B N 1
ATOM 7129 C CA . ASP B 1 345 ? -18.275 16.001 26.532 1.00 46.93 342 ASP B CA 1
ATOM 7130 C C . ASP B 1 345 ? -18.830 14.577 26.603 1.00 45.85 342 ASP B C 1
ATOM 7131 O O . ASP B 1 345 ? -19.998 14.327 26.284 1.00 48.11 342 ASP B O 1
ATOM 7136 N N . GLY B 1 346 ? -17.969 13.640 26.958 1.00 42.81 343 GLY B N 1
ATOM 7137 C CA . GLY B 1 346 ? -18.372 12.244 27.061 1.00 42.13 343 GLY B CA 1
ATOM 7138 C C . GLY B 1 346 ? -18.742 11.539 25.762 1.00 41.53 343 GLY B C 1
ATOM 7139 O O . GLY B 1 346 ? -19.564 10.635 25.765 1.00 42.52 343 GLY B O 1
ATOM 7140 N N . LEU B 1 347 ? -18.151 11.931 24.640 1.00 40.21 344 LEU B N 1
ATOM 7141 C CA . LEU B 1 347 ? -18.466 11.262 23.400 1.00 39.35 344 LEU B CA 1
ATOM 7142 C C . LEU B 1 347 ? -17.867 9.866 23.448 1.00 36.67 344 LEU B C 1
ATOM 7143 O O . LEU B 1 347 ? -18.552 8.893 23.230 1.00 37.19 344 LEU B O 1
ATOM 7148 N N . HIS B 1 348 ? -16.592 9.771 23.779 1.00 33.55 345 HIS B N 1
ATOM 7149 C CA . HIS B 1 348 ? -15.908 8.525 23.757 1.00 31.04 345 HIS B CA 1
ATOM 7150 C C . HIS B 1 348 ? -14.682 8.605 24.644 1.00 29.01 345 HIS B C 1
ATOM 7151 O O . HIS B 1 348 ? -14.157 9.688 24.927 1.00 28.19 345 HIS B O 1
ATOM 7158 N N . ASN B 1 349 ? -14.246 7.451 25.128 1.00 27.54 346 ASN B N 1
ATOM 7159 C CA . ASN B 1 349 ? -13.048 7.388 25.943 1.00 26.01 346 ASN B CA 1
ATOM 7160 C C . ASN B 1 349 ? -12.218 6.236 25.448 1.00 25.22 346 ASN B C 1
ATOM 7161 O O . ASN B 1 349 ? -12.729 5.108 25.390 1.00 25.01 346 ASN B O 1
ATOM 7166 N N . VAL B 1 350 ? -10.952 6.508 25.123 1.00 24.23 347 VAL B N 1
ATOM 7167 C CA . VAL B 1 350 ? -10.088 5.483 24.589 1.00 23.80 347 VAL B CA 1
ATOM 7168 C C . VAL B 1 350 ? -8.813 5.447 25.420 1.00 23.24 347 VAL B C 1
ATOM 7169 O O . VAL B 1 350 ? -8.279 6.488 25.754 1.00 23.87 347 VAL B O 1
ATOM 7173 N N . VAL B 1 351 ? -8.346 4.250 25.748 1.00 22.29 348 VAL B N 1
ATOM 7174 C CA . VAL B 1 351 ? -7.099 4.064 26.458 1.00 21.41 348 VAL B CA 1
ATOM 7175 C C . VAL B 1 351 ? -6.026 3.408 25.617 1.00 20.99 348 VAL B C 1
ATOM 7176 O O . VAL B 1 351 ? -6.233 2.373 25.018 1.00 21.02 348 VAL B O 1
ATOM 7180 N N . PHE B 1 352 ? -4.875 4.048 25.538 1.00 21.08 349 PHE B N 1
ATOM 7181 C CA . PHE B 1 352 ? -3.734 3.447 24.916 1.00 21.44 349 PHE B CA 1
ATOM 7182 C C . PHE B 1 352 ? -2.899 3.006 26.049 1.00 21.54 349 PHE B C 1
ATOM 7183 O O . PHE B 1 352 ? -2.537 3.833 26.840 1.00 22.57 349 PHE B O 1
ATOM 7191 N N . THR B 1 353 ? -2.539 1.737 26.127 1.00 22.18 350 THR B N 1
ATOM 7192 C CA . THR B 1 353 ? -1.836 1.240 27.307 1.00 22.25 350 THR B CA 1
ATOM 7193 C C . THR B 1 353 ? -0.383 1.549 27.247 1.00 22.06 350 THR B C 1
ATOM 7194 O O . THR B 1 353 ? 0.252 1.661 28.288 1.00 23.79 350 THR B O 1
ATOM 7198 N N . GLY B 1 354 ? 0.182 1.695 26.058 1.00 22.13 351 GLY B N 1
ATOM 7199 C CA . GLY B 1 354 ? 1.658 1.674 25.917 1.00 22.05 351 GLY B CA 1
ATOM 7200 C C . GLY B 1 354 ? 2.100 0.292 26.404 1.00 22.35 351 GLY B C 1
ATOM 7201 O O . GLY B 1 354 ? 1.302 -0.667 26.372 1.00 22.31 351 GLY B O 1
ATOM 7202 N N . ASP B 1 355 ? 3.354 0.191 26.843 1.00 21.85 352 ASP B N 1
ATOM 7203 C CA . ASP B 1 355 ? 3.880 -1.016 27.436 1.00 22.32 352 ASP B CA 1
ATOM 7204 C C . ASP B 1 355 ? 3.477 -0.970 28.927 1.00 22.60 352 ASP B C 1
ATOM 7205 O O . ASP B 1 355 ? 3.526 0.099 29.541 1.00 23.18 352 ASP B O 1
ATOM 7210 N N . TYR B 1 356 ? 3.031 -2.089 29.496 1.00 22.39 353 TYR B N 1
ATOM 7211 C CA . TYR B 1 356 ? 2.614 -2.111 30.862 1.00 23.01 353 TYR B CA 1
ATOM 7212 C C . TYR B 1 356 ? 2.833 -3.431 31.533 1.00 24.98 353 TYR B C 1
ATOM 7213 O O . TYR B 1 356 ? 2.974 -4.445 30.856 1.00 26.71 353 TYR B O 1
ATOM 7222 N N . LYS B 1 357 ? 2.819 -3.423 32.869 1.00 25.26 354 LYS B N 1
ATOM 7223 C CA . LYS B 1 357 ? 2.874 -4.637 33.658 1.00 26.15 354 LYS B CA 1
ATOM 7224 C C . LYS B 1 357 ? 1.845 -4.621 34.777 1.00 26.98 354 LYS B C 1
ATOM 7225 O O . LYS B 1 357 ? 1.976 -3.891 35.762 1.00 25.96 354 LYS B O 1
ATOM 7231 N N . TYR B 1 358 ? 0.853 -5.494 34.634 1.00 27.99 355 TYR B N 1
ATOM 7232 C CA . TYR B 1 358 ? -0.219 -5.636 35.600 1.00 29.14 355 TYR B CA 1
ATOM 7233 C C . TYR B 1 358 ? 0.192 -6.511 36.726 1.00 31.43 355 TYR B C 1
ATOM 7234 O O . TYR B 1 358 ? -0.335 -7.568 36.884 1.00 32.49 355 TYR B O 1
ATOM 7243 N N . GLU B 1 359 ? 1.160 -6.064 37.507 1.00 33.52 356 GLU B N 1
ATOM 7244 C CA . GLU B 1 359 ? 1.680 -6.839 38.626 1.00 36.55 356 GLU B CA 1
ATOM 7245 C C . GLU B 1 359 ? 2.575 -5.941 39.417 1.00 37.11 356 GLU B C 1
ATOM 7246 O O . GLU B 1 359 ? 3.222 -5.128 38.854 1.00 36.65 356 GLU B O 1
ATOM 7252 N N . LYS B 1 360 ? 2.588 -6.056 40.732 1.00 40.41 357 LYS B N 1
ATOM 7253 C CA . LYS B 1 360 ? 3.488 -5.241 41.562 1.00 41.67 357 LYS B CA 1
ATOM 7254 C C . LYS B 1 360 ? 4.889 -5.816 41.435 1.00 42.42 357 LYS B C 1
ATOM 7255 O O . LYS B 1 360 ? 5.069 -6.996 41.602 1.00 44.08 357 LYS B O 1
ATOM 7261 N N . THR B 1 361 ? 5.874 -4.967 41.167 1.00 41.86 358 THR B N 1
ATOM 7262 C CA . THR B 1 361 ? 7.247 -5.399 40.944 1.00 42.45 358 THR B CA 1
ATOM 7263 C C . THR B 1 361 ? 8.130 -4.758 42.000 1.00 43.70 358 THR B C 1
ATOM 7264 O O . THR B 1 361 ? 7.623 -4.024 42.846 1.00 45.06 358 THR B O 1
ATOM 7268 N N . ARG B 1 362 ? 9.427 -5.049 41.997 1.00 43.71 359 ARG B N 1
ATOM 7269 C CA . ARG B 1 362 ? 10.295 -4.444 42.973 1.00 45.30 359 ARG B CA 1
ATOM 7270 C C . ARG B 1 362 ? 10.293 -2.919 42.875 1.00 43.56 359 ARG B C 1
ATOM 7271 O O . ARG B 1 362 ? 10.464 -2.254 43.878 1.00 45.14 359 ARG B O 1
ATOM 7279 N N . LEU B 1 363 ? 10.128 -2.366 41.680 1.00 41.08 360 LEU B N 1
ATOM 7280 C CA . LEU B 1 363 ? 10.250 -0.920 41.471 1.00 39.91 360 LEU B CA 1
ATOM 7281 C C . LEU B 1 363 ? 8.908 -0.188 41.423 1.00 37.92 360 LEU B C 1
ATOM 7282 O O . LEU B 1 363 ? 8.791 0.943 41.914 1.00 38.47 360 LEU B O 1
ATOM 7287 N N . PHE B 1 364 ? 7.907 -0.810 40.825 1.00 35.91 361 PHE B N 1
ATOM 7288 C CA . PHE B 1 364 ? 6.676 -0.101 40.472 1.00 34.33 361 PHE B CA 1
ATOM 7289 C C . PHE B 1 364 ? 5.388 -0.760 40.970 1.00 34.36 361 PHE B C 1
ATOM 7290 O O . PHE B 1 364 ? 5.402 -1.899 41.444 1.00 35.36 361 PHE B O 1
ATOM 7298 N N . ASP B 1 365 ? 4.296 -0.011 40.905 1.00 33.70 362 ASP B N 1
ATOM 7299 C CA . ASP B 1 365 ? 2.978 -0.535 41.258 1.00 34.52 362 ASP B CA 1
ATOM 7300 C C . ASP B 1 365 ? 2.360 -1.084 39.978 1.00 32.57 362 ASP B C 1
ATOM 7301 O O . ASP B 1 365 ? 2.841 -0.803 38.895 1.00 30.89 362 ASP B O 1
ATOM 7306 N N . PRO B 1 366 ? 1.288 -1.870 40.105 1.00 32.88 363 PRO B N 1
ATOM 7307 C CA . PRO B 1 366 ? 0.685 -2.458 38.914 1.00 31.03 363 PRO B CA 1
ATOM 7308 C C . PRO B 1 366 ? 0.115 -1.429 37.997 1.00 29.36 363 PRO B C 1
ATOM 7309 O O . PRO B 1 366 ? -0.284 -0.376 38.454 1.00 30.09 363 PRO B O 1
ATOM 7313 N N . ALA B 1 367 ? 0.103 -1.729 36.706 1.00 27.77 364 ALA B N 1
ATOM 7314 C CA . ALA B 1 367 ? -0.557 -0.924 35.721 1.00 26.15 364 ALA B CA 1
ATOM 7315 C C . ALA B 1 367 ? -1.967 -0.646 36.221 1.00 26.23 364 ALA B C 1
ATOM 7316 O O . ALA B 1 367 ? -2.559 -1.496 36.906 1.00 28.91 364 ALA B O 1
ATOM 7318 N N . VAL B 1 368 ? -2.502 0.519 35.888 1.00 25.22 365 VAL B N 1
ATOM 7319 C CA . VAL B 1 368 ? -3.845 0.923 36.300 1.00 25.54 365 VAL B CA 1
ATOM 7320 C C . VAL B 1 368 ? -4.862 0.528 35.220 1.00 25.52 365 VAL B C 1
ATOM 7321 O O . VAL B 1 368 ? -4.655 0.740 34.022 1.00 24.32 365 VAL B O 1
ATOM 7325 N N . ASN B 1 369 ? -5.973 -0.048 35.653 1.00 27.31 366 ASN B N 1
ATOM 7326 C CA . ASN B 1 369 ? -7.095 -0.332 34.768 1.00 27.11 366 ASN B CA 1
ATOM 7327 C C . ASN B 1 369 ? -8.463 0.101 35.320 1.00 29.06 366 ASN B C 1
ATOM 7328 O O . ASN B 1 369 ? -9.468 -0.486 34.972 1.00 30.97 366 ASN B O 1
ATOM 7333 N N . LYS B 1 370 ? -8.496 1.133 36.166 1.00 30.77 367 LYS B N 1
ATOM 7334 C CA . LYS B 1 370 ? -9.746 1.733 36.702 1.00 32.65 367 LYS B CA 1
ATOM 7335 C C . LYS B 1 370 ? -9.816 3.136 36.121 1.00 31.57 367 LYS B C 1
ATOM 7336 O O . LYS B 1 370 ? -8.844 3.858 36.193 1.00 30.91 367 LYS B O 1
ATOM 7339 N N . PHE B 1 371 ? -10.904 3.502 35.473 1.00 31.46 368 PHE B N 1
ATOM 7340 C CA . PHE B 1 371 ? -10.999 4.834 34.853 1.00 31.28 368 PHE B CA 1
ATOM 7341 C C . PHE B 1 371 ? -12.427 5.294 34.987 1.00 32.55 368 PHE B C 1
ATOM 7342 O O . PHE B 1 371 ? -13.288 4.487 35.158 1.00 33.89 368 PHE B O 1
ATOM 7350 N N . PRO B 1 372 ? -12.692 6.596 34.912 1.00 33.42 369 PRO B N 1
ATOM 7351 C CA . PRO B 1 372 ? -14.105 6.948 35.071 1.00 35.32 369 PRO B CA 1
ATOM 7352 C C . PRO B 1 372 ? -14.950 6.325 33.986 1.00 35.19 369 PRO B C 1
ATOM 7353 O O . PRO B 1 372 ? -16.047 5.869 34.310 1.00 35.95 369 PRO B O 1
ATOM 7357 N N . ARG B 1 373 ? -14.406 6.304 32.740 1.00 33.49 370 ARG B N 1
ATOM 7358 C CA . ARG B 1 373 ? -15.013 5.661 31.587 1.00 33.62 370 ARG B CA 1
ATOM 7359 C C . ARG B 1 373 ? -13.967 5.159 30.578 1.00 32.19 370 ARG B C 1
ATOM 7360 O O . ARG B 1 373 ? -12.871 5.709 30.474 1.00 32.37 370 ARG B O 1
ATOM 7368 N N . VAL B 1 374 ? -14.261 4.062 29.884 1.00 32.12 371 VAL B N 1
ATOM 7369 C CA . VAL B 1 374 ? -13.381 3.513 28.821 1.00 30.27 371 VAL B CA 1
ATOM 7370 C C . VAL B 1 374 ? -14.203 2.737 27.820 1.00 30.46 371 VAL B C 1
ATOM 7371 O O . VAL B 1 374 ? -14.697 1.694 28.151 1.00 31.82 371 VAL B O 1
ATOM 7375 N N . GLU B 1 375 ? -14.326 3.197 26.603 1.00 29.47 372 GLU B N 1
ATOM 7376 C CA . GLU B 1 375 ? -15.073 2.428 25.666 1.00 30.21 372 GLU B CA 1
ATOM 7377 C C . GLU B 1 375 ? -14.134 1.569 24.820 1.00 28.71 372 GLU B C 1
ATOM 7378 O O . GLU B 1 375 ? -14.497 0.451 24.490 1.00 29.55 372 GLU B O 1
ATOM 7384 N N . THR B 1 376 ? -12.932 2.061 24.509 1.00 26.88 373 THR B N 1
ATOM 7385 C CA . THR B 1 376 ? -11.960 1.361 23.659 1.00 25.99 373 THR B CA 1
ATOM 7386 C C . THR B 1 376 ? -10.606 1.266 24.346 1.00 25.09 373 THR B C 1
ATOM 7387 O O . THR B 1 376 ? -10.123 2.254 24.876 1.00 24.14 373 THR B O 1
ATOM 7391 N N . VAL B 1 377 ? -9.993 0.088 24.320 1.00 25.60 374 VAL B N 1
ATOM 7392 C CA . VAL B 1 377 ? -8.614 -0.108 24.792 1.00 24.72 374 VAL B CA 1
ATOM 7393 C C . VAL B 1 377 ? -7.716 -0.595 23.645 1.00 25.17 374 VAL B C 1
ATOM 7394 O O . VAL B 1 377 ? -8.051 -1.508 22.912 1.00 23.87 374 VAL B O 1
ATOM 7398 N N . ILE B 1 378 ? -6.578 0.052 23.484 1.00 25.43 375 ILE B N 1
ATOM 7399 C CA . ILE B 1 378 ? -5.581 -0.368 22.533 1.00 25.63 375 ILE B CA 1
ATOM 7400 C C . ILE B 1 378 ? -4.442 -0.822 23.416 1.00 25.34 375 ILE B C 1
ATOM 7401 O O . ILE B 1 378 ? -3.827 0.001 24.110 1.00 24.02 375 ILE B O 1
ATOM 7406 N N . SER B 1 379 ? -4.181 -2.138 23.386 1.00 26.06 376 SER B N 1
ATOM 7407 C CA . SER B 1 379 ? -3.256 -2.781 24.315 1.00 26.05 376 SER B CA 1
ATOM 7408 C C . SER B 1 379 ? -2.027 -3.340 23.641 1.00 25.68 376 SER B C 1
ATOM 7409 O O . SER B 1 379 ? -2.104 -3.823 22.529 1.00 26.12 376 SER B O 1
ATOM 7412 N N . GLU B 1 380 ? -0.917 -3.354 24.353 1.00 24.83 377 GLU B N 1
ATOM 7413 C CA . GLU B 1 380 ? 0.243 -4.086 23.873 1.00 25.76 377 GLU B CA 1
ATOM 7414 C C . GLU B 1 380 ? -0.033 -5.558 23.989 1.00 25.82 377 GLU B C 1
ATOM 7415 O O . GLU B 1 380 ? -0.944 -5.932 24.700 1.00 26.14 377 GLU B O 1
ATOM 7421 N N . ALA B 1 381 ? 0.782 -6.370 23.297 1.00 25.63 378 ALA B N 1
ATOM 7422 C CA . ALA B 1 381 ? 0.610 -7.815 23.220 1.00 25.97 378 ALA B CA 1
ATOM 7423 C C . ALA B 1 381 ? 1.943 -8.596 23.196 1.00 25.58 378 ALA B C 1
ATOM 7424 O O . ALA B 1 381 ? 2.010 -9.626 22.591 1.00 26.06 378 ALA B O 1
ATOM 7426 N N . THR B 1 382 ? 2.982 -8.104 23.862 1.00 24.89 379 THR B N 1
ATOM 7427 C CA . THR B 1 382 ? 4.357 -8.642 23.715 1.00 25.77 379 THR B CA 1
ATOM 7428 C C . THR B 1 382 ? 4.431 -10.074 24.132 1.00 27.87 379 THR B C 1
ATOM 7429 O O . THR B 1 382 ? 5.001 -10.898 23.428 1.00 29.38 379 THR B O 1
ATOM 7433 N N . TYR B 1 383 ? 3.821 -10.387 25.269 1.00 28.11 380 TYR B N 1
ATOM 7434 C CA . TYR B 1 383 ? 3.695 -11.767 25.690 1.00 29.97 380 TYR B CA 1
ATOM 7435 C C . TYR B 1 383 ? 2.286 -12.302 25.393 1.00 30.59 380 TYR B C 1
ATOM 7436 O O . TYR B 1 383 ? 1.686 -13.060 26.171 1.00 32.18 380 TYR B O 1
ATOM 7445 N N . GLY B 1 384 ? 1.776 -11.962 24.235 1.00 30.14 381 GLY B N 1
ATOM 7446 C CA . GLY B 1 384 ? 0.392 -12.218 23.945 1.00 31.16 381 GLY B CA 1
ATOM 7447 C C . GLY B 1 384 ? 0.089 -13.633 23.502 1.00 33.78 381 GLY B C 1
ATOM 7448 O O . GLY B 1 384 ? -1.061 -14.015 23.446 1.00 33.57 381 GLY B O 1
ATOM 7449 N N . ASN B 1 385 ? 1.125 -14.390 23.164 1.00 36.08 382 ASN B N 1
ATOM 7450 C CA . ASN B 1 385 ? 0.958 -15.761 22.757 1.00 39.18 382 ASN B CA 1
ATOM 7451 C C . ASN B 1 385 ? 0.335 -16.655 23.842 1.00 40.68 382 ASN B C 1
ATOM 7452 O O . ASN B 1 385 ? 0.635 -16.517 25.017 1.00 40.50 382 ASN B O 1
ATOM 7457 N N . ALA B 1 386 ? -0.515 -17.596 23.445 1.00 42.84 383 ALA B N 1
ATOM 7458 C CA . ALA B 1 386 ? -1.130 -18.556 24.400 1.00 44.51 383 ALA B CA 1
ATOM 7459 C C . ALA B 1 386 ? -0.110 -19.109 25.396 1.00 45.51 383 ALA B C 1
ATOM 7460 O O . ALA B 1 386 ? -0.420 -19.406 26.530 1.00 46.45 383 ALA B O 1
ATOM 7462 N N . ASN B 1 387 ? 1.113 -19.222 24.926 1.00 46.74 384 ASN B N 1
ATOM 7463 C CA . ASN B 1 387 ? 2.214 -19.954 25.550 1.00 49.06 384 ASN B CA 1
ATOM 7464 C C . ASN B 1 387 ? 3.003 -19.120 26.581 1.00 47.03 384 ASN B C 1
ATOM 7465 O O . ASN B 1 387 ? 3.776 -19.658 27.350 1.00 48.56 384 ASN B O 1
ATOM 7470 N N . ALA B 1 388 ? 2.796 -17.803 26.575 1.00 43.34 385 ALA B N 1
ATOM 7471 C CA . ALA B 1 388 ? 3.813 -16.857 26.945 1.00 41.59 385 ALA B CA 1
ATOM 7472 C C . ALA B 1 388 ? 3.731 -16.368 28.408 1.00 40.51 385 ALA B C 1
ATOM 7473 O O . ALA B 1 388 ? 3.687 -15.179 28.725 1.00 37.28 385 ALA B O 1
ATOM 7475 N N . PHE B 1 389 ? 3.764 -17.317 29.304 1.00 43.13 386 PHE B N 1
ATOM 7476 C CA . PHE B 1 389 ? 3.816 -17.010 30.726 1.00 43.89 386 PHE B CA 1
ATOM 7477 C C . PHE B 1 389 ? 5.256 -16.733 31.093 1.00 44.96 386 PHE B C 1
ATOM 7478 O O . PHE B 1 389 ? 6.189 -17.138 30.397 1.00 46.23 386 PHE B O 1
ATOM 7486 N N . GLN B 1 390 ? 5.453 -15.997 32.168 1.00 44.70 387 GLN B N 1
ATOM 7487 C CA . GLN B 1 390 ? 6.799 -15.796 32.625 1.00 46.31 387 GLN B CA 1
ATOM 7488 C C . GLN B 1 390 ? 6.812 -16.159 34.095 1.00 48.03 387 GLN B C 1
ATOM 7489 O O . GLN B 1 390 ? 5.773 -16.205 34.726 1.00 48.89 387 GLN B O 1
ATOM 7495 N N . PRO B 1 391 ? 7.960 -16.561 34.616 1.00 37.12 388 PRO B N 1
ATOM 7496 C CA . PRO B 1 391 ? 8.001 -17.028 35.996 1.00 37.86 388 PRO B CA 1
ATOM 7497 C C . PRO B 1 391 ? 7.623 -15.940 37.005 1.00 37.57 388 PRO B C 1
ATOM 7498 O O . PRO B 1 391 ? 7.867 -14.764 36.764 1.00 36.36 388 PRO B O 1
ATOM 7502 N N . ALA B 1 392 ? 6.998 -16.343 38.105 1.00 38.71 389 ALA B N 1
ATOM 7503 C CA . ALA B 1 392 ? 6.757 -15.458 39.256 1.00 38.91 389 ALA B CA 1
ATOM 7504 C C . ALA B 1 392 ? 8.046 -14.734 39.746 1.00 39.12 389 ALA B C 1
ATOM 7505 O O . ALA B 1 392 ? 9.149 -15.285 39.747 1.00 39.11 389 ALA B O 1
ATOM 7507 N N . LEU B 1 393 ? 7.898 -13.467 40.111 1.00 40.16 390 LEU B N 1
ATOM 7508 C CA . LEU B 1 393 ? 9.006 -12.653 40.648 1.00 40.83 390 LEU B CA 1
ATOM 7509 C C . LEU B 1 393 ? 9.906 -13.447 41.570 1.00 41.96 390 LEU B C 1
ATOM 7510 O O . LEU B 1 393 ? 11.083 -13.497 41.356 1.00 42.75 390 LEU B O 1
ATOM 7515 N N . LYS B 1 394 ? 9.363 -14.091 42.583 1.00 43.01 391 LYS B N 1
ATOM 7516 C CA . LYS B 1 394 ? 10.208 -14.827 43.519 1.00 44.63 391 LYS B CA 1
ATOM 7517 C C . LYS B 1 394 ? 11.028 -15.960 42.852 1.00 44.89 391 LYS B C 1
ATOM 7518 O O . LYS B 1 394 ? 12.213 -16.130 43.119 1.00 46.13 391 LYS B O 1
ATOM 7521 N N . ASP B 1 395 ? 10.400 -16.738 41.988 1.00 44.40 392 ASP B N 1
ATOM 7522 C CA . ASP B 1 395 ? 11.091 -17.806 41.256 1.00 44.40 392 ASP B CA 1
ATOM 7523 C C . ASP B 1 395 ? 12.115 -17.275 40.250 1.00 42.65 392 ASP B C 1
ATOM 7524 O O . ASP B 1 395 ? 13.088 -17.932 39.956 1.00 43.20 392 ASP B O 1
ATOM 7529 N N . ALA B 1 396 ? 11.876 -16.109 39.674 1.00 40.58 393 ALA B N 1
ATOM 7530 C CA . ALA B 1 396 ? 12.812 -15.584 38.677 1.00 39.71 393 ALA B CA 1
ATOM 7531 C C . ALA B 1 396 ? 14.092 -15.188 39.373 1.00 40.35 393 ALA B C 1
ATOM 7532 O O . ALA B 1 396 ? 15.198 -15.372 38.853 1.00 40.21 393 ALA B O 1
ATOM 7534 N N . GLU B 1 397 ? 13.918 -14.624 40.565 1.00 40.88 394 GLU B N 1
ATOM 7535 C CA . GLU B 1 397 ? 15.036 -14.193 41.380 1.00 42.02 394 GLU B CA 1
ATOM 7536 C C . GLU B 1 397 ? 15.918 -15.369 41.775 1.00 42.84 394 GLU B C 1
ATOM 7537 O O . GLU B 1 397 ? 17.123 -15.335 41.526 1.00 42.56 394 GLU B O 1
ATOM 7543 N N . LYS B 1 398 ? 15.315 -16.418 42.326 1.00 43.08 395 LYS B N 1
ATOM 7544 C CA . LYS B 1 398 ? 16.100 -17.592 42.708 1.00 44.99 395 LYS B CA 1
ATOM 7545 C C . LYS B 1 398 ? 16.854 -18.135 41.508 1.00 44.36 395 LYS B C 1
ATOM 7546 O O . LYS B 1 398 ? 18.021 -18.445 41.616 1.00 45.33 395 LYS B O 1
ATOM 7549 N N . HIS B 1 399 ? 16.201 -18.163 40.354 1.00 42.96 396 HIS B N 1
ATOM 7550 C CA . HIS B 1 399 ? 16.834 -18.615 39.115 1.00 42.58 396 HIS B CA 1
ATOM 7551 C C . HIS B 1 399 ? 18.008 -17.743 38.751 1.00 42.15 396 HIS B C 1
ATOM 7552 O O . HIS B 1 399 ? 19.091 -18.247 38.490 1.00 42.86 396 HIS B O 1
ATOM 7559 N N . LEU B 1 400 ? 17.821 -16.425 38.743 1.00 41.34 397 LEU B N 1
ATOM 7560 C CA . LEU B 1 400 ? 18.961 -15.560 38.452 1.00 41.35 397 LEU B CA 1
ATOM 7561 C C . LEU B 1 400 ? 20.105 -15.806 39.431 1.00 43.17 397 LEU B C 1
ATOM 7562 O O . LEU B 1 400 ? 21.245 -15.798 39.036 1.00 43.96 397 LEU B O 1
ATOM 7567 N N . GLN B 1 401 ? 19.792 -16.007 40.703 1.00 44.37 398 GLN B N 1
ATOM 7568 C CA . GLN B 1 401 ? 20.817 -16.101 41.714 1.00 46.89 398 GLN B CA 1
ATOM 7569 C C . GLN B 1 401 ? 21.619 -17.345 41.483 1.00 48.47 398 GLN B C 1
ATOM 7570 O O . GLN B 1 401 ? 22.822 -17.319 41.580 1.00 49.62 398 GLN B O 1
ATOM 7576 N N . MET B 1 402 ? 20.945 -18.428 41.140 1.00 48.74 399 MET B N 1
ATOM 7577 C CA . MET B 1 402 ? 21.613 -19.688 40.905 1.00 50.63 399 MET B CA 1
ATOM 7578 C C . MET B 1 402 ? 22.486 -19.668 39.657 1.00 49.69 399 MET B C 1
ATOM 7579 O O . MET B 1 402 ? 23.599 -20.195 39.669 1.00 51.34 399 MET B O 1
ATOM 7584 N N . VAL B 1 403 ? 22.013 -19.055 38.584 1.00 47.11 400 VAL B N 1
ATOM 7585 C CA . VAL B 1 403 ? 22.830 -18.968 37.376 1.00 46.41 400 VAL B CA 1
ATOM 7586 C C . VAL B 1 403 ? 24.076 -18.136 37.639 1.00 47.12 400 VAL B C 1
ATOM 7587 O O . VAL B 1 403 ? 25.182 -18.531 37.254 1.00 48.78 400 VAL B O 1
ATOM 7591 N N . VAL B 1 404 ? 23.911 -17.008 38.317 1.00 45.77 401 VAL B N 1
ATOM 7592 C CA . VAL B 1 404 ? 25.042 -16.140 38.593 1.00 46.52 401 VAL B CA 1
ATOM 7593 C C . VAL B 1 404 ? 25.975 -16.767 39.632 1.00 48.76 401 VAL B C 1
ATOM 7594 O O . VAL B 1 404 ? 27.195 -16.741 39.461 1.00 49.60 401 VAL B O 1
ATOM 7598 N N . LYS B 1 405 ? 25.400 -17.388 40.658 1.00 49.67 402 LYS B N 1
ATOM 7599 C CA . LYS B 1 405 ? 26.191 -18.077 41.669 1.00 52.58 402 LYS B CA 1
ATOM 7600 C C . LYS B 1 405 ? 27.054 -19.133 41.032 1.00 54.41 402 LYS B C 1
ATOM 7601 O O . LYS B 1 405 ? 28.264 -19.169 41.252 1.00 56.37 402 LYS B O 1
ATOM 7607 N N . ASN B 1 406 ? 26.424 -19.989 40.238 1.00 54.28 403 ASN B N 1
ATOM 7608 C CA . ASN B 1 406 ? 27.138 -21.089 39.621 1.00 56.10 403 ASN B CA 1
ATOM 7609 C C . ASN B 1 406 ? 28.222 -20.541 38.701 1.00 55.76 403 ASN B C 1
ATOM 7610 O O . ASN B 1 406 ? 29.355 -20.983 38.796 1.00 58.34 403 ASN B O 1
ATOM 7615 N N . THR B 1 407 ? 27.909 -19.554 37.867 1.00 53.40 404 THR B N 1
ATOM 7616 C CA . THR B 1 407 ? 28.929 -18.980 36.981 1.00 53.78 404 THR B CA 1
ATOM 7617 C C . THR B 1 407 ? 30.142 -18.461 37.749 1.00 56.00 404 THR B C 1
ATOM 7618 O O . THR B 1 407 ? 31.262 -18.610 37.298 1.00 57.18 404 THR B O 1
ATOM 7622 N N . ILE B 1 408 ? 29.928 -17.823 38.897 1.00 56.70 405 ILE B N 1
ATOM 7623 C CA . ILE B 1 408 ? 31.048 -17.220 39.612 1.00 58.62 405 ILE B CA 1
ATOM 7624 C C . ILE B 1 408 ? 31.858 -18.289 40.333 1.00 62.21 405 ILE B C 1
ATOM 7625 O O . ILE B 1 408 ? 33.084 -18.328 40.242 1.00 64.69 405 ILE B O 1
ATOM 7630 N N . GLU B 1 409 ? 31.169 -19.166 41.045 1.00 63.15 406 GLU B N 1
ATOM 7631 C CA . GLU B 1 409 ? 31.836 -20.175 41.831 1.00 66.13 406 GLU B CA 1
ATOM 7632 C C . GLU B 1 409 ? 32.734 -21.066 40.972 1.00 67.88 406 GLU B C 1
ATOM 7633 O O . GLU B 1 409 ? 33.677 -21.675 41.491 1.00 71.44 406 GLU B O 1
ATOM 7639 N N . ARG B 1 410 ? 32.455 -21.152 39.672 1.00 66.33 407 ARG B N 1
ATOM 7640 C CA . ARG B 1 410 ? 33.308 -21.918 38.764 1.00 67.51 407 ARG B CA 1
ATOM 7641 C C . ARG B 1 410 ? 34.258 -21.025 37.936 1.00 67.05 407 ARG B C 1
ATOM 7642 O O . ARG B 1 410 ? 34.835 -21.479 36.945 1.00 67.99 407 ARG B O 1
ATOM 7650 N N . GLY B 1 411 ? 34.416 -19.765 38.338 1.00 65.69 408 GLY B N 1
ATOM 7651 C CA . GLY B 1 411 ? 35.424 -18.875 37.746 1.00 66.18 408 GLY B CA 1
ATOM 7652 C C . GLY B 1 411 ? 35.050 -18.126 36.480 1.00 63.61 408 GLY B C 1
ATOM 7653 O O . GLY B 1 411 ? 35.852 -17.401 35.917 1.00 64.12 408 GLY B O 1
ATOM 7654 N N . GLY B 1 412 ? 33.828 -18.295 36.024 1.00 61.19 409 GLY B N 1
ATOM 7655 C CA . GLY B 1 412 ? 33.356 -17.566 34.856 1.00 59.28 409 GLY B CA 1
ATOM 7656 C C . GLY B 1 412 ? 32.750 -16.231 35.227 1.00 57.06 409 GLY B C 1
ATOM 7657 O O . GLY B 1 412 ? 32.490 -15.946 36.403 1.00 56.61 409 GLY B O 1
ATOM 7658 N N . ILE B 1 413 ? 32.539 -15.407 34.212 1.00 55.56 410 ILE B N 1
ATOM 7659 C CA . ILE B 1 413 ? 31.896 -14.127 34.405 1.00 53.87 410 ILE B CA 1
ATOM 7660 C C . ILE B 1 413 ? 30.565 -14.060 33.629 1.00 50.93 410 ILE B C 1
ATOM 7661 O O . ILE B 1 413 ? 30.391 -14.699 32.589 1.00 50.49 410 ILE B O 1
ATOM 7666 N N . ALA B 1 414 ? 29.606 -13.326 34.169 1.00 48.26 411 ALA B N 1
ATOM 7667 C CA . ALA B 1 414 ? 28.240 -13.389 33.658 1.00 45.84 411 ALA B CA 1
ATOM 7668 C C . ALA B 1 414 ? 27.905 -12.101 32.931 1.00 44.55 411 ALA B C 1
ATOM 7669 O O . ALA B 1 414 ? 27.797 -11.072 33.543 1.00 44.05 411 ALA B O 1
ATOM 7671 N N . VAL B 1 415 ? 27.786 -12.163 31.611 1.00 44.58 412 VAL B N 1
ATOM 7672 C CA . VAL B 1 415 ? 27.398 -11.004 30.804 1.00 43.54 412 VAL B CA 1
ATOM 7673 C C . VAL B 1 415 ? 25.874 -10.981 30.693 1.00 41.42 412 VAL B C 1
ATOM 7674 O O . VAL B 1 415 ? 25.276 -11.975 30.371 1.00 41.32 412 VAL B O 1
ATOM 7678 N N . ILE B 1 416 ? 25.264 -9.852 31.018 1.00 40.32 413 ILE B N 1
ATOM 7679 C CA . ILE B 1 416 ? 23.816 -9.703 31.031 1.00 39.03 413 ILE B CA 1
ATOM 7680 C C . ILE B 1 416 ? 23.439 -8.471 30.225 1.00 38.51 413 ILE B C 1
ATOM 7681 O O . ILE B 1 416 ? 23.506 -7.371 30.749 1.00 38.15 413 ILE B O 1
ATOM 7686 N N . PRO B 1 417 ? 23.084 -8.634 28.948 1.00 38.93 414 PRO B N 1
ATOM 7687 C CA . PRO B 1 417 ? 22.635 -7.498 28.177 1.00 38.88 414 PRO B CA 1
ATOM 7688 C C . PRO B 1 417 ? 21.387 -6.917 28.752 1.00 37.24 414 PRO B C 1
ATOM 7689 O O . PRO B 1 417 ? 20.598 -7.630 29.315 1.00 36.47 414 PRO B O 1
ATOM 7693 N N . ALA B 1 418 ? 21.246 -5.608 28.617 1.00 37.61 415 ALA B N 1
ATOM 7694 C CA . ALA B 1 418 ? 20.205 -4.849 29.285 1.00 36.49 415 ALA B CA 1
ATOM 7695 C C . ALA B 1 418 ? 20.008 -3.543 28.560 1.00 36.53 415 ALA B C 1
ATOM 7696 O O . ALA B 1 418 ? 20.852 -3.099 27.820 1.00 37.67 415 ALA B O 1
ATOM 7698 N N . PHE B 1 419 ? 18.886 -2.910 28.807 1.00 36.08 416 PHE B N 1
ATOM 7699 C CA . PHE B 1 419 ? 18.671 -1.537 28.386 1.00 36.00 416 PHE B CA 1
ATOM 7700 C C . PHE B 1 419 ? 19.128 -0.607 29.464 1.00 35.39 416 PHE B C 1
ATOM 7701 O O . PHE B 1 419 ? 19.210 -1.010 30.621 1.00 34.61 416 PHE B O 1
ATOM 7709 N N . ALA B 1 420 ? 19.466 0.622 29.082 1.00 35.94 417 ALA B N 1
ATOM 7710 C CA . ALA B 1 420 ? 19.834 1.626 30.066 1.00 36.80 417 ALA B CA 1
ATOM 7711 C C . ALA B 1 420 ? 18.773 1.720 31.140 1.00 36.72 417 ALA B C 1
ATOM 7712 O O . ALA B 1 420 ? 19.103 1.738 32.335 1.00 37.43 417 ALA B O 1
ATOM 7714 N N . VAL B 1 421 ? 17.501 1.762 30.735 1.00 35.97 418 VAL B N 1
ATOM 7715 C CA . VAL B 1 421 ? 16.409 1.763 31.696 1.00 35.23 418 VAL B CA 1
ATOM 7716 C C . VAL B 1 421 ? 15.455 0.643 31.387 1.00 35.62 418 VAL B C 1
ATOM 7717 O O . VAL B 1 421 ? 15.076 0.446 30.241 1.00 36.13 418 VAL B O 1
ATOM 7721 N N . GLY B 1 422 ? 15.022 -0.067 32.421 1.00 36.17 419 GLY B N 1
ATOM 7722 C CA . GLY B 1 422 ? 14.177 -1.223 32.249 1.00 35.75 419 GLY B CA 1
ATOM 7723 C C . GLY B 1 422 ? 14.838 -2.433 32.892 1.00 36.53 419 GLY B C 1
ATOM 7724 O O . GLY B 1 422 ? 14.785 -2.615 34.138 1.00 38.35 419 GLY B O 1
ATOM 7725 N N . ARG B 1 423 ? 15.500 -3.250 32.092 1.00 35.58 420 ARG B N 1
ATOM 7726 C CA . ARG B 1 423 ? 15.889 -4.575 32.593 1.00 35.37 420 ARG B CA 1
ATOM 7727 C C . ARG B 1 423 ? 17.077 -4.479 33.538 1.00 36.01 420 ARG B C 1
ATOM 7728 O O . ARG B 1 423 ? 17.236 -5.289 34.436 1.00 36.69 420 ARG B O 1
ATOM 7736 N N . SER B 1 424 ? 17.895 -3.461 33.342 1.00 35.72 421 SER B N 1
ATOM 7737 C CA . SER B 1 424 ? 19.034 -3.260 34.166 1.00 36.22 421 SER B CA 1
ATOM 7738 C C . SER B 1 424 ? 18.643 -2.980 35.623 1.00 36.73 421 SER B C 1
ATOM 7739 O O . SER B 1 424 ? 19.189 -3.582 36.552 1.00 37.81 421 SER B O 1
ATOM 7742 N N . GLN B 1 425 ? 17.681 -2.100 35.856 1.00 36.25 422 GLN B N 1
ATOM 7743 C CA . GLN B 1 425 ? 17.406 -1.692 37.247 1.00 36.35 422 GLN B CA 1
ATOM 7744 C C . GLN B 1 425 ? 16.849 -2.837 38.073 1.00 36.54 422 GLN B C 1
ATOM 7745 O O . GLN B 1 425 ? 17.359 -3.099 39.170 1.00 37.61 422 GLN B O 1
ATOM 7751 N N . GLU B 1 426 ? 15.858 -3.555 37.547 1.00 36.00 423 GLU B N 1
ATOM 7752 C CA . GLU B 1 426 ? 15.320 -4.722 38.263 1.00 37.02 423 GLU B CA 1
ATOM 7753 C C . GLU B 1 426 ? 16.416 -5.762 38.513 1.00 36.94 423 GLU B C 1
ATOM 7754 O O . GLU B 1 426 ? 16.483 -6.352 39.609 1.00 37.88 423 GLU B O 1
ATOM 7760 N N . VAL B 1 427 ? 17.303 -5.956 37.545 1.00 36.07 424 VAL B N 1
ATOM 7761 C CA . VAL B 1 427 ? 18.400 -6.904 37.752 1.00 36.72 424 VAL B CA 1
ATOM 7762 C C . VAL B 1 427 ? 19.321 -6.446 38.882 1.00 37.58 424 VAL B C 1
ATOM 7763 O O . VAL B 1 427 ? 19.732 -7.234 39.706 1.00 38.49 424 VAL B O 1
ATOM 7767 N N . MET B 1 428 ? 19.626 -5.163 38.930 1.00 38.15 425 MET B N 1
ATOM 7768 C CA . MET B 1 428 ? 20.508 -4.609 39.995 1.00 39.49 425 MET B CA 1
ATOM 7769 C C . MET B 1 428 ? 19.918 -4.822 41.371 1.00 39.99 425 MET B C 1
ATOM 7770 O O . MET B 1 428 ? 20.624 -5.121 42.288 1.00 41.21 425 MET B O 1
ATOM 7775 N N . ILE B 1 429 ? 18.608 -4.670 41.516 1.00 40.06 426 ILE B N 1
ATOM 7776 C CA . ILE B 1 429 ? 17.992 -4.822 42.835 1.00 41.40 426 ILE B CA 1
ATOM 7777 C C . ILE B 1 429 ? 18.100 -6.249 43.315 1.00 42.16 426 ILE B C 1
ATOM 7778 O O . ILE B 1 429 ? 18.313 -6.487 44.495 1.00 44.35 426 ILE B O 1
ATOM 7783 N N . VAL B 1 430 ? 17.973 -7.192 42.399 1.00 41.23 427 VAL B N 1
ATOM 7784 C CA . VAL B 1 430 ? 18.122 -8.586 42.739 1.00 41.87 427 VAL B CA 1
ATOM 7785 C C . VAL B 1 430 ? 19.569 -8.897 43.134 1.00 43.58 427 VAL B C 1
ATOM 7786 O O . VAL B 1 430 ? 19.807 -9.564 44.151 1.00 44.60 427 VAL B O 1
ATOM 7790 N N . LEU B 1 431 ? 20.524 -8.395 42.351 1.00 43.69 428 LEU B N 1
ATOM 7791 C CA . LEU B 1 431 ? 21.943 -8.702 42.578 1.00 45.46 428 LEU B CA 1
ATOM 7792 C C . LEU B 1 431 ? 22.439 -8.133 43.905 1.00 47.51 428 LEU B C 1
ATOM 7793 O O . LEU B 1 431 ? 22.999 -8.859 44.711 1.00 49.73 428 LEU B O 1
ATOM 7798 N N . GLU B 1 432 ? 22.201 -6.854 44.165 1.00 47.58 429 GLU B N 1
ATOM 7799 C CA . GLU B 1 432 ? 22.678 -6.258 45.405 1.00 49.85 429 GLU B CA 1
ATOM 7800 C C . GLU B 1 432 ? 22.166 -7.021 46.629 1.00 50.53 429 GLU B C 1
ATOM 7801 O O . GLU B 1 432 ? 22.912 -7.245 47.577 1.00 52.84 429 GLU B O 1
ATOM 7807 N N . GLU B 1 433 ? 20.905 -7.430 46.593 1.00 49.17 430 GLU B N 1
ATOM 7808 C CA . GLU B 1 433 ? 20.292 -8.148 47.698 1.00 50.27 430 GLU B CA 1
ATOM 7809 C C . GLU B 1 433 ? 20.940 -9.502 47.828 1.00 51.24 430 GLU B C 1
ATOM 7810 O O . GLU B 1 433 ? 21.239 -9.948 48.928 1.00 53.61 430 GLU B O 1
ATOM 7816 N N . SER B 1 434 ? 21.173 -10.151 46.696 1.00 49.54 431 SER B N 1
ATOM 7817 C CA . SER B 1 434 ? 21.708 -11.487 46.701 1.00 50.35 431 SER B CA 1
ATOM 7818 C C . SER B 1 434 ? 23.095 -11.480 47.287 1.00 52.14 431 SER B C 1
ATOM 7819 O O . SER B 1 434 ? 23.392 -12.286 48.153 1.00 53.96 431 SER B O 1
ATOM 7822 N N . ILE B 1 435 ? 23.936 -10.563 46.824 1.00 51.62 432 ILE B N 1
ATOM 7823 C CA . ILE B 1 435 ? 25.271 -10.417 47.398 1.00 53.93 432 ILE B CA 1
ATOM 7824 C C . ILE B 1 435 ? 25.197 -10.078 48.882 1.00 55.82 432 ILE B C 1
ATOM 7825 O O . ILE B 1 435 ? 25.929 -10.618 49.674 1.00 58.04 432 ILE B O 1
ATOM 7830 N N . ARG B 1 436 ? 24.292 -9.180 49.247 1.00 55.66 433 ARG B N 1
ATOM 7831 C CA . ARG B 1 436 ? 24.170 -8.735 50.640 1.00 57.75 433 ARG B CA 1
ATOM 7832 C C . ARG B 1 436 ? 23.835 -9.894 51.590 1.00 59.59 433 ARG B C 1
ATOM 7833 O O . ARG B 1 436 ? 24.416 -9.996 52.679 1.00 61.64 433 ARG B O 1
ATOM 7841 N N . LYS B 1 437 ? 22.936 -10.775 51.141 1.00 58.71 434 LYS B N 1
ATOM 7842 C CA . LYS B 1 437 ? 22.538 -11.967 51.894 1.00 60.65 434 LYS B CA 1
ATOM 7843 C C . LYS B 1 437 ? 23.437 -13.176 51.618 1.00 62.00 434 LYS B C 1
ATOM 7844 O O . LYS B 1 437 ? 23.053 -14.305 51.927 1.00 63.23 434 LYS B O 1
ATOM 7850 N N . GLY B 1 438 ? 24.626 -12.944 51.056 1.00 62.14 435 GLY B N 1
ATOM 7851 C CA . GLY B 1 438 ? 25.615 -14.006 50.836 1.00 63.42 435 GLY B CA 1
ATOM 7852 C C . GLY B 1 438 ? 25.087 -15.178 50.010 1.00 62.07 435 GLY B C 1
ATOM 7853 O O . GLY B 1 438 ? 25.393 -16.333 50.294 1.00 64.07 435 GLY B O 1
ATOM 7854 N N . LEU B 1 439 ? 24.314 -14.858 48.980 1.00 58.96 436 LEU B N 1
ATOM 7855 C CA . LEU B 1 439 ? 23.594 -15.818 48.149 1.00 57.43 436 LEU B CA 1
ATOM 7856 C C . LEU B 1 439 ? 24.140 -15.820 46.717 1.00 56.27 436 LEU B C 1
ATOM 7857 O O . LEU B 1 439 ? 23.909 -16.751 45.975 1.00 56.42 436 LEU B O 1
ATOM 7862 N N . ILE B 1 440 ? 24.810 -14.749 46.314 1.00 56.42 437 ILE B N 1
ATOM 7863 C CA . ILE B 1 440 ? 25.765 -14.748 45.193 1.00 56.61 437 ILE B CA 1
ATOM 7864 C C . ILE B 1 440 ? 27.059 -14.323 45.875 1.00 58.94 437 ILE B C 1
ATOM 7865 O O . ILE B 1 440 ? 26.993 -13.684 46.923 1.00 60.67 437 ILE B O 1
ATOM 7870 N N . PRO B 1 441 ? 28.236 -14.675 45.325 1.00 60.28 438 PRO B N 1
ATOM 7871 C CA . PRO B 1 441 ? 29.490 -14.249 46.003 1.00 62.28 438 PRO B CA 1
ATOM 7872 C C . PRO B 1 441 ? 29.828 -12.779 45.781 1.00 61.59 438 PRO B C 1
ATOM 7873 O O . PRO B 1 441 ? 29.489 -12.228 44.741 1.00 59.18 438 PRO B O 1
ATOM 7877 N N . GLU B 1 442 ? 30.495 -12.146 46.744 1.00 63.60 439 GLU B N 1
ATOM 7878 C CA . GLU B 1 442 ? 30.843 -10.728 46.596 1.00 63.63 439 GLU B CA 1
ATOM 7879 C C . GLU B 1 442 ? 31.823 -10.591 45.425 1.00 63.10 439 GLU B C 1
ATOM 7880 O O . GLU B 1 442 ? 32.923 -11.142 45.437 1.00 65.48 439 GLU B O 1
ATOM 7886 N N . VAL B 1 443 ? 31.365 -9.873 44.405 1.00 60.42 440 VAL B N 1
ATOM 7887 C CA . VAL B 1 443 ? 32.026 -9.772 43.113 1.00 59.34 440 VAL B CA 1
ATOM 7888 C C . VAL B 1 443 ? 31.495 -8.477 42.480 1.00 57.30 440 VAL B C 1
ATOM 7889 O O . VAL B 1 443 ? 30.390 -8.047 42.813 1.00 54.97 440 VAL B O 1
ATOM 7893 N N . PRO B 1 444 ? 32.295 -7.828 41.619 1.00 57.87 441 PRO B N 1
ATOM 7894 C CA . PRO B 1 444 ? 31.933 -6.532 41.011 1.00 56.41 441 PRO B CA 1
ATOM 7895 C C . PRO B 1 444 ? 30.883 -6.645 39.933 1.00 54.02 441 PRO B C 1
ATOM 7896 O O . PRO B 1 444 ? 31.036 -7.426 39.001 1.00 54.42 441 PRO B O 1
ATOM 7900 N N . VAL B 1 445 ? 29.813 -5.875 40.063 1.00 52.16 442 VAL B N 1
ATOM 7901 C CA . VAL B 1 445 ? 28.780 -5.823 39.044 1.00 49.42 442 VAL B CA 1
ATOM 7902 C C . VAL B 1 445 ? 29.009 -4.567 38.213 1.00 49.13 442 VAL B C 1
ATOM 7903 O O . VAL B 1 445 ? 28.633 -3.473 38.627 1.00 48.40 442 VAL B O 1
ATOM 7907 N N . TYR B 1 446 ? 29.664 -4.728 37.062 1.00 49.50 443 TYR B N 1
ATOM 7908 C CA . TYR B 1 446 ? 29.964 -3.596 36.181 1.00 49.29 443 TYR B CA 1
ATOM 7909 C C . TYR B 1 446 ? 28.706 -3.207 35.419 1.00 47.08 443 TYR B C 1
ATOM 7910 O O . TYR B 1 446 ? 27.889 -4.062 35.109 1.00 45.64 443 TYR B O 1
ATOM 7919 N N . LEU B 1 447 ? 28.562 -1.907 35.162 1.00 46.62 444 LEU B N 1
ATOM 7920 C CA . LEU B 1 447 ? 27.385 -1.311 34.544 1.00 44.51 444 LEU B CA 1
ATOM 7921 C C . LEU B 1 447 ? 27.825 -0.393 33.406 1.00 45.56 444 LEU B C 1
ATOM 7922 O O . LEU B 1 447 ? 28.467 0.616 33.650 1.00 46.59 444 LEU B O 1
ATOM 7927 N N . ASP B 1 448 ? 27.507 -0.734 32.157 1.00 45.58 445 ASP B N 1
ATOM 7928 C CA . ASP B 1 448 ? 28.083 0.000 31.010 1.00 46.84 445 ASP B CA 1
ATOM 7929 C C . ASP B 1 448 ? 26.992 0.520 30.076 1.00 45.75 445 ASP B C 1
ATOM 7930 O O . ASP B 1 448 ? 25.916 -0.025 30.008 1.00 44.37 445 ASP B O 1
ATOM 7935 N N . GLY B 1 449 ? 27.263 1.627 29.404 1.00 46.97 446 GLY B N 1
ATOM 7936 C CA . GLY B 1 449 ? 26.330 2.201 28.435 1.00 46.50 446 GLY B CA 1
ATOM 7937 C C . GLY B 1 449 ? 25.093 2.946 28.938 1.00 44.99 446 GLY B C 1
ATOM 7938 O O . GLY B 1 449 ? 23.985 2.724 28.413 1.00 44.58 446 GLY B O 1
ATOM 7939 N N . MET B 1 450 ? 25.291 3.856 29.887 1.00 45.05 447 MET B N 1
ATOM 7940 C CA . MET B 1 450 ? 24.234 4.753 30.412 1.00 44.28 447 MET B CA 1
ATOM 7941 C C . MET B 1 450 ? 23.280 4.156 31.459 1.00 42.28 447 MET B C 1
ATOM 7942 O O . MET B 1 450 ? 22.371 4.844 31.943 1.00 41.16 447 MET B O 1
ATOM 7947 N N . ILE B 1 451 ? 23.511 2.914 31.857 1.00 41.84 448 ILE B N 1
ATOM 7948 C CA . ILE B 1 451 ? 22.697 2.303 32.892 1.00 40.64 448 ILE B CA 1
ATOM 7949 C C . ILE B 1 451 ? 22.737 3.116 34.156 1.00 40.92 448 ILE B C 1
ATOM 7950 O O . ILE B 1 451 ? 21.692 3.411 34.750 1.00 40.14 448 ILE B O 1
ATOM 7955 N N . TRP B 1 452 ? 23.945 3.471 34.571 1.00 42.43 449 TRP B N 1
ATOM 7956 C CA . TRP B 1 452 ? 24.151 4.169 35.828 1.00 43.15 449 TRP B CA 1
ATOM 7957 C C . TRP B 1 452 ? 23.509 5.565 35.871 1.00 42.93 449 TRP B C 1
ATOM 7958 O O . TRP B 1 452 ? 22.836 5.928 36.828 1.00 42.88 449 TRP B O 1
ATOM 7969 N N . GLU B 1 453 ? 23.745 6.366 34.845 1.00 43.22 450 GLU B N 1
ATOM 7970 C CA . GLU B 1 453 ? 23.068 7.650 34.705 1.00 42.79 450 GLU B CA 1
ATOM 7971 C C . GLU B 1 453 ? 21.541 7.487 34.670 1.00 40.88 450 GLU B C 1
ATOM 7972 O O . GLU B 1 453 ? 20.806 8.306 35.257 1.00 40.48 450 GLU B O 1
ATOM 7978 N N . ALA B 1 454 ? 21.056 6.422 34.022 1.00 39.63 451 ALA B N 1
ATOM 7979 C CA . ALA B 1 454 ? 19.604 6.128 34.002 1.00 38.06 451 ALA B CA 1
ATOM 7980 C C . ALA B 1 454 ? 19.092 5.836 35.400 1.00 37.86 451 ALA B C 1
ATOM 7981 O O . ALA B 1 454 ? 17.968 6.179 35.750 1.00 37.25 451 ALA B O 1
ATOM 7983 N N . THR B 1 455 ? 19.939 5.221 36.207 1.00 38.63 452 THR B N 1
ATOM 7984 C CA . THR B 1 455 ? 19.573 4.852 37.557 1.00 38.41 452 THR B CA 1
ATOM 7985 C C . THR B 1 455 ? 19.558 6.073 38.421 1.00 39.16 452 THR B C 1
ATOM 7986 O O . THR B 1 455 ? 18.671 6.226 39.231 1.00 40.08 452 THR B O 1
ATOM 7990 N N . ALA B 1 456 ? 20.555 6.937 38.278 1.00 40.05 453 ALA B N 1
ATOM 7991 C CA . ALA B 1 456 ? 20.557 8.235 38.966 1.00 40.37 453 ALA B CA 1
ATOM 7992 C C . ALA B 1 456 ? 19.198 8.932 38.829 1.00 38.83 453 ALA B C 1
ATOM 7993 O O . ALA B 1 456 ? 18.637 9.382 39.806 1.00 39.16 453 ALA B O 1
ATOM 7995 N N . ILE B 1 457 ? 18.643 8.943 37.623 1.00 37.65 454 ILE B N 1
ATOM 7996 C CA . ILE B 1 457 ? 17.376 9.626 37.373 1.00 36.46 454 ILE B CA 1
ATOM 7997 C C . ILE B 1 457 ? 16.254 9.095 38.237 1.00 35.79 454 ILE B C 1
ATOM 7998 O O . ILE B 1 457 ? 15.391 9.865 38.622 1.00 35.41 454 ILE B O 1
ATOM 8003 N N . HIS B 1 458 ? 16.250 7.788 38.534 1.00 35.95 455 HIS B N 1
ATOM 8004 C CA . HIS B 1 458 ? 15.218 7.193 39.426 1.00 35.97 455 HIS B CA 1
ATOM 8005 C C . HIS B 1 458 ? 15.217 7.961 40.766 1.00 37.36 455 HIS B C 1
ATOM 8006 O O . HIS B 1 458 ? 14.167 8.348 41.300 1.00 37.07 455 HIS B O 1
ATOM 8013 N N . ALA B 1 459 ? 16.412 8.229 41.277 1.00 38.79 456 ALA B N 1
ATOM 8014 C CA . ALA B 1 459 ? 16.544 8.892 42.553 1.00 40.47 456 ALA B CA 1
ATOM 8015 C C . ALA B 1 459 ? 15.868 10.266 42.581 1.00 41.15 456 ALA B C 1
ATOM 8016 O O . ALA B 1 459 ? 15.504 10.762 43.637 1.00 42.37 456 ALA B O 1
ATOM 8018 N N . THR B 1 460 ? 15.717 10.881 41.419 1.00 40.79 457 THR B N 1
ATOM 8019 C CA . THR B 1 460 ? 15.148 12.208 41.304 1.00 41.37 457 THR B CA 1
ATOM 8020 C C . THR B 1 460 ? 13.641 12.165 41.195 1.00 40.96 457 THR B C 1
ATOM 8021 O O . THR B 1 460 ? 12.980 13.209 41.290 1.00 41.87 457 THR B O 1
ATOM 8025 N N . HIS B 1 461 ? 13.089 10.971 40.949 1.00 39.45 458 HIS B N 1
ATOM 8026 C CA . HIS B 1 461 ? 11.669 10.810 40.842 1.00 38.07 458 HIS B CA 1
ATOM 8027 C C . HIS B 1 461 ? 11.154 9.726 41.778 1.00 37.52 458 HIS B C 1
ATOM 8028 O O . HIS B 1 461 ? 10.610 8.717 41.353 1.00 35.78 458 HIS B O 1
ATOM 8035 N N . PRO B 1 462 ? 11.278 9.971 43.086 1.00 38.58 459 PRO B N 1
ATOM 8036 C CA . PRO B 1 462 ? 10.780 9.020 44.075 1.00 38.54 459 PRO B CA 1
ATOM 8037 C C . PRO B 1 462 ? 9.281 8.685 43.965 1.00 37.64 459 PRO B C 1
ATOM 8038 O O . PRO B 1 462 ? 8.912 7.535 44.182 1.00 36.68 459 PRO B O 1
ATOM 8042 N N . GLU B 1 463 ? 8.447 9.684 43.657 1.00 38.22 460 GLU B N 1
ATOM 8043 C CA . GLU B 1 463 ? 6.977 9.523 43.481 1.00 37.92 460 GLU B CA 1
ATOM 8044 C C . GLU B 1 463 ? 6.590 8.555 42.362 1.00 36.00 460 GLU B C 1
ATOM 8045 O O . GLU B 1 463 ? 5.461 8.140 42.294 1.00 35.15 460 GLU B O 1
ATOM 8051 N N . TYR B 1 464 ? 7.517 8.214 41.470 1.00 35.03 461 TYR B N 1
ATOM 8052 C CA . TYR B 1 464 ? 7.223 7.323 40.359 1.00 33.26 461 TYR B CA 1
ATOM 8053 C C . TYR B 1 464 ? 7.601 5.881 40.642 1.00 33.23 461 TYR B C 1
ATOM 8054 O O . TYR B 1 464 ? 7.347 4.998 39.822 1.00 32.73 461 TYR B O 1
ATOM 8063 N N . LEU B 1 465 ? 8.138 5.644 41.823 1.00 34.40 462 LEU B N 1
ATOM 8064 C CA . LEU B 1 465 ? 8.396 4.309 42.356 1.00 34.91 462 LEU B CA 1
ATOM 8065 C C . LEU B 1 465 ? 7.271 3.877 43.323 1.00 35.62 462 LEU B C 1
ATOM 8066 O O . LEU B 1 465 ? 6.554 4.731 43.864 1.00 37.10 462 LEU B O 1
ATOM 8071 N N . ASN B 1 466 ? 7.170 2.577 43.605 1.00 35.29 463 ASN B N 1
ATOM 8072 C CA . ASN B 1 466 ? 6.224 2.081 44.607 1.00 35.81 463 ASN B CA 1
ATOM 8073 C C . ASN B 1 466 ? 6.673 2.446 46.025 1.00 37.63 463 ASN B C 1
ATOM 8074 O O . ASN B 1 466 ? 7.816 2.840 46.228 1.00 38.11 463 ASN B O 1
ATOM 8079 N N . ASN B 1 467 ? 5.774 2.307 46.995 1.00 39.14 464 ASN B N 1
ATOM 8080 C CA . ASN B 1 467 ? 6.047 2.665 48.403 1.00 41.56 464 ASN B CA 1
ATOM 8081 C C . ASN B 1 467 ? 7.327 2.086 49.014 1.00 42.58 464 ASN B C 1
ATOM 8082 O O . ASN B 1 467 ? 8.004 2.741 49.812 1.00 43.41 464 ASN B O 1
ATOM 8087 N N . ASP B 1 468 ? 7.636 0.833 48.680 1.00 42.47 465 ASP B N 1
ATOM 8088 C CA . ASP B 1 468 ? 8.745 0.171 49.324 1.00 43.55 465 ASP B CA 1
ATOM 8089 C C . ASP B 1 468 ? 10.063 0.683 48.801 1.00 43.30 465 ASP B C 1
ATOM 8090 O O . ASP B 1 468 ? 10.974 0.952 49.583 1.00 45.29 465 ASP B O 1
ATOM 8095 N N . LEU B 1 469 ? 10.174 0.876 47.497 1.00 54.63 466 LEU B N 1
ATOM 8096 C CA . LEU B 1 469 ? 11.432 1.380 46.959 1.00 52.94 466 LEU B CA 1
ATOM 8097 C C . LEU B 1 469 ? 11.613 2.858 47.355 1.00 55.02 466 LEU B C 1
ATOM 8098 O O . LEU B 1 469 ? 12.701 3.284 47.704 1.00 55.19 466 LEU B O 1
ATOM 8103 N N . ARG B 1 470 ? 10.522 3.617 47.275 1.00 56.74 467 ARG B N 1
ATOM 8104 C CA . ARG B 1 470 ? 10.461 4.987 47.764 1.00 59.79 467 ARG B CA 1
ATOM 8105 C C . ARG B 1 470 ? 11.148 5.079 49.135 1.00 62.88 467 ARG B C 1
ATOM 8106 O O . ARG B 1 470 ? 12.110 5.810 49.277 1.00 63.87 467 ARG B O 1
ATOM 8114 N N . LYS B 1 471 ? 10.699 4.312 50.127 1.00 64.84 468 LYS B N 1
ATOM 8115 C CA . LYS B 1 471 ? 11.332 4.382 51.456 1.00 68.38 468 LYS B CA 1
ATOM 8116 C C . LYS B 1 471 ? 12.809 3.923 51.400 1.00 66.69 468 LYS B C 1
ATOM 8117 O O . LYS B 1 471 ? 13.651 4.471 52.075 1.00 69.16 468 LYS B O 1
ATOM 8119 N N . LEU B 1 472 ? 13.134 2.962 50.560 1.00 63.56 469 LEU B N 1
ATOM 8120 C CA . LEU B 1 472 ? 14.515 2.473 50.477 1.00 62.54 469 LEU B CA 1
ATOM 8121 C C . LEU B 1 472 ? 15.523 3.494 49.919 1.00 62.20 469 LEU B C 1
ATOM 8122 O O . LEU B 1 472 ? 16.609 3.629 50.471 1.00 63.16 469 LEU B O 1
ATOM 8127 N N . ILE B 1 473 ? 15.183 4.196 48.833 1.00 60.80 470 ILE B N 1
ATOM 8128 C CA . ILE B 1 473 ? 16.085 5.213 48.276 1.00 60.99 470 ILE B CA 1
ATOM 8129 C C . ILE B 1 473 ? 16.111 6.491 49.120 1.00 65.20 470 ILE B C 1
ATOM 8130 O O . ILE B 1 473 ? 17.036 6.722 49.916 1.00 68.51 470 ILE B O 1
ATOM 8135 N N . ASN B 1 479 ? 20.009 1.152 51.093 1.00 62.72 476 ASN B N 1
ATOM 8136 C CA . ASN B 1 479 ? 19.588 1.708 49.792 1.00 60.44 476 ASN B CA 1
ATOM 8137 C C . ASN B 1 479 ? 20.234 0.877 48.712 1.00 57.25 476 ASN B C 1
ATOM 8138 O O . ASN B 1 479 ? 21.455 0.840 48.618 1.00 58.41 476 ASN B O 1
ATOM 8143 N N . PRO B 1 480 ? 19.418 0.230 47.890 1.00 54.01 477 PRO B N 1
ATOM 8144 C CA . PRO B 1 480 ? 19.928 -0.831 47.059 1.00 52.05 477 PRO B CA 1
ATOM 8145 C C . PRO B 1 480 ? 21.026 -0.341 46.154 1.00 51.67 477 PRO B C 1
ATOM 8146 O O . PRO B 1 480 ? 22.150 -0.882 46.190 1.00 52.46 477 PRO B O 1
ATOM 8150 N N . PHE B 1 481 ? 20.697 0.683 45.365 1.00 50.91 478 PHE B N 1
ATOM 8151 C CA . PHE B 1 481 ? 21.545 1.118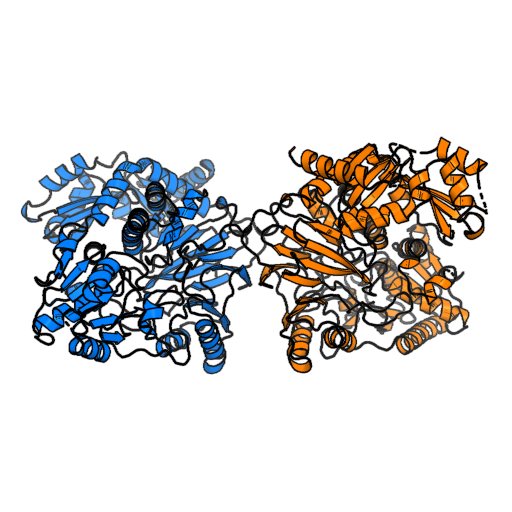 44.274 1.00 50.24 478 PHE B CA 1
ATOM 8152 C C . PHE B 1 481 ? 22.891 1.682 44.741 1.00 52.90 478 PHE B C 1
ATOM 8153 O O . PHE B 1 481 ? 23.777 1.811 43.917 1.00 53.45 478 PHE B O 1
ATOM 8161 N N . LEU B 1 482 ? 23.055 2.022 46.018 1.00 55.54 479 LEU B N 1
ATOM 8162 C CA . LEU B 1 482 ? 24.351 2.513 46.513 1.00 58.71 479 LEU B CA 1
ATOM 8163 C C . LEU B 1 482 ? 25.252 1.416 47.095 1.00 59.79 479 LEU B C 1
ATOM 8164 O O . LEU B 1 482 ? 26.154 1.714 47.903 1.00 62.61 479 LEU B O 1
ATOM 8169 N N . SER B 1 483 ? 25.040 0.164 46.704 1.00 57.82 480 SER B N 1
ATOM 8170 C CA . SER B 1 483 ? 25.933 -0.909 47.153 1.00 59.23 480 SER B CA 1
ATOM 8171 C C . SER B 1 483 ? 27.342 -0.741 46.607 1.00 60.69 480 SER B C 1
ATOM 8172 O O . SER B 1 483 ? 27.535 -0.340 45.454 1.00 59.19 480 SER B O 1
ATOM 8175 N N . GLU B 1 484 ? 28.311 -1.077 47.456 1.00 63.75 481 GLU B N 1
ATOM 8176 C CA . GLU B 1 484 ? 29.707 -1.098 47.076 1.00 65.86 481 GLU B CA 1
ATOM 8177 C C . GLU B 1 484 ? 29.899 -1.915 45.798 1.00 63.49 481 GLU B C 1
ATOM 8178 O O . GLU B 1 484 ? 30.766 -1.601 44.998 1.00 64.55 481 GLU B O 1
ATOM 8184 N N . CYS B 1 485 ? 29.076 -2.948 45.609 1.00 60.75 482 CYS B N 1
ATOM 8185 C CA . CYS B 1 485 ? 29.204 -3.872 44.484 1.00 58.88 482 CYS B CA 1
ATOM 8186 C C . CYS B 1 485 ? 29.186 -3.231 43.085 1.00 56.63 482 CYS B C 1
ATOM 8187 O O . CYS B 1 485 ? 29.896 -3.674 42.196 1.00 56.93 482 CYS B O 1
ATOM 8190 N N . PHE B 1 486 ? 28.325 -2.244 42.858 1.00 54.64 483 PHE B N 1
ATOM 8191 C CA . PHE B 1 486 ? 28.131 -1.721 41.500 1.00 52.36 483 PHE B CA 1
ATOM 8192 C C . PHE B 1 486 ? 29.289 -0.840 41.123 1.00 54.17 483 PHE B C 1
ATOM 8193 O O . PHE B 1 486 ? 29.638 0.009 41.880 1.00 56.43 483 PHE B O 1
ATOM 8201 N N . LYS B 1 487 ? 29.874 -1.066 39.955 1.00 54.01 484 LYS B N 1
ATOM 8202 C CA . LYS B 1 487 ? 30.980 -0.273 39.467 1.00 56.66 484 LYS B CA 1
ATOM 8203 C C . LYS B 1 487 ? 30.611 0.216 38.087 1.00 55.37 484 LYS B C 1
ATOM 8204 O O . LYS B 1 487 ? 30.541 -0.563 37.166 1.00 54.24 484 LYS B O 1
ATOM 8210 N N . PRO B 1 488 ? 30.396 1.516 37.912 1.00 56.51 485 PRO B N 1
ATOM 8211 C CA . PRO B 1 488 ? 30.068 1.968 36.561 1.00 56.05 485 PRO B CA 1
ATOM 8212 C C . PRO B 1 488 ? 31.285 2.086 35.665 1.00 58.99 485 PRO B C 1
ATOM 8213 O O . PRO B 1 488 ? 32.399 2.212 36.134 1.00 61.91 485 PRO B O 1
ATOM 8217 N N . VAL B 1 489 ? 31.043 2.078 34.370 1.00 59.11 486 VAL B N 1
ATOM 8218 C CA . VAL B 1 489 ? 32.095 2.209 33.368 1.00 62.35 486 VAL B CA 1
ATOM 8219 C C . VAL B 1 489 ? 31.460 2.799 32.140 1.00 62.71 486 VAL B C 1
ATOM 8220 O O . VAL B 1 489 ? 30.489 2.235 31.621 1.00 60.85 486 VAL B O 1
ATOM 8224 N N . ASP B 1 490 ? 31.952 3.936 31.683 1.00 66.23 487 ASP B N 1
ATOM 8225 C CA . ASP B 1 490 ? 31.519 4.463 30.375 1.00 67.29 487 ASP B CA 1
ATOM 8226 C C . ASP B 1 490 ? 32.731 5.009 29.592 1.00 72.01 487 ASP B C 1
ATOM 8227 O O . ASP B 1 490 ? 32.707 5.052 28.349 1.00 73.29 487 ASP B O 1
ATOM 8232 N N . SER B 1 491 ? 33.796 5.392 30.306 1.00 74.71 488 SER B N 1
ATOM 8233 C CA . SER B 1 491 ? 35.124 5.377 29.707 1.00 78.90 488 SER B CA 1
ATOM 8234 C C . SER B 1 491 ? 35.327 4.077 28.908 1.00 78.44 488 SER B C 1
ATOM 8235 O O . SER B 1 491 ? 35.013 2.985 29.383 1.00 75.77 488 SER B O 1
ATOM 8238 N N . HIS B 1 492 ? 35.837 4.213 27.689 1.00 81.12 489 HIS B N 1
ATOM 8239 C CA . HIS B 1 492 ? 36.357 3.076 26.926 1.00 81.97 489 HIS B CA 1
ATOM 8240 C C . HIS B 1 492 ? 37.662 2.545 27.556 1.00 84.53 489 HIS B C 1
ATOM 8241 O O . HIS B 1 492 ? 37.923 1.340 27.553 1.00 83.98 489 HIS B O 1
ATOM 8248 N N . GLU B 1 493 ? 38.480 3.445 28.091 1.00 87.36 490 GLU B N 1
ATOM 8249 C CA . GLU B 1 493 ? 39.698 3.028 28.788 1.00 90.31 490 GLU B CA 1
ATOM 8250 C C . GLU B 1 493 ? 39.386 2.083 29.969 1.00 86.69 490 GLU B C 1
ATOM 8251 O O . GLU B 1 493 ? 40.117 1.133 30.221 1.00 88.36 490 GLU B O 1
ATOM 8257 N N . ALA B 1 494 ? 38.304 2.352 30.686 1.00 82.37 491 ALA B N 1
ATOM 8258 C CA . ALA B 1 494 ? 37.883 1.522 31.822 1.00 79.16 491 ALA B CA 1
ATOM 8259 C C . ALA B 1 494 ? 37.369 0.145 31.372 1.00 76.39 491 ALA B C 1
ATOM 8260 O O . ALA B 1 494 ? 37.625 -0.865 32.030 1.00 76.05 491 ALA B O 1
ATOM 8262 N N . ARG B 1 495 ? 36.621 0.133 30.268 1.00 74.32 492 ARG B N 1
ATOM 8263 C CA . ARG B 1 495 ? 36.138 -1.103 29.640 1.00 72.25 492 ARG B CA 1
ATOM 8264 C C . ARG B 1 495 ? 37.262 -2.113 29.393 1.00 75.29 492 ARG B C 1
ATOM 8265 O O . ARG B 1 495 ? 37.136 -3.291 29.728 1.00 73.83 492 ARG B O 1
ATOM 8273 N N . GLN B 1 496 ? 38.361 -1.640 28.815 1.00 79.56 493 GLN B N 1
ATOM 8274 C CA . GLN B 1 496 ? 39.470 -2.523 28.473 1.00 83.46 493 GLN B CA 1
ATOM 8275 C C . GLN B 1 496 ? 40.088 -3.194 29.696 1.00 84.07 493 GLN B C 1
ATOM 8276 O O . GLN B 1 496 ? 40.546 -4.326 29.599 1.00 85.61 493 GLN B O 1
ATOM 8282 N N . LYS B 1 497 ? 40.074 -2.516 30.841 1.00 83.16 494 LYS B N 1
ATOM 8283 C CA . LYS B 1 497 ? 40.639 -3.073 32.076 1.00 84.06 494 LYS B CA 1
ATOM 8284 C C . LYS B 1 497 ? 39.849 -4.260 32.597 1.00 79.86 494 LYS B C 1
ATOM 8285 O O . LYS B 1 497 ? 40.439 -5.166 33.205 1.00 81.53 494 LYS B O 1
ATOM 8291 N N . ILE B 1 498 ? 38.531 -4.247 32.383 1.00 74.39 495 ILE B N 1
ATOM 8292 C CA . ILE B 1 498 ? 37.695 -5.401 32.712 1.00 70.77 495 ILE B CA 1
ATOM 8293 C C . ILE B 1 498 ? 38.048 -6.527 31.768 1.00 72.25 495 ILE B C 1
ATOM 8294 O O . ILE B 1 498 ? 38.177 -7.675 32.191 1.00 72.29 495 ILE B O 1
ATOM 8299 N N . ILE B 1 499 ? 38.207 -6.174 30.493 1.00 73.60 496 ILE B N 1
ATOM 8300 C CA . ILE B 1 499 ? 38.530 -7.127 29.430 1.00 76.10 496 ILE B CA 1
ATOM 8301 C C . ILE B 1 499 ? 39.952 -7.739 29.556 1.00 81.11 496 ILE B C 1
ATOM 8302 O O . ILE B 1 499 ? 40.117 -8.955 29.551 1.00 81.59 496 ILE B O 1
ATOM 8307 N N . GLN B 1 500 ? 40.967 -6.892 29.668 1.00 85.11 497 GLN B N 1
ATOM 8308 C CA . GLN B 1 500 ? 42.366 -7.362 29.715 1.00 90.76 497 GLN B CA 1
ATOM 8309 C C . GLN B 1 500 ? 42.699 -8.184 30.970 1.00 91.15 497 GLN B C 1
ATOM 8310 O O . GLN B 1 500 ? 43.530 -9.087 30.919 1.00 94.82 497 GLN B O 1
ATOM 8316 N N . ASN B 1 501 ? 42.047 -7.878 32.087 1.00 88.02 498 ASN B N 1
ATOM 8317 C CA . ASN B 1 501 ? 42.179 -8.673 33.301 1.00 88.20 498 ASN B CA 1
ATOM 8318 C C . ASN B 1 501 ? 40.892 -9.461 33.577 1.00 83.14 498 ASN B C 1
ATOM 8319 O O . ASN B 1 501 ? 40.250 -9.242 34.598 1.00 79.86 498 ASN B O 1
ATOM 8324 N N . PRO B 1 502 ? 40.507 -10.403 32.692 1.00 82.89 499 PRO B N 1
ATOM 8325 C CA . PRO B 1 502 ? 39.251 -11.085 33.104 1.00 78.50 499 PRO B CA 1
ATOM 8326 C C . PRO B 1 502 ? 39.371 -11.701 34.495 1.00 79.10 499 PRO B C 1
ATOM 8327 O O . PRO B 1 502 ? 40.446 -12.176 34.911 1.00 83.35 499 PRO B O 1
ATOM 8331 N N . GLN B 1 503 ? 38.259 -11.676 35.202 1.00 75.19 500 GLN B N 1
ATOM 8332 C CA . GLN B 1 503 ? 38.230 -11.965 36.612 1.00 75.56 500 GLN B CA 1
ATOM 8333 C C . GLN B 1 503 ? 36.763 -12.105 36.946 1.00 71.03 500 GLN B C 1
ATOM 8334 O O . GLN B 1 503 ? 35.979 -11.266 36.533 1.00 67.85 500 GLN B O 1
ATOM 8340 N N . PRO B 1 504 ? 36.376 -13.172 37.675 1.00 71.09 501 PRO B N 1
ATOM 8341 C CA . PRO B 1 504 ? 34.939 -13.479 37.852 1.00 66.66 501 PRO B CA 1
ATOM 8342 C C . PRO B 1 504 ? 34.144 -12.289 38.308 1.00 63.53 501 PRO B C 1
ATOM 8343 O O . PRO B 1 504 ? 34.501 -11.664 39.281 1.00 64.65 501 PRO B O 1
ATOM 8347 N N . CYS B 1 505 ? 33.060 -11.986 37.610 1.00 60.32 502 CYS B N 1
ATOM 8348 C CA . CYS B 1 505 ? 32.275 -10.798 37.893 1.00 57.87 502 CYS B CA 1
ATOM 8349 C C . CYS B 1 505 ? 30.927 -10.893 37.182 1.00 54.00 502 CYS B C 1
ATOM 8350 O O . CYS B 1 505 ? 30.613 -11.935 36.593 1.00 53.78 502 CYS B O 1
ATOM 8353 N N . VAL B 1 506 ? 30.132 -9.825 37.260 1.00 51.03 503 VAL B N 1
ATOM 8354 C CA . VAL B 1 506 ? 28.879 -9.727 36.508 1.00 47.63 503 VAL B CA 1
ATOM 8355 C C . VAL B 1 506 ? 28.919 -8.459 35.667 1.00 47.17 503 VAL B C 1
ATOM 8356 O O . VAL B 1 506 ? 29.341 -7.405 36.144 1.00 48.63 503 VAL B O 1
ATOM 8360 N N . ILE B 1 507 ? 28.466 -8.542 34.428 1.00 45.85 504 ILE B N 1
ATOM 8361 C CA . ILE B 1 507 ? 28.411 -7.370 33.571 1.00 45.77 504 ILE B CA 1
ATOM 8362 C C . ILE B 1 507 ? 26.978 -7.097 33.081 1.00 43.22 504 ILE B C 1
ATOM 8363 O O . ILE B 1 507 ? 26.435 -7.877 32.297 1.00 42.59 504 ILE B O 1
ATOM 8368 N N . LEU B 1 508 ? 26.370 -6.017 33.569 1.00 41.86 505 LEU B N 1
ATOM 8369 C CA . LEU B 1 508 ? 25.186 -5.462 32.931 1.00 40.72 505 LEU B CA 1
ATOM 8370 C C . LEU B 1 508 ? 25.683 -4.514 31.867 1.00 41.92 505 LEU B C 1
ATOM 8371 O O . LEU B 1 508 ? 26.508 -3.657 32.142 1.00 43.93 505 LEU B O 1
ATOM 8376 N N . ALA B 1 509 ? 25.236 -4.696 30.640 1.00 41.66 506 ALA B N 1
ATOM 8377 C CA . ALA B 1 509 ? 25.738 -3.874 29.553 1.00 43.59 506 ALA B CA 1
ATOM 8378 C C . ALA B 1 509 ? 24.714 -3.781 28.459 1.00 43.14 506 ALA B C 1
ATOM 8379 O O . ALA B 1 509 ? 23.894 -4.693 28.259 1.00 41.53 506 ALA B O 1
ATOM 8381 N N . THR B 1 510 ? 24.842 -2.694 27.720 1.00 44.49 507 THR B N 1
ATOM 8382 C CA . THR B 1 510 ? 23.915 -2.282 26.696 1.00 44.47 507 THR B CA 1
ATOM 8383 C C . THR B 1 510 ? 24.426 -2.752 25.320 1.00 46.77 507 THR B C 1
ATOM 8384 O O . THR B 1 510 ? 25.638 -2.873 25.125 1.00 49.58 507 THR B O 1
ATOM 8388 N N . SER B 1 511 ? 23.560 -3.010 24.346 1.00 46.74 508 SER B N 1
ATOM 8389 C CA . SER B 1 511 ? 22.116 -2.827 24.442 1.00 44.98 508 SER B CA 1
ATOM 8390 C C . SER B 1 511 ? 21.404 -4.129 24.712 1.00 42.66 508 SER B C 1
ATOM 8391 O O . SER B 1 511 ? 21.885 -5.187 24.429 1.00 43.56 508 SER B O 1
ATOM 8394 N N . GLY B 1 512 ? 20.214 -4.021 25.239 1.00 41.20 509 GLY B N 1
ATOM 8395 C CA . GLY B 1 512 ? 19.475 -5.194 25.716 1.00 40.02 509 GLY B CA 1
ATOM 8396 C C . GLY B 1 512 ? 19.142 -6.346 24.795 1.00 39.55 509 GLY B C 1
ATOM 8397 O O . GLY B 1 512 ? 18.725 -7.384 25.293 1.00 38.72 509 GLY B O 1
ATOM 8398 N N . MET B 1 513 ? 19.305 -6.178 23.483 1.00 41.52 510 MET B N 1
ATOM 8399 C CA . MET B 1 513 ? 19.115 -7.295 22.520 1.00 42.75 510 MET B CA 1
ATOM 8400 C C . MET B 1 513 ? 20.333 -7.520 21.618 1.00 45.40 510 MET B C 1
ATOM 8401 O O . MET B 1 513 ? 20.246 -8.106 20.537 1.00 47.61 510 MET B O 1
ATOM 8406 N N . MET B 1 514 ? 21.479 -7.028 22.089 1.00 45.97 511 MET B N 1
ATOM 8407 C CA . MET B 1 514 ? 22.780 -7.246 21.478 1.00 48.28 511 MET B CA 1
ATOM 8408 C C . MET B 1 514 ? 22.901 -6.763 20.048 1.00 51.09 511 MET B C 1
ATOM 8409 O O . MET B 1 514 ? 23.781 -7.214 19.334 1.00 53.77 511 MET B O 1
ATOM 8414 N N . ASN B 1 515 ? 22.043 -5.838 19.630 1.00 51.41 512 ASN B N 1
ATOM 8415 C CA . ASN B 1 515 ? 22.187 -5.223 18.304 1.00 55.44 512 ASN B CA 1
ATOM 8416 C C . ASN B 1 515 ? 23.308 -4.217 18.264 1.00 57.40 512 ASN B C 1
ATOM 8417 O O . ASN B 1 515 ? 23.670 -3.727 17.203 1.00 61.52 512 ASN B O 1
ATOM 8422 N N . GLY B 1 516 ? 23.875 -3.909 19.418 1.00 55.79 513 GLY B N 1
ATOM 8423 C CA . GLY B 1 516 ? 25.107 -3.151 19.465 1.00 57.94 513 GLY B CA 1
ATOM 8424 C C . GLY B 1 516 ? 25.423 -2.704 20.863 1.00 55.62 513 GLY B C 1
ATOM 8425 O O . GLY B 1 516 ? 24.806 -3.146 21.820 1.00 52.23 513 GLY B O 1
ATOM 8426 N N . GLY B 1 517 ? 26.382 -1.798 20.975 1.00 57.95 514 GLY B N 1
ATOM 8427 C CA . GLY B 1 517 ? 26.748 -1.229 22.262 1.00 56.69 514 GLY B CA 1
ATOM 8428 C C . GLY B 1 517 ? 27.910 -1.974 22.873 1.00 57.51 514 GLY B C 1
ATOM 8429 O O . GLY B 1 517 ? 28.450 -2.900 22.271 1.00 59.26 514 GLY B O 1
ATOM 8430 N N . PRO B 1 518 ? 28.321 -1.563 24.070 1.00 56.54 515 PRO B N 1
ATOM 8431 C CA . PRO B 1 518 ? 29.473 -2.173 24.716 1.00 57.79 515 PRO B CA 1
ATOM 8432 C C . PRO B 1 518 ? 29.312 -3.683 24.992 1.00 56.20 515 PRO B C 1
ATOM 8433 O O . PRO B 1 518 ? 30.317 -4.380 25.115 1.00 58.29 515 PRO B O 1
ATOM 8437 N N . VAL B 1 519 ? 28.082 -4.196 25.078 1.00 52.81 516 VAL B N 1
ATOM 8438 C CA . VAL B 1 519 ? 27.900 -5.623 25.358 1.00 51.43 516 VAL B CA 1
ATOM 8439 C C . VAL B 1 519 ? 28.516 -6.488 24.244 1.00 54.32 516 VAL B C 1
ATOM 8440 O O . VAL B 1 519 ? 28.889 -7.642 24.449 1.00 53.78 516 VAL B O 1
ATOM 8444 N N . MET B 1 520 ? 28.611 -5.913 23.058 1.00 56.82 517 MET B N 1
ATOM 8445 C CA . MET B 1 520 ? 29.264 -6.579 21.957 1.00 60.57 517 MET B CA 1
ATOM 8446 C C . MET B 1 520 ? 30.791 -6.643 22.128 1.00 63.88 517 MET B C 1
ATOM 8447 O O . MET B 1 520 ? 31.416 -7.628 21.737 1.00 65.83 517 MET B O 1
ATOM 8452 N N . GLU B 1 521 ? 31.379 -5.624 22.738 1.00 64.27 518 GLU B N 1
ATOM 8453 C CA . GLU B 1 521 ? 32.796 -5.682 23.082 1.00 67.95 518 GLU B CA 1
ATOM 8454 C C . GLU B 1 521 ? 33.021 -6.764 24.138 1.00 66.58 518 GLU B C 1
ATOM 8455 O O . GLU B 1 521 ? 33.901 -7.596 23.992 1.00 69.32 518 GLU B O 1
ATOM 8461 N N . TYR B 1 522 ? 32.214 -6.757 25.193 1.00 62.73 519 TYR B N 1
ATOM 8462 C CA . TYR B 1 522 ? 32.309 -7.780 26.234 1.00 61.47 519 TYR B CA 1
ATOM 8463 C C . TYR B 1 522 ? 32.120 -9.176 25.677 1.00 62.01 519 TYR B C 1
ATOM 8464 O O . TYR B 1 522 ? 32.785 -10.126 26.109 1.00 64.09 519 TYR B O 1
ATOM 8473 N N . PHE B 1 523 ? 31.219 -9.289 24.713 1.00 60.80 520 PHE B N 1
ATOM 8474 C CA . PHE B 1 523 ? 30.869 -10.567 24.105 1.00 61.06 520 PHE B CA 1
ATOM 8475 C C . PHE B 1 523 ? 31.973 -11.005 23.147 1.00 65.80 520 PHE B C 1
ATOM 8476 O O . PHE B 1 523 ? 32.387 -12.166 23.147 1.00 67.51 520 PHE B O 1
ATOM 8484 N N . LYS B 1 524 ? 32.467 -10.069 22.344 1.00 68.16 521 LYS B N 1
ATOM 8485 C CA . LYS B 1 524 ? 33.515 -10.384 21.390 1.00 72.83 521 LYS B CA 1
ATOM 8486 C C . LYS B 1 524 ? 34.690 -11.034 22.101 1.00 75.59 521 LYS B C 1
ATOM 8487 O O . LYS B 1 524 ? 35.413 -11.823 21.493 1.00 79.80 521 LYS B O 1
ATOM 8489 N N . ALA B 1 525 ? 34.861 -10.739 23.389 1.00 73.73 522 ALA B N 1
ATOM 8490 C CA . ALA B 1 525 ? 36.026 -11.211 24.142 1.00 76.73 522 ALA B CA 1
ATOM 8491 C C . ALA B 1 525 ? 35.736 -12.331 25.140 1.00 74.87 522 ALA B C 1
ATOM 8492 O O . ALA B 1 525 ? 36.635 -13.075 25.473 1.00 78.30 522 ALA B O 1
ATOM 8494 N N . PHE B 1 526 ? 34.512 -12.466 25.626 1.00 70.49 523 PHE B N 1
ATOM 8495 C CA . PHE B 1 526 ? 34.226 -13.508 26.633 1.00 69.29 523 PHE B CA 1
ATOM 8496 C C . PHE B 1 526 ? 33.484 -14.756 26.121 1.00 69.02 523 PHE B C 1
ATOM 8497 O O . PHE B 1 526 ? 33.311 -15.731 26.859 1.00 68.31 523 PHE B O 1
ATOM 8505 N N . ALA B 1 527 ? 33.073 -14.732 24.859 1.00 69.98 524 ALA B N 1
ATOM 8506 C CA . ALA B 1 527 ? 32.236 -15.783 24.297 1.00 69.84 524 ALA B CA 1
ATOM 8507 C C . ALA B 1 527 ? 32.963 -17.128 24.113 1.00 74.32 524 ALA B C 1
ATOM 8508 O O . ALA B 1 527 ? 32.303 -18.166 24.039 1.00 74.69 524 ALA B O 1
ATOM 8510 N N . GLU B 1 528 ? 34.293 -17.114 24.072 1.00 78.33 525 GLU B N 1
ATOM 8511 C CA . GLU B 1 528 ? 35.079 -18.313 23.845 1.00 82.95 525 GLU B CA 1
ATOM 8512 C C . GLU B 1 528 ? 35.208 -19.275 25.041 1.00 83.05 525 GLU B C 1
ATOM 8513 O O . GLU B 1 528 ? 35.249 -20.503 24.833 1.00 85.97 525 GLU B O 1
ATOM 8519 N N . ASP B 1 529 ? 35.369 -18.763 26.265 1.00 80.78 526 ASP B N 1
ATOM 8520 C CA . ASP B 1 529 ? 35.549 -19.672 27.422 1.00 80.95 526 ASP B CA 1
ATOM 8521 C C . ASP B 1 529 ? 34.151 -20.204 27.819 1.00 76.81 526 ASP B C 1
ATOM 8522 O O . ASP B 1 529 ? 33.228 -19.419 28.046 1.00 71.92 526 ASP B O 1
ATOM 8524 N N . PRO B 1 530 ? 33.989 -21.542 27.875 1.00 78.63 527 PRO B N 1
ATOM 8525 C CA . PRO B 1 530 ? 32.708 -22.132 28.288 1.00 75.86 527 PRO B CA 1
ATOM 8526 C C . PRO B 1 530 ? 32.336 -21.876 29.765 1.00 73.21 527 PRO B C 1
ATOM 8527 O O . PRO B 1 530 ? 31.168 -22.030 30.148 1.00 70.36 527 PRO B O 1
ATOM 8531 N N . ARG B 1 531 ? 33.334 -21.506 30.564 1.00 74.64 528 ARG B N 1
ATOM 8532 C CA . ARG B 1 531 ? 33.173 -21.203 31.977 1.00 72.76 528 ARG B CA 1
ATOM 8533 C C . ARG B 1 531 ? 32.187 -20.047 32.155 1.00 67.63 528 ARG B C 1
ATOM 8534 O O . ARG B 1 531 ? 31.441 -20.017 33.131 1.00 65.33 528 ARG B O 1
ATOM 8536 N N . ASN B 1 532 ? 32.163 -19.128 31.188 1.00 66.25 529 ASN B N 1
ATOM 8537 C CA . ASN B 1 532 ? 31.306 -17.945 31.234 1.00 62.15 529 ASN B CA 1
ATOM 8538 C C . ASN B 1 532 ? 29.846 -18.228 30.930 1.00 59.62 529 ASN B C 1
ATOM 8539 O O . ASN B 1 532 ? 29.494 -19.333 30.504 1.00 61.60 529 ASN B O 1
ATOM 8544 N N . THR B 1 533 ? 28.996 -17.219 31.135 1.00 56.03 530 THR B N 1
ATOM 8545 C CA . THR B 1 533 ? 27.572 -17.335 30.889 1.00 52.96 530 THR B CA 1
ATOM 8546 C C . THR B 1 533 ? 26.951 -16.066 30.320 1.00 50.63 530 THR B C 1
ATOM 8547 O O . THR B 1 533 ? 27.341 -14.952 30.673 1.00 50.05 530 THR B O 1
ATOM 8551 N N . LEU B 1 534 ? 25.963 -16.246 29.444 1.00 49.29 531 LEU B N 1
ATOM 8552 C CA . LEU B 1 534 ? 25.274 -15.130 28.845 1.00 47.45 531 LEU B CA 1
ATOM 8553 C C . LEU B 1 534 ? 23.818 -15.182 29.279 1.00 44.82 531 LEU B C 1
ATOM 8554 O O . LEU B 1 534 ? 23.114 -16.116 28.901 1.00 45.16 531 LEU B O 1
ATOM 8559 N N . VAL B 1 535 ? 23.358 -14.181 30.036 1.00 42.65 532 VAL B N 1
ATOM 8560 C CA . VAL B 1 535 ? 22.060 -14.272 30.705 1.00 40.64 532 VAL B CA 1
ATOM 8561 C C . VAL B 1 535 ? 21.026 -13.408 30.023 1.00 38.98 532 VAL B C 1
ATOM 8562 O O . VAL B 1 535 ? 21.121 -12.196 30.055 1.00 39.18 532 VAL B O 1
ATOM 8566 N N . PHE B 1 536 ? 20.038 -14.018 29.402 1.00 38.48 533 PHE B N 1
ATOM 8567 C CA . PHE B 1 536 ? 18.916 -13.260 28.854 1.00 37.53 533 PHE B CA 1
ATOM 8568 C C . PHE B 1 536 ? 17.798 -13.083 29.879 1.00 35.92 533 PHE B C 1
ATOM 8569 O O . PHE B 1 536 ? 17.219 -14.058 30.321 1.00 36.36 533 PHE B O 1
ATOM 8577 N N . VAL B 1 537 ? 17.472 -11.838 30.209 1.00 35.12 534 VAL B N 1
ATOM 8578 C CA . VAL B 1 537 ? 16.553 -11.531 31.298 1.00 33.97 534 VAL B CA 1
ATOM 8579 C C . VAL B 1 537 ? 15.212 -11.032 30.802 1.00 33.77 534 VAL B C 1
ATOM 8580 O O . VAL B 1 537 ? 14.325 -10.761 31.599 1.00 34.25 534 VAL B O 1
ATOM 8584 N N . GLY B 1 538 ? 15.047 -10.935 29.495 1.00 33.93 535 GLY B N 1
ATOM 8585 C CA . GLY B 1 538 ? 13.762 -10.579 28.924 1.00 33.83 535 GLY B CA 1
ATOM 8586 C C . GLY B 1 538 ? 13.678 -11.038 27.477 1.00 34.71 535 GLY B C 1
ATOM 8587 O O . GLY B 1 538 ? 14.701 -11.433 26.906 1.00 36.05 535 GLY B O 1
ATOM 8588 N N . TYR B 1 539 ? 12.510 -10.918 26.851 1.00 34.10 536 TYR B N 1
ATOM 8589 C CA . TYR B 1 539 ? 12.376 -11.314 25.441 1.00 35.33 536 TYR B CA 1
ATOM 8590 C C . TYR B 1 539 ? 13.376 -10.580 24.544 1.00 35.71 536 TYR B C 1
ATOM 8591 O O . TYR B 1 539 ? 13.806 -9.461 24.838 1.00 34.76 536 TYR B O 1
ATOM 8600 N N . GLN B 1 540 ? 13.726 -11.250 23.450 1.00 37.05 537 GLN B N 1
ATOM 8601 C CA . GLN B 1 540 ? 14.562 -10.715 22.382 1.00 38.09 537 GLN B CA 1
ATOM 8602 C C . GLN B 1 540 ? 13.706 -10.753 21.127 1.00 39.61 537 GLN B C 1
ATOM 8603 O O . GLN B 1 540 ? 13.180 -11.787 20.785 1.00 39.66 537 GLN B O 1
ATOM 8609 N N . ALA B 1 541 ? 13.555 -9.615 20.455 1.00 40.54 538 ALA B N 1
ATOM 8610 C CA . ALA B 1 541 ? 12.637 -9.501 19.337 1.00 42.51 538 ALA B CA 1
ATOM 8611 C C . ALA B 1 541 ? 13.190 -10.174 18.083 1.00 45.68 538 ALA B C 1
ATOM 8612 O O . ALA B 1 541 ? 14.393 -10.354 17.968 1.00 46.29 538 ALA B O 1
ATOM 8614 N N . ASP B 1 542 ? 12.296 -10.536 17.165 1.00 47.64 539 ASP B N 1
ATOM 8615 C CA . ASP B 1 542 ? 12.656 -10.956 15.829 1.00 51.62 539 ASP B CA 1
ATOM 8616 C C . ASP B 1 542 ? 13.744 -10.078 15.225 1.00 53.22 539 ASP B C 1
ATOM 8617 O O . ASP B 1 542 ? 13.677 -8.852 15.318 1.00 53.28 539 ASP B O 1
ATOM 8622 N N . GLY B 1 543 ? 14.729 -10.702 14.582 1.00 55.08 540 GLY B N 1
ATOM 8623 C CA . GLY B 1 543 ? 15.741 -9.983 13.815 1.00 57.05 540 GLY B CA 1
ATOM 8624 C C . GLY B 1 543 ? 16.909 -9.487 14.635 1.00 55.33 540 GLY B C 1
ATOM 8625 O O . GLY B 1 543 ? 17.856 -8.940 14.097 1.00 57.91 540 GLY B O 1
ATOM 8626 N N . THR B 1 544 ? 16.861 -9.658 15.942 1.00 51.54 541 THR B N 1
ATOM 8627 C CA . THR B 1 544 ? 17.955 -9.191 16.772 1.00 50.15 541 THR B CA 1
ATOM 8628 C C . THR B 1 544 ? 19.038 -10.244 16.911 1.00 51.17 541 THR B C 1
ATOM 8629 O O . THR B 1 544 ? 18.784 -11.436 16.808 1.00 51.22 541 THR B O 1
ATOM 8633 N N . ILE B 1 545 ? 20.256 -9.778 17.167 1.00 52.23 542 ILE B N 1
ATOM 8634 C CA . ILE B 1 545 ? 21.374 -10.662 17.432 1.00 53.25 542 ILE B CA 1
ATOM 8635 C C . ILE B 1 545 ? 21.002 -11.520 18.624 1.00 50.30 542 ILE B C 1
ATOM 8636 O O . ILE B 1 545 ? 21.112 -12.726 18.560 1.00 51.54 542 ILE B O 1
ATOM 8641 N N . GLY B 1 546 ? 20.525 -10.902 19.695 1.00 46.93 543 GLY B N 1
ATOM 8642 C CA . GLY B 1 546 ? 20.162 -11.659 20.888 1.00 44.69 543 GLY B CA 1
ATOM 8643 C C . GLY B 1 546 ? 19.175 -12.779 20.603 1.00 44.59 543 GLY B C 1
ATOM 8644 O O . GLY B 1 546 ? 19.303 -13.899 21.098 1.00 44.52 543 GLY B O 1
ATOM 8645 N N . ARG B 1 547 ? 18.187 -12.488 19.784 1.00 44.84 544 ARG B N 1
ATOM 8646 C CA . ARG B 1 547 ? 17.226 -13.495 19.427 1.00 45.64 544 ARG B CA 1
ATOM 8647 C C . ARG B 1 547 ? 17.892 -14.658 18.693 1.00 48.36 544 ARG B C 1
ATOM 8648 O O . ARG B 1 547 ? 17.605 -15.822 18.969 1.00 48.86 544 ARG B O 1
ATOM 8656 N N . ARG B 1 548 ? 18.757 -14.324 17.749 1.00 50.37 545 ARG B N 1
ATOM 8657 C CA . ARG B 1 548 ? 19.485 -15.310 16.996 1.00 53.93 545 ARG B CA 1
ATOM 8658 C C . ARG B 1 548 ? 20.325 -16.221 17.920 1.00 53.65 545 ARG B C 1
ATOM 8659 O O . ARG B 1 548 ? 20.275 -17.448 17.796 1.00 54.84 545 ARG B O 1
ATOM 8667 N N . ILE B 1 549 ? 21.046 -15.657 18.871 1.00 52.25 546 ILE B N 1
ATOM 8668 C CA . ILE B 1 549 ? 21.772 -16.493 19.824 1.00 53.00 546 ILE B CA 1
ATOM 8669 C C . ILE B 1 549 ? 20.840 -17.431 20.595 1.00 52.31 546 ILE B C 1
ATOM 8670 O O . ILE B 1 549 ? 21.071 -18.638 20.677 1.00 54.35 546 ILE B O 1
ATOM 8675 N N . GLN B 1 550 ? 19.779 -16.864 21.147 1.00 50.41 547 GLN B N 1
ATOM 8676 C CA . GLN B 1 550 ? 18.808 -17.605 21.952 1.00 49.53 547 GLN B CA 1
ATOM 8677 C C . GLN B 1 550 ? 18.172 -18.754 21.205 1.00 51.80 547 GLN B C 1
ATOM 8678 O O . GLN B 1 550 ? 17.692 -19.682 21.837 1.00 52.07 547 GLN B O 1
ATOM 8684 N N . LYS B 1 551 ? 18.161 -18.691 19.873 1.00 54.13 548 LYS B N 1
ATOM 8685 C CA . LYS B 1 551 ? 17.709 -19.809 19.040 1.00 57.13 548 LYS B CA 1
ATOM 8686 C C . LYS B 1 551 ? 18.786 -20.893 18.832 1.00 60.53 548 LYS B C 1
ATOM 8687 O O . LYS B 1 551 ? 18.572 -21.864 18.094 1.00 62.95 548 LYS B O 1
ATOM 8693 N N . GLY B 1 552 ? 19.951 -20.719 19.445 1.00 60.86 549 GLY B N 1
ATOM 8694 C CA . GLY B 1 552 ? 21.018 -21.725 19.345 1.00 64.40 549 GLY B CA 1
ATOM 8695 C C . GLY B 1 552 ? 21.900 -21.597 18.112 1.00 68.36 549 GLY B C 1
ATOM 8696 O O . GLY B 1 552 ? 22.589 -22.548 17.744 1.00 72.00 549 GLY B O 1
ATOM 8697 N N . TRP B 1 553 ? 21.884 -20.432 17.463 1.00 68.24 550 TRP B N 1
ATOM 8698 C CA . TRP B 1 553 ? 22.930 -20.093 16.503 1.00 71.72 550 TRP B CA 1
ATOM 8699 C C . TRP B 1 553 ? 24.234 -19.876 17.294 1.00 72.66 550 TRP B C 1
ATOM 8700 O O . TRP B 1 553 ? 24.229 -19.199 18.344 1.00 69.31 550 TRP B O 1
ATOM 8711 N N . LYS B 1 554 ? 25.321 -20.491 16.831 1.00 77.50 551 LYS B N 1
ATOM 8712 C CA . LYS B 1 554 ? 26.638 -20.376 17.480 1.00 79.55 551 LYS B CA 1
ATOM 8713 C C . LYS B 1 554 ? 27.614 -19.517 16.648 1.00 83.00 551 LYS B C 1
ATOM 8714 O O . LYS B 1 554 ? 28.717 -19.219 17.099 1.00 84.25 551 LYS B O 1
ATOM 8720 N N . GLU B 1 555 ? 27.208 -19.153 15.431 1.00 85.27 552 GLU B N 1
ATOM 8721 C CA . GLU B 1 555 ? 27.982 -18.279 14.560 1.00 88.81 552 GLU B CA 1
ATOM 8722 C C . GLU B 1 555 ? 27.275 -16.924 14.551 1.00 86.02 552 GLU B C 1
ATOM 8723 O O . GLU B 1 555 ? 26.124 -16.820 14.103 1.00 84.18 552 GLU B O 1
ATOM 8729 N N . ILE B 1 556 ? 27.937 -15.903 15.104 1.00 86.15 553 ILE B N 1
ATOM 8730 C CA . ILE B 1 556 ? 27.369 -14.554 15.187 1.00 84.22 553 ILE B CA 1
ATOM 8731 C C . ILE B 1 556 ? 28.259 -13.558 14.437 1.00 88.66 553 ILE B C 1
ATOM 8732 O O . ILE B 1 556 ? 29.468 -13.505 14.678 1.00 91.15 553 ILE B O 1
ATOM 8737 N N . PRO B 1 557 ? 27.661 -12.764 13.523 1.00 90.60 554 PRO B N 1
ATOM 8738 C CA . PRO B 1 557 ? 28.449 -11.862 12.679 1.00 95.46 554 PRO B CA 1
ATOM 8739 C C . PRO B 1 557 ? 28.956 -10.635 13.423 1.00 94.91 554 PRO B C 1
ATOM 8740 O O . PRO B 1 557 ? 28.218 -10.045 14.225 1.00 90.60 554 PRO B O 1
ATOM 8744 N N . MET B 1 558 ? 30.216 -10.277 13.159 1.00 100.07 555 MET B N 1
ATOM 8745 C CA . MET B 1 558 ? 30.840 -9.057 13.697 1.00 100.60 555 MET B CA 1
ATOM 8746 C C . MET B 1 558 ? 31.754 -8.439 12.624 1.00 106.51 555 MET B C 1
ATOM 8747 O O . MET B 1 558 ? 32.309 -9.141 11.772 1.00 110.46 555 MET B O 1
ATOM 8752 N N . MET B 1 567 ? 33.439 -12.840 12.232 1.00 116.29 564 MET B N 1
ATOM 8753 C CA . MET B 1 567 ? 32.700 -14.075 12.511 1.00 113.92 564 MET B CA 1
ATOM 8754 C C . MET B 1 567 ? 33.423 -14.938 13.552 1.00 113.14 564 MET B C 1
ATOM 8755 O O . MET B 1 567 ? 34.437 -15.579 13.232 1.00 117.85 564 MET B O 1
ATOM 8760 N N . LEU B 1 568 ? 32.898 -14.963 14.785 1.00 107.16 565 LEU B N 1
ATOM 8761 C CA . LEU B 1 568 ? 33.571 -15.669 15.900 1.00 106.21 565 LEU B CA 1
ATOM 8762 C C . LEU B 1 568 ? 32.623 -16.560 16.725 1.00 100.90 565 LEU B C 1
ATOM 8763 O O . LEU B 1 568 ? 31.519 -16.144 17.102 1.00 95.68 565 LEU B O 1
ATOM 8768 N N . LYS B 1 569 ? 33.102 -17.781 16.998 1.00 101.87 566 LYS B N 1
ATOM 8769 C CA . LYS B 1 569 ? 32.295 -18.855 17.585 1.00 98.36 566 LYS B CA 1
ATOM 8770 C C . LYS B 1 569 ? 32.182 -18.826 19.107 1.00 93.83 566 LYS B C 1
ATOM 8771 O O . LYS B 1 569 ? 33.187 -18.738 19.828 1.00 94.83 566 LYS B O 1
ATOM 8777 N N . MET B 1 570 ? 30.941 -18.996 19.559 1.00 88.38 567 MET B N 1
ATOM 8778 C CA . MET B 1 570 ? 30.556 -18.856 20.944 1.00 83.73 567 MET B CA 1
ATOM 8779 C C . MET B 1 570 ? 30.421 -20.209 21.647 1.00 83.01 567 MET B C 1
ATOM 8780 O O . MET B 1 570 ? 29.577 -21.011 21.306 1.00 82.57 567 MET B O 1
ATOM 8785 N N . ASN B 1 571 ? 31.265 -20.445 22.641 1.00 81.61 568 ASN B N 1
ATOM 8786 C CA . ASN B 1 571 ? 31.194 -21.645 23.447 1.00 81.52 568 ASN B CA 1
ATOM 8787 C C . ASN B 1 571 ? 30.556 -21.398 24.802 1.00 78.20 568 ASN B C 1
ATOM 8788 O O . ASN B 1 571 ? 30.459 -22.319 25.604 1.00 78.42 568 ASN B O 1
ATOM 8793 N N . MET B 1 572 ? 30.134 -20.166 25.075 1.00 74.67 569 MET B N 1
ATOM 8794 C CA . MET B 1 572 ? 29.732 -19.800 26.436 1.00 72.33 569 MET B CA 1
ATOM 8795 C C . MET B 1 572 ? 28.298 -20.221 26.726 1.00 69.36 569 MET B C 1
ATOM 8796 O O . MET B 1 572 ? 27.427 -20.103 25.871 1.00 68.59 569 MET B O 1
ATOM 8801 N N . GLU B 1 573 ? 28.067 -20.701 27.942 1.00 68.16 570 GLU B N 1
ATOM 8802 C CA . GLU B 1 573 ? 26.736 -21.060 28.438 1.00 65.60 570 GLU B CA 1
ATOM 8803 C C . GLU B 1 573 ? 25.718 -19.951 28.192 1.00 61.74 570 GLU B C 1
ATOM 8804 O O . GLU B 1 573 ? 26.034 -18.766 28.306 1.00 61.25 570 GLU B O 1
ATOM 8810 N N . VAL B 1 574 ? 24.501 -20.354 27.854 1.00 59.09 571 VAL B N 1
ATOM 8811 C CA . VAL B 1 574 ? 23.386 -19.446 27.621 1.00 55.40 571 VAL B CA 1
ATOM 8812 C C . VAL B 1 574 ? 22.245 -19.829 28.550 1.00 53.44 571 VAL B C 1
ATOM 8813 O O . VAL B 1 574 ? 21.801 -20.961 28.543 1.00 53.77 571 VAL B O 1
ATOM 8817 N N . GLN B 1 575 ? 21.790 -18.911 29.387 1.00 51.28 572 GLN B N 1
ATOM 8818 C CA . GLN B 1 575 ? 20.621 -19.182 30.209 1.00 50.09 572 GLN B CA 1
ATOM 8819 C C . GLN B 1 575 ? 19.600 -18.107 29.970 1.00 47.49 572 GLN B C 1
ATOM 8820 O O . GLN B 1 575 ? 19.951 -16.971 29.680 1.00 47.17 572 GLN B O 1
ATOM 8826 N N . VAL B 1 576 ? 18.331 -18.476 30.049 1.00 46.27 573 VAL B N 1
ATOM 8827 C CA . VAL B 1 576 ? 17.243 -17.547 29.835 1.00 44.21 573 VAL B CA 1
ATOM 8828 C C . VAL B 1 576 ? 16.465 -17.449 31.141 1.00 43.67 573 VAL B C 1
ATOM 8829 O O . VAL B 1 576 ? 15.938 -18.445 31.629 1.00 44.91 573 VAL B O 1
ATOM 8833 N N . VAL B 1 577 ? 16.420 -16.266 31.732 1.00 42.74 574 VAL B N 1
ATOM 8834 C CA . VAL B 1 577 ? 15.681 -16.051 32.974 1.00 42.14 574 VAL B CA 1
ATOM 8835 C C . VAL B 1 577 ? 14.728 -14.921 32.679 1.00 40.96 574 VAL B C 1
ATOM 8836 O O . VAL B 1 577 ? 14.980 -13.759 32.985 1.00 40.43 574 VAL B O 1
ATOM 8840 N N . ASP B 1 578 ? 13.630 -15.258 32.037 1.00 41.38 575 ASP B N 1
ATOM 8841 C CA . ASP B 1 578 ? 12.780 -14.248 31.434 1.00 40.59 575 ASP B CA 1
ATOM 8842 C C . ASP B 1 578 ? 11.856 -13.769 32.534 1.00 39.85 575 ASP B C 1
ATOM 8843 O O . ASP B 1 578 ? 10.675 -14.111 32.558 1.00 40.10 575 ASP B O 1
ATOM 8848 N N . GLY B 1 579 ? 12.396 -12.986 33.456 1.00 39.32 576 GLY B N 1
ATOM 8849 C CA . GLY B 1 579 ? 11.590 -12.457 34.540 1.00 38.38 576 GLY B CA 1
ATOM 8850 C C . GLY B 1 579 ? 11.716 -10.965 34.759 1.00 36.96 576 GLY B C 1
ATOM 8851 O O . GLY B 1 579 ? 11.201 -10.454 35.736 1.00 37.06 576 GLY B O 1
ATOM 8852 N N . PHE B 1 580 ? 12.381 -10.256 33.861 1.00 35.87 577 PHE B N 1
ATOM 8853 C CA . PHE B 1 580 ? 12.677 -8.865 34.116 1.00 35.31 577 PHE B CA 1
ATOM 8854 C C . PHE B 1 580 ? 12.382 -7.969 32.944 1.00 33.74 577 PHE B C 1
ATOM 8855 O O . PHE B 1 580 ? 12.918 -6.869 32.861 1.00 33.13 577 PHE B O 1
ATOM 8863 N N . SER B 1 581 ? 11.510 -8.427 32.049 1.00 32.44 578 SER B N 1
ATOM 8864 C CA . SER B 1 581 ? 11.222 -7.669 30.862 1.00 31.27 578 SER B CA 1
ATOM 8865 C C . SER B 1 581 ? 10.470 -6.416 31.195 1.00 29.65 578 SER B C 1
ATOM 8866 O O . SER B 1 581 ? 10.530 -5.485 30.447 1.00 29.44 578 SER B O 1
ATOM 8869 N N . GLY B 1 582 ? 9.724 -6.402 32.297 1.00 29.85 579 GLY B N 1
ATOM 8870 C CA . GLY B 1 582 ? 8.844 -5.276 32.627 1.00 28.33 579 GLY B CA 1
ATOM 8871 C C . GLY B 1 582 ? 7.527 -5.253 31.848 1.00 27.13 579 GLY B C 1
ATOM 8872 O O . GLY B 1 582 ? 6.838 -4.236 31.839 1.00 26.02 579 GLY B O 1
ATOM 8873 N N . HIS B 1 583 ? 7.181 -6.371 31.201 1.00 27.25 580 HIS B N 1
ATOM 8874 C CA . HIS B 1 583 ? 5.872 -6.564 30.573 1.00 26.42 580 HIS B CA 1
ATOM 8875 C C . HIS B 1 583 ? 4.998 -7.591 31.269 1.00 26.94 580 HIS B C 1
ATOM 8876 O O . HIS B 1 583 ? 5.467 -8.569 31.866 1.00 28.22 580 HIS B O 1
ATOM 8883 N N . SER B 1 584 ? 3.705 -7.375 31.154 1.00 26.67 581 SER B N 1
ATOM 8884 C CA . SER B 1 584 ? 2.720 -8.319 31.561 1.00 26.99 581 SER B CA 1
ATOM 8885 C C . SER B 1 584 ? 2.896 -9.579 30.763 1.00 27.87 581 SER B C 1
ATOM 8886 O O . SER B 1 584 ? 2.997 -9.516 29.560 1.00 27.92 581 SER B O 1
ATOM 8889 N N . ASP B 1 585 ? 2.906 -10.733 31.416 1.00 29.38 582 ASP B N 1
ATOM 8890 C CA . ASP B 1 585 ? 2.914 -11.996 30.685 1.00 30.30 582 ASP B CA 1
ATOM 8891 C C . ASP B 1 585 ? 1.502 -12.274 30.133 1.00 30.16 582 ASP B C 1
ATOM 8892 O O . ASP B 1 585 ? 0.622 -11.412 30.219 1.00 28.76 582 ASP B O 1
ATOM 8897 N N . ARG B 1 586 ? 1.297 -13.450 29.551 1.00 30.83 583 ARG B N 1
ATOM 8898 C CA . ARG B 1 586 ? 0.014 -13.756 28.923 1.00 31.76 583 ARG B CA 1
ATOM 8899 C C . ARG B 1 586 ? -1.123 -13.671 29.933 1.00 32.05 583 ARG B C 1
ATOM 8900 O O . ARG B 1 586 ? -2.097 -13.018 29.686 1.00 31.28 583 ARG B O 1
ATOM 8908 N N . ARG B 1 587 ? -0.964 -14.305 31.085 1.00 34.08 584 ARG B N 1
ATOM 8909 C CA . ARG B 1 587 ? -1.958 -14.240 32.150 1.00 35.50 584 ARG B CA 1
ATOM 8910 C C . ARG B 1 587 ? -2.286 -12.772 32.513 1.00 34.33 584 ARG B C 1
ATOM 8911 O O . ARG B 1 587 ? -3.425 -12.362 32.612 1.00 34.19 584 ARG B O 1
ATOM 8919 N N . GLN B 1 588 ? -1.255 -11.971 32.665 1.00 33.76 585 GLN B N 1
ATOM 8920 C CA . GLN B 1 588 ? -1.428 -10.607 33.138 1.00 32.57 585 GLN B CA 1
ATOM 8921 C C . GLN B 1 588 ? -2.107 -9.730 32.109 1.00 31.47 585 GLN B C 1
ATOM 8922 O O . GLN B 1 588 ? -2.863 -8.828 32.480 1.00 31.28 585 GLN B O 1
ATOM 8928 N N . LEU B 1 589 ? -1.819 -9.963 30.829 1.00 30.72 586 LEU B N 1
ATOM 8929 C CA . LEU B 1 589 ? -2.504 -9.249 29.763 1.00 29.84 586 LEU B CA 1
ATOM 8930 C C . LEU B 1 589 ? -4.002 -9.529 29.868 1.00 30.90 586 LEU B C 1
ATOM 8931 O O . LEU B 1 589 ? -4.834 -8.618 29.824 1.00 29.81 586 LEU B O 1
ATOM 8936 N N . MET B 1 590 ? -4.347 -10.795 30.031 1.00 32.31 587 MET B N 1
ATOM 8937 C CA . MET B 1 590 ? -5.741 -11.182 30.101 1.00 34.06 587 MET B CA 1
ATOM 8938 C C . MET B 1 590 ? -6.411 -10.642 31.349 1.00 34.53 587 MET B C 1
ATOM 8939 O O . MET B 1 590 ? -7.550 -10.226 31.295 1.00 35.46 587 MET B O 1
ATOM 8944 N N . GLU B 1 591 ? -5.700 -10.630 32.468 1.00 34.35 588 GLU B N 1
ATOM 8945 C CA . GLU B 1 591 ? -6.262 -10.164 33.721 1.00 34.65 588 GLU B CA 1
ATOM 8946 C C . GLU B 1 591 ? -6.516 -8.644 33.632 1.00 32.64 588 GLU B C 1
ATOM 8947 O O . GLU B 1 591 ? -7.559 -8.168 34.079 1.00 32.69 588 GLU B O 1
ATOM 8953 N N . TYR B 1 592 ? -5.605 -7.920 32.985 1.00 30.48 589 TYR B N 1
ATOM 8954 C CA . TYR B 1 592 ? -5.713 -6.468 32.829 1.00 29.47 589 TYR B CA 1
ATOM 8955 C C . TYR B 1 592 ? -7.016 -6.034 32.177 1.00 29.68 589 TYR B C 1
ATOM 8956 O O . TYR B 1 592 ? -7.667 -5.100 32.652 1.00 29.08 589 TYR B O 1
ATOM 8965 N N . VAL B 1 593 ? -7.355 -6.692 31.072 1.00 29.80 590 VAL B N 1
ATOM 8966 C CA . VAL B 1 593 ? -8.593 -6.412 30.354 1.00 30.22 590 VAL B CA 1
ATOM 8967 C C . VAL B 1 593 ? -9.760 -6.959 31.118 1.00 32.03 590 VAL B C 1
ATOM 8968 O O . VAL B 1 593 ? -10.724 -6.261 31.337 1.00 32.60 590 VAL B O 1
ATOM 8972 N N . LYS B 1 594 ? -9.659 -8.205 31.556 1.00 33.87 591 LYS B N 1
ATOM 8973 C CA . LYS B 1 594 ? -10.759 -8.884 32.305 1.00 36.28 591 LYS B CA 1
ATOM 8974 C C . LYS B 1 594 ? -11.257 -8.092 33.527 1.00 36.53 591 LYS B C 1
ATOM 8975 O O . LYS B 1 594 ? -12.448 -8.031 33.806 1.00 38.14 591 LYS B O 1
ATOM 8981 N N . ARG B 1 595 ? -10.313 -7.545 34.273 1.00 35.24 592 ARG B N 1
ATOM 8982 C CA . ARG B 1 595 ? -10.600 -6.813 35.503 1.00 35.80 592 ARG B CA 1
ATOM 8983 C C . ARG B 1 595 ? -10.744 -5.275 35.283 1.00 34.55 592 ARG B C 1
ATOM 8984 O O . ARG B 1 595 ? -11.027 -4.536 36.236 1.00 34.69 592 ARG B O 1
ATOM 8992 N N . MET B 1 596 ? -10.575 -4.809 34.046 1.00 32.72 593 MET B N 1
ATOM 8993 C CA . MET B 1 596 ? -10.776 -3.392 33.745 1.00 32.43 593 MET B CA 1
ATOM 8994 C C . MET B 1 596 ? -12.197 -2.923 34.164 1.00 34.02 593 MET B C 1
ATOM 8995 O O . MET B 1 596 ? -13.191 -3.646 33.971 1.00 34.47 593 MET B O 1
ATOM 9000 N N . GLN B 1 597 ? -12.244 -1.736 34.780 1.00 33.81 594 GLN B N 1
ATOM 9001 C CA . GLN B 1 597 ? -13.477 -1.062 35.206 1.00 34.95 594 GLN B CA 1
ATOM 9002 C C . GLN B 1 597 ? -13.477 0.352 34.629 1.00 34.17 594 GLN B C 1
ATOM 9003 O O . GLN B 1 597 ? -12.496 1.095 34.781 1.00 32.92 594 GLN B O 1
ATOM 9009 N N . PRO B 1 598 ? -14.526 0.707 33.888 1.00 35.16 595 PRO B N 1
ATOM 9010 C CA . PRO B 1 598 ? -15.556 -0.189 33.372 1.00 36.85 595 PRO B CA 1
ATOM 9011 C C . PRO B 1 598 ? -14.982 -1.202 32.380 1.00 36.59 595 PRO B C 1
ATOM 9012 O O . PRO B 1 598 ? -13.792 -1.155 32.054 1.00 35.59 595 PRO B O 1
ATOM 9016 N N . ARG B 1 599 ? -15.819 -2.119 31.914 1.00 38.08 596 ARG B N 1
ATOM 9017 C CA . ARG B 1 599 ? -15.437 -3.044 30.845 1.00 37.93 596 ARG B CA 1
ATOM 9018 C C . ARG B 1 599 ? -15.506 -2.321 29.513 1.00 36.56 596 ARG B C 1
ATOM 9019 O O . ARG B 1 599 ? -16.486 -1.644 29.230 1.00 38.10 596 ARG B O 1
ATOM 9027 N N . PRO B 1 600 ? -14.461 -2.422 28.698 1.00 34.45 597 PRO B N 1
ATOM 9028 C CA . PRO B 1 600 ? -14.491 -1.757 27.403 1.00 33.81 597 PRO B CA 1
ATOM 9029 C C . PRO B 1 600 ? -15.322 -2.535 26.391 1.00 34.88 597 PRO B C 1
ATOM 9030 O O . PRO B 1 600 ? -15.533 -3.728 26.554 1.00 35.69 597 PRO B O 1
ATOM 9034 N N . GLU B 1 601 ? -15.753 -1.852 25.350 1.00 34.85 598 GLU B N 1
ATOM 9035 C CA . GLU B 1 601 ? -16.580 -2.438 24.326 1.00 36.71 598 GLU B CA 1
ATOM 9036 C C . GLU B 1 601 ? -15.716 -2.969 23.180 1.00 35.08 598 GLU B C 1
ATOM 9037 O O . GLU B 1 601 ? -16.136 -3.894 22.491 1.00 36.38 598 GLU B O 1
ATOM 9043 N N . ARG B 1 602 ? -14.550 -2.378 22.942 1.00 32.52 599 ARG B N 1
ATOM 9044 C CA . ARG B 1 602 ? -13.598 -2.973 22.004 1.00 32.08 599 ARG B CA 1
ATOM 9045 C C . ARG B 1 602 ? -12.178 -3.013 22.560 1.00 29.44 599 ARG B C 1
ATOM 9046 O O . ARG B 1 602 ? -11.799 -2.168 23.328 1.00 28.29 599 ARG B O 1
ATOM 9054 N N . VAL B 1 603 ? -11.405 -4.022 22.193 1.00 28.53 600 VAL B N 1
ATOM 9055 C CA . VAL B 1 603 ? -9.984 -3.926 22.362 1.00 27.12 600 VAL B CA 1
ATOM 9056 C C . VAL B 1 603 ? -9.210 -4.249 21.097 1.00 27.53 600 VAL B C 1
ATOM 9057 O O . VAL B 1 603 ? -9.658 -5.018 20.267 1.00 29.50 600 VAL B O 1
ATOM 9061 N N . PHE B 1 604 ? -8.086 -3.577 20.915 1.00 26.16 601 PHE B N 1
ATOM 9062 C CA . PHE B 1 604 ? -7.248 -3.752 19.780 1.00 26.63 601 PHE B CA 1
ATOM 9063 C C . PHE B 1 604 ? -5.883 -4.106 20.286 1.00 26.79 601 PHE B C 1
ATOM 9064 O O . PHE B 1 604 ? -5.512 -3.696 21.389 1.00 27.23 601 PHE B O 1
ATOM 9072 N N . THR B 1 605 ? -5.118 -4.867 19.521 1.00 27.58 602 THR B N 1
ATOM 9073 C CA . THR B 1 605 ? -3.820 -5.289 20.021 1.00 27.61 602 THR B CA 1
ATOM 9074 C C . THR B 1 605 ? -2.676 -4.860 19.094 1.00 27.60 602 THR B C 1
ATOM 9075 O O . THR B 1 605 ? -2.858 -4.688 17.940 1.00 29.28 602 THR B O 1
ATOM 9079 N N . GLU B 1 606 ? -1.506 -4.694 19.649 1.00 27.74 603 GLU B N 1
ATOM 9080 C CA . GLU B 1 606 ? -0.356 -4.167 18.972 1.00 28.85 603 GLU B CA 1
ATOM 9081 C C . GLU B 1 606 ? 0.892 -4.530 19.768 1.00 28.04 603 GLU B C 1
ATOM 9082 O O . GLU B 1 606 ? 0.795 -5.190 20.789 1.00 28.21 603 GLU B O 1
ATOM 9088 N N . HIS B 1 607 ? 2.068 -4.161 19.266 1.00 27.93 604 HIS B N 1
ATOM 9089 C CA . HIS B 1 607 ? 3.330 -4.365 20.006 1.00 27.46 604 HIS B CA 1
ATOM 9090 C C . HIS B 1 607 ? 3.506 -5.831 20.409 1.00 28.48 604 HIS B C 1
ATOM 9091 O O . HIS B 1 607 ? 3.577 -6.173 21.575 1.00 27.93 604 HIS B O 1
ATOM 9098 N N . GLY B 1 608 ? 3.563 -6.683 19.395 1.00 29.93 605 GLY B N 1
ATOM 9099 C CA . GLY B 1 608 ? 3.908 -8.079 19.562 1.00 31.47 605 GLY B CA 1
ATOM 9100 C C . GLY B 1 608 ? 4.256 -8.614 18.199 1.00 33.76 605 GLY B C 1
ATOM 9101 O O . GLY B 1 608 ? 3.982 -7.960 17.203 1.00 34.13 605 GLY B O 1
ATOM 9102 N N . ASP B 1 609 ? 4.876 -9.784 18.113 1.00 35.82 606 ASP B N 1
ATOM 9103 C CA . ASP B 1 609 ? 5.038 -10.367 16.802 1.00 37.93 606 ASP B CA 1
ATOM 9104 C C . ASP B 1 609 ? 3.652 -10.787 16.305 1.00 37.97 606 ASP B C 1
ATOM 9105 O O . ASP B 1 609 ? 2.714 -10.851 17.090 1.00 37.66 606 ASP B O 1
ATOM 9110 N N . GLU B 1 610 ? 3.506 -11.011 15.006 1.00 39.16 607 GLU B N 1
ATOM 9111 C CA . GLU B 1 610 ? 2.187 -11.224 14.413 1.00 39.81 607 GLU B CA 1
ATOM 9112 C C . GLU B 1 610 ? 1.323 -12.204 15.182 1.00 39.34 607 GLU B C 1
ATOM 9113 O O . GLU B 1 610 ? 0.224 -11.854 15.589 1.00 39.05 607 GLU B O 1
ATOM 9119 N N . LYS B 1 611 ? 1.810 -13.421 15.375 1.00 39.99 608 LYS B N 1
ATOM 9120 C CA . LYS B 1 611 ? 1.049 -14.438 16.100 1.00 40.11 608 LYS B CA 1
ATOM 9121 C C . LYS B 1 611 ? 0.677 -13.946 17.506 1.00 37.71 608 LYS B C 1
ATOM 9122 O O . LYS B 1 611 ? -0.380 -14.218 18.003 1.00 37.38 608 LYS B O 1
ATOM 9128 N N . ALA B 1 612 ? 1.538 -13.182 18.145 1.00 36.35 609 ALA B N 1
ATOM 9129 C CA . ALA B 1 612 ? 1.237 -12.720 19.494 1.00 34.65 609 ALA B CA 1
ATOM 9130 C C . ALA B 1 612 ? -0.017 -11.850 19.471 1.00 33.26 609 ALA B C 1
ATOM 9131 O O . ALA B 1 612 ? -0.889 -12.041 20.297 1.00 32.92 609 ALA B O 1
ATOM 9133 N N . CYS B 1 613 ? -0.092 -10.894 18.545 1.00 32.84 610 CYS B N 1
ATOM 9134 C CA . CYS B 1 613 ? -1.209 -9.928 18.538 1.00 32.94 610 CYS B CA 1
ATOM 9135 C C . CYS B 1 613 ? -2.499 -10.620 18.218 1.00 33.08 610 CYS B C 1
ATOM 9136 O O . CYS B 1 613 ? -3.492 -10.386 18.839 1.00 32.77 610 CYS B O 1
ATOM 9139 N N . VAL B 1 614 ? -2.462 -11.495 17.234 1.00 34.31 611 VAL B N 1
ATOM 9140 C CA . VAL B 1 614 ? -3.651 -12.203 16.779 1.00 34.94 611 VAL B CA 1
ATOM 9141 C C . VAL B 1 614 ? -4.148 -13.224 17.821 1.00 35.60 611 VAL B C 1
ATOM 9142 O O . VAL B 1 614 ? -5.358 -13.380 18.028 1.00 35.47 611 VAL B O 1
ATOM 9146 N N . ASP B 1 615 ? -3.218 -13.893 18.483 1.00 35.48 612 ASP B N 1
ATOM 9147 C CA . ASP B 1 615 ? -3.569 -14.857 19.532 1.00 36.99 612 ASP B CA 1
ATOM 9148 C C . ASP B 1 615 ? -4.235 -14.160 20.716 1.00 35.25 612 ASP B C 1
ATOM 9149 O O . ASP B 1 615 ? -5.279 -14.567 21.191 1.00 36.27 612 ASP B O 1
ATOM 9154 N N . LEU B 1 616 ? -3.620 -13.100 21.193 1.00 33.20 613 LEU B N 1
ATOM 9155 C CA . LEU B 1 616 ? -4.195 -12.371 22.278 1.00 32.52 613 LEU B CA 1
ATOM 9156 C C . LEU B 1 616 ? -5.573 -11.814 21.898 1.00 32.56 613 LEU B C 1
ATOM 9157 O O . LEU B 1 616 ? -6.516 -11.899 22.687 1.00 33.38 613 LEU B O 1
ATOM 9162 N N . ALA B 1 617 ? -5.703 -11.240 20.706 1.00 32.38 614 ALA B N 1
ATOM 9163 C CA . ALA B 1 617 ? -6.982 -10.651 20.323 1.00 32.80 614 ALA B CA 1
ATOM 9164 C C . ALA B 1 617 ? -8.095 -11.690 20.414 1.00 34.23 614 ALA B C 1
ATOM 9165 O O . ALA B 1 617 ? -9.049 -11.485 21.146 1.00 34.36 614 ALA B O 1
ATOM 9167 N N . SER B 1 618 ? -7.951 -12.808 19.694 1.00 35.75 615 SER B N 1
ATOM 9168 C CA . SER B 1 618 ? -9.010 -13.802 19.626 1.00 37.59 615 SER B CA 1
ATOM 9169 C C . SER B 1 618 ? -9.208 -14.459 20.963 1.00 38.14 615 SER B C 1
ATOM 9170 O O . SER B 1 618 ? -10.324 -14.842 21.276 1.00 39.99 615 SER B O 1
ATOM 9173 N N . SER B 1 619 ? -8.163 -14.544 21.777 1.00 36.94 616 SER B N 1
ATOM 9174 C CA . SER B 1 619 ? -8.364 -15.027 23.140 1.00 37.58 616 SER B CA 1
ATOM 9175 C C . SER B 1 619 ? -9.319 -14.135 23.938 1.00 37.75 616 SER B C 1
ATOM 9176 O O . SER B 1 619 ? -10.220 -14.663 24.607 1.00 39.73 616 SER B O 1
ATOM 9179 N N . VAL B 1 620 ? -9.160 -12.814 23.832 1.00 36.01 617 VAL B N 1
ATOM 9180 C CA . VAL B 1 620 ? -10.013 -11.897 24.551 1.00 36.05 617 VAL B CA 1
ATOM 9181 C C . VAL B 1 620 ? -11.441 -11.947 24.033 1.00 37.82 617 VAL B C 1
ATOM 9182 O O . VAL B 1 620 ? -12.391 -11.962 24.817 1.00 39.40 617 VAL B O 1
ATOM 9186 N N . TYR B 1 621 ? -11.623 -12.047 22.731 1.00 39.00 618 TYR B N 1
ATOM 9187 C CA . TYR B 1 621 ? -13.005 -12.242 22.200 1.00 41.64 618 TYR B CA 1
ATOM 9188 C C . TYR B 1 621 ? -13.617 -13.488 22.771 1.00 43.40 618 TYR B C 1
ATOM 9189 O O . TYR B 1 621 ? -14.751 -13.448 23.173 1.00 45.37 618 TYR B O 1
ATOM 9198 N N . LYS B 1 622 ? -12.858 -14.581 22.790 1.00 44.04 619 LYS B N 1
ATOM 9199 C CA . LYS B 1 622 ? -13.359 -15.894 23.192 1.00 46.36 619 LYS B CA 1
ATOM 9200 C C . LYS B 1 622 ? -13.639 -15.964 24.701 1.00 46.65 619 LYS B C 1
ATOM 9201 O O . LYS B 1 622 ? -14.738 -16.289 25.097 1.00 47.77 619 LYS B O 1
ATOM 9204 N N . LYS B 1 623 ? -12.648 -15.659 25.532 1.00 45.48 620 LYS B N 1
ATOM 9205 C CA . LYS B 1 623 ? -12.826 -15.793 26.978 1.00 46.37 620 LYS B CA 1
ATOM 9206 C C . LYS B 1 623 ? -13.738 -14.723 27.576 1.00 46.13 620 LYS B C 1
ATOM 9207 O O . LYS B 1 623 ? -14.634 -15.024 28.367 1.00 47.01 620 LYS B O 1
ATOM 9210 N N . LEU B 1 624 ? -13.540 -13.477 27.156 1.00 44.55 621 LEU B N 1
ATOM 9211 C CA . LEU B 1 624 ? -14.203 -12.361 27.816 1.00 44.24 621 LEU B CA 1
ATOM 9212 C C . LEU B 1 624 ? -15.395 -11.808 27.066 1.00 44.74 621 LEU B C 1
ATOM 9213 O O . LEU B 1 624 ? -16.102 -10.963 27.584 1.00 45.45 621 LEU B O 1
ATOM 9218 N N . LYS B 1 625 ? -15.620 -12.285 25.856 1.00 45.06 622 LYS B N 1
ATOM 9219 C CA . LYS B 1 625 ? -16.718 -11.822 25.023 1.00 45.47 622 LYS B CA 1
ATOM 9220 C C . LYS B 1 625 ? -16.607 -10.349 24.644 1.00 43.66 622 LYS B C 1
ATOM 9221 O O . LYS B 1 625 ? -17.581 -9.741 24.262 1.00 44.95 622 LYS B O 1
ATOM 9224 N N . ILE B 1 626 ? -15.427 -9.765 24.708 1.00 41.56 623 ILE B N 1
ATOM 9225 C CA . ILE B 1 626 ? -15.259 -8.383 24.241 1.00 39.96 623 ILE B CA 1
ATOM 9226 C C . ILE B 1 626 ? -14.779 -8.407 22.780 1.00 39.37 623 ILE B C 1
ATOM 9227 O O . ILE B 1 626 ? -13.831 -9.070 22.446 1.00 38.29 623 ILE B O 1
ATOM 9232 N N . GLU B 1 627 ? -15.422 -7.688 21.889 1.00 40.44 624 GLU B N 1
ATOM 9233 C CA . GLU B 1 627 ? -14.947 -7.669 20.498 1.00 41.02 624 GLU B CA 1
ATOM 9234 C C . GLU B 1 627 ? -13.517 -7.136 20.367 1.00 39.53 624 GLU B C 1
ATOM 9235 O O . GLU B 1 627 ? -13.239 -5.956 20.673 1.00 37.91 624 GLU B O 1
ATOM 9241 N N . THR B 1 628 ? -12.597 -7.988 19.924 1.00 39.79 625 THR B N 1
ATOM 9242 C CA . THR B 1 628 ? -11.212 -7.532 19.812 1.00 39.08 625 THR B CA 1
ATOM 9243 C C . THR B 1 628 ? -10.479 -8.079 18.588 1.00 39.06 625 THR B C 1
ATOM 9244 O O . THR B 1 628 ? -10.738 -9.185 18.145 1.00 41.81 625 THR B O 1
ATOM 9248 N N . ARG B 1 629 ? -9.542 -7.301 18.076 1.00 37.56 626 ARG B N 1
ATOM 9249 C CA . ARG B 1 629 ? -8.879 -7.571 16.819 1.00 37.42 626 ARG B CA 1
ATOM 9250 C C . ARG B 1 629 ? -7.495 -6.900 16.737 1.00 35.21 626 ARG B C 1
ATOM 9251 O O . ARG B 1 629 ? -7.310 -5.789 17.252 1.00 32.55 626 ARG B O 1
ATOM 9259 N N . ALA B 1 630 ? -6.548 -7.562 16.054 1.00 34.42 627 ALA B N 1
ATOM 9260 C CA . ALA B 1 630 ? -5.180 -7.045 15.915 1.00 32.67 627 ALA B CA 1
ATOM 9261 C C . ALA B 1 630 ? -5.108 -5.968 14.858 1.00 32.27 627 ALA B C 1
ATOM 9262 O O . ALA B 1 630 ? -5.684 -6.109 13.766 1.00 33.06 627 ALA B O 1
ATOM 9264 N N . LEU B 1 631 ? -4.402 -4.883 15.182 1.00 30.71 628 LEU B N 1
ATOM 9265 C CA . LEU B 1 631 ? -4.253 -3.784 14.226 1.00 30.54 628 LEU B CA 1
ATOM 9266 C C . LEU B 1 631 ? -3.218 -4.140 13.144 1.00 31.00 628 LEU B C 1
ATOM 9267 O O . LEU B 1 631 ? -2.412 -5.049 13.318 1.00 30.64 628 LEU B O 1
ATOM 9272 N N . THR B 1 632 ? -3.305 -3.455 12.009 1.00 31.38 629 THR B N 1
ATOM 9273 C CA . THR B 1 632 ? -2.367 -3.619 10.900 1.00 32.21 629 THR B CA 1
ATOM 9274 C C . THR B 1 632 ? -1.781 -2.262 10.594 1.00 31.12 629 THR B C 1
ATOM 9275 O O . THR B 1 632 ? -2.495 -1.279 10.610 1.00 30.87 629 THR B O 1
ATOM 9279 N N . ASN B 1 633 ? -0.485 -2.187 10.316 1.00 30.98 630 ASN B N 1
ATOM 9280 C CA . ASN B 1 633 ? 0.095 -0.891 9.926 1.00 30.53 630 ASN B CA 1
ATOM 9281 C C . ASN B 1 633 ? -0.654 -0.346 8.716 1.00 31.06 630 ASN B C 1
ATOM 9282 O O . ASN B 1 633 ? -0.862 -1.063 7.782 1.00 31.40 630 ASN B O 1
ATOM 9287 N N . LEU B 1 634 ? -1.070 0.908 8.803 1.00 30.73 631 LEU B N 1
ATOM 9288 C CA . LEU B 1 634 ? -1.727 1.670 7.736 1.00 32.51 631 LEU B CA 1
ATOM 9289 C C . LEU B 1 634 ? -3.211 1.475 7.594 1.00 32.84 631 LEU B C 1
ATOM 9290 O O . LEU B 1 634 ? -3.782 2.052 6.701 1.00 34.85 631 LEU B O 1
ATOM 9295 N N . GLU B 1 635 ? -3.829 0.710 8.480 1.00 32.81 632 GLU B N 1
ATOM 9296 C CA . GLU B 1 635 ? -5.282 0.630 8.604 1.00 33.70 632 GLU B CA 1
ATOM 9297 C C . GLU B 1 635 ? -5.793 1.666 9.591 1.00 33.03 632 GLU B C 1
ATOM 9298 O O . GLU B 1 635 ? -5.065 2.106 10.467 1.00 33.59 632 GLU B O 1
ATOM 9304 N N . THR B 1 636 ? -7.021 2.120 9.410 1.00 33.57 633 THR B N 1
ATOM 9305 C CA . THR B 1 636 ? -7.648 3.065 10.313 1.00 32.51 633 THR B CA 1
ATOM 9306 C C . THR B 1 636 ? -8.951 2.426 10.769 1.00 32.51 633 THR B C 1
ATOM 9307 O O . THR B 1 636 ? -9.758 1.992 9.993 1.00 33.82 633 THR B O 1
ATOM 9311 N N . VAL B 1 637 ? -9.154 2.406 12.061 1.00 31.72 634 VAL B N 1
ATOM 9312 C CA . VAL B 1 637 ? -10.341 1.861 12.649 1.00 31.60 634 VAL B CA 1
ATOM 9313 C C . VAL B 1 637 ? -11.213 2.982 13.252 1.00 31.38 634 VAL B C 1
ATOM 9314 O O . VAL B 1 637 ? -10.716 3.908 13.899 1.00 29.01 634 VAL B O 1
ATOM 9318 N N . ARG B 1 638 ? -12.517 2.890 13.053 1.00 32.42 635 ARG B N 1
ATOM 9319 C CA . ARG B 1 638 ? -13.431 3.881 13.615 1.00 32.77 635 ARG B CA 1
ATOM 9320 C C . ARG B 1 638 ? -13.980 3.424 14.962 1.00 32.80 635 ARG B C 1
ATOM 9321 O O . ARG B 1 638 ? -14.416 2.296 15.127 1.00 33.03 635 ARG B O 1
ATOM 9329 N N . LEU B 1 639 ? -13.890 4.314 15.934 1.00 33.17 636 LEU B N 1
ATOM 9330 C CA . LEU B 1 639 ? -14.304 4.043 17.293 1.00 33.64 636 LEU B CA 1
ATOM 9331 C C . LEU B 1 639 ? -15.702 4.581 17.556 1.00 35.99 636 LEU B C 1
ATOM 9332 O O . LEU B 1 639 ? -16.397 4.112 18.451 1.00 36.82 636 LEU B O 1
ATOM 9337 N N . LEU B 1 640 ? -16.109 5.570 16.766 1.00 37.99 637 LEU B N 1
ATOM 9338 C CA . LEU B 1 640 ? -17.377 6.269 16.942 1.00 39.73 637 LEU B CA 1
ATOM 9339 C C . LEU B 1 640 ? -17.588 7.124 15.694 1.00 41.14 637 LEU B C 1
ATOM 9340 O O . LEU B 1 640 ? -18.717 7.370 15.207 1.00 43.01 637 LEU B O 1
#

InterPro domains:
  IPR001279 Metallo-beta-lactamase [PF00753] (193-364)
  IPR001279 Metallo-beta-lactamase [SM00849] (193-416)
  IPR004044 K Homology domain, type 2 [PF07650] (99-141)
  IPR004087 K Homology domain [SM00322] (97-167)
  IPR009019 K homology domain superfamily, prokaryotic type [SSF54814] (88-136)
  IPR011108 Zn-dependent metallo-hydrolase, RNA specificity domain [PF07521] (565-627)
  IPR015946 K homology domain-like, alpha/beta [G3DSA:3.30.300.20] (67-137)
  IPR019975 Transcription termination factor CPSF1, archaea [MF_00870] (4-637)
  IPR019975 Transcription termination factor CPSF1, archaea [TIGR03675] (9-636)
  IPR022712 Beta-Casp domain [PF10996] (422-546)
  IPR022712 Beta-Casp domain [SM01027] (421-546)
  IPR033769 Transcription termination factor FttA, KH domain [PF17214] (4-71)
  IPR033769 Transcription termination factor FttA, KH domain [cd22532] (6-67)
  IPR036866 Ribonuclease Z/Hydroxyacylglutathione hydrolase-like [G3DSA:3.60.15.10] (186-616)
  IPR036866 Ribonuclease Z/Hydroxyacylglutathione hydrolase-like [SSF56281] (180-636)
  IPR050698 RNA Processing Metallo-Beta-Lactamase [PTHR11203] (182-636)

Sequence (1216 aa):
IEDVLLDLKHKIEKNLPAGVTITDVEFEGPQLVLYTEEPRKFADDGNIIRNLAKELRTRIAMRPDPRVLATPEDSISIIEEVVPKESVISSYYFDPDSGEVIIEAEKPGLVIGKHGATLREITKQIGWIPKVVRTPPIKSRTVKNIREFMRNNLKERKEILKTVGRKIHRECTSKDQWVRVTALGGCKEVGRSCFLLSTPESRILIDCGVNVGSDENMTPYLYVPEVFPLNQIDAVIVTHAHLDHQGLVPLLFKYGYEGPVYCTPPTRDLMVLLQLDYIDVAAKEGKKIPYESGMVAKTLKHTIPLDYEEVTDIAPDIKLTFHNAGHILGSAISHFHIGDGLHNVVFTGDYKYEKTRLFDPAVNKFPRVETVISEATYGNANAFQPALKDAEKHLQMVVIAVIPAFAVGRSQEVMIVLEESIRKGLIPEVPVYLDGMIWEATAIHATHPEYLNNDLRKLIPFLSECFKPVDHEARQKIQPCVILATSGMMNGGPVMEYFKAFAEDPRNTLVFVGYQADGTIGRRIQKGWKEMLKMNMEVQVVDGFSGHSDRRQLMEYVKRMQPRPERVFTEHGDEKACVDLASSVYKKLKIETRALTNLETVRLLMPIEDVLLDLKHKIEKNLPAGVTITDVEFEGPQLVLYTEEPRKFADDGNIIRNLAKELRTRIAMRPDPPEDSISIIEEVVSVISSYYFDSGEVIIEAEKPGLVIGATLREITKQIGWIPKVVRTPPIKSRTVKNIREFMRNNLKERKEILKTVGRKIHRECTSKDQWVRVTALGGCKEVGRSCFLLSTPESRILIDCGVNVGSDENMTPYLYVPEVFPLNQIDAVIVTHAHLDHQGLVPLLFKYGYEGPVYCTPPTRDLMVLLQLDYIDVAAKEGKKIPYESGMVAKTLKHTIPLDYEEVTDIAPDIKLTFHNAGHILGSAISHFHIGDGLHNVVFTGDYKYEKTRLFDPAVNKFPRVETVISEATYGNANAFQPALKDAEKHLQMVVKNTIERGGIAVIPAFAVGRSQEVMIVLEESIRKGLIPEVPVYLDGMIWEATAIHATHPEYLNNDLRKLINPFLSECFKPVDSHEARQKIIQNPQPCVILATSGMMNGGPVMEYFKAFAEDPRNTLVFVGYQADGTIGRRIQKGWKEIPMMLKMNMEVQVVDGFSGHSDRRQLMEYVKRMQPRPERVFTEHGDEKACVDLASSVYKKLKIETRALTNLETVRLL